Protein AF-A0A814LPQ1-F1 (afdb_monomer_lite)

Sequence (782 aa):
MAEYSDISESISDEKMNDSGGGGCVVVTLTEEIIKLLHLEDNENKDEIVNDLLENGREALQNHQRDITPEVYEREMNNQNSELLQLLKKYVKQQWKTQYCSLHEWFRLFLEEHEKEDTFVLYESIVLRTAEHGNKYMKQCPLLSIVIQLLFDSIDDDCLKQNPSIFDDLWITITNNGLKSIQKYSSYISEEVKNQQITKTNKALFMGLCEYFRQPLFNLLKGSKVIDRDKLYNFTLDNVAEHGWLDGVEQIRKKVAPVLFELLLHNINLFRENQQKENIMSKEATSNVNNCSLVFNAPLSTVTTVTILDQISDNQSISGSSINFSQQQKLSSSIDNLPSTMLQNSTILSASTLATVKVESQIPSSSINNEIEIIKTCIINRFQLEDLVKAGELMYINKTLKNISDKILEDYCKSKDYSAFINDCLTPIMYLLKRTQNLDDFIKTLLIQFERMKRTNRQITIRTETETTNLSLRMFLHVLFMNSDLFLRRVIMSLISKRNPVPFLEPNALNWSQNEPYEFISDIIHVWNYSRPTVLSFGIGPCQGKSSLLNQLFQSTFEEKIDNSLYFQQTIDIDFGYCFNPKRSLNIADTHGELHKLLVRKLVSIFDGFLIHIDQIYLSEHLLLLVEYLELLPEEKFQMVLVRDISNKSEEQCLLTIKSFIETKASEHNLSKRLHIYPLENVSNINDRKIILSIEDLREEILTKMNNEIKIMTDIHKSQITLETRKEKIVFDIQKLFKKDYVSYLTHMDDIIQPMKNKLLQRNKHKHDQIFRCIFDFKNNVN

Organism: NCBI:txid1234261

InterPro domains:
  IPR027417 P-loop containing nucleoside triphosphate hydrolase [SSF52540] (543-676)

Foldseek 3Di:
DDDDDDDDDDPDDDPDDDDDDLPPVVVVLLVVLCVLQVQDPPAPSVVQSVQCLAFAPVSVVVVCVRGDVVSNCQQPVDLPHPQLVSLLVSLVSCCVPPPCVVDVLLVVVLVVCCDDVNVVQSVQVSSVCNHGPCPQCPPQNQLSSVVSSQQSQCGPVVCVVPVCPSVVVVLQCQAFALVSCVVVPVRGDPVSNCVSLVDCSDSNLVSSLVVVLPVLVVLCVVLVPDCDPNVSVQLSSLCNHTNDPRSLVVCCVVTDVSSSVSSVVSSVVVSVVVVVVVVVVVVVVVVVVVPDDDDDDDDDDDDDDDDDDDDDDDDDDDDDDDDDDDDDDDDDDDDDDDDDDDDDDDDDDDDPPPPPPPPPDDPPVLQVLLLVLLVLLLDAEDEPVLLVCLQPDDDPPHDLLRLLVVLVVVCVVPVDSSSSLVSVLSPVSNCLVVLHDPCVSQVSNVVVNVVVCVVPVVVVVPCVSRDADDDPLSSLVSNLSNYDPVVNLVSQQSCLQAAWAWQKAAPSPPCVDPDRIDGPPSVVSVADPVAAEEEEFEDPPDACRQVLCCLLLVHDDDRDDPPYRGQAQIKTKRNSHPPPPPRRHIYIYHGDHHDLVNLLVCQVPGQEYEYEYELVRCVVCVVVVLVSLLSHDQLGAYEYEHEAADDDCGPVSVVVSVVVVVVSCVVSVHHPRYHYHYQHHCPPVPPVVNSVVSNVVSVVCVVSSVVSVVVVVVVVVVVVVVVVVVVVVVVVVVVVCVVVVVVVVVVVCVVVVVVVVVVVVVPPPPVVVVVVVVVVVVVVPD

Radius of gyration: 38.41 Å; chains: 1; bounding box: 119×116×102 Å

pLDDT: mean 76.87, std 21.76, range [21.34, 97.94]

Secondary structure (DSSP, 8-state):
---------------------HHHHHHHHHHHHHHHHT--TTS-HHHHHHHHHHH-GGGGGGGGGGS-HHHHHHHHH-TT-HHHHHHHHHHHHHIIIIITTT-HHHHHHHHHHTSHHHHHHHHHHHHHHHHHGGGG--S-HHHHHHHHHH-TT--HHHHHH-TTHHHHHHHHHHHH-GGGGGGGTTSS-HHHHHHHHS-TTSHHHHHHHHHHHHHHHHHHHHTT----TTHHHHHHHHHHHH-HHHHHHTTGGGS-HHHHHHHHHHHHHHHHHHHHHHHHHHHHHHHHTT-------------------------------------------------------------------------HHHHHHHHHHHHHH----B-HHHHHHHHHHS-TTS-HHHHHHHHHHHHHHH--HHHHHHHHHHHHHHHHHTT--SHHHHHHHHHHHHHHHHH-HHHHHHHTTT-----HHHHHHHHHHTB-HHHHHHHHHHHHTTS-EEEEEE-TTTTTSS--EEE-GGGGGT--TTS-EEEEEEESS-TTHHHHHHHHH--------TT-GGGSS-EEEE---TT-TT---EEEEEEEE--HHHHHHHTTT-SEEEEEEEHHHHHH-HHHHHHHHTTS-TTSEEEEEEEEE-TTSHHHHHHHHHHHHHHHHHHTT--TTEEEEEEE-TT-TT-HHHHHHHHHHHHHHHHHHHHHHHHHHHHHHHHHHHHHHHHHHHHHHHHHHHHHHHHHHHHHHHHHHHHHHHHHHH-TTSHHHHHHHHHHHHHS--

Structure (mmCIF, N/CA/C/O backbone):
data_AF-A0A814LPQ1-F1
#
_entry.id   AF-A0A814LPQ1-F1
#
loop_
_atom_site.group_PDB
_atom_site.id
_atom_site.type_symbol
_atom_site.label_atom_id
_atom_site.label_alt_id
_atom_site.label_comp_id
_atom_site.label_asym_id
_atom_site.label_entity_id
_atom_site.label_seq_id
_atom_site.pdbx_PDB_ins_code
_atom_site.Cartn_x
_atom_site.Cartn_y
_atom_site.Cartn_z
_atom_site.occupancy
_atom_site.B_iso_or_equiv
_atom_site.auth_seq_id
_atom_site.auth_comp_id
_atom_site.auth_asym_id
_atom_site.auth_atom_id
_atom_site.pdbx_PDB_model_num
ATOM 1 N N . MET A 1 1 ? 44.942 -40.939 10.359 1.00 39.69 1 MET A N 1
ATOM 2 C CA . MET A 1 1 ? 46.321 -40.851 10.886 1.00 39.69 1 MET A CA 1
ATOM 3 C C . MET A 1 1 ? 47.146 -40.158 9.815 1.00 39.69 1 MET A C 1
ATOM 5 O O . MET A 1 1 ? 47.246 -40.745 8.747 1.00 39.69 1 MET A O 1
ATOM 9 N N . ALA A 1 2 ? 47.643 -38.949 10.131 1.00 34.28 2 ALA A N 1
ATOM 10 C CA . ALA A 1 2 ? 48.329 -37.959 9.271 1.00 34.28 2 ALA A CA 1
ATOM 11 C C . ALA A 1 2 ? 47.466 -37.414 8.110 1.00 34.28 2 ALA A C 1
ATOM 13 O O . ALA A 1 2 ? 46.824 -38.193 7.424 1.00 34.28 2 ALA A O 1
ATOM 14 N N . GLU A 1 3 ? 47.331 -36.122 7.816 1.00 34.78 3 GLU A N 1
ATOM 15 C CA . GLU A 1 3 ? 47.835 -34.844 8.338 1.00 34.78 3 GLU A CA 1
ATOM 16 C C . GLU A 1 3 ? 46.817 -33.794 7.843 1.00 34.78 3 GLU A C 1
ATOM 18 O O . GLU A 1 3 ? 46.601 -33.683 6.642 1.00 34.78 3 GLU A O 1
ATOM 23 N N . TYR A 1 4 ? 46.155 -33.075 8.749 1.00 31.42 4 TYR A N 1
ATOM 24 C CA . TYR A 1 4 ? 45.456 -31.812 8.470 1.00 31.42 4 TYR A CA 1
ATOM 25 C C . TYR A 1 4 ? 45.504 -31.010 9.772 1.00 31.42 4 TYR A C 1
ATOM 27 O O . TYR A 1 4 ? 44.575 -31.008 10.576 1.00 31.42 4 TYR A O 1
ATOM 35 N N . SER A 1 5 ? 46.669 -30.427 10.022 1.00 34.47 5 SER A N 1
ATOM 36 C CA . SER A 1 5 ? 46.889 -29.383 11.015 1.00 34.47 5 SER A CA 1
ATOM 37 C C . SER A 1 5 ? 47.418 -28.159 10.277 1.00 34.47 5 SER A C 1
ATOM 39 O O . SER A 1 5 ? 48.187 -28.310 9.332 1.00 34.47 5 SER A O 1
ATOM 41 N N . ASP A 1 6 ? 47.008 -26.984 10.747 1.00 33.75 6 ASP A N 1
ATOM 42 C CA . ASP A 1 6 ? 47.511 -25.652 10.387 1.00 33.75 6 ASP A CA 1
ATOM 43 C C . ASP A 1 6 ? 46.804 -24.924 9.239 1.00 33.75 6 ASP A C 1
ATOM 45 O O . ASP A 1 6 ? 47.409 -24.608 8.222 1.00 33.75 6 ASP A O 1
ATOM 49 N N . ILE A 1 7 ? 45.545 -24.537 9.480 1.00 32.50 7 ILE A N 1
ATOM 50 C CA . ILE A 1 7 ? 45.076 -23.167 9.197 1.00 32.50 7 ILE A CA 1
ATOM 51 C C . ILE A 1 7 ? 44.175 -22.736 10.365 1.00 32.50 7 ILE A C 1
ATOM 53 O O . ILE A 1 7 ? 42.956 -22.872 10.324 1.00 32.50 7 ILE A O 1
ATOM 57 N N . SER A 1 8 ? 44.785 -22.257 11.448 1.00 30.36 8 SER A N 1
ATOM 58 C CA . SER A 1 8 ? 44.108 -21.443 12.459 1.00 30.36 8 SER A CA 1
ATOM 59 C C . SER A 1 8 ? 44.590 -20.006 12.289 1.00 30.36 8 SER A C 1
ATOM 61 O O . SER A 1 8 ? 45.549 -19.586 12.939 1.00 30.36 8 SER A O 1
ATOM 63 N N . GLU A 1 9 ? 43.967 -19.263 11.375 1.00 30.61 9 GLU A N 1
ATOM 64 C CA . GLU A 1 9 ? 44.091 -17.809 11.379 1.00 30.61 9 GLU A CA 1
ATOM 65 C C . GLU A 1 9 ? 43.157 -17.240 12.446 1.00 30.61 9 GLU A C 1
ATOM 67 O O . GLU A 1 9 ? 41.956 -17.498 12.497 1.00 30.61 9 GLU A O 1
ATOM 72 N N . SER A 1 10 ? 43.784 -16.504 13.352 1.00 28.83 10 SER A N 1
ATOM 73 C CA . SER A 1 10 ? 43.204 -15.792 14.474 1.00 28.83 10 SER A CA 1
ATOM 74 C C . SER A 1 10 ? 42.123 -14.809 14.023 1.00 28.83 10 SER A C 1
ATOM 76 O O . SER A 1 10 ? 42.435 -13.725 13.533 1.00 28.83 10 SER A O 1
ATOM 78 N N . ILE A 1 11 ? 40.860 -15.144 14.277 1.00 32.03 11 ILE A N 1
ATOM 79 C CA . ILE A 1 11 ? 39.802 -14.143 14.413 1.00 32.03 11 ILE A CA 1
ATOM 80 C C . ILE A 1 11 ? 39.989 -13.527 15.799 1.00 32.03 11 ILE A C 1
ATOM 82 O O . ILE A 1 11 ? 39.647 -14.119 16.819 1.00 32.03 11 ILE A O 1
ATOM 86 N N . SER A 1 12 ? 40.636 -12.367 15.842 1.00 28.62 12 SER A N 1
ATOM 87 C CA . SER A 1 12 ? 40.723 -11.554 17.048 1.00 28.62 12 SER A CA 1
ATOM 88 C C . SER A 1 12 ? 39.350 -10.968 17.371 1.00 28.62 12 SER A C 1
ATOM 90 O O . SER A 1 12 ? 38.771 -10.268 16.543 1.00 28.62 12 SER A O 1
ATOM 92 N N . ASP A 1 13 ? 38.875 -11.238 18.587 1.00 34.66 13 ASP A N 1
ATOM 93 C CA . ASP A 1 13 ? 37.692 -10.645 19.210 1.00 34.66 13 ASP A CA 1
ATOM 94 C C . ASP A 1 13 ? 37.775 -9.107 19.236 1.00 34.66 13 ASP A C 1
ATOM 96 O O . ASP A 1 13 ? 38.271 -8.498 20.191 1.00 34.66 13 ASP A O 1
ATOM 100 N N . GLU A 1 14 ? 37.244 -8.452 18.206 1.00 31.00 14 GLU A N 1
ATOM 101 C CA . GLU A 1 14 ? 36.826 -7.059 18.309 1.00 31.00 14 GLU A CA 1
ATOM 102 C C . GLU A 1 14 ? 35.465 -7.012 19.003 1.00 31.00 14 GLU A C 1
ATOM 104 O O . GLU A 1 14 ? 34.423 -7.370 18.453 1.00 31.00 14 GLU A O 1
ATOM 109 N N . LYS A 1 15 ? 35.486 -6.562 20.261 1.00 34.72 15 LYS A N 1
ATOM 110 C CA . LYS A 1 15 ? 34.292 -6.201 21.023 1.00 34.72 15 LYS A CA 1
ATOM 111 C C . LYS A 1 15 ? 33.485 -5.167 20.237 1.00 34.72 15 LYS A C 1
ATOM 113 O O . LYS A 1 15 ? 33.817 -3.982 20.246 1.00 34.72 15 LYS A O 1
ATOM 118 N N . MET A 1 16 ? 32.406 -5.617 19.601 1.00 35.22 16 MET A N 1
ATOM 119 C CA . MET A 1 16 ? 31.380 -4.739 19.054 1.00 35.22 16 MET A CA 1
ATOM 120 C C . MET A 1 16 ? 30.731 -3.963 20.199 1.00 35.22 16 MET A C 1
ATOM 122 O O . MET A 1 16 ? 29.992 -4.515 21.014 1.00 35.22 16 MET A O 1
ATOM 126 N N . ASN A 1 17 ? 31.040 -2.669 20.261 1.00 34.00 17 ASN A N 1
ATOM 127 C CA . ASN A 1 17 ? 30.272 -1.719 21.043 1.00 34.00 17 ASN A CA 1
ATOM 128 C C . ASN A 1 17 ? 28.919 -1.507 20.361 1.00 34.00 17 ASN A C 1
ATOM 130 O O . ASN A 1 17 ? 28.829 -1.083 19.210 1.00 34.00 17 ASN A O 1
ATOM 134 N N . ASP A 1 18 ? 27.884 -1.817 21.124 1.00 47.53 18 ASP A N 1
ATOM 135 C CA . ASP A 1 18 ? 26.475 -1.707 20.798 1.00 47.53 18 ASP A CA 1
ATOM 136 C C . ASP A 1 18 ? 26.072 -0.225 20.672 1.00 47.53 18 ASP A C 1
ATOM 138 O O . ASP A 1 18 ? 25.907 0.483 21.666 1.00 47.53 18 ASP A O 1
ATOM 142 N N . SER A 1 19 ? 25.977 0.282 19.438 1.00 38.16 19 SER A N 1
ATOM 143 C CA . SER A 1 19 ? 25.205 1.492 19.124 1.00 38.16 19 SER A CA 1
ATOM 144 C C . SER A 1 19 ? 24.786 1.502 17.647 1.00 38.16 19 SER A C 1
ATOM 146 O O . SER A 1 19 ? 25.614 1.389 16.749 1.00 38.16 19 SER A O 1
ATOM 148 N N . GLY A 1 20 ? 23.468 1.582 17.429 1.00 47.16 20 GLY A N 1
ATOM 149 C CA . GLY A 1 20 ? 22.715 1.594 16.166 1.00 47.16 20 GLY A CA 1
ATOM 150 C C . GLY A 1 20 ? 23.480 1.854 14.863 1.00 47.16 20 GLY A C 1
ATOM 151 O O . GLY A 1 20 ? 23.800 2.992 14.537 1.00 47.16 20 GLY A O 1
ATOM 152 N N . GLY A 1 21 ? 23.665 0.796 14.065 1.00 42.25 21 GLY A N 1
ATOM 153 C CA . GLY A 1 21 ? 24.370 0.848 12.780 1.00 42.25 21 GLY A CA 1
ATOM 154 C C . GLY A 1 21 ? 23.910 -0.197 11.758 1.00 42.25 21 GLY A C 1
ATOM 155 O O . GLY A 1 21 ? 24.726 -0.705 10.999 1.00 42.25 21 GLY A O 1
ATOM 156 N N . GLY A 1 22 ? 22.618 -0.547 11.708 1.00 47.91 22 GLY A N 1
ATOM 157 C CA . GLY A 1 22 ? 22.109 -1.522 10.724 1.00 47.91 22 GLY A CA 1
ATOM 158 C C . GLY A 1 22 ? 22.249 -1.066 9.261 1.00 47.91 22 GLY A C 1
ATOM 159 O O . GLY A 1 22 ? 22.344 -1.891 8.357 1.00 47.91 22 GLY A O 1
ATOM 160 N N . GLY A 1 23 ? 22.316 0.250 9.021 1.00 48.69 23 GLY A N 1
ATOM 161 C CA . GLY A 1 23 ? 22.320 0.835 7.679 1.00 48.69 23 GLY A CA 1
ATOM 162 C C . GLY A 1 23 ? 23.669 0.861 6.951 1.00 48.69 23 GLY A C 1
ATOM 163 O O . GLY A 1 23 ? 23.653 1.073 5.740 1.00 48.69 23 GLY A O 1
ATOM 164 N N . CYS A 1 24 ? 24.797 0.670 7.648 1.00 56.34 24 CYS A N 1
ATOM 165 C CA . CYS A 1 24 ? 26.145 0.769 7.067 1.00 56.34 24 CYS A CA 1
ATOM 166 C C . CYS A 1 24 ? 26.587 -0.547 6.402 1.00 56.34 24 CYS A C 1
ATOM 168 O O . CYS A 1 24 ? 27.109 -0.547 5.294 1.00 56.34 24 CYS A O 1
ATOM 170 N N . VAL A 1 25 ? 26.286 -1.686 7.030 1.00 64.44 25 VAL A N 1
ATOM 171 C CA . VAL A 1 25 ? 26.805 -3.001 6.610 1.00 64.44 25 VAL A CA 1
ATOM 172 C C . VAL A 1 25 ? 26.102 -3.559 5.357 1.00 64.44 25 VAL A C 1
ATOM 174 O O . VAL A 1 25 ? 26.703 -4.295 4.579 1.00 64.44 25 VAL A O 1
ATOM 177 N N . VAL A 1 26 ? 24.836 -3.200 5.110 1.00 68.06 26 VAL A N 1
ATOM 178 C CA . VAL A 1 26 ? 24.134 -3.627 3.880 1.00 68.06 26 VAL A CA 1
ATOM 179 C C . VAL A 1 26 ? 24.698 -2.912 2.645 1.00 68.06 26 VAL A C 1
ATOM 181 O O . VAL A 1 26 ? 24.856 -3.537 1.604 1.00 68.06 26 VAL A O 1
ATOM 184 N N . VAL A 1 27 ? 25.095 -1.639 2.778 1.00 72.12 27 VAL A N 1
ATOM 185 C CA . VAL A 1 27 ? 25.718 -0.864 1.682 1.00 72.12 27 VAL A CA 1
ATOM 186 C C . VAL A 1 27 ? 27.030 -1.487 1.260 1.00 72.12 27 VAL A C 1
ATOM 188 O O . VAL A 1 27 ? 27.274 -1.657 0.071 1.00 72.12 27 VAL A O 1
ATOM 191 N N . THR A 1 28 ? 27.848 -1.878 2.238 1.00 86.31 28 THR A N 1
ATOM 192 C CA . THR A 1 28 ? 29.144 -2.491 1.953 1.00 86.31 28 THR A CA 1
ATOM 193 C C . THR A 1 28 ? 28.983 -3.811 1.202 1.00 86.31 28 THR A C 1
ATOM 195 O O . THR A 1 28 ? 29.759 -4.086 0.299 1.00 86.31 28 THR A O 1
ATOM 198 N N . LEU A 1 29 ? 27.937 -4.592 1.500 1.00 92.31 29 LEU A N 1
ATOM 199 C CA . LEU A 1 29 ? 27.696 -5.881 0.846 1.00 92.31 29 LEU A CA 1
ATOM 200 C C . LEU A 1 29 ? 27.151 -5.720 -0.583 1.00 92.31 29 LEU A C 1
ATOM 202 O O . LEU A 1 29 ? 27.592 -6.426 -1.485 1.00 92.31 29 LEU A O 1
ATOM 206 N N . THR A 1 30 ? 26.251 -4.761 -0.814 1.00 92.44 30 THR A N 1
ATOM 207 C CA . THR A 1 30 ? 25.791 -4.401 -2.167 1.00 92.44 30 THR A CA 1
ATOM 208 C C . THR A 1 30 ? 26.958 -3.956 -3.048 1.00 92.44 30 THR A C 1
ATOM 210 O O . THR A 1 30 ? 27.091 -4.428 -4.173 1.00 92.44 30 THR A O 1
ATOM 213 N N . GLU A 1 31 ? 27.848 -3.106 -2.532 1.00 94.38 31 GLU A N 1
ATOM 214 C CA . GLU A 1 31 ? 29.049 -2.688 -3.260 1.00 94.38 31 GLU A CA 1
ATOM 215 C C . GLU A 1 31 ? 30.027 -3.846 -3.510 1.00 94.38 31 GLU A C 1
ATOM 217 O O . GLU A 1 31 ? 30.639 -3.899 -4.576 1.00 94.38 31 GLU A O 1
ATOM 222 N N . GLU A 1 32 ? 30.184 -4.768 -2.552 1.00 97.06 32 GLU A N 1
ATOM 223 C CA . GLU A 1 32 ? 30.982 -5.993 -2.713 1.00 97.06 32 GLU A CA 1
ATOM 224 C C . GLU A 1 32 ? 30.425 -6.864 -3.856 1.00 97.06 32 GLU A C 1
ATOM 226 O O . GLU A 1 32 ? 31.195 -7.280 -4.719 1.00 97.06 32 GLU A O 1
ATOM 231 N N . ILE A 1 33 ? 29.101 -7.065 -3.933 1.00 97.50 33 ILE A N 1
ATOM 232 C CA . ILE A 1 33 ? 28.459 -7.829 -5.021 1.00 97.50 33 ILE A CA 1
ATOM 233 C C . ILE A 1 33 ? 28.633 -7.127 -6.375 1.00 97.50 33 ILE A C 1
ATOM 235 O O . ILE A 1 33 ? 29.007 -7.777 -7.349 1.00 97.50 33 ILE A O 1
ATOM 239 N N . ILE A 1 34 ? 28.412 -5.809 -6.445 1.00 96.38 34 ILE A N 1
ATOM 240 C CA . ILE A 1 34 ? 28.585 -5.020 -7.681 1.00 96.38 34 ILE A CA 1
ATOM 241 C C . ILE A 1 34 ? 30.017 -5.152 -8.204 1.00 96.38 34 ILE A C 1
ATOM 243 O O . ILE A 1 34 ? 30.229 -5.430 -9.385 1.00 96.38 34 ILE A O 1
ATOM 247 N N . LYS A 1 35 ? 31.006 -5.000 -7.313 1.00 96.88 35 LYS A N 1
ATOM 248 C CA . LYS A 1 35 ? 32.424 -5.155 -7.659 1.00 96.88 35 LYS A CA 1
ATOM 249 C C . LYS A 1 35 ? 32.742 -6.578 -8.095 1.00 96.88 35 LYS A C 1
ATOM 251 O O . LYS A 1 35 ? 33.454 -6.743 -9.074 1.00 96.88 35 LYS A O 1
ATOM 256 N N . LEU A 1 36 ? 32.218 -7.590 -7.406 1.00 97.75 36 LEU A N 1
ATOM 257 C CA . LEU A 1 36 ? 32.468 -8.994 -7.731 1.00 97.75 36 LEU A CA 1
ATOM 258 C C . LEU A 1 36 ? 31.937 -9.379 -9.118 1.00 97.75 36 LEU A C 1
ATOM 260 O O . LEU A 1 36 ? 32.591 -10.127 -9.852 1.00 97.75 36 LEU A O 1
ATOM 264 N N . LEU A 1 37 ? 30.750 -8.872 -9.454 1.00 97.31 37 LEU A N 1
ATOM 265 C CA . LEU A 1 37 ? 30.066 -9.152 -10.713 1.00 97.31 37 LEU A CA 1
ATOM 266 C C . LEU A 1 37 ? 30.544 -8.275 -11.880 1.00 97.31 37 LEU A C 1
ATOM 268 O O . LEU A 1 37 ? 30.129 -8.508 -13.012 1.00 97.31 37 LEU A O 1
ATOM 272 N N . HIS A 1 38 ? 31.447 -7.323 -11.615 1.00 95.94 38 HIS A N 1
ATOM 273 C CA . HIS A 1 38 ? 31.928 -6.324 -12.572 1.00 95.94 38 HIS A CA 1
ATOM 274 C C . HIS A 1 38 ? 30.791 -5.518 -13.224 1.00 95.94 38 HIS A C 1
ATOM 276 O O . HIS A 1 38 ? 30.861 -5.231 -14.414 1.00 95.94 38 HIS A O 1
ATOM 282 N N . LEU A 1 39 ? 29.761 -5.160 -12.447 1.00 94.81 39 LEU A N 1
ATOM 283 C CA . LEU A 1 39 ? 28.611 -4.424 -12.975 1.00 94.81 39 LEU A CA 1
ATOM 284 C C . LEU A 1 39 ? 28.955 -2.942 -13.188 1.00 94.81 39 LEU A C 1
ATOM 286 O O . LEU A 1 39 ? 29.438 -2.272 -12.268 1.00 94.81 39 LEU A O 1
ATOM 290 N N . GLU A 1 40 ? 28.689 -2.425 -14.383 1.00 89.25 40 GLU A N 1
ATOM 291 C CA . GLU A 1 40 ? 28.910 -1.025 -14.761 1.00 89.25 40 GLU A CA 1
ATOM 292 C C . GLU A 1 40 ? 27.697 -0.126 -14.413 1.00 89.25 40 GLU A C 1
ATOM 294 O O . GLU A 1 40 ? 26.573 -0.584 -14.219 1.00 89.25 40 GLU A O 1
ATOM 299 N N . ASP A 1 41 ? 27.899 1.196 -14.319 1.00 80.56 41 ASP A N 1
ATOM 300 C CA . ASP A 1 41 ? 26.847 2.162 -13.928 1.00 80.56 41 ASP A CA 1
ATOM 301 C C . ASP A 1 41 ? 25.680 2.279 -14.931 1.00 80.56 41 ASP A C 1
ATOM 303 O O . ASP A 1 41 ? 24.637 2.849 -14.609 1.00 80.56 41 ASP A O 1
ATOM 307 N N . ASN A 1 42 ? 25.865 1.781 -16.151 1.00 72.69 42 ASN A N 1
ATOM 308 C CA . ASN A 1 42 ? 24.871 1.722 -17.226 1.00 72.69 42 ASN A CA 1
ATOM 309 C C . ASN A 1 42 ? 24.103 0.388 -17.271 1.00 72.69 42 ASN A C 1
ATOM 311 O O . ASN A 1 42 ? 23.153 0.275 -18.048 1.00 72.69 42 ASN A O 1
ATOM 315 N N . GLU A 1 43 ? 24.506 -0.604 -16.479 1.00 71.19 43 GLU A N 1
ATOM 316 C CA . GLU A 1 43 ? 23.838 -1.896 -16.358 1.00 71.19 43 GLU A CA 1
ATOM 317 C C . GLU A 1 43 ? 22.768 -1.812 -15.262 1.00 71.19 43 GLU A C 1
ATOM 319 O O . GLU A 1 43 ? 22.838 -0.963 -14.368 1.00 71.19 43 GLU A O 1
ATOM 324 N N . ASN A 1 44 ? 21.756 -2.684 -15.308 1.00 87.38 44 ASN A N 1
ATOM 325 C CA . ASN A 1 44 ? 20.671 -2.745 -14.318 1.00 87.38 44 ASN A CA 1
ATOM 326 C C . ASN A 1 44 ? 21.166 -3.272 -12.948 1.00 87.38 44 ASN A C 1
ATOM 328 O O . ASN A 1 44 ? 20.555 -4.148 -12.343 1.00 87.38 44 ASN A O 1
ATOM 332 N N . LYS A 1 45 ? 22.292 -2.761 -12.438 1.00 93.56 45 LYS A N 1
ATOM 333 C CA . LYS A 1 45 ? 23.017 -3.280 -11.274 1.00 93.56 45 LYS A CA 1
ATOM 334 C C . LYS A 1 45 ? 22.153 -3.370 -10.021 1.00 93.56 45 LYS A C 1
ATOM 336 O O . LYS A 1 45 ? 22.232 -4.358 -9.299 1.00 93.56 45 LYS A O 1
ATOM 341 N N . ASP A 1 46 ? 21.289 -2.382 -9.796 1.00 92.00 46 ASP A N 1
ATOM 342 C CA . ASP A 1 46 ? 20.394 -2.368 -8.639 1.00 92.00 46 ASP A CA 1
ATOM 343 C C . ASP A 1 46 ? 19.327 -3.463 -8.759 1.00 92.00 46 ASP A C 1
ATOM 345 O O . ASP A 1 46 ? 18.993 -4.110 -7.771 1.00 92.00 46 ASP A O 1
ATOM 349 N N . GLU A 1 47 ? 18.817 -3.712 -9.968 1.00 93.25 47 GLU A N 1
ATOM 350 C CA . GLU A 1 47 ? 17.867 -4.794 -10.239 1.00 93.25 47 GLU A CA 1
ATOM 351 C C . GLU A 1 47 ? 18.523 -6.158 -10.007 1.00 93.25 47 GLU A C 1
ATOM 353 O O . GLU A 1 47 ? 17.981 -6.969 -9.261 1.00 93.25 47 GLU A O 1
ATOM 358 N N . ILE A 1 48 ? 19.724 -6.371 -10.558 1.00 96.12 48 ILE A N 1
ATOM 359 C CA . ILE A 1 48 ? 20.484 -7.621 -10.415 1.00 96.12 48 ILE A CA 1
ATOM 360 C C . ILE A 1 48 ? 20.786 -7.900 -8.941 1.00 96.12 48 ILE A C 1
ATOM 362 O O . ILE A 1 48 ? 20.547 -9.003 -8.453 1.00 96.12 48 ILE A O 1
ATOM 366 N N . VAL A 1 49 ? 21.295 -6.906 -8.204 1.00 96.56 49 VAL A N 1
ATOM 367 C CA . VAL A 1 49 ? 21.620 -7.082 -6.783 1.00 96.56 49 VAL A CA 1
ATOM 368 C C . VAL A 1 49 ? 20.362 -7.358 -5.968 1.00 96.56 49 VAL A C 1
ATOM 370 O O . VAL A 1 49 ? 20.371 -8.272 -5.149 1.00 96.56 49 VAL A O 1
ATOM 373 N N . ASN A 1 50 ? 19.280 -6.606 -6.178 1.00 94.44 50 ASN A N 1
ATOM 374 C CA . ASN A 1 50 ? 18.040 -6.836 -5.440 1.00 94.44 50 ASN A CA 1
ATOM 375 C C . ASN A 1 50 ? 17.468 -8.231 -5.723 1.00 94.44 50 ASN A C 1
ATOM 377 O O . ASN A 1 50 ? 17.063 -8.913 -4.781 1.00 94.44 50 ASN A O 1
ATOM 381 N N . ASP A 1 51 ? 17.515 -8.685 -6.978 1.00 96.12 51 ASP A N 1
ATOM 382 C CA . ASP A 1 51 ? 17.080 -10.030 -7.356 1.00 96.12 51 ASP A CA 1
ATOM 383 C C . ASP A 1 51 ? 17.943 -11.109 -6.678 1.00 96.12 51 ASP A C 1
ATOM 385 O O . ASP A 1 51 ? 17.413 -12.058 -6.112 1.00 96.12 51 ASP A O 1
ATOM 389 N N . LEU A 1 52 ? 19.268 -10.931 -6.609 1.00 97.00 52 LEU A N 1
ATOM 390 C CA . LEU A 1 52 ? 20.167 -11.852 -5.895 1.00 97.00 52 LEU A CA 1
ATOM 391 C C . LEU A 1 52 ? 19.917 -11.892 -4.383 1.00 97.00 52 LEU A C 1
ATOM 393 O O . LEU A 1 52 ? 20.004 -12.954 -3.766 1.00 97.00 52 LEU A O 1
ATOM 397 N N . LEU A 1 53 ? 19.616 -10.750 -3.765 1.00 95.06 53 LEU A N 1
ATOM 398 C CA . LEU A 1 53 ? 19.329 -10.684 -2.331 1.00 95.06 53 LEU A CA 1
ATOM 399 C C . LEU A 1 53 ? 17.968 -11.313 -1.983 1.00 95.06 53 LEU A C 1
ATOM 401 O O . LEU A 1 53 ? 17.810 -11.833 -0.878 1.00 95.06 53 LEU A O 1
ATOM 405 N N . GLU A 1 54 ? 17.000 -11.287 -2.904 1.00 93.69 54 GLU A N 1
ATOM 406 C CA . GLU A 1 54 ? 15.663 -11.866 -2.714 1.00 93.69 54 GLU A CA 1
ATOM 407 C C . GLU A 1 54 ? 15.593 -13.351 -3.109 1.00 93.69 54 GLU A C 1
ATOM 409 O O . GLU A 1 54 ? 15.034 -14.176 -2.377 1.00 93.69 54 GLU A O 1
ATOM 414 N N . ASN A 1 55 ? 16.181 -13.698 -4.251 1.00 94.38 55 ASN A N 1
ATOM 415 C CA . ASN A 1 55 ? 16.035 -14.990 -4.921 1.00 94.38 55 ASN A CA 1
ATOM 416 C C . ASN A 1 55 ? 17.324 -15.830 -4.908 1.00 94.38 55 ASN A C 1
ATOM 418 O O . ASN A 1 55 ? 17.348 -16.939 -5.442 1.00 94.38 55 ASN A O 1
ATOM 422 N N . GLY A 1 56 ? 18.361 -15.354 -4.216 1.00 97.12 56 GLY A N 1
ATOM 423 C CA . GLY A 1 56 ? 19.623 -16.065 -4.041 1.00 97.12 56 GLY A CA 1
ATOM 424 C C . GLY A 1 56 ? 20.446 -16.121 -5.322 1.00 97.12 56 GLY A C 1
ATOM 425 O O . GLY A 1 56 ? 20.137 -15.481 -6.326 1.00 97.12 56 GLY A O 1
ATOM 426 N N . ARG A 1 57 ? 21.518 -16.912 -5.293 1.00 97.81 57 ARG A N 1
ATOM 427 C CA . ARG A 1 57 ? 22.453 -17.051 -6.414 1.00 97.81 57 ARG A CA 1
ATOM 428 C C . ARG A 1 57 ? 21.787 -17.545 -7.701 1.00 97.81 57 ARG A C 1
ATOM 430 O O . ARG A 1 57 ? 22.184 -17.105 -8.775 1.00 97.81 57 ARG A O 1
ATOM 437 N N . GLU A 1 58 ? 20.773 -18.411 -7.628 1.00 96.50 58 GLU A N 1
ATOM 438 C CA . GLU A 1 58 ? 20.067 -18.912 -8.822 1.00 96.50 58 GLU A CA 1
ATOM 439 C C . GLU A 1 58 ? 19.443 -17.792 -9.668 1.00 96.50 58 GLU A C 1
ATOM 441 O O . GLU A 1 58 ? 19.336 -17.942 -10.888 1.00 96.50 58 GLU A O 1
ATOM 446 N N . ALA A 1 59 ? 19.110 -16.648 -9.061 1.00 96.75 59 ALA A N 1
ATOM 447 C CA . ALA A 1 59 ? 18.589 -15.477 -9.763 1.00 96.75 59 ALA A CA 1
ATOM 448 C C . ALA A 1 59 ? 19.549 -14.948 -10.841 1.00 96.75 59 ALA A C 1
ATOM 450 O O . ALA A 1 59 ? 19.111 -14.385 -11.843 1.00 96.75 59 ALA A O 1
ATOM 451 N N . LEU A 1 60 ? 20.857 -15.213 -10.708 1.00 96.56 60 LEU A N 1
ATOM 452 C CA . LEU A 1 60 ? 21.865 -14.839 -11.701 1.00 96.56 60 LEU A CA 1
ATOM 453 C C . LEU A 1 60 ? 21.563 -15.422 -13.092 1.00 96.56 60 LEU A C 1
ATOM 455 O O . LEU A 1 60 ? 21.956 -14.839 -14.098 1.00 96.56 60 LEU A O 1
ATOM 459 N N . GLN A 1 61 ? 20.841 -16.548 -13.177 1.00 97.06 61 GLN A N 1
ATOM 460 C CA . GLN A 1 61 ? 20.405 -17.137 -14.450 1.00 97.06 61 GLN A CA 1
ATOM 461 C C . GLN A 1 61 ? 19.532 -16.180 -15.275 1.00 97.06 61 GLN A C 1
ATOM 463 O O . GLN A 1 61 ? 19.608 -16.197 -16.504 1.00 97.06 61 GLN A O 1
ATOM 468 N N . ASN A 1 62 ? 18.753 -15.318 -14.616 1.00 96.06 62 ASN A N 1
ATOM 469 C CA . ASN A 1 62 ? 17.915 -14.320 -15.280 1.00 96.06 62 ASN A CA 1
ATOM 470 C C . ASN A 1 62 ? 18.741 -13.167 -15.873 1.00 96.06 62 ASN A C 1
ATOM 472 O O . ASN A 1 62 ? 18.311 -12.555 -16.848 1.00 96.06 62 ASN A O 1
ATOM 476 N N . HIS A 1 63 ? 19.941 -12.939 -15.333 1.00 96.19 63 HIS A N 1
ATOM 477 C CA . HIS A 1 63 ? 20.835 -11.818 -15.654 1.00 96.19 63 HIS A CA 1
ATOM 478 C C . HIS A 1 63 ? 22.101 -12.264 -16.393 1.00 96.19 63 HIS A C 1
ATOM 480 O O . HIS A 1 63 ? 23.093 -11.544 -16.456 1.00 96.19 63 HIS A O 1
ATOM 486 N N . GLN A 1 64 ? 22.098 -13.467 -16.980 1.00 95.81 64 GLN A N 1
ATOM 487 C CA . GLN A 1 64 ? 23.270 -14.022 -17.668 1.00 95.81 64 GLN A CA 1
ATOM 488 C C . GLN A 1 64 ? 23.769 -13.123 -18.815 1.00 95.81 64 GLN A C 1
ATOM 490 O O . GLN A 1 64 ? 24.945 -13.158 -19.164 1.00 95.81 64 GLN A O 1
ATOM 495 N N . ARG A 1 65 ? 22.878 -12.343 -19.439 1.00 94.25 65 ARG A N 1
ATOM 496 C CA . ARG A 1 65 ? 23.229 -11.443 -20.552 1.00 94.25 65 ARG A CA 1
ATOM 497 C C . ARG A 1 65 ? 23.868 -10.140 -20.094 1.00 94.25 65 ARG A C 1
ATOM 499 O O . ARG A 1 65 ? 24.523 -9.494 -20.906 1.00 94.25 65 ARG A O 1
ATOM 506 N N . ASP A 1 66 ? 23.663 -9.794 -18.833 1.00 94.25 66 ASP A N 1
ATOM 507 C CA . ASP A 1 66 ? 24.094 -8.545 -18.213 1.00 94.25 66 ASP A CA 1
ATOM 508 C C . ASP A 1 66 ? 25.411 -8.730 -17.445 1.00 94.25 66 ASP A C 1
ATOM 510 O O . ASP A 1 66 ? 25.897 -7.810 -16.805 1.00 94.25 66 ASP A O 1
ATOM 514 N N . ILE A 1 67 ? 25.993 -9.934 -17.489 1.00 95.25 67 ILE A N 1
ATOM 515 C CA . ILE A 1 67 ? 27.223 -10.296 -16.785 1.00 95.25 67 ILE A CA 1
ATOM 516 C C . ILE A 1 67 ? 28.179 -10.928 -17.787 1.00 95.25 67 ILE A C 1
ATOM 518 O O . ILE A 1 67 ? 27.789 -11.740 -18.630 1.00 95.25 67 ILE A O 1
ATOM 522 N N . THR A 1 68 ? 29.463 -10.584 -17.690 1.00 95.44 68 THR A N 1
ATOM 523 C CA . THR A 1 68 ? 30.472 -11.202 -18.557 1.00 95.44 68 THR A CA 1
ATOM 524 C C . THR A 1 68 ? 30.462 -12.734 -18.391 1.00 95.44 68 THR A C 1
ATOM 526 O O . THR A 1 68 ? 30.423 -13.223 -17.257 1.00 95.44 68 THR A O 1
ATOM 529 N N . PRO A 1 69 ? 30.527 -13.523 -19.485 1.00 97.38 69 PRO A N 1
ATOM 530 C CA . PRO A 1 69 ? 30.432 -14.983 -19.402 1.00 97.38 69 PRO A CA 1
ATOM 531 C C . PRO A 1 69 ? 31.446 -15.620 -18.443 1.00 97.38 69 PRO A C 1
ATOM 533 O O . PRO A 1 69 ? 31.106 -16.561 -17.734 1.00 97.38 69 PRO A O 1
ATOM 536 N N . GLU A 1 70 ? 32.663 -15.072 -18.372 1.00 97.75 70 GLU A N 1
ATOM 537 C CA . GLU A 1 70 ? 33.715 -15.534 -17.459 1.00 97.75 70 GLU A CA 1
ATOM 538 C C . GLU A 1 70 ? 33.312 -15.385 -15.984 1.00 97.75 70 GLU A C 1
ATOM 540 O O . GLU A 1 70 ? 33.446 -16.331 -15.207 1.00 97.75 70 GLU A O 1
ATOM 545 N N . VAL A 1 71 ? 32.782 -14.220 -15.595 1.00 97.25 71 VAL A N 1
ATOM 546 C CA . VAL A 1 71 ? 32.316 -13.965 -14.224 1.00 97.25 71 VAL A CA 1
ATOM 547 C C . VAL A 1 71 ? 31.102 -14.830 -13.901 1.00 97.25 71 VAL A C 1
ATOM 549 O O . VAL A 1 71 ? 31.060 -15.450 -12.840 1.00 97.25 71 VAL A O 1
ATOM 552 N N . TYR A 1 72 ? 30.149 -14.929 -14.828 1.00 97.75 72 TYR A N 1
ATOM 553 C CA . TYR A 1 72 ? 28.966 -15.769 -14.658 1.00 97.75 72 TYR A CA 1
ATOM 554 C C . TYR A 1 72 ? 29.340 -17.242 -14.422 1.00 97.75 72 TYR A C 1
ATOM 556 O O . TYR A 1 72 ? 28.890 -17.850 -13.451 1.00 97.75 72 TYR A O 1
ATOM 564 N N . GLU A 1 73 ? 30.201 -17.818 -15.269 1.00 97.38 73 GLU A N 1
ATOM 565 C CA . GLU A 1 73 ? 30.651 -19.208 -15.127 1.00 97.38 73 GLU A CA 1
ATOM 566 C C . GLU A 1 73 ? 31.434 -19.430 -13.828 1.00 97.38 73 GLU A C 1
ATOM 568 O O . GLU A 1 73 ? 31.235 -20.452 -13.164 1.00 97.38 73 GLU A O 1
ATOM 573 N N . ARG A 1 74 ? 32.292 -18.475 -13.438 1.00 97.50 74 ARG A N 1
ATOM 574 C CA . ARG A 1 74 ? 33.052 -18.525 -12.182 1.00 97.50 74 ARG A CA 1
ATOM 575 C C . ARG A 1 74 ? 32.129 -18.567 -10.965 1.00 97.50 74 ARG A C 1
ATOM 577 O O . ARG A 1 74 ? 32.345 -19.389 -10.072 1.00 97.50 74 ARG A O 1
ATOM 584 N N . GLU A 1 75 ? 31.110 -17.709 -10.929 1.00 97.62 75 GLU A N 1
ATOM 585 C CA . GLU A 1 75 ? 30.209 -17.611 -9.779 1.00 97.62 75 GLU A CA 1
ATOM 586 C C . GLU A 1 75 ? 29.158 -18.728 -9.728 1.00 97.62 75 GLU A C 1
ATOM 588 O O . GLU A 1 75 ? 28.807 -19.170 -8.635 1.00 97.62 75 GLU A O 1
ATOM 593 N N . MET A 1 76 ? 28.691 -19.243 -10.870 1.00 97.19 76 MET A N 1
ATOM 594 C CA . MET A 1 76 ? 27.671 -20.303 -10.904 1.00 97.19 76 MET A CA 1
ATOM 595 C C . MET A 1 76 ? 28.241 -21.715 -10.720 1.00 97.19 76 MET A C 1
ATOM 597 O O . MET A 1 76 ? 27.617 -22.545 -10.060 1.00 97.19 76 MET A O 1
ATOM 601 N N . ASN A 1 77 ? 29.424 -22.014 -11.271 1.00 94.44 77 ASN A N 1
ATOM 602 C CA . ASN A 1 77 ? 29.952 -23.387 -11.279 1.00 94.44 77 ASN A CA 1
ATOM 603 C C . ASN A 1 77 ? 30.736 -23.760 -10.009 1.00 94.44 77 ASN A C 1
ATOM 605 O O . ASN A 1 77 ? 30.996 -24.941 -9.768 1.00 94.44 77 ASN A O 1
ATOM 609 N N . ASN A 1 78 ? 31.126 -22.783 -9.188 1.00 91.94 78 ASN A N 1
ATOM 610 C CA . ASN A 1 78 ? 31.887 -23.017 -7.964 1.00 91.94 78 ASN A CA 1
ATOM 611 C C . ASN A 1 78 ? 30.957 -23.063 -6.739 1.00 91.94 78 ASN A C 1
ATOM 613 O O . ASN A 1 78 ? 30.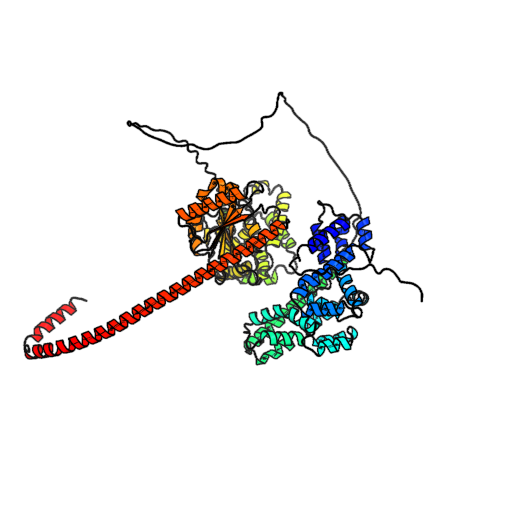316 -22.072 -6.407 1.00 91.94 78 ASN A O 1
ATOM 617 N N . GLN A 1 79 ? 30.901 -24.184 -6.013 1.00 88.62 79 GLN A N 1
ATOM 618 C CA . GLN A 1 79 ? 30.121 -24.283 -4.762 1.00 88.62 79 GLN A CA 1
ATOM 619 C C . GLN A 1 79 ? 30.674 -23.413 -3.623 1.00 88.62 79 GLN A C 1
ATOM 621 O O . GLN A 1 79 ? 29.986 -23.175 -2.639 1.00 88.62 79 GLN A O 1
ATOM 626 N N . ASN A 1 80 ? 31.902 -22.918 -3.765 1.00 93.56 80 ASN A N 1
ATOM 627 C CA . ASN A 1 80 ? 32.534 -21.981 -2.844 1.00 93.56 80 ASN A CA 1
ATOM 628 C C . ASN A 1 80 ? 32.820 -20.645 -3.539 1.00 93.56 80 ASN A C 1
ATOM 630 O O . ASN A 1 80 ? 33.865 -20.043 -3.301 1.00 93.56 80 ASN A O 1
ATOM 634 N N . SER A 1 81 ? 31.934 -20.211 -4.441 1.00 96.94 81 SER A N 1
ATOM 635 C CA . SER A 1 81 ? 32.092 -18.919 -5.108 1.00 96.94 81 SER A CA 1
ATOM 636 C C . SER A 1 81 ? 32.036 -17.765 -4.105 1.00 96.94 81 SER A C 1
ATOM 638 O O . SER A 1 81 ? 31.405 -17.868 -3.047 1.00 96.94 81 SER A O 1
ATOM 640 N N . GLU A 1 82 ? 32.701 -16.661 -4.434 1.00 97.62 82 GLU A N 1
ATOM 641 C CA . GLU A 1 82 ? 32.730 -15.479 -3.574 1.00 97.62 82 GLU A CA 1
ATOM 642 C C . GLU A 1 82 ? 31.323 -14.885 -3.426 1.00 97.62 82 GLU A C 1
ATOM 644 O O . GLU A 1 82 ? 30.922 -14.531 -2.317 1.00 97.62 82 GLU A O 1
ATOM 649 N N . LEU A 1 83 ? 30.519 -14.909 -4.498 1.00 97.94 83 LEU A N 1
ATOM 650 C CA . LEU A 1 83 ? 29.130 -14.447 -4.480 1.00 97.94 83 LEU A CA 1
ATOM 651 C C . LEU A 1 83 ? 28.313 -15.229 -3.457 1.00 97.94 83 LEU A C 1
ATOM 653 O O . LEU A 1 83 ? 27.578 -14.644 -2.663 1.00 97.94 83 LEU A O 1
ATOM 657 N N . LEU A 1 84 ? 28.469 -16.552 -3.435 1.00 97.75 84 LEU A N 1
ATOM 658 C CA . LEU A 1 84 ? 27.741 -17.389 -2.495 1.00 97.75 84 LEU A CA 1
ATOM 659 C C . LEU A 1 84 ? 28.150 -17.097 -1.046 1.00 97.75 84 LEU A C 1
ATOM 661 O O . LEU A 1 84 ? 27.288 -17.045 -0.171 1.00 97.75 84 LEU A O 1
ATOM 665 N N . GLN A 1 85 ? 29.433 -16.834 -0.774 1.00 97.88 85 GLN A N 1
ATOM 666 C CA . GLN A 1 85 ? 29.878 -16.432 0.568 1.00 97.88 85 GLN A CA 1
ATOM 667 C C . GLN A 1 85 ? 29.302 -15.072 0.988 1.00 97.88 85 GLN A C 1
ATOM 669 O O . GLN A 1 85 ? 28.865 -14.923 2.134 1.00 97.88 85 GLN A O 1
ATOM 674 N N . LEU A 1 86 ? 29.239 -14.102 0.068 1.00 97.62 86 LEU A N 1
ATOM 675 C CA . LEU A 1 86 ? 28.602 -12.804 0.309 1.00 97.62 86 LEU A CA 1
ATOM 676 C C . LEU A 1 86 ? 27.108 -12.962 0.612 1.00 97.62 86 LEU A C 1
ATOM 678 O O . LEU A 1 86 ? 26.614 -12.400 1.590 1.00 97.62 86 LEU A O 1
ATOM 682 N N . LEU A 1 87 ? 26.393 -13.790 -0.150 1.00 97.62 87 LEU A N 1
ATOM 683 C CA . LEU A 1 87 ? 24.976 -14.065 0.091 1.00 97.62 87 LEU A CA 1
ATOM 684 C C . LEU A 1 87 ? 24.753 -14.813 1.416 1.00 97.62 87 LEU A C 1
ATOM 686 O O . LEU A 1 87 ? 23.844 -14.465 2.167 1.00 97.62 87 LEU A O 1
ATOM 690 N N . LYS A 1 88 ? 25.620 -15.761 1.797 1.00 97.62 88 LYS A N 1
ATOM 691 C CA . LYS A 1 88 ? 25.572 -16.396 3.131 1.00 97.62 88 LYS A CA 1
ATOM 692 C C . LYS A 1 88 ? 25.760 -15.373 4.255 1.00 97.62 88 LYS A C 1
ATOM 694 O O . LYS A 1 88 ? 25.029 -15.405 5.248 1.00 97.62 88 LYS A O 1
ATOM 699 N N . LYS A 1 89 ? 26.728 -14.459 4.110 1.00 96.50 89 LYS A N 1
ATOM 700 C CA . LYS A 1 89 ? 26.971 -13.354 5.056 1.00 96.50 89 LYS A CA 1
ATOM 701 C C . LYS A 1 89 ? 25.726 -12.472 5.178 1.00 96.50 89 LYS A C 1
ATOM 703 O O . LYS A 1 89 ? 25.299 -12.187 6.298 1.00 96.50 89 LYS A O 1
ATOM 708 N N . TYR A 1 90 ? 25.103 -12.130 4.050 1.00 95.88 90 TYR A N 1
ATOM 709 C CA . TYR A 1 90 ? 23.850 -11.382 4.008 1.00 95.88 90 TYR A CA 1
ATOM 710 C C . TYR A 1 90 ? 22.715 -12.106 4.738 1.00 95.88 90 TYR A C 1
ATOM 712 O O . TYR A 1 90 ? 22.096 -11.514 5.618 1.00 95.88 90 TYR A O 1
ATOM 720 N N . VAL A 1 91 ? 22.481 -13.391 4.453 1.00 95.88 91 VAL A N 1
ATOM 721 C CA . VAL A 1 91 ? 21.429 -14.201 5.095 1.00 95.88 91 VAL A CA 1
ATOM 722 C C . VAL A 1 91 ? 21.600 -14.235 6.617 1.00 95.88 91 VAL A C 1
ATOM 724 O O . VAL A 1 91 ? 20.657 -13.942 7.355 1.00 95.88 91 VAL A O 1
ATOM 727 N N . LYS A 1 92 ? 22.815 -14.510 7.111 1.00 95.19 92 LYS A N 1
ATOM 728 C CA . LYS A 1 92 ? 23.105 -14.508 8.558 1.00 95.19 92 LYS A CA 1
ATOM 729 C C . LYS A 1 92 ? 22.826 -13.145 9.190 1.00 95.19 92 LYS A C 1
ATOM 731 O O . LYS A 1 92 ? 22.256 -13.061 10.280 1.00 95.19 92 LYS A O 1
ATOM 736 N N . GLN A 1 93 ? 23.219 -12.068 8.515 1.00 92.19 93 GLN A N 1
ATOM 737 C CA . GLN A 1 93 ? 22.993 -10.709 8.994 1.00 92.19 93 GLN A CA 1
ATOM 738 C C . GLN A 1 93 ? 21.507 -10.335 8.985 1.00 92.19 93 GLN A C 1
ATOM 740 O O . GLN A 1 93 ? 21.024 -9.726 9.939 1.00 92.19 93 GLN A O 1
ATOM 745 N N . GLN A 1 94 ? 20.776 -10.713 7.941 1.00 91.06 94 GLN A N 1
ATOM 746 C CA . GLN A 1 94 ? 19.328 -10.571 7.837 1.00 91.06 94 GLN A CA 1
ATOM 747 C C . GLN A 1 94 ? 18.639 -11.228 9.031 1.00 91.06 94 GLN A C 1
ATOM 749 O O . GLN A 1 94 ? 17.861 -10.578 9.728 1.00 91.06 94 GLN A O 1
ATOM 754 N N . TRP A 1 95 ? 19.007 -12.469 9.356 1.00 93.38 95 TRP A N 1
ATOM 755 C CA . TRP A 1 95 ? 18.420 -13.170 10.495 1.00 93.38 95 TRP A CA 1
ATOM 756 C C . TRP A 1 95 ? 18.730 -12.477 11.826 1.00 93.38 95 TRP A C 1
ATOM 758 O O . TRP A 1 95 ? 17.829 -12.275 12.643 1.00 93.38 95 TRP A O 1
ATOM 768 N N . LYS A 1 96 ? 19.975 -12.025 12.019 1.00 89.38 96 LYS A N 1
ATOM 769 C CA . LYS A 1 96 ? 20.393 -11.300 13.231 1.00 89.38 96 LYS A CA 1
ATOM 770 C C . LYS A 1 96 ? 19.721 -9.930 13.371 1.00 89.38 96 LYS A C 1
ATOM 772 O O . LYS A 1 96 ? 19.304 -9.563 14.465 1.00 89.38 96 LYS A O 1
ATOM 777 N N . THR A 1 97 ? 19.596 -9.166 12.291 1.00 86.50 97 THR A N 1
ATOM 778 C CA . THR A 1 97 ? 19.094 -7.782 12.354 1.00 86.50 97 THR A CA 1
ATOM 779 C C . THR A 1 97 ? 17.569 -7.704 12.322 1.00 86.50 97 THR A C 1
ATOM 781 O O . THR A 1 97 ? 16.989 -6.957 13.111 1.00 86.50 97 THR A O 1
ATOM 784 N N . GLN A 1 98 ? 16.906 -8.484 11.464 1.00 85.56 98 GLN A N 1
ATOM 785 C CA . GLN A 1 98 ? 15.456 -8.396 11.272 1.00 85.56 98 GLN A CA 1
ATOM 786 C C . GLN A 1 98 ? 14.666 -9.235 12.273 1.00 85.56 98 GLN A C 1
ATOM 788 O O . GLN A 1 98 ? 13.629 -8.795 12.764 1.00 85.56 98 GLN A O 1
ATOM 793 N N . TYR A 1 99 ? 15.143 -10.443 12.574 1.00 86.81 99 TYR A N 1
ATOM 794 C CA . TYR A 1 99 ? 14.358 -11.422 13.322 1.00 86.81 99 TYR A CA 1
ATOM 795 C C . TYR A 1 99 ? 14.781 -11.512 14.790 1.00 86.81 99 TYR A C 1
ATOM 797 O O . TYR A 1 99 ? 13.929 -11.488 15.679 1.00 86.81 99 TYR A O 1
ATOM 805 N N . CYS A 1 100 ? 16.085 -11.552 15.077 1.00 87.81 100 CYS A N 1
ATOM 806 C CA . CYS A 1 100 ? 16.572 -11.668 16.456 1.00 87.81 100 CYS A CA 1
ATOM 807 C C . CYS A 1 100 ? 16.307 -10.420 17.310 1.00 87.81 100 CYS A C 1
ATOM 809 O O . CYS A 1 100 ? 16.128 -10.548 18.520 1.00 87.81 100 CYS A O 1
ATOM 811 N N . SER A 1 101 ? 16.257 -9.230 16.704 1.00 83.62 101 SER A N 1
ATOM 812 C CA . SER A 1 101 ? 16.026 -7.964 17.418 1.00 83.62 101 SER A CA 1
ATOM 813 C C . SER A 1 101 ? 14.622 -7.864 18.026 1.00 83.62 101 SER A C 1
ATOM 815 O O . SER A 1 101 ? 14.438 -7.222 19.058 1.00 83.62 101 SER A O 1
ATOM 817 N N . LEU A 1 102 ? 13.639 -8.531 17.415 1.00 87.50 102 LEU A N 1
ATOM 818 C CA . LEU A 1 102 ? 12.240 -8.523 17.850 1.00 87.50 102 LEU A CA 1
ATOM 819 C C . LEU A 1 102 ? 11.866 -9.757 18.685 1.00 87.50 102 LEU A C 1
ATOM 821 O O . LEU A 1 102 ? 10.879 -9.728 19.422 1.00 87.50 102 LEU A O 1
ATOM 825 N N . HIS A 1 103 ? 12.642 -10.840 18.580 1.00 93.12 103 HIS A N 1
ATOM 826 C CA . HIS A 1 103 ? 12.295 -12.143 19.143 1.00 93.12 103 HIS A CA 1
ATOM 827 C C . HIS A 1 103 ? 13.487 -12.784 19.863 1.00 93.12 103 HIS A C 1
ATOM 829 O O . HIS A 1 103 ? 14.238 -13.572 19.289 1.00 93.12 103 HIS A O 1
ATOM 835 N N . GLU A 1 104 ? 13.621 -12.510 21.164 1.00 93.69 104 GLU A N 1
ATOM 836 C CA . GLU A 1 104 ? 14.700 -13.073 21.992 1.00 93.69 104 GLU A CA 1
ATOM 837 C C . GLU A 1 104 ? 14.747 -14.610 21.946 1.00 93.69 104 GLU A C 1
ATOM 839 O O . GLU A 1 104 ? 15.823 -15.197 21.861 1.00 93.69 104 GLU A O 1
ATOM 844 N N . TRP A 1 105 ? 13.585 -15.271 21.930 1.00 94.75 105 TRP A N 1
ATOM 845 C CA . TRP A 1 105 ? 13.504 -16.730 21.822 1.00 94.75 105 TRP A CA 1
ATOM 846 C C . TRP A 1 105 ? 14.120 -17.253 20.517 1.00 94.75 105 TRP A C 1
ATOM 848 O O . TRP A 1 105 ? 14.723 -18.322 20.513 1.00 94.75 105 TRP A O 1
ATOM 858 N N . PHE A 1 106 ? 13.981 -16.502 19.422 1.00 95.94 106 PHE A N 1
ATOM 859 C CA . PHE A 1 106 ? 14.508 -16.883 18.117 1.00 95.94 106 PHE A CA 1
ATOM 860 C C . PHE A 1 106 ? 16.020 -16.677 18.064 1.00 95.94 106 PHE A C 1
ATOM 862 O O . PHE A 1 106 ? 16.732 -17.533 17.551 1.00 95.94 106 PHE A O 1
ATOM 869 N N . ARG A 1 107 ? 16.522 -15.599 18.684 1.00 94.94 107 ARG A N 1
ATOM 870 C CA . ARG A 1 107 ? 17.963 -15.381 18.867 1.00 94.94 107 ARG A CA 1
ATOM 871 C C . ARG A 1 107 ? 18.615 -16.554 19.596 1.00 94.94 107 ARG A C 1
ATOM 873 O O . ARG A 1 107 ? 19.567 -17.128 19.085 1.00 94.94 107 ARG A O 1
ATOM 880 N N . LEU A 1 108 ? 18.068 -16.931 20.754 1.00 93.56 108 LEU A N 1
ATOM 881 C CA . LEU A 1 108 ? 18.580 -18.055 21.544 1.00 93.56 108 LEU A CA 1
ATOM 882 C C . LEU A 1 108 ? 18.500 -19.379 20.773 1.00 93.56 108 LEU A C 1
ATOM 884 O O . LEU A 1 108 ? 19.411 -20.195 20.860 1.00 93.56 108 LEU A O 1
ATOM 888 N N . PHE A 1 109 ? 17.430 -19.575 19.998 1.00 94.19 109 PHE A N 1
ATOM 889 C CA . PHE A 1 109 ? 17.265 -20.747 19.143 1.00 94.19 109 PHE A CA 1
ATOM 890 C C . PHE A 1 109 ? 18.330 -20.821 18.038 1.00 94.19 109 PHE A C 1
ATOM 892 O O . PHE A 1 109 ? 18.898 -21.888 17.820 1.00 94.19 109 PHE A O 1
ATOM 899 N N . LEU A 1 110 ? 18.642 -19.706 17.369 1.00 94.50 110 LEU A N 1
ATOM 900 C CA . LEU A 1 110 ? 19.708 -19.669 16.364 1.00 94.50 110 LEU A CA 1
ATOM 901 C C . LEU A 1 110 ? 21.095 -19.867 16.987 1.00 94.50 110 LEU A C 1
ATOM 903 O O . LEU A 1 110 ? 21.885 -20.635 16.453 1.00 94.50 110 LEU A O 1
ATOM 907 N N . GLU A 1 111 ? 21.374 -19.243 18.134 1.00 93.31 111 GLU A N 1
ATOM 908 C CA . GLU A 1 111 ? 22.641 -19.414 18.864 1.00 93.31 111 GLU A CA 1
ATOM 909 C C . GLU A 1 111 ? 22.869 -20.859 19.328 1.00 93.31 111 GLU A C 1
ATOM 911 O O . GLU A 1 111 ? 24.009 -21.298 19.454 1.00 93.31 111 GLU A O 1
ATOM 916 N N . GLU A 1 112 ? 21.801 -21.608 19.612 1.00 91.81 112 GLU A N 1
ATOM 917 C CA . GLU A 1 112 ? 21.887 -23.041 19.900 1.00 91.81 112 GLU A CA 1
ATOM 918 C C . GLU A 1 112 ? 22.313 -23.836 18.660 1.00 91.81 112 GLU A C 1
ATOM 920 O O . GLU A 1 112 ? 23.171 -24.707 18.782 1.00 91.81 112 GLU A O 1
ATOM 925 N N . HIS A 1 113 ? 21.780 -23.483 17.484 1.00 92.12 113 HIS A N 1
ATOM 926 C CA . HIS A 1 113 ? 22.070 -24.168 16.221 1.00 92.12 113 HIS A CA 1
ATOM 927 C C . HIS A 1 113 ? 23.401 -23.751 15.573 1.00 92.12 113 HIS A C 1
ATOM 929 O O . HIS A 1 113 ? 23.943 -24.467 14.736 1.00 92.12 113 HIS A O 1
ATOM 935 N N . GLU A 1 114 ? 23.961 -22.610 15.979 1.00 92.56 114 GLU A N 1
ATOM 936 C CA . GLU A 1 114 ? 25.285 -22.132 15.557 1.00 92.56 114 GLU A CA 1
ATOM 937 C C . GLU A 1 114 ? 26.436 -22.854 16.308 1.00 92.56 114 GLU A C 1
ATOM 939 O O . GLU A 1 114 ? 27.605 -22.548 16.088 1.00 92.56 114 GLU A O 1
ATOM 944 N N . LYS A 1 115 ? 26.136 -23.833 17.182 1.00 88.81 115 LYS A N 1
ATOM 945 C CA . LYS A 1 115 ? 27.121 -24.636 17.940 1.00 88.81 115 LYS A CA 1
ATOM 946 C C . LYS A 1 115 ? 27.449 -25.966 17.257 1.00 88.81 115 LYS A C 1
ATOM 948 O O . LYS A 1 115 ? 26.631 -26.509 16.523 1.00 88.81 115 LYS A O 1
ATOM 953 N N . GLU A 1 116 ? 28.630 -26.515 17.557 1.00 74.50 116 GLU A N 1
ATOM 954 C CA . GLU A 1 116 ? 29.270 -27.634 16.833 1.00 74.50 116 GLU A CA 1
ATOM 955 C C . GLU A 1 116 ? 28.346 -28.822 16.489 1.00 74.50 116 GLU A C 1
ATOM 957 O O . GLU A 1 116 ? 28.384 -29.287 15.351 1.00 74.50 116 GLU A O 1
ATOM 962 N N . ASP A 1 117 ? 27.464 -29.264 17.394 1.00 81.25 117 ASP A N 1
ATOM 963 C CA . ASP A 1 117 ? 26.601 -30.442 17.169 1.00 81.25 117 ASP A CA 1
ATOM 964 C C . ASP A 1 117 ? 25.503 -30.235 16.104 1.00 81.25 117 ASP A C 1
ATOM 966 O O . ASP A 1 117 ? 24.995 -31.197 15.531 1.00 81.25 117 ASP A O 1
ATOM 970 N N . THR A 1 118 ? 25.123 -28.987 15.820 1.00 86.06 118 THR A N 1
ATOM 971 C CA . THR A 1 118 ? 24.051 -28.622 14.864 1.00 86.06 118 THR A CA 1
ATOM 972 C C . THR A 1 118 ? 24.515 -27.628 13.797 1.00 86.06 118 THR A C 1
ATOM 974 O O . THR A 1 118 ? 23.777 -27.339 12.851 1.00 86.06 118 THR A O 1
ATOM 977 N N . PHE A 1 119 ? 25.773 -27.187 13.882 1.00 91.69 119 PHE A N 1
ATOM 978 C CA . PHE A 1 119 ? 26.390 -26.221 12.980 1.00 91.69 119 PHE A CA 1
ATOM 979 C C . PHE A 1 119 ? 26.324 -26.654 11.514 1.00 91.69 119 PHE A C 1
ATOM 981 O O . PHE A 1 119 ? 26.075 -25.829 10.640 1.00 91.69 119 PHE A O 1
ATOM 988 N N . VAL A 1 120 ? 26.486 -27.952 11.231 1.00 92.12 120 VAL A N 1
ATOM 989 C CA . VAL A 1 120 ? 26.413 -28.488 9.860 1.00 92.12 120 VAL A CA 1
ATOM 990 C C . VAL A 1 120 ? 25.028 -28.261 9.246 1.00 92.12 120 VAL A C 1
ATOM 992 O O . VAL A 1 120 ? 24.928 -27.813 8.104 1.00 92.12 120 VAL A O 1
ATOM 995 N N . LEU A 1 121 ? 23.961 -28.519 10.008 1.00 91.94 121 LEU A N 1
ATOM 996 C CA . LEU A 1 121 ? 22.587 -28.293 9.559 1.00 91.94 121 LEU A CA 1
ATOM 997 C C . LEU A 1 121 ? 22.303 -26.797 9.396 1.00 91.94 121 LEU A C 1
ATOM 999 O O . LEU A 1 121 ? 21.745 -26.377 8.383 1.00 91.94 121 LEU A O 1
ATOM 1003 N N . TYR A 1 122 ? 22.732 -25.985 10.363 1.00 95.06 122 TYR A N 1
ATOM 1004 C CA . TYR A 1 122 ? 22.607 -24.533 10.290 1.00 95.06 122 TYR A CA 1
ATOM 1005 C C . TYR A 1 122 ? 23.291 -23.959 9.041 1.00 95.06 122 TYR A C 1
ATOM 1007 O O . TYR A 1 122 ? 22.659 -23.239 8.267 1.00 95.06 122 TYR A O 1
ATOM 1015 N N . GLU A 1 123 ? 24.549 -24.327 8.791 1.00 94.81 123 GLU A N 1
ATOM 1016 C CA . GLU A 1 123 ? 25.288 -23.899 7.602 1.00 94.81 123 GLU A CA 1
ATOM 1017 C C . GLU A 1 123 ? 24.650 -24.395 6.307 1.00 94.81 123 GLU A C 1
ATOM 1019 O O . GLU A 1 123 ? 24.624 -23.644 5.332 1.00 94.81 123 GLU A O 1
ATOM 1024 N N . SER A 1 124 ? 24.101 -25.613 6.287 1.00 93.25 124 SER A N 1
ATOM 1025 C CA . SER A 1 124 ? 23.375 -26.144 5.128 1.00 93.25 124 SER A CA 1
ATOM 1026 C C . SER A 1 124 ? 22.136 -25.305 4.800 1.00 93.25 124 SER A C 1
ATOM 1028 O O . SER A 1 124 ? 21.914 -24.969 3.638 1.00 93.25 124 SER A O 1
ATOM 1030 N N . ILE A 1 125 ? 21.366 -24.877 5.801 1.00 94.25 125 ILE A N 1
ATOM 1031 C CA . ILE A 1 125 ? 20.172 -24.045 5.579 1.00 94.25 125 ILE A CA 1
ATOM 1032 C C . ILE A 1 125 ? 20.562 -22.627 5.154 1.00 94.25 125 ILE A C 1
ATOM 1034 O O . I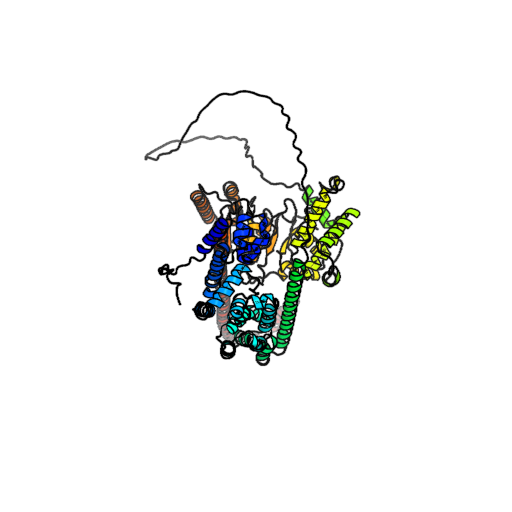LE A 1 125 ? 19.928 -22.053 4.264 1.00 94.25 125 ILE A O 1
ATOM 1038 N N . VAL A 1 126 ? 21.617 -22.057 5.746 1.00 96.06 126 VAL A N 1
ATOM 1039 C CA . VAL A 1 126 ? 22.160 -20.759 5.317 1.00 96.06 126 VAL A CA 1
ATOM 1040 C C . VAL A 1 126 ? 22.639 -20.834 3.866 1.00 96.06 126 VAL A C 1
ATOM 1042 O O . VAL A 1 126 ? 22.318 -19.949 3.078 1.00 96.06 126 VAL A O 1
ATOM 1045 N N . LEU A 1 127 ? 23.353 -21.901 3.498 1.00 95.56 127 LEU A N 1
ATOM 1046 C CA . LEU A 1 127 ? 23.798 -22.158 2.129 1.00 95.56 127 LEU A CA 1
ATOM 1047 C C . LEU A 1 127 ? 22.608 -22.277 1.171 1.00 95.56 127 LEU A C 1
ATOM 1049 O O . LEU A 1 127 ? 22.571 -21.576 0.167 1.00 95.56 127 LEU A O 1
ATOM 1053 N N . ARG A 1 128 ? 21.604 -23.091 1.508 1.00 94.31 128 ARG A N 1
ATOM 1054 C CA . ARG A 1 128 ? 20.381 -23.267 0.710 1.00 94.31 128 ARG A CA 1
ATOM 1055 C C . ARG A 1 128 ? 19.626 -21.954 0.513 1.00 94.31 128 ARG A C 1
ATOM 1057 O O . ARG A 1 128 ? 19.119 -21.693 -0.573 1.00 94.31 128 ARG A O 1
ATOM 1064 N N . THR A 1 129 ? 19.550 -21.125 1.552 1.00 95.19 129 THR A N 1
ATOM 1065 C CA . THR A 1 129 ? 18.905 -19.805 1.482 1.00 95.19 129 THR A CA 1
ATOM 1066 C C . THR A 1 129 ? 19.724 -18.839 0.626 1.00 95.19 129 THR A C 1
ATOM 1068 O O . THR A 1 129 ? 19.156 -18.074 -0.137 1.00 95.19 129 THR A O 1
ATOM 1071 N N . ALA A 1 130 ? 21.054 -18.880 0.706 1.00 96.81 130 ALA A N 1
ATOM 1072 C CA . ALA A 1 130 ? 21.918 -18.079 -0.160 1.00 96.81 130 ALA A CA 1
ATOM 1073 C C . ALA A 1 130 ? 21.833 -18.524 -1.632 1.00 96.81 130 ALA A C 1
ATOM 1075 O O . ALA A 1 130 ? 21.913 -17.694 -2.533 1.00 96.81 130 ALA A O 1
ATOM 1076 N N . GLU A 1 131 ? 21.630 -19.818 -1.879 1.00 95.94 131 GLU A N 1
ATOM 1077 C CA . GLU A 1 131 ? 21.507 -20.385 -3.222 1.00 95.94 131 GLU A CA 1
ATOM 1078 C C . GLU A 1 131 ? 20.155 -20.071 -3.871 1.00 95.94 131 GLU A C 1
ATOM 1080 O O . GLU A 1 131 ? 20.107 -19.607 -5.007 1.00 95.94 131 GLU A O 1
ATOM 1085 N N . HIS A 1 132 ? 19.063 -20.303 -3.139 1.00 94.31 132 HIS A N 1
ATOM 1086 C CA . HIS A 1 132 ? 17.695 -20.292 -3.671 1.00 94.31 132 HIS A CA 1
ATOM 1087 C C . HIS A 1 132 ? 16.833 -19.125 -3.158 1.00 94.31 132 HIS A C 1
ATOM 1089 O O . HIS A 1 132 ? 15.622 -19.093 -3.400 1.00 94.31 132 HIS A O 1
ATOM 1095 N N . GLY A 1 133 ? 17.413 -18.227 -2.360 1.00 92.50 133 GLY A N 1
ATOM 1096 C CA . GLY A 1 133 ? 16.728 -17.091 -1.752 1.00 92.50 133 GLY A CA 1
ATOM 1097 C C . GLY A 1 133 ? 15.504 -17.496 -0.938 1.00 92.50 133 GLY A C 1
ATOM 1098 O O . GLY A 1 133 ? 15.518 -18.436 -0.135 1.00 92.50 133 GLY A O 1
ATOM 1099 N N . ASN A 1 134 ? 14.403 -16.789 -1.181 1.00 87.94 134 ASN A N 1
ATOM 1100 C CA . ASN A 1 134 ? 13.145 -16.960 -0.463 1.00 87.94 134 ASN A CA 1
ATOM 1101 C C . ASN A 1 134 ? 12.309 -18.177 -0.895 1.00 87.94 134 ASN A C 1
ATOM 1103 O O . ASN A 1 134 ? 11.208 -18.365 -0.379 1.00 87.94 134 ASN A O 1
ATOM 1107 N N . LYS A 1 135 ? 12.809 -19.062 -1.769 1.00 87.88 135 LYS A N 1
ATOM 1108 C CA . LYS A 1 135 ? 12.074 -20.258 -2.236 1.00 87.88 135 LYS A CA 1
ATOM 1109 C C . LYS A 1 135 ? 11.496 -21.111 -1.095 1.00 87.88 135 LYS A C 1
ATOM 1111 O O . LYS A 1 135 ? 10.362 -21.594 -1.183 1.00 87.88 135 LYS A O 1
ATOM 1116 N N . TYR A 1 136 ? 12.255 -21.262 -0.009 1.00 86.19 136 TYR A N 1
ATOM 1117 C CA . TYR A 1 136 ? 11.850 -22.001 1.196 1.00 86.19 136 TYR A CA 1
ATOM 1118 C C . TYR A 1 136 ? 11.414 -21.090 2.356 1.00 86.19 136 TYR A C 1
ATOM 1120 O O . TYR A 1 136 ? 11.078 -21.580 3.433 1.00 86.19 136 TYR A O 1
ATOM 1128 N N . MET A 1 137 ? 11.369 -19.772 2.141 1.00 88.88 137 MET A N 1
ATOM 1129 C CA . MET A 1 137 ? 10.857 -18.795 3.100 1.00 88.88 137 MET A CA 1
ATOM 1130 C C . MET A 1 137 ? 9.391 -18.509 2.782 1.00 88.88 137 MET A C 1
ATOM 1132 O O . MET A 1 137 ? 9.050 -17.795 1.844 1.00 88.88 137 MET A O 1
ATOM 1136 N N . LYS A 1 138 ? 8.488 -19.112 3.556 1.00 89.88 138 LYS A N 1
ATOM 1137 C CA . LYS A 1 138 ? 7.042 -18.908 3.404 1.00 89.88 138 LYS A CA 1
ATOM 1138 C C . LYS A 1 138 ? 6.608 -17.589 4.049 1.00 89.88 138 LYS A C 1
ATOM 1140 O O . LYS A 1 138 ? 7.429 -16.799 4.506 1.00 89.88 138 LYS A O 1
ATOM 1145 N N . GLN A 1 139 ? 5.295 -17.360 4.150 1.00 88.25 139 GLN A N 1
ATOM 1146 C CA . GLN A 1 139 ? 4.720 -16.096 4.639 1.00 88.25 139 GLN A CA 1
ATOM 1147 C C . GLN A 1 139 ? 5.183 -15.692 6.055 1.00 88.25 139 GLN A C 1
ATOM 1149 O O . GLN A 1 139 ? 5.015 -14.543 6.451 1.00 88.25 139 GLN A O 1
ATOM 1154 N N . CYS A 1 140 ? 5.756 -16.624 6.824 1.00 93.81 140 CYS A N 1
ATOM 1155 C CA . CYS A 1 140 ? 6.455 -16.339 8.072 1.00 93.81 140 CYS A CA 1
ATOM 1156 C C . CYS A 1 140 ? 7.884 -16.921 8.006 1.00 93.81 140 CYS A C 1
ATOM 1158 O O . CYS A 1 140 ? 8.056 -18.132 8.207 1.00 93.81 140 CYS A O 1
ATOM 1160 N N . PRO A 1 141 ? 8.909 -16.087 7.734 1.00 93.50 141 PRO A N 1
ATOM 1161 C CA . PRO A 1 141 ? 10.305 -16.527 7.662 1.00 93.50 141 PRO A CA 1
ATOM 1162 C C . PRO A 1 141 ? 10.800 -17.177 8.958 1.00 93.50 141 PRO A C 1
ATOM 1164 O O . PRO A 1 141 ? 11.430 -18.227 8.905 1.00 93.50 141 PRO A O 1
ATOM 1167 N N . LEU A 1 142 ? 10.421 -16.634 10.123 1.00 95.06 142 LEU A N 1
ATOM 1168 C CA . LEU A 1 142 ? 10.726 -17.211 11.442 1.00 95.06 142 LEU A CA 1
ATOM 1169 C C . LEU A 1 142 ? 10.314 -18.683 11.532 1.00 95.06 142 LEU A C 1
ATOM 1171 O O . LEU A 1 142 ? 11.133 -19.549 11.832 1.00 95.06 142 LEU A O 1
ATOM 1175 N N . LEU A 1 143 ? 9.043 -18.973 11.238 1.00 96.69 143 LEU A N 1
ATOM 1176 C CA . LEU A 1 143 ? 8.522 -20.336 11.266 1.00 96.69 143 LEU A CA 1
ATOM 1177 C C . LEU A 1 143 ? 9.202 -21.214 10.205 1.00 96.69 143 LEU A C 1
ATOM 1179 O O . LEU A 1 143 ? 9.487 -22.375 10.475 1.00 96.69 143 LEU A O 1
ATOM 1183 N N . SER A 1 144 ? 9.499 -20.662 9.027 1.00 95.62 144 SER A N 1
ATOM 1184 C CA . SER A 1 144 ? 10.172 -21.396 7.946 1.00 95.62 144 SER A CA 1
ATOM 1185 C C . SER A 1 144 ? 11.583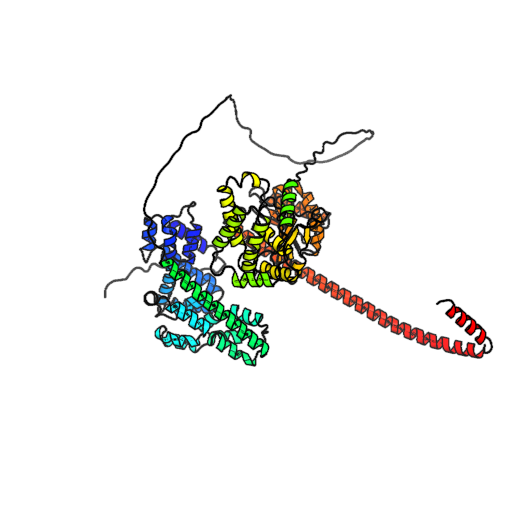 -21.833 8.346 1.00 95.62 144 SER A C 1
ATOM 1187 O O . SER A 1 144 ? 11.958 -22.978 8.113 1.00 95.62 144 SER A O 1
ATOM 1189 N N . ILE A 1 145 ? 12.349 -20.949 8.992 1.00 95.44 145 ILE A N 1
ATOM 1190 C CA . ILE A 1 145 ? 13.697 -21.238 9.501 1.00 95.44 145 ILE A CA 1
ATOM 1191 C C . ILE A 1 145 ? 13.630 -22.270 10.630 1.00 95.44 145 ILE A C 1
ATOM 1193 O O . ILE A 1 145 ? 14.379 -23.243 10.620 1.00 95.44 145 ILE A O 1
ATOM 1197 N N . VAL A 1 146 ? 12.693 -22.103 11.570 1.00 96.31 146 VAL A N 1
ATOM 1198 C CA . VAL A 1 146 ? 12.483 -23.062 12.665 1.00 96.31 146 VAL A CA 1
ATOM 1199 C C . VAL A 1 146 ? 12.147 -24.452 12.130 1.00 96.31 146 VAL A C 1
ATOM 1201 O O . VAL A 1 146 ? 12.716 -25.433 12.596 1.00 96.31 146 VAL A O 1
ATOM 1204 N N . ILE A 1 147 ? 11.250 -24.560 11.147 1.00 95.44 147 ILE A N 1
ATOM 1205 C CA . ILE A 1 147 ? 10.912 -25.853 10.543 1.00 95.44 147 ILE A CA 1
ATOM 1206 C C . ILE A 1 147 ? 12.147 -26.458 9.868 1.00 95.44 147 ILE A C 1
ATOM 1208 O O . ILE A 1 147 ? 12.445 -27.620 10.106 1.00 95.44 147 ILE A O 1
ATOM 1212 N N . GLN A 1 148 ? 12.904 -25.690 9.084 1.00 94.25 148 GLN A N 1
ATOM 1213 C CA . GLN A 1 148 ? 14.101 -26.222 8.423 1.00 94.25 148 GLN A CA 1
ATOM 1214 C C . GLN A 1 148 ? 15.153 -26.727 9.425 1.00 94.25 148 GLN A C 1
ATOM 1216 O O . GLN A 1 148 ? 15.715 -27.794 9.214 1.00 94.25 148 GLN A O 1
ATOM 1221 N N . LEU A 1 149 ? 15.377 -26.011 10.532 1.00 94.25 149 LEU A N 1
ATOM 1222 C CA . LEU A 1 149 ? 16.356 -26.398 11.559 1.00 94.25 149 LEU A CA 1
ATOM 1223 C C . LEU A 1 149 ? 15.914 -27.591 12.415 1.00 94.25 149 LEU A C 1
ATOM 1225 O O . LEU A 1 149 ? 16.756 -28.316 12.932 1.00 94.25 149 LEU A O 1
ATOM 1229 N N . LEU A 1 150 ? 14.608 -27.804 12.588 1.00 93.75 150 LEU A N 1
ATOM 1230 C CA . LEU A 1 150 ? 14.099 -28.926 13.384 1.00 93.75 150 LEU A CA 1
ATOM 1231 C C . LEU A 1 150 ? 13.968 -30.224 12.581 1.00 93.75 150 LEU A C 1
ATOM 1233 O O . LEU A 1 150 ? 13.990 -31.300 13.173 1.00 93.75 150 LEU A O 1
ATOM 1237 N N . PHE A 1 151 ? 13.795 -30.133 11.264 1.00 91.44 151 PHE A N 1
ATOM 1238 C CA . PHE A 1 151 ? 13.584 -31.274 10.374 1.00 91.44 151 PHE A CA 1
ATOM 1239 C C . PHE A 1 151 ? 14.865 -31.606 9.602 1.00 91.44 151 PHE A C 1
ATOM 1241 O O . PHE A 1 151 ? 14.928 -31.464 8.381 1.00 91.44 151 PHE A O 1
ATOM 1248 N N . ASP A 1 152 ? 15.879 -32.054 10.343 1.00 85.50 152 ASP A N 1
ATOM 1249 C CA . ASP A 1 152 ? 17.229 -32.381 9.858 1.00 85.50 152 ASP A CA 1
ATOM 1250 C C . ASP A 1 152 ? 17.265 -33.329 8.648 1.00 85.50 152 ASP A C 1
ATOM 1252 O O . ASP A 1 152 ? 18.156 -33.246 7.809 1.00 85.50 152 ASP A O 1
ATOM 1256 N N . SER A 1 153 ? 16.263 -34.195 8.530 1.00 88.38 153 SER A N 1
ATOM 1257 C CA . SER A 1 153 ? 16.143 -35.200 7.475 1.00 88.38 153 SER A CA 1
ATOM 1258 C C . SER A 1 153 ? 15.502 -34.657 6.186 1.00 88.38 153 SER A C 1
ATOM 1260 O O . SER A 1 153 ? 15.339 -35.404 5.222 1.00 88.38 153 SER A O 1
ATOM 1262 N N . ILE A 1 154 ? 15.100 -33.378 6.153 1.00 88.38 154 ILE A N 1
ATOM 1263 C CA . ILE A 1 154 ? 14.664 -32.659 4.941 1.00 88.38 154 ILE A CA 1
ATOM 1264 C C . ILE A 1 154 ? 15.869 -31.887 4.376 1.00 88.38 154 ILE A C 1
ATOM 1266 O O . ILE A 1 154 ? 15.926 -30.650 4.323 1.00 88.38 154 ILE A O 1
ATOM 1270 N N . ASP A 1 155 ? 16.878 -32.659 3.986 1.00 88.00 155 ASP A N 1
ATOM 1271 C CA . ASP A 1 155 ? 18.092 -32.173 3.341 1.00 88.00 155 ASP A CA 1
ATOM 1272 C C . ASP A 1 155 ? 17.869 -31.872 1.843 1.00 88.00 155 ASP A C 1
ATOM 1274 O O . ASP A 1 155 ? 16.759 -31.978 1.307 1.00 88.00 155 ASP A O 1
ATOM 1278 N N . ASP A 1 156 ? 18.927 -31.437 1.158 1.00 85.94 156 ASP A N 1
ATOM 1279 C CA . ASP A 1 156 ? 18.846 -31.054 -0.255 1.00 85.94 156 ASP A CA 1
ATOM 1280 C C . ASP A 1 156 ? 18.483 -32.241 -1.158 1.00 85.94 156 ASP A C 1
ATOM 1282 O O . ASP A 1 156 ? 17.810 -32.064 -2.175 1.00 85.94 156 ASP A O 1
ATOM 1286 N N . ASP A 1 157 ? 18.887 -33.457 -0.792 1.00 89.94 157 ASP A N 1
ATOM 1287 C CA . ASP A 1 157 ? 18.585 -34.659 -1.563 1.00 89.94 157 ASP A CA 1
ATOM 1288 C C . ASP A 1 157 ? 17.128 -35.089 -1.373 1.00 89.94 157 ASP A C 1
ATOM 1290 O O . ASP A 1 157 ? 16.458 -35.441 -2.350 1.00 89.94 157 ASP A O 1
ATOM 1294 N N . CYS A 1 158 ? 16.593 -34.969 -0.156 1.00 90.62 158 CYS A N 1
ATOM 1295 C CA . CYS A 1 158 ? 15.174 -35.146 0.124 1.00 90.62 158 CYS A CA 1
ATOM 1296 C C . CYS A 1 158 ? 14.324 -34.158 -0.684 1.00 90.62 158 CYS A C 1
ATOM 1298 O O . CYS A 1 158 ? 13.364 -34.567 -1.340 1.00 90.62 158 CYS A O 1
ATOM 1300 N N . LEU A 1 159 ? 14.701 -32.875 -0.703 1.00 89.31 159 LEU A N 1
ATOM 1301 C CA . LEU A 1 159 ? 13.994 -31.841 -1.466 1.00 89.31 159 LEU A CA 1
ATOM 1302 C C . LEU A 1 159 ? 14.080 -32.061 -2.981 1.00 89.31 159 LEU A C 1
ATOM 1304 O O . LEU A 1 159 ? 13.112 -31.793 -3.690 1.00 89.31 159 LEU A O 1
ATOM 1308 N N . LYS A 1 160 ? 15.194 -32.592 -3.499 1.00 89.06 160 LYS A N 1
ATOM 1309 C CA . LYS A 1 160 ? 15.301 -32.978 -4.917 1.00 89.06 160 LYS A CA 1
ATOM 1310 C C . LYS A 1 160 ? 14.389 -34.154 -5.263 1.00 89.06 160 LYS A C 1
ATOM 1312 O O . LYS A 1 160 ? 13.763 -34.148 -6.320 1.00 89.06 160 LYS A O 1
ATOM 1317 N N . GLN A 1 161 ? 14.321 -35.166 -4.398 1.00 92.81 161 GLN A N 1
ATOM 1318 C CA . GLN A 1 161 ? 13.496 -36.359 -4.622 1.00 92.81 161 GLN A CA 1
ATOM 1319 C C . GLN A 1 161 ? 12.005 -36.083 -4.419 1.00 92.81 161 GLN A C 1
ATOM 1321 O O . GLN A 1 161 ? 11.166 -36.666 -5.106 1.00 92.81 161 GLN A O 1
ATOM 1326 N N . ASN A 1 162 ? 11.672 -35.196 -3.484 1.00 92.50 162 ASN A N 1
ATOM 1327 C CA . ASN A 1 162 ? 10.307 -34.830 -3.152 1.00 92.50 162 ASN A CA 1
ATOM 1328 C C . ASN A 1 162 ? 10.171 -33.307 -2.964 1.00 92.50 162 ASN A C 1
ATOM 1330 O O . ASN A 1 162 ? 10.091 -32.826 -1.832 1.00 92.50 162 ASN A O 1
ATOM 1334 N N . PRO A 1 163 ? 10.087 -32.534 -4.062 1.00 87.56 163 PRO A N 1
ATOM 1335 C CA . PRO A 1 163 ? 10.038 -31.072 -4.002 1.00 87.56 163 PRO A CA 1
ATOM 1336 C C . PRO A 1 163 ? 8.854 -30.508 -3.210 1.00 87.56 163 PRO A C 1
ATOM 1338 O O . PRO A 1 163 ? 8.927 -29.379 -2.732 1.00 87.56 163 PRO A O 1
ATOM 1341 N N . SER A 1 164 ? 7.763 -31.271 -3.054 1.00 90.31 164 SER A N 1
ATOM 1342 C CA . SER A 1 164 ? 6.575 -30.813 -2.328 1.00 90.31 164 SER A CA 1
ATOM 1343 C C . SER A 1 164 ? 6.623 -31.087 -0.829 1.00 90.31 164 SER A C 1
ATOM 1345 O O . SER A 1 164 ? 5.763 -30.574 -0.117 1.00 90.31 164 SER A O 1
ATOM 1347 N N . ILE A 1 165 ? 7.602 -31.851 -0.321 1.00 93.31 165 ILE A N 1
ATOM 1348 C CA . ILE A 1 165 ? 7.596 -32.292 1.083 1.00 93.31 165 ILE A CA 1
ATOM 1349 C C . ILE A 1 165 ? 7.558 -31.115 2.061 1.00 93.31 165 ILE A C 1
ATOM 1351 O O . ILE A 1 165 ? 6.819 -31.148 3.043 1.00 93.31 165 ILE A O 1
ATOM 1355 N N . PHE A 1 166 ? 8.302 -30.047 1.766 1.00 91.75 166 PHE A N 1
ATOM 1356 C CA . PHE A 1 166 ? 8.332 -28.856 2.606 1.00 91.75 166 PHE A CA 1
ATOM 1357 C C . PHE A 1 166 ? 7.014 -28.074 2.544 1.00 91.75 166 PHE A C 1
ATOM 1359 O O . PHE A 1 166 ? 6.534 -27.598 3.572 1.00 91.75 166 PHE A O 1
ATOM 1366 N N . ASP A 1 167 ? 6.389 -27.985 1.367 1.00 91.81 167 ASP A N 1
ATOM 1367 C CA . ASP A 1 167 ? 5.075 -27.352 1.202 1.00 91.81 167 ASP A CA 1
ATOM 1368 C C . ASP A 1 167 ? 3.988 -28.121 1.950 1.00 91.81 167 ASP A C 1
ATOM 1370 O O . ASP A 1 167 ? 3.153 -27.528 2.635 1.00 91.81 167 ASP A O 1
ATOM 1374 N N . ASP A 1 168 ? 4.007 -29.446 1.843 1.00 93.31 168 ASP A N 1
ATOM 1375 C CA . ASP A 1 168 ? 3.037 -30.315 2.493 1.00 93.31 168 ASP A CA 1
ATOM 1376 C C . ASP A 1 168 ? 3.212 -30.263 4.020 1.00 93.31 168 ASP A C 1
ATOM 1378 O O . ASP A 1 168 ? 2.219 -30.163 4.755 1.00 93.31 168 ASP A O 1
ATOM 1382 N N . LEU A 1 169 ? 4.459 -30.231 4.506 1.00 94.25 169 LEU A N 1
ATOM 1383 C CA . LEU A 1 169 ? 4.799 -30.007 5.913 1.00 94.25 169 LEU A CA 1
ATOM 1384 C C . LEU A 1 169 ? 4.287 -28.649 6.401 1.00 94.25 169 LEU A C 1
ATOM 1386 O O . LEU A 1 169 ? 3.559 -28.588 7.396 1.00 94.25 169 LEU A O 1
ATOM 1390 N N . TRP A 1 170 ? 4.606 -27.576 5.673 1.00 94.69 170 TRP A N 1
ATOM 1391 C CA . TRP A 1 170 ? 4.170 -26.214 5.971 1.00 94.69 170 TRP A CA 1
ATOM 1392 C C . TRP A 1 170 ? 2.648 -26.120 6.077 1.00 94.69 170 TRP A C 1
ATOM 1394 O O . TRP A 1 170 ? 2.119 -25.668 7.094 1.00 94.69 170 TRP A O 1
ATOM 1404 N N . ILE A 1 171 ? 1.927 -26.595 5.057 1.00 93.44 171 ILE A N 1
ATOM 1405 C CA . ILE A 1 171 ? 0.458 -26.588 5.012 1.00 93.44 171 ILE A CA 1
ATOM 1406 C C . ILE A 1 171 ? -0.114 -27.409 6.165 1.00 93.44 171 ILE A C 1
ATOM 1408 O O . ILE A 1 171 ? -1.110 -27.013 6.776 1.00 93.44 171 ILE A O 1
ATOM 1412 N N . THR A 1 172 ? 0.494 -28.553 6.475 1.00 95.19 172 THR A N 1
ATOM 1413 C CA . THR A 1 172 ? 0.011 -29.431 7.540 1.00 95.19 172 THR A CA 1
ATOM 1414 C C . THR A 1 172 ? 0.147 -28.770 8.906 1.00 95.19 172 THR A C 1
ATOM 1416 O O . THR A 1 172 ? -0.838 -28.743 9.648 1.00 95.19 172 THR A O 1
ATOM 1419 N N . ILE A 1 173 ? 1.319 -28.204 9.207 1.00 95.62 173 ILE A N 1
ATOM 1420 C CA . ILE A 1 173 ? 1.613 -27.536 10.479 1.00 95.62 173 ILE A CA 1
ATOM 1421 C C . ILE A 1 173 ? 0.775 -26.264 10.642 1.00 95.62 173 ILE A C 1
ATOM 1423 O O . ILE A 1 173 ? 0.156 -26.062 11.684 1.00 95.62 173 ILE A O 1
ATOM 1427 N N . THR A 1 174 ? 0.673 -25.433 9.607 1.00 95.88 174 THR A N 1
ATOM 1428 C CA . THR A 1 174 ? -0.091 -24.173 9.671 1.00 95.88 174 THR A CA 1
ATOM 1429 C C . THR A 1 174 ? -1.610 -24.372 9.687 1.00 95.88 174 THR A C 1
ATOM 1431 O O . THR A 1 174 ? -2.336 -23.486 10.129 1.00 95.88 174 THR A O 1
ATOM 1434 N N . ASN A 1 175 ? -2.132 -25.527 9.261 1.00 94.56 175 ASN A N 1
ATOM 1435 C CA . ASN A 1 175 ? -3.565 -25.824 9.381 1.00 94.56 175 ASN A CA 1
ATOM 1436 C C . ASN A 1 175 ? -3.936 -26.552 10.672 1.00 94.56 175 ASN A C 1
ATOM 1438 O O . ASN A 1 175 ? -5.001 -26.285 11.229 1.00 94.56 175 ASN A O 1
ATOM 1442 N N . ASN A 1 176 ? -3.088 -27.483 11.111 1.00 95.81 176 ASN A N 1
ATOM 1443 C CA . ASN A 1 176 ? -3.409 -28.447 12.167 1.00 95.81 176 ASN A CA 1
ATOM 1444 C C . ASN A 1 176 ? -2.559 -28.246 13.438 1.00 95.81 176 ASN A C 1
ATOM 1446 O O . ASN A 1 176 ? -2.582 -29.082 14.340 1.00 95.81 176 ASN A O 1
ATOM 1450 N N . GLY A 1 177 ? -1.780 -27.163 13.490 1.00 96.38 177 GLY A N 1
ATOM 1451 C CA . GLY A 1 177 ? -0.966 -26.776 14.636 1.00 96.38 177 GLY A CA 1
ATOM 1452 C C . GLY A 1 177 ? 0.188 -27.730 14.934 1.00 96.38 177 GLY A C 1
ATOM 1453 O O . GLY A 1 177 ? 0.506 -28.653 14.175 1.00 96.38 177 GLY A O 1
ATOM 1454 N N . LEU A 1 178 ? 0.808 -27.506 16.090 1.00 95.69 178 LEU A N 1
ATOM 1455 C CA . LEU A 1 178 ? 1.980 -28.229 16.577 1.00 95.69 178 LEU A CA 1
ATOM 1456 C C . LEU A 1 178 ? 1.774 -29.747 16.626 1.00 95.69 178 LEU A C 1
ATOM 1458 O O . LEU A 1 178 ? 2.672 -30.502 16.257 1.00 95.69 178 LEU A O 1
ATOM 1462 N N . LYS A 1 179 ? 0.594 -30.225 17.043 1.00 92.19 179 LYS A N 1
ATOM 1463 C CA . LYS A 1 179 ? 0.327 -31.672 17.175 1.00 92.19 179 LYS A CA 1
ATOM 1464 C C . LYS A 1 179 ? 0.481 -32.438 15.863 1.00 92.19 179 LYS A C 1
ATOM 1466 O O . LYS A 1 179 ? 0.792 -33.628 15.871 1.00 92.19 179 LYS A O 1
ATOM 1471 N N . SER A 1 180 ? 0.310 -31.759 14.734 1.00 94.69 180 SER A N 1
ATOM 1472 C CA . SER A 1 180 ? 0.428 -32.371 13.414 1.00 94.69 180 SER A CA 1
ATOM 1473 C C . SER A 1 180 ? 1.852 -32.781 13.033 1.00 94.69 180 SER A C 1
ATOM 1475 O O . SER A 1 180 ? 2.013 -33.579 12.109 1.00 94.69 180 SER A O 1
ATOM 1477 N N . ILE A 1 181 ? 2.861 -32.342 13.798 1.00 93.31 181 ILE A N 1
ATOM 1478 C CA . ILE A 1 181 ? 4.261 -32.759 13.652 1.00 93.31 181 ILE A CA 1
ATOM 1479 C C . ILE A 1 181 ? 4.425 -34.287 13.686 1.00 93.31 181 ILE A C 1
ATOM 1481 O O . ILE A 1 181 ? 5.309 -34.839 13.039 1.00 93.31 181 ILE A O 1
ATOM 1485 N N . GLN A 1 182 ? 3.522 -34.995 14.376 1.00 92.00 182 GLN A N 1
ATOM 1486 C CA . GLN A 1 182 ? 3.513 -36.457 14.452 1.00 92.00 182 GLN A CA 1
ATOM 1487 C C . GLN A 1 182 ? 3.389 -37.130 13.078 1.00 92.00 182 GLN A C 1
ATOM 1489 O O . GLN A 1 182 ? 3.896 -38.233 12.905 1.00 92.00 182 GLN A O 1
ATOM 1494 N N . LYS A 1 183 ? 2.761 -36.472 12.092 1.00 93.62 183 LYS A N 1
ATOM 1495 C CA . LYS A 1 183 ? 2.645 -36.995 10.719 1.00 93.62 183 LYS A CA 1
ATOM 1496 C C . LYS A 1 183 ? 3.987 -37.063 9.990 1.00 93.62 183 LYS A C 1
ATOM 1498 O O . LYS A 1 183 ? 4.112 -37.831 9.045 1.00 93.62 183 LYS A O 1
ATOM 1503 N N . TYR A 1 184 ? 4.967 -36.285 10.440 1.00 92.75 184 TYR A N 1
ATOM 1504 C CA . TYR A 1 184 ? 6.297 -36.186 9.846 1.00 92.75 184 TYR A CA 1
ATOM 1505 C C . TYR A 1 184 ? 7.374 -36.715 10.792 1.00 92.75 184 TYR A C 1
ATOM 1507 O O . TYR A 1 184 ? 8.527 -36.314 10.702 1.00 92.75 184 TYR A O 1
ATOM 1515 N N . SER A 1 185 ? 7.018 -37.640 11.691 1.00 90.06 185 SER A N 1
ATOM 1516 C CA . SER A 1 185 ? 7.957 -38.229 12.653 1.00 90.06 185 SER A CA 1
ATOM 1517 C C . SER A 1 185 ? 9.139 -38.952 12.004 1.00 90.06 185 SER A C 1
ATOM 1519 O O . SER A 1 185 ? 10.126 -39.201 12.676 1.00 90.06 185 SER A O 1
ATOM 1521 N N . SER A 1 186 ? 9.045 -39.317 10.723 1.00 92.00 186 SER A N 1
ATOM 1522 C CA . SER A 1 186 ? 10.161 -39.883 9.958 1.00 92.00 186 SER A CA 1
ATOM 1523 C C . SER A 1 186 ? 11.225 -38.855 9.568 1.00 92.00 186 SER A C 1
ATOM 1525 O O . SER A 1 186 ? 12.300 -39.259 9.149 1.00 92.00 186 SER A O 1
ATOM 1527 N N . TYR A 1 187 ? 10.916 -37.559 9.666 1.00 91.50 187 TYR A N 1
ATOM 1528 C CA . TYR A 1 187 ? 11.779 -36.459 9.225 1.00 91.50 187 TYR A CA 1
ATOM 1529 C C . TYR A 1 187 ? 12.343 -35.620 10.379 1.00 91.50 187 TYR A C 1
ATOM 1531 O O . TYR A 1 187 ? 12.977 -34.595 10.145 1.00 91.50 187 TYR A O 1
ATOM 1539 N N . ILE A 1 188 ? 12.045 -36.007 11.618 1.00 92.56 188 ILE A N 1
ATOM 1540 C CA . ILE A 1 188 ? 12.464 -35.311 12.831 1.00 92.56 188 ILE A CA 1
ATOM 1541 C C . ILE A 1 188 ? 12.874 -36.347 13.866 1.00 92.56 188 ILE A C 1
ATOM 1543 O O . ILE A 1 188 ? 12.168 -37.338 14.073 1.00 92.56 188 ILE A O 1
ATOM 1547 N N . SER A 1 189 ? 13.999 -36.122 14.540 1.00 91.31 189 SER A N 1
ATOM 1548 C CA . SER A 1 189 ? 14.446 -37.044 15.579 1.00 91.31 189 SER A CA 1
ATOM 1549 C C . SER A 1 189 ? 13.422 -37.141 16.718 1.00 91.31 189 SER A C 1
ATOM 1551 O O . SER A 1 189 ? 12.744 -36.174 17.084 1.00 91.31 189 SER A O 1
ATOM 1553 N N . GLU A 1 190 ? 13.301 -38.334 17.305 1.00 91.06 190 GLU A N 1
ATOM 1554 C CA . GLU A 1 190 ? 12.345 -38.596 18.386 1.00 91.06 190 GLU A CA 1
ATOM 1555 C C . GLU A 1 190 ? 12.581 -37.668 19.588 1.00 91.06 190 GLU A C 1
ATOM 1557 O O . GLU A 1 190 ? 11.635 -37.210 20.231 1.00 91.06 190 GLU A O 1
ATOM 1562 N N . GLU A 1 191 ? 13.848 -37.349 19.860 1.00 90.00 191 GLU A N 1
ATOM 1563 C CA . GLU A 1 191 ? 14.242 -36.401 20.892 1.00 90.00 191 GLU A CA 1
ATOM 1564 C C . GLU A 1 191 ? 13.710 -34.996 20.594 1.00 90.00 191 GLU A C 1
ATOM 1566 O O . GLU A 1 191 ? 12.971 -34.446 21.413 1.00 90.00 191 GLU A O 1
ATOM 1571 N N . VAL A 1 192 ? 14.014 -34.434 19.418 1.00 89.06 192 VAL A N 1
ATOM 1572 C CA . VAL A 1 192 ? 13.570 -33.085 19.038 1.00 89.06 192 VAL A CA 1
ATOM 1573 C C . VAL A 1 192 ? 12.043 -33.019 19.025 1.00 89.06 192 VAL A C 1
ATOM 1575 O O . VAL A 1 192 ? 11.458 -32.099 19.598 1.00 89.06 192 VAL A O 1
ATOM 1578 N N . LYS A 1 193 ? 11.369 -34.034 18.476 1.00 91.38 193 LYS A N 1
ATOM 1579 C CA . LYS A 1 193 ? 9.904 -34.140 18.488 1.00 91.38 193 LYS A CA 1
ATOM 1580 C C . LYS A 1 193 ? 9.336 -34.067 19.907 1.00 91.38 193 LYS A C 1
ATOM 1582 O O . LYS A 1 193 ? 8.442 -33.262 20.180 1.00 91.38 193 LYS A O 1
ATOM 1587 N N . ASN A 1 194 ? 9.863 -34.875 20.827 1.00 88.62 194 ASN A N 1
ATOM 1588 C CA . ASN A 1 194 ? 9.410 -34.893 22.217 1.00 88.62 194 ASN A CA 1
ATOM 1589 C C . ASN A 1 194 ? 9.712 -33.572 22.931 1.00 88.62 194 ASN A C 1
ATOM 1591 O O . ASN A 1 194 ? 8.887 -33.085 23.711 1.00 88.62 194 ASN A O 1
ATOM 1595 N N . GLN A 1 195 ? 10.850 -32.944 22.630 1.00 88.06 195 GLN A N 1
ATOM 1596 C CA . GLN A 1 195 ? 11.171 -31.623 23.147 1.00 88.06 195 GLN A CA 1
ATOM 1597 C C . GLN A 1 195 ? 10.170 -30.560 22.676 1.00 88.06 195 GLN A C 1
ATOM 1599 O O . GLN A 1 195 ? 9.783 -29.730 23.496 1.00 88.0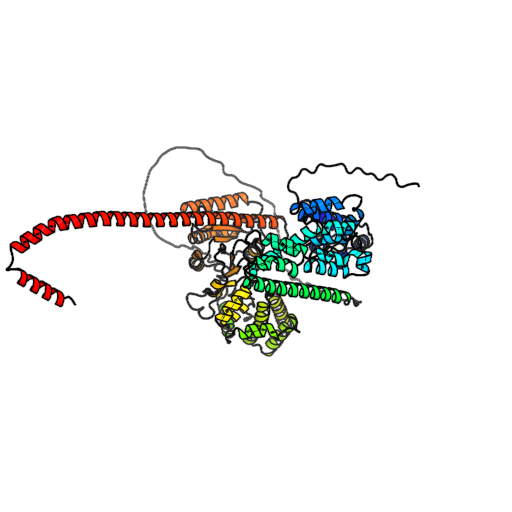6 195 GLN A O 1
ATOM 1604 N N . GLN A 1 196 ? 9.744 -30.575 21.406 1.00 90.31 196 GLN A N 1
ATOM 1605 C CA . GLN A 1 196 ? 8.791 -29.593 20.872 1.00 90.31 196 GLN A CA 1
ATOM 1606 C C . GLN A 1 196 ? 7.363 -29.809 21.400 1.00 90.31 196 GLN A C 1
ATOM 1608 O O . GLN A 1 196 ? 6.685 -28.836 21.703 1.00 90.31 196 GLN A O 1
ATOM 1613 N N . ILE A 1 197 ? 6.902 -31.057 21.559 1.00 86.31 197 ILE A N 1
ATOM 1614 C CA . ILE A 1 197 ? 5.517 -31.356 21.981 1.00 86.31 197 ILE A CA 1
ATOM 1615 C C . ILE A 1 197 ? 5.279 -31.080 23.476 1.00 86.31 197 ILE A C 1
ATOM 1617 O O . ILE A 1 197 ? 4.182 -30.696 23.870 1.00 86.31 197 ILE A O 1
ATOM 1621 N N . THR A 1 198 ? 6.278 -31.298 24.333 1.00 81.69 198 THR A N 1
ATOM 1622 C CA . THR A 1 198 ? 6.069 -31.316 25.796 1.00 81.69 198 THR A CA 1
ATOM 1623 C C . THR A 1 198 ? 6.058 -29.941 26.465 1.00 81.69 198 THR A C 1
ATOM 1625 O O . THR A 1 198 ? 5.675 -29.843 27.632 1.00 81.69 198 THR A O 1
ATOM 1628 N N . LYS A 1 199 ? 6.487 -28.876 25.779 1.00 75.50 199 LYS A N 1
ATOM 1629 C CA . LYS A 1 199 ? 6.631 -27.534 26.365 1.00 75.50 199 LYS A CA 1
ATOM 1630 C C . LYS A 1 199 ? 6.088 -26.462 25.420 1.00 75.50 199 LYS A C 1
ATOM 1632 O O . LYS A 1 199 ? 6.487 -26.401 24.266 1.00 75.50 199 LYS A O 1
ATOM 1637 N N . THR A 1 200 ? 5.268 -25.553 25.944 1.00 65.69 200 THR A N 1
ATOM 1638 C CA . THR A 1 200 ? 4.701 -24.419 25.189 1.00 65.69 200 THR A CA 1
ATOM 1639 C C . THR A 1 200 ? 5.730 -23.337 24.839 1.00 65.69 200 THR A C 1
ATOM 1641 O O . THR A 1 200 ? 5.539 -22.600 23.890 1.00 65.69 200 THR A O 1
ATOM 1644 N N . ASN A 1 201 ? 6.882 -23.260 25.511 1.00 74.81 201 ASN A N 1
ATOM 1645 C CA . ASN A 1 201 ? 7.926 -22.262 25.203 1.00 74.81 201 ASN A CA 1
ATOM 1646 C C . ASN A 1 201 ? 8.971 -22.770 24.196 1.00 74.81 201 ASN A C 1
ATOM 1648 O O . ASN A 1 201 ? 10.165 -22.512 24.344 1.00 74.81 201 ASN A O 1
ATOM 1652 N N . LYS A 1 202 ? 8.552 -23.573 23.220 1.00 90.94 202 LYS A N 1
ATOM 1653 C CA . LYS A 1 202 ? 9.457 -24.192 22.246 1.00 90.94 202 LYS A CA 1
ATOM 1654 C C . LYS A 1 202 ? 9.419 -23.457 20.917 1.00 90.94 202 LYS A C 1
ATOM 1656 O O . LYS A 1 202 ? 8.394 -22.887 20.556 1.00 90.94 202 LYS A O 1
ATOM 1661 N N . ALA A 1 203 ? 10.542 -23.467 20.202 1.00 94.69 203 ALA A N 1
ATOM 1662 C CA . ALA A 1 203 ? 10.733 -22.658 19.001 1.00 94.69 203 ALA A CA 1
ATOM 1663 C C . ALA A 1 203 ? 9.627 -22.873 17.957 1.00 94.69 203 ALA A C 1
ATOM 1665 O O . ALA A 1 203 ? 9.133 -21.897 17.400 1.00 94.69 203 ALA A O 1
ATOM 1666 N N . LEU A 1 204 ? 9.169 -24.116 17.748 1.00 96.00 204 LEU A N 1
ATOM 1667 C CA . LEU A 1 204 ? 8.090 -24.396 16.797 1.00 96.00 204 LEU A CA 1
ATOM 1668 C C . LEU A 1 204 ? 6.746 -23.815 17.243 1.00 96.00 204 LEU A C 1
ATOM 1670 O O . LEU A 1 204 ? 6.040 -23.219 16.435 1.00 96.00 204 LEU A O 1
ATOM 1674 N N . PHE A 1 205 ? 6.407 -23.937 18.528 1.00 96.69 205 PHE A N 1
ATOM 1675 C CA . PHE A 1 205 ? 5.198 -23.322 19.079 1.00 96.69 205 PHE A CA 1
ATOM 1676 C C . PHE A 1 205 ? 5.259 -21.795 18.976 1.00 96.69 205 PHE A C 1
ATOM 1678 O O . PHE A 1 205 ? 4.312 -21.170 18.508 1.00 96.69 205 PHE A O 1
ATOM 1685 N N . MET A 1 206 ? 6.392 -21.193 19.348 1.00 97.06 206 MET A N 1
ATOM 1686 C CA . MET A 1 206 ? 6.586 -19.745 19.273 1.00 97.06 206 MET A CA 1
ATOM 1687 C C . MET A 1 206 ? 6.507 -19.240 17.826 1.00 97.06 206 MET A C 1
ATOM 1689 O O . MET A 1 206 ? 5.819 -18.256 17.565 1.00 97.06 206 MET A O 1
ATOM 1693 N N . GLY A 1 207 ? 7.120 -19.949 16.872 1.00 96.94 207 GLY A N 1
ATOM 1694 C CA . GLY A 1 207 ? 7.008 -19.649 15.443 1.00 96.94 207 GLY A CA 1
ATOM 1695 C C . GLY A 1 207 ? 5.572 -19.760 14.920 1.00 96.94 207 GLY A C 1
ATOM 1696 O O . GLY A 1 207 ? 5.133 -18.913 14.142 1.00 96.94 207 GLY A O 1
ATOM 1697 N N . LEU A 1 208 ? 4.804 -20.750 15.386 1.00 97.44 208 LEU A N 1
ATOM 1698 C CA . LEU A 1 208 ? 3.379 -20.876 15.065 1.00 97.44 208 LEU A CA 1
ATOM 1699 C C . LEU A 1 208 ? 2.560 -19.724 15.651 1.00 97.44 208 LEU A C 1
ATOM 1701 O O . LEU A 1 208 ? 1.728 -19.152 14.950 1.00 97.44 208 LEU A O 1
ATOM 1705 N N . CYS A 1 209 ? 2.820 -19.332 16.898 1.00 97.00 209 CYS A N 1
ATOM 1706 C CA . CYS A 1 209 ? 2.193 -18.160 17.501 1.00 97.00 209 CYS A CA 1
ATOM 1707 C C . CYS A 1 209 ? 2.468 -16.891 16.686 1.00 97.00 209 CYS A C 1
ATOM 1709 O O . CYS A 1 209 ? 1.546 -16.107 16.481 1.00 97.00 209 CYS A O 1
ATOM 1711 N N . GLU A 1 210 ? 3.690 -16.684 16.187 1.00 96.31 210 GLU A N 1
ATOM 1712 C CA . GLU A 1 210 ? 3.998 -15.552 15.299 1.00 96.31 210 GLU A CA 1
ATOM 1713 C C . GLU A 1 210 ? 3.221 -15.626 13.975 1.00 96.31 210 GLU A C 1
ATOM 1715 O O . GLU A 1 210 ? 2.608 -14.637 13.570 1.00 96.31 210 GLU A O 1
ATOM 1720 N N . TYR A 1 211 ? 3.163 -16.804 13.342 1.00 96.94 211 TYR A N 1
ATOM 1721 C CA . TYR A 1 211 ? 2.395 -17.022 12.110 1.00 96.94 211 TYR A CA 1
ATOM 1722 C C . TYR A 1 211 ? 0.898 -16.713 12.289 1.00 96.94 211 TYR A C 1
ATOM 1724 O O . TYR A 1 211 ? 0.288 -16.031 11.463 1.00 96.94 211 TYR A O 1
ATOM 1732 N N . PHE A 1 212 ? 0.294 -17.181 13.385 1.00 97.31 212 PHE A N 1
ATOM 1733 C CA . PHE A 1 212 ? -1.140 -17.027 13.631 1.00 97.31 212 PHE A CA 1
ATOM 1734 C C . PHE A 1 212 ? -1.538 -15.661 14.187 1.00 97.31 212 PHE A C 1
ATOM 1736 O O . PHE A 1 212 ? -2.709 -15.295 14.072 1.00 97.31 212 PHE A O 1
ATOM 1743 N N . ARG A 1 213 ? -0.600 -14.892 14.757 1.00 97.00 213 ARG A N 1
ATOM 1744 C CA . ARG A 1 213 ? -0.875 -13.654 15.501 1.00 97.00 213 ARG A CA 1
ATOM 1745 C C . ARG A 1 213 ? -1.775 -12.689 14.728 1.00 97.00 213 ARG A C 1
ATOM 1747 O O . ARG A 1 213 ? -2.904 -12.409 15.134 1.00 97.00 213 ARG A O 1
ATOM 1754 N N . GLN A 1 214 ? -1.295 -12.205 13.586 1.00 96.06 214 GLN A N 1
ATOM 1755 C CA . GLN A 1 214 ? -2.008 -11.184 12.820 1.00 96.06 214 GLN A CA 1
ATOM 1756 C C . GLN A 1 214 ? -3.301 -11.714 12.169 1.00 96.06 214 GLN A C 1
ATOM 1758 O O . GLN A 1 214 ? -4.336 -11.049 12.297 1.00 96.06 214 GLN A O 1
ATOM 1763 N N . PRO A 1 215 ? -3.313 -12.897 11.513 1.00 96.62 215 PRO A N 1
ATOM 1764 C CA . PRO A 1 215 ? -4.544 -13.442 10.944 1.00 96.62 215 PRO A CA 1
ATOM 1765 C C . PRO A 1 215 ? -5.625 -13.707 12.000 1.00 96.62 215 PRO A C 1
ATOM 1767 O O . PRO A 1 215 ? -6.782 -13.339 11.793 1.00 96.62 215 PRO A O 1
ATOM 1770 N N . LEU A 1 216 ? -5.259 -14.266 13.159 1.00 97.56 216 LEU A N 1
ATOM 1771 C CA . LEU A 1 216 ? -6.207 -14.538 14.239 1.00 97.56 216 LEU A CA 1
ATOM 1772 C C . LEU A 1 216 ? -6.791 -13.245 14.814 1.00 97.56 216 LEU A C 1
ATOM 1774 O O . LEU A 1 216 ? -8.002 -13.161 15.021 1.00 97.56 216 LEU A O 1
ATOM 1778 N N . PHE A 1 217 ? -5.959 -12.220 15.027 1.00 96.44 217 PHE A N 1
ATOM 1779 C CA . PHE A 1 217 ? -6.431 -10.912 15.480 1.00 96.44 217 PHE A CA 1
ATOM 1780 C C . PHE A 1 217 ? -7.484 -10.334 14.523 1.00 96.44 217 PHE A C 1
ATOM 1782 O O . PHE A 1 217 ? -8.556 -9.899 14.953 1.00 96.44 217 PHE A O 1
ATOM 1789 N N . ASN A 1 218 ? -7.213 -10.390 13.216 1.00 94.75 218 ASN A N 1
ATOM 1790 C CA . ASN A 1 218 ? -8.137 -9.922 12.185 1.00 94.75 218 ASN A CA 1
ATOM 1791 C C . ASN A 1 218 ? -9.450 -10.719 12.178 1.00 94.75 218 ASN A C 1
ATOM 1793 O O . ASN A 1 218 ? -10.520 -10.121 12.070 1.00 94.75 218 ASN A O 1
ATOM 1797 N N . LEU A 1 219 ? -9.385 -12.044 12.333 1.00 96.94 219 LEU A N 1
ATOM 1798 C CA . LEU A 1 219 ? -10.559 -12.921 12.362 1.00 96.94 219 LEU A CA 1
ATOM 1799 C C . LEU A 1 219 ? -11.436 -12.674 13.593 1.00 96.94 219 LEU A C 1
ATOM 1801 O O . LEU A 1 219 ? -12.655 -12.539 13.461 1.00 96.94 219 LEU A O 1
ATOM 1805 N N . LEU A 1 220 ? -10.837 -12.546 14.778 1.00 95.88 220 LEU A N 1
ATOM 1806 C CA . LEU A 1 220 ? -11.564 -12.228 16.010 1.00 95.88 220 LEU A CA 1
ATOM 1807 C C . LEU A 1 220 ? -12.229 -10.851 15.914 1.00 95.88 220 LEU A C 1
ATOM 1809 O O . LEU A 1 220 ? -13.426 -10.721 16.182 1.00 95.88 220 LEU A O 1
ATOM 1813 N N . LYS A 1 221 ? -11.488 -9.840 15.439 1.00 93.31 221 LYS A N 1
ATOM 1814 C CA . LYS A 1 221 ? -12.003 -8.480 15.232 1.00 93.31 221 LYS A CA 1
ATOM 1815 C C . LYS A 1 221 ? -13.132 -8.442 14.198 1.00 93.31 221 LYS A C 1
ATOM 1817 O O . LYS A 1 221 ? -14.177 -7.851 14.465 1.00 93.31 221 LYS A O 1
ATOM 1822 N N . GLY A 1 222 ? -12.952 -9.090 13.046 1.00 91.00 222 GLY A N 1
ATOM 1823 C CA . GLY A 1 222 ? -13.956 -9.174 11.978 1.00 91.00 222 GLY A CA 1
ATOM 1824 C C . GLY A 1 222 ? -15.232 -9.896 12.415 1.00 91.00 222 GLY A C 1
ATOM 1825 O O . GLY A 1 222 ? -16.332 -9.523 12.011 1.00 91.00 222 GLY A O 1
ATOM 1826 N N . SER A 1 223 ? -15.097 -10.854 13.330 1.00 95.19 223 SER A N 1
ATOM 1827 C CA . SER A 1 223 ? -16.215 -11.595 13.928 1.00 95.19 223 SER A CA 1
ATOM 1828 C C . SER A 1 223 ? -16.816 -10.897 15.153 1.00 95.19 223 SER A C 1
ATOM 1830 O O . SER A 1 223 ? -17.709 -11.443 15.796 1.00 95.19 223 SER A O 1
ATOM 1832 N N . LYS A 1 224 ? -16.343 -9.685 15.483 1.00 93.88 224 LYS A N 1
ATOM 1833 C CA . LYS A 1 224 ? -16.773 -8.881 16.639 1.00 93.88 224 LYS A CA 1
ATOM 1834 C C . LYS A 1 224 ? -16.592 -9.597 17.985 1.00 93.88 224 LYS A C 1
ATOM 1836 O O . LYS A 1 224 ? -17.312 -9.313 18.944 1.00 93.88 224 LYS A O 1
ATOM 1841 N N . VAL A 1 225 ? -15.626 -10.511 18.073 1.00 92.50 225 VAL A N 1
ATOM 1842 C CA . VAL A 1 225 ? -15.250 -11.165 19.327 1.00 92.50 225 VAL A CA 1
ATOM 1843 C C . VAL A 1 225 ? -14.373 -10.200 20.119 1.00 92.50 225 VAL A C 1
ATOM 1845 O O . VAL A 1 225 ? -13.293 -9.812 19.678 1.00 92.50 225 VAL A O 1
ATOM 1848 N N . ILE A 1 226 ? -14.867 -9.771 21.279 1.00 88.81 226 ILE A N 1
ATOM 1849 C CA . ILE A 1 226 ? -14.160 -8.836 22.160 1.00 88.81 226 ILE A CA 1
ATOM 1850 C C . ILE A 1 226 ? -13.114 -9.611 22.961 1.00 88.81 226 ILE A C 1
ATOM 1852 O O . ILE A 1 226 ? -13.435 -10.641 23.554 1.00 88.81 226 ILE A O 1
ATOM 1856 N N . ASP A 1 227 ? -11.894 -9.084 23.034 1.00 91.62 227 ASP A N 1
ATOM 1857 C CA . ASP A 1 227 ? -10.840 -9.646 23.876 1.00 91.62 227 ASP A CA 1
ATOM 1858 C C . ASP A 1 22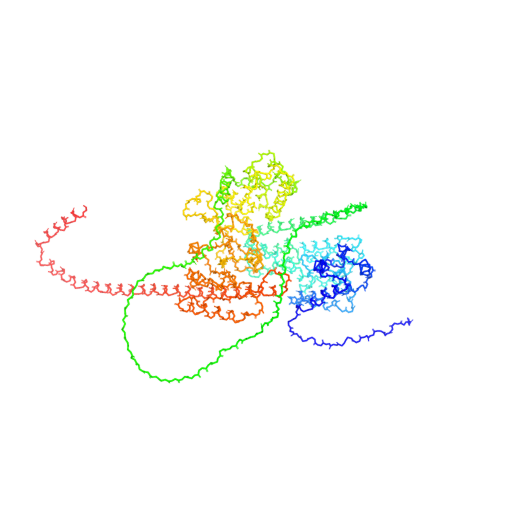7 ? -11.141 -9.390 25.364 1.00 91.62 227 ASP A C 1
ATOM 1860 O O . ASP A 1 227 ? -10.890 -8.310 25.899 1.00 91.62 227 ASP A O 1
ATOM 1864 N N . ARG A 1 228 ? -11.750 -10.378 26.027 1.00 89.06 228 ARG A N 1
ATOM 1865 C CA . ARG A 1 228 ? -11.998 -10.392 27.476 1.00 89.06 228 ARG A CA 1
ATOM 1866 C C . ARG A 1 228 ? -11.147 -11.477 28.113 1.00 89.06 228 ARG A C 1
ATOM 1868 O O . ARG A 1 228 ? -11.005 -12.546 27.538 1.00 89.06 228 ARG A O 1
ATOM 1875 N N . ASP A 1 229 ? -10.591 -11.217 29.292 1.00 89.25 229 ASP A N 1
ATOM 1876 C CA . ASP A 1 229 ? -9.820 -12.212 30.053 1.00 89.25 229 ASP A CA 1
ATOM 1877 C C . ASP A 1 229 ? -8.652 -12.836 29.266 1.00 89.25 229 ASP A C 1
ATOM 1879 O O . ASP A 1 229 ? -8.372 -14.031 29.384 1.00 89.25 229 ASP A O 1
ATOM 1883 N N . LYS A 1 230 ? -7.966 -12.020 28.449 1.00 93.88 230 LYS A N 1
ATOM 1884 C CA . LYS A 1 230 ? -6.874 -12.456 27.559 1.00 93.88 230 LYS A CA 1
ATOM 1885 C C . LYS A 1 230 ? -7.312 -13.563 26.591 1.00 93.88 230 LYS A C 1
ATOM 1887 O O . LYS A 1 230 ? -6.519 -14.450 26.261 1.00 93.88 230 LYS A O 1
ATOM 1892 N N . LEU A 1 231 ? -8.571 -13.527 26.148 1.00 94.38 231 LEU A N 1
ATOM 1893 C CA . LEU A 1 231 ? -9.124 -14.466 25.179 1.00 94.38 231 LEU A CA 1
ATOM 1894 C C . LEU A 1 231 ? -8.259 -14.534 23.924 1.00 94.38 231 LEU A C 1
ATOM 1896 O O . LEU A 1 231 ? -8.069 -15.626 23.405 1.00 94.38 231 LEU A O 1
ATOM 1900 N N . TYR A 1 232 ? -7.704 -13.411 23.468 1.00 97.31 232 TYR A N 1
ATOM 1901 C CA . TYR A 1 232 ? -6.809 -13.382 22.318 1.00 97.31 232 TYR A CA 1
ATOM 1902 C C . TYR A 1 232 ? -5.595 -14.301 22.499 1.00 97.31 232 TYR A C 1
ATOM 1904 O O . TYR A 1 232 ? -5.426 -15.230 21.715 1.00 97.31 232 TYR A O 1
ATOM 1912 N N . ASN A 1 233 ? -4.805 -14.102 23.560 1.00 96.62 233 ASN A N 1
ATOM 1913 C CA . ASN A 1 233 ? -3.623 -14.929 23.831 1.00 96.62 233 ASN A CA 1
ATOM 1914 C C . ASN A 1 233 ? -4.010 -16.391 24.069 1.00 96.62 233 ASN A C 1
ATOM 1916 O O . ASN A 1 233 ? -3.382 -17.287 23.524 1.00 96.62 233 ASN A O 1
ATOM 1920 N N . PHE A 1 234 ? -5.100 -16.632 24.805 1.00 96.94 234 PHE A N 1
ATOM 1921 C CA . PHE A 1 234 ? -5.615 -17.985 24.997 1.00 96.94 234 PHE A CA 1
ATOM 1922 C C . PHE A 1 234 ? -5.979 -18.646 23.658 1.00 96.94 234 PHE A C 1
ATOM 1924 O O . PHE A 1 234 ? -5.638 -19.798 23.429 1.00 96.94 234 PHE A O 1
ATOM 1931 N N . THR A 1 235 ? -6.656 -17.933 22.757 1.00 97.56 235 THR A N 1
ATOM 1932 C CA . THR A 1 235 ? -7.014 -18.459 21.430 1.00 97.56 235 THR A CA 1
ATOM 1933 C C . THR A 1 235 ? -5.765 -18.695 20.590 1.00 97.56 235 THR A C 1
ATOM 1935 O O . THR A 1 235 ? -5.686 -19.711 19.909 1.00 97.56 235 THR A O 1
ATOM 1938 N N . LEU A 1 236 ? -4.789 -17.788 20.661 1.00 97.88 236 LEU A N 1
ATOM 1939 C CA . LEU A 1 236 ? -3.527 -17.896 19.940 1.00 97.88 236 LEU A CA 1
ATOM 1940 C C . LEU A 1 236 ? -2.768 -19.162 20.340 1.00 97.88 236 LEU A C 1
ATOM 1942 O O . LEU A 1 236 ? -2.389 -19.927 19.459 1.00 97.88 236 LEU A O 1
ATOM 1946 N N . ASP A 1 237 ? -2.643 -19.421 21.642 1.00 97.12 237 ASP A N 1
ATOM 1947 C CA . ASP A 1 237 ? -1.985 -20.621 22.160 1.00 97.12 237 ASP A CA 1
ATOM 1948 C C . ASP A 1 237 ? -2.692 -21.899 21.677 1.00 97.12 237 ASP A C 1
ATOM 1950 O O . ASP A 1 237 ? -2.051 -22.834 21.198 1.00 97.12 237 ASP A O 1
ATOM 1954 N N . ASN A 1 238 ? -4.030 -21.925 21.729 1.00 97.25 238 ASN A N 1
ATOM 1955 C CA . ASN A 1 238 ? -4.811 -23.086 21.287 1.00 97.25 238 ASN A CA 1
ATOM 1956 C C . ASN A 1 238 ? -4.727 -23.309 19.768 1.00 97.25 238 ASN A C 1
ATOM 1958 O O . ASN A 1 238 ? -4.659 -24.453 19.321 1.00 97.25 238 ASN A O 1
ATOM 1962 N N . VAL A 1 239 ? -4.721 -22.242 18.963 1.00 97.75 239 VAL A N 1
ATOM 1963 C CA . VAL A 1 239 ? -4.557 -22.343 17.503 1.00 97.75 239 VAL A CA 1
ATOM 1964 C C . VAL A 1 239 ? -3.137 -22.769 17.140 1.00 97.75 239 VAL A C 1
ATOM 1966 O O . VAL A 1 239 ? -2.966 -23.608 16.258 1.00 97.75 239 VAL A O 1
ATOM 1969 N N . ALA A 1 240 ? -2.117 -22.277 17.843 1.00 97.38 240 ALA A N 1
ATOM 1970 C CA . ALA A 1 240 ? -0.748 -22.747 17.663 1.00 97.38 240 ALA A CA 1
ATOM 1971 C C . ALA A 1 240 ? -0.610 -24.240 18.003 1.00 97.38 240 ALA A C 1
ATOM 1973 O O . ALA A 1 240 ? 0.039 -24.987 17.269 1.00 97.38 240 ALA A O 1
ATOM 1974 N N . GLU A 1 241 ? -1.263 -24.712 19.067 1.00 96.12 241 GLU A N 1
ATOM 1975 C CA . GLU A 1 241 ? -1.168 -26.112 19.484 1.00 96.12 241 GLU A CA 1
ATOM 1976 C C . GLU A 1 241 ? -1.982 -27.073 18.600 1.00 96.12 241 GLU A C 1
ATOM 1978 O O . GLU A 1 241 ? -1.511 -28.168 18.273 1.00 96.12 241 GLU A O 1
ATOM 1983 N N . HIS A 1 242 ? -3.211 -26.697 18.239 1.00 96.31 242 HIS A N 1
ATOM 1984 C CA . HIS A 1 242 ? -4.203 -27.598 17.633 1.00 96.31 242 HIS A CA 1
ATOM 1985 C C . HIS A 1 242 ? -4.612 -27.218 16.205 1.00 96.31 242 HIS A C 1
ATOM 1987 O O . HIS A 1 242 ? -5.342 -27.958 15.552 1.00 96.31 242 HIS A O 1
ATOM 1993 N N . GLY A 1 243 ? -4.158 -26.074 15.702 1.00 96.94 243 GLY A N 1
ATOM 1994 C CA . GLY A 1 243 ? -4.577 -25.539 14.413 1.00 96.94 243 GLY A CA 1
ATOM 1995 C C . GLY A 1 243 ? -5.880 -24.751 14.490 1.00 96.94 243 GLY A C 1
ATOM 1996 O O . GLY A 1 243 ? -6.472 -24.561 15.553 1.00 96.94 243 GLY A O 1
ATOM 1997 N N . TRP A 1 244 ? -6.333 -24.267 13.333 1.00 96.38 244 TRP A N 1
ATOM 1998 C CA . TRP A 1 244 ? -7.420 -23.289 13.250 1.00 96.38 244 TRP A CA 1
ATOM 1999 C C . TRP A 1 244 ? -8.735 -23.768 13.866 1.00 96.38 244 TRP A C 1
ATOM 2001 O O . TRP A 1 244 ? -9.287 -23.088 14.727 1.00 96.38 244 TRP A O 1
ATOM 2011 N N . LEU A 1 245 ? -9.252 -24.914 13.413 1.00 96.50 245 LEU A N 1
ATOM 2012 C CA . LEU A 1 245 ? -10.581 -25.381 13.818 1.00 96.50 245 LEU A CA 1
ATOM 2013 C C . LEU A 1 245 ? -10.580 -25.886 15.260 1.00 96.50 245 LEU A C 1
ATOM 2015 O O . LEU A 1 245 ? -11.347 -25.390 16.081 1.00 96.50 245 LEU A O 1
ATOM 2019 N N . ASP A 1 246 ? -9.679 -26.812 15.578 1.00 97.31 246 ASP A N 1
ATOM 2020 C CA . ASP A 1 246 ? -9.622 -27.435 16.901 1.00 97.31 246 ASP A CA 1
ATOM 2021 C C . ASP A 1 246 ? -9.176 -26.446 17.985 1.00 97.31 246 ASP A C 1
ATOM 2023 O O . ASP A 1 246 ? -9.620 -26.545 19.131 1.00 97.31 246 ASP A O 1
ATOM 2027 N N . GLY A 1 247 ? -8.328 -25.472 17.635 1.00 97.06 247 GLY A N 1
ATOM 2028 C CA . GLY A 1 247 ? -7.874 -24.428 18.548 1.00 97.06 247 GLY A CA 1
ATOM 2029 C C . GLY A 1 247 ? -8.965 -23.409 18.869 1.00 97.06 247 GLY A C 1
ATOM 2030 O O . GLY A 1 247 ? -9.182 -23.071 20.033 1.00 97.06 247 GLY A O 1
ATOM 2031 N N . VAL A 1 248 ? -9.711 -22.955 17.859 1.00 97.19 248 VAL A N 1
ATOM 2032 C CA . VAL A 1 248 ? -10.845 -22.038 18.066 1.00 97.19 248 VAL A CA 1
ATOM 2033 C C . VAL A 1 248 ? -11.996 -22.743 18.777 1.00 97.19 248 VAL A C 1
ATOM 2035 O O . VAL A 1 248 ? -12.665 -22.143 19.613 1.00 97.19 248 VAL A O 1
ATOM 2038 N N . GLU A 1 249 ? -12.188 -24.039 18.561 1.00 97.75 249 GLU A N 1
ATOM 2039 C CA . GLU A 1 249 ? -13.190 -24.820 19.285 1.00 97.75 249 GLU A CA 1
ATOM 2040 C C . GLU A 1 249 ? -13.037 -24.729 20.818 1.00 97.75 249 GLU A C 1
ATOM 2042 O O . GLU A 1 249 ? -14.033 -24.654 21.545 1.00 97.75 249 GLU A O 1
ATOM 2047 N N . GLN A 1 250 ? -11.803 -24.590 21.321 1.00 96.94 250 GLN A N 1
ATOM 2048 C CA . GLN A 1 250 ? -11.525 -24.442 22.757 1.00 96.94 250 GLN A CA 1
ATOM 2049 C C . GLN A 1 250 ? -12.115 -23.163 23.371 1.00 96.94 250 GLN A C 1
ATOM 2051 O O . GLN A 1 250 ? -12.309 -23.088 24.590 1.00 96.94 250 GLN A O 1
ATOM 2056 N N . ILE A 1 251 ? -12.443 -22.154 22.556 1.00 95.75 251 ILE A N 1
ATOM 2057 C CA . ILE A 1 251 ? -13.038 -20.901 23.033 1.00 95.75 251 ILE A CA 1
ATOM 2058 C C . ILE A 1 251 ? -14.562 -20.862 22.948 1.00 95.75 251 ILE A C 1
ATOM 2060 O O . ILE A 1 251 ? -15.153 -19.880 23.399 1.00 95.75 251 ILE A O 1
ATOM 2064 N N . ARG A 1 252 ? -15.222 -21.927 22.466 1.00 97.75 252 ARG A N 1
ATOM 2065 C CA . ARG A 1 252 ? -16.687 -21.976 22.299 1.00 97.75 252 ARG A CA 1
ATOM 2066 C C . ARG A 1 252 ? -17.448 -21.536 23.552 1.00 97.75 252 ARG A C 1
ATOM 2068 O O . ARG A 1 252 ? -18.407 -20.781 23.465 1.00 97.75 252 ARG A O 1
ATOM 2075 N N . LYS A 1 253 ? -17.007 -21.972 24.738 1.00 95.69 253 LYS A N 1
ATOM 2076 C CA . LYS A 1 253 ? -17.656 -21.634 26.024 1.00 95.69 253 LYS A CA 1
ATOM 2077 C C . LYS A 1 253 ? -17.371 -20.207 26.514 1.00 95.69 253 LYS A C 1
ATOM 2079 O O . LYS A 1 253 ? -18.035 -19.750 27.438 1.00 95.69 253 LYS A O 1
ATOM 2084 N N . LYS A 1 254 ? -16.377 -19.525 25.936 1.00 95.62 254 LYS A N 1
ATOM 2085 C CA . LYS A 1 254 ? -15.944 -18.164 26.300 1.00 95.62 254 LYS A CA 1
ATOM 2086 C C . LYS A 1 254 ? -16.514 -17.087 25.369 1.00 95.62 254 LYS A C 1
ATOM 2088 O O . LYS A 1 254 ? -16.387 -15.901 25.663 1.00 95.62 254 LYS A O 1
ATOM 2093 N N . VAL A 1 255 ? -17.138 -17.484 24.261 1.00 95.25 255 VAL A N 1
ATOM 2094 C CA . VAL A 1 255 ? -17.693 -16.590 23.238 1.00 95.25 255 VAL A CA 1
ATOM 2095 C C . VAL A 1 255 ? -19.203 -16.800 23.140 1.00 95.25 255 VAL A C 1
ATOM 2097 O O . VAL A 1 255 ? -19.706 -17.903 23.331 1.00 95.25 255 VAL A O 1
ATOM 2100 N N . ALA A 1 256 ? -19.955 -15.734 22.854 1.00 94.94 256 ALA A N 1
ATOM 2101 C CA . ALA A 1 256 ? -21.388 -15.860 22.607 1.00 94.94 256 ALA A CA 1
ATOM 2102 C C . ALA A 1 256 ? -21.637 -16.763 21.378 1.00 94.94 256 ALA A C 1
ATOM 2104 O O . ALA A 1 256 ? -20.985 -16.539 20.356 1.00 94.94 256 ALA A O 1
ATOM 2105 N N . PRO A 1 257 ? -22.596 -17.711 21.414 1.00 97.25 257 PRO A N 1
ATOM 2106 C CA . PRO A 1 257 ? -22.779 -18.696 20.343 1.00 97.25 257 PRO A CA 1
ATOM 2107 C C . PRO A 1 257 ? -22.879 -18.088 18.938 1.00 97.25 257 PRO A C 1
ATOM 2109 O O . PRO A 1 257 ? -22.203 -18.535 18.024 1.00 97.25 257 PRO A O 1
ATOM 2112 N N . VAL A 1 258 ? -23.637 -16.999 18.779 1.00 95.06 258 VAL A N 1
ATOM 2113 C CA . VAL A 1 258 ? -23.797 -16.311 17.484 1.00 95.06 258 VAL A CA 1
ATOM 2114 C C . VAL A 1 258 ? -22.472 -15.750 16.950 1.00 95.06 258 VAL A C 1
ATOM 2116 O O . VAL A 1 258 ? -22.205 -15.828 15.755 1.00 95.06 258 VAL A O 1
ATOM 2119 N N . LEU A 1 259 ? -21.629 -15.191 17.824 1.00 94.25 259 LEU A N 1
ATOM 2120 C CA . LEU A 1 259 ? -20.316 -14.667 17.429 1.00 94.25 259 LEU A CA 1
ATOM 2121 C C . LEU A 1 259 ? -19.327 -15.798 17.137 1.00 94.25 259 LEU A C 1
ATOM 2123 O O . LEU A 1 259 ? -18.463 -15.647 16.280 1.00 94.25 259 LEU A O 1
ATOM 2127 N N . PHE A 1 260 ? -19.464 -16.926 17.835 1.00 97.94 260 PHE A N 1
ATOM 2128 C CA . PHE A 1 260 ? -18.655 -18.114 17.601 1.00 97.94 260 PHE A CA 1
ATOM 2129 C C . PHE A 1 260 ? -18.951 -18.746 16.232 1.00 97.94 260 PHE A C 1
ATOM 2131 O O . PHE A 1 260 ? -18.020 -19.029 15.486 1.00 97.94 260 PHE A O 1
ATOM 2138 N N . GLU A 1 261 ? -20.226 -18.870 15.851 1.00 97.00 261 GLU A N 1
ATOM 2139 C CA . GLU A 1 261 ? -20.619 -19.329 14.508 1.00 97.00 261 GLU A CA 1
ATOM 2140 C C . GLU A 1 261 ? -20.087 -18.399 13.407 1.00 97.00 261 GLU A C 1
ATOM 2142 O O . GLU A 1 261 ? -19.555 -18.856 12.395 1.00 97.00 261 GLU A O 1
ATOM 2147 N N . LEU A 1 262 ? -20.159 -17.080 13.623 1.00 94.44 262 LEU A N 1
ATOM 2148 C CA . LEU A 1 262 ? -19.582 -16.102 12.696 1.00 94.44 262 LEU A CA 1
ATOM 2149 C C . LEU A 1 262 ? -18.055 -16.246 12.586 1.00 94.44 262 LEU A C 1
ATOM 2151 O O . LEU A 1 262 ? -17.506 -16.165 11.487 1.00 94.44 262 LEU A O 1
ATOM 2155 N N . LEU A 1 263 ? -17.373 -16.481 13.709 1.00 96.88 263 LEU A N 1
ATOM 2156 C CA . LEU A 1 263 ? -15.934 -16.726 13.737 1.00 96.88 263 LEU A CA 1
ATOM 2157 C C . LEU A 1 263 ? -15.562 -17.991 12.959 1.00 96.88 263 LEU A C 1
ATOM 2159 O O . LEU A 1 263 ? -14.667 -17.932 12.117 1.00 96.88 263 LEU A O 1
ATOM 2163 N N . LEU A 1 264 ? -16.269 -19.102 13.183 1.00 97.75 264 LEU A N 1
ATOM 2164 C CA . LEU A 1 264 ? -16.067 -20.346 12.436 1.00 97.75 264 LEU A CA 1
ATOM 2165 C C . LEU A 1 264 ? -16.279 -20.149 10.932 1.00 97.75 264 LEU A C 1
ATOM 2167 O O . LEU A 1 264 ? -15.470 -20.616 10.129 1.00 97.75 264 LEU A O 1
ATOM 2171 N N . HIS A 1 265 ? -17.325 -19.419 10.544 1.00 96.19 265 HIS A N 1
ATOM 2172 C CA . HIS A 1 265 ? -17.574 -19.091 9.143 1.00 96.19 265 HIS A CA 1
ATOM 2173 C C . HIS A 1 265 ? -16.403 -18.315 8.520 1.00 96.19 265 HIS A C 1
ATOM 2175 O O . HIS A 1 265 ? -15.892 -18.702 7.469 1.00 96.19 265 HIS A O 1
ATOM 2181 N N . ASN A 1 266 ? -15.923 -17.269 9.199 1.00 94.19 266 ASN A N 1
ATOM 2182 C CA . ASN A 1 266 ? -14.804 -16.456 8.722 1.00 94.19 266 ASN A CA 1
ATOM 2183 C C . ASN A 1 266 ? -13.488 -17.248 8.639 1.00 94.19 266 ASN A C 1
ATOM 2185 O O . ASN A 1 266 ? -12.716 -17.053 7.702 1.00 94.19 266 ASN A O 1
ATOM 2189 N N . ILE A 1 267 ? -13.239 -18.165 9.580 1.00 96.00 267 ILE A N 1
ATOM 2190 C CA . ILE A 1 267 ? -12.077 -19.064 9.543 1.00 96.00 267 ILE A CA 1
ATOM 2191 C C . ILE A 1 267 ? -12.143 -19.994 8.331 1.00 96.00 267 ILE A C 1
ATOM 2193 O O . ILE A 1 267 ? -11.134 -20.179 7.654 1.00 96.00 267 ILE A O 1
ATOM 2197 N N . ASN A 1 268 ? -13.310 -20.565 8.029 1.00 94.88 268 ASN A N 1
ATOM 2198 C CA . ASN A 1 268 ? -13.462 -21.438 6.864 1.00 94.88 268 ASN A CA 1
ATOM 2199 C C . ASN A 1 268 ? -13.191 -20.682 5.559 1.00 94.88 268 ASN A C 1
ATOM 2201 O O . ASN A 1 268 ? -12.395 -21.153 4.749 1.00 94.88 268 ASN A O 1
ATOM 2205 N N . LEU A 1 269 ? -13.743 -19.473 5.405 1.00 92.69 269 LEU A N 1
ATOM 2206 C CA . LEU A 1 269 ? -13.451 -18.613 4.252 1.00 92.69 269 LEU A CA 1
ATOM 2207 C C . LEU A 1 269 ? -11.954 -18.293 4.133 1.00 92.69 269 LEU A C 1
ATOM 2209 O O . LEU A 1 269 ? -11.384 -18.359 3.046 1.00 92.69 269 LEU A O 1
ATOM 2213 N N . PHE A 1 270 ? -11.303 -17.970 5.252 1.00 93.81 270 PHE A N 1
ATOM 2214 C CA . PHE A 1 270 ? -9.865 -17.714 5.285 1.00 93.81 270 PHE A CA 1
ATOM 2215 C C . PHE A 1 270 ? -9.053 -18.933 4.820 1.00 93.81 270 PHE A C 1
ATOM 2217 O O . PHE A 1 270 ? -8.161 -18.794 3.983 1.00 93.81 270 PHE A O 1
ATOM 2224 N N . ARG A 1 271 ? -9.392 -20.134 5.301 1.00 92.50 271 ARG A N 1
ATOM 2225 C CA . ARG A 1 271 ? -8.707 -21.380 4.923 1.00 92.50 271 ARG A CA 1
ATOM 2226 C C . ARG A 1 271 ? -8.919 -21.747 3.459 1.00 92.50 271 ARG A C 1
ATOM 2228 O O . ARG A 1 271 ? -7.966 -22.148 2.797 1.00 92.50 271 ARG A O 1
ATOM 2235 N N . GLU A 1 272 ? -10.135 -21.590 2.941 1.00 90.06 272 GLU A N 1
ATOM 2236 C CA . GLU A 1 272 ? -10.424 -21.813 1.521 1.00 90.06 272 GLU A CA 1
ATOM 2237 C C . GLU A 1 272 ? -9.599 -20.882 0.627 1.00 90.06 272 GLU A C 1
ATOM 2239 O O . GLU A 1 272 ? -9.087 -21.309 -0.408 1.00 90.06 272 GLU A O 1
ATOM 2244 N N . ASN A 1 273 ? -9.426 -19.622 1.036 1.00 87.69 273 ASN A N 1
ATOM 2245 C CA . ASN A 1 273 ? -8.598 -18.670 0.302 1.00 87.69 273 ASN A CA 1
ATOM 2246 C C . ASN A 1 273 ? -7.114 -19.058 0.342 1.00 87.69 273 ASN A C 1
ATOM 2248 O O . ASN A 1 273 ? -6.484 -19.096 -0.712 1.00 87.69 273 ASN A O 1
ATOM 2252 N N . GLN A 1 274 ? -6.581 -19.455 1.504 1.00 87.12 274 GLN A N 1
ATOM 2253 C CA . GLN A 1 274 ? -5.202 -19.956 1.598 1.00 87.12 274 GLN A CA 1
ATOM 2254 C C . GLN A 1 274 ? -4.969 -21.202 0.732 1.00 87.12 274 GLN A C 1
ATOM 2256 O O . GLN A 1 274 ? -3.924 -21.343 0.100 1.00 87.12 274 GLN A O 1
ATOM 2261 N N . GLN A 1 275 ? -5.939 -22.118 0.674 1.00 85.50 275 GLN A N 1
ATOM 2262 C CA . GLN A 1 275 ? -5.843 -23.299 -0.186 1.00 85.50 275 GLN A CA 1
ATOM 2263 C C . GLN A 1 275 ? -5.826 -22.923 -1.669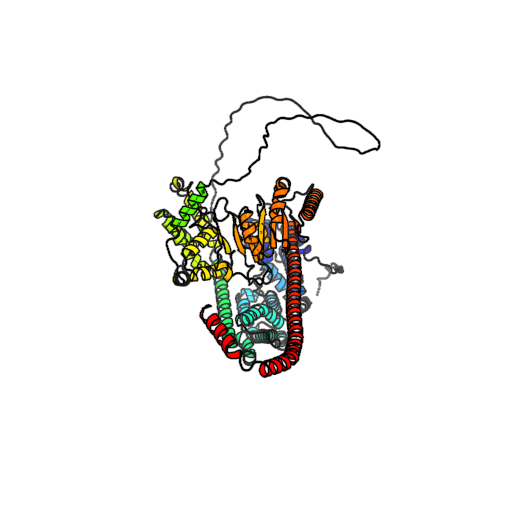 1.00 85.50 275 GLN A C 1
ATOM 2265 O O . GLN A 1 275 ? -5.019 -23.469 -2.417 1.00 85.50 275 GLN A O 1
ATOM 2270 N N . LYS A 1 276 ? -6.667 -21.973 -2.091 1.00 85.38 276 LYS A N 1
ATOM 2271 C CA . LYS A 1 276 ? -6.684 -21.481 -3.476 1.00 85.38 276 LYS A CA 1
ATOM 2272 C C . LYS A 1 276 ? -5.365 -20.816 -3.860 1.00 85.38 276 LYS A C 1
ATOM 2274 O O . LYS A 1 276 ? -4.838 -21.120 -4.924 1.00 85.38 276 LYS A O 1
ATOM 2279 N N . GLU A 1 277 ? -4.807 -19.976 -2.991 1.00 82.50 277 GLU A N 1
ATOM 2280 C CA . GLU A 1 277 ? -3.502 -19.339 -3.218 1.00 82.50 277 GLU A CA 1
ATOM 2281 C C . GLU A 1 277 ? -2.381 -20.377 -3.375 1.00 82.50 277 GLU A C 1
ATOM 2283 O O . GLU A 1 277 ? -1.565 -20.271 -4.290 1.00 82.50 277 GLU A O 1
ATOM 2288 N N . ASN A 1 278 ? -2.391 -21.431 -2.553 1.00 78.00 278 ASN A N 1
ATOM 2289 C CA . ASN A 1 278 ? -1.418 -22.523 -2.646 1.00 78.00 278 ASN A CA 1
ATOM 2290 C C . ASN A 1 278 ? -1.579 -23.380 -3.914 1.00 78.00 278 ASN A C 1
ATOM 2292 O O . ASN A 1 278 ? -0.601 -23.927 -4.415 1.00 78.00 278 ASN A O 1
ATOM 2296 N N . ILE A 1 279 ? -2.799 -23.530 -4.437 1.00 79.19 279 ILE A N 1
ATOM 2297 C CA . ILE A 1 279 ? -3.031 -24.234 -5.708 1.00 79.19 279 ILE A CA 1
ATOM 2298 C C . ILE A 1 279 ? -2.523 -23.378 -6.873 1.00 79.19 279 ILE A C 1
ATOM 2300 O O . ILE A 1 279 ? -1.790 -23.873 -7.727 1.00 79.19 279 ILE A O 1
ATOM 2304 N N . MET A 1 280 ? -2.837 -22.080 -6.868 1.00 76.81 280 MET A N 1
ATOM 2305 C CA . MET A 1 280 ? -2.408 -21.156 -7.920 1.00 76.81 280 MET A CA 1
ATOM 2306 C C . MET A 1 280 ? -0.879 -21.018 -7.999 1.00 76.81 280 MET A C 1
ATOM 2308 O O . MET A 1 280 ? -0.332 -20.933 -9.098 1.00 76.81 280 MET A O 1
ATOM 2312 N N . SER A 1 281 ? -0.170 -21.037 -6.865 1.00 72.50 281 SER A N 1
ATOM 2313 C CA . SER A 1 281 ? 1.300 -20.981 -6.852 1.00 72.50 281 SER A CA 1
ATOM 2314 C C . SER A 1 281 ? 1.957 -22.260 -7.393 1.00 72.50 281 SER A C 1
ATOM 2316 O O . SER A 1 281 ? 2.967 -22.182 -8.102 1.00 72.50 281 SER A O 1
ATOM 2318 N N . LYS A 1 282 ? 1.358 -23.435 -7.145 1.00 71.62 282 LYS A N 1
ATOM 2319 C CA . LYS A 1 282 ? 1.796 -24.713 -7.738 1.00 71.62 282 LYS A CA 1
ATOM 2320 C C . LYS A 1 282 ? 1.575 -24.747 -9.257 1.00 71.62 282 LYS A C 1
ATOM 2322 O O . LYS A 1 282 ? 2.421 -25.246 -9.995 1.00 71.62 282 LYS A O 1
ATOM 2327 N N . GLU A 1 283 ? 0.479 -24.174 -9.749 1.00 70.88 283 GLU A N 1
ATOM 2328 C CA . GLU A 1 283 ? 0.208 -24.108 -11.193 1.00 70.88 283 GLU A CA 1
ATOM 2329 C C . GLU A 1 283 ? 1.154 -23.138 -11.919 1.00 70.88 283 GLU A C 1
ATOM 2331 O O . GLU A 1 283 ? 1.667 -23.466 -12.993 1.00 70.88 283 GLU A O 1
ATOM 2336 N N . ALA A 1 284 ? 1.459 -21.983 -11.318 1.00 61.53 284 ALA A N 1
ATOM 2337 C CA . ALA A 1 284 ? 2.382 -21.001 -11.890 1.00 61.53 284 ALA A CA 1
ATOM 2338 C C . ALA A 1 284 ? 3.806 -21.560 -12.065 1.00 61.53 284 ALA A C 1
ATOM 2340 O O . ALA A 1 284 ? 4.409 -21.392 -13.123 1.00 61.53 284 ALA A O 1
ATOM 2341 N N . THR A 1 285 ? 4.317 -22.291 -11.070 1.00 56.72 285 THR A N 1
ATOM 2342 C CA . THR A 1 285 ? 5.657 -22.906 -11.121 1.00 56.72 285 THR A CA 1
ATOM 2343 C C . THR A 1 285 ? 5.747 -24.055 -12.130 1.00 56.72 285 THR A C 1
ATOM 2345 O O . THR A 1 285 ? 6.773 -24.214 -12.789 1.00 56.72 285 THR A O 1
ATOM 2348 N N . SER A 1 286 ? 4.663 -24.810 -12.339 1.00 51.06 286 SER A N 1
ATOM 2349 C CA . SER A 1 286 ? 4.631 -25.889 -13.338 1.00 51.06 286 SER A CA 1
ATOM 2350 C C . SER A 1 286 ? 4.660 -25.398 -14.796 1.00 51.06 286 SER A C 1
ATOM 2352 O O . SER A 1 286 ? 5.186 -26.090 -15.668 1.00 51.06 286 SER A O 1
ATOM 2354 N N . ASN A 1 287 ? 4.150 -24.191 -15.070 1.00 40.94 287 ASN A N 1
ATOM 2355 C CA . ASN A 1 287 ? 4.066 -23.646 -16.429 1.00 40.94 287 ASN A CA 1
ATOM 2356 C C . ASN A 1 287 ? 5.358 -22.961 -16.907 1.00 40.94 287 ASN A C 1
ATOM 2358 O O . ASN A 1 287 ? 5.602 -22.911 -18.112 1.00 40.94 287 ASN A O 1
ATOM 2362 N N . VAL A 1 288 ? 6.208 -22.478 -15.994 1.00 41.38 288 VAL A N 1
ATOM 2363 C CA . VAL A 1 288 ? 7.486 -21.827 -16.348 1.00 41.38 288 VAL A CA 1
ATOM 2364 C C . VAL A 1 288 ? 8.504 -22.841 -16.890 1.00 41.38 288 VAL A C 1
ATOM 2366 O O . VAL A 1 288 ? 9.215 -22.546 -17.847 1.00 41.38 288 VAL A O 1
ATOM 2369 N N . ASN A 1 289 ? 8.497 -24.081 -16.391 1.00 35.88 289 ASN A N 1
ATOM 2370 C CA . ASN A 1 289 ? 9.456 -25.113 -16.809 1.00 35.88 289 ASN A CA 1
ATOM 2371 C C . ASN A 1 289 ? 9.199 -25.714 -18.206 1.00 35.88 289 ASN A C 1
ATOM 2373 O O . ASN A 1 289 ? 10.046 -26.446 -18.710 1.00 35.88 289 ASN A O 1
ATOM 2377 N N . ASN A 1 290 ? 8.074 -25.397 -18.858 1.00 30.98 290 ASN A N 1
ATOM 2378 C CA . ASN A 1 290 ? 7.739 -25.913 -20.193 1.00 30.98 290 ASN A CA 1
ATOM 2379 C C . ASN A 1 290 ? 7.990 -24.912 -21.339 1.00 30.98 290 ASN A C 1
ATOM 2381 O O . ASN A 1 290 ? 7.713 -25.232 -22.495 1.00 30.98 290 ASN A O 1
ATOM 2385 N N . CYS A 1 291 ? 8.519 -23.717 -21.054 1.00 24.62 291 CYS A N 1
ATOM 2386 C CA . CYS A 1 291 ? 8.696 -22.649 -22.042 1.00 24.62 291 CYS A CA 1
ATOM 2387 C C . CYS A 1 291 ? 10.182 -22.361 -22.339 1.00 24.62 291 CYS A C 1
ATOM 2389 O O . CYS A 1 291 ? 10.661 -21.244 -22.177 1.00 24.62 291 CYS A O 1
ATOM 2391 N N . SER A 1 292 ? 10.929 -23.371 -22.793 1.00 26.80 292 SER A N 1
ATOM 2392 C CA . SER A 1 292 ? 12.299 -23.215 -23.309 1.00 26.80 292 SER A CA 1
ATOM 2393 C C . SER A 1 292 ? 12.452 -23.900 -24.675 1.00 26.80 292 SER A C 1
ATOM 2395 O O . SER A 1 292 ? 13.060 -24.956 -24.821 1.00 26.80 292 SER A O 1
ATOM 2397 N N . LEU A 1 293 ? 11.887 -23.282 -25.719 1.00 27.81 293 LEU A N 1
ATOM 2398 C CA . LEU A 1 293 ? 12.122 -23.662 -27.118 1.00 27.81 293 LEU A CA 1
ATOM 2399 C C . LEU A 1 293 ? 12.796 -22.518 -27.891 1.00 27.81 293 LEU A C 1
ATOM 2401 O O . LEU A 1 293 ? 12.161 -21.560 -28.317 1.00 27.81 293 LEU A O 1
ATOM 2405 N N . VAL A 1 294 ? 14.118 -22.670 -28.013 1.00 27.52 294 VAL A N 1
ATOM 2406 C CA . VAL A 1 294 ? 15.020 -22.358 -29.138 1.00 27.52 294 VAL A CA 1
ATOM 2407 C C . VAL A 1 294 ? 14.538 -21.315 -30.163 1.00 27.52 294 VAL A C 1
ATOM 2409 O O . VAL A 1 294 ? 13.703 -21.610 -31.014 1.00 27.52 294 VAL A O 1
ATOM 2412 N N . PHE A 1 295 ? 15.212 -20.160 -30.207 1.00 24.84 295 PHE A N 1
ATOM 2413 C CA . PHE A 1 295 ? 15.291 -19.317 -31.406 1.00 24.84 295 PHE A CA 1
ATOM 2414 C C . PHE A 1 295 ? 16.755 -19.055 -31.774 1.00 24.84 295 PHE A C 1
ATOM 2416 O O . PHE A 1 295 ? 17.502 -18.456 -31.006 1.00 24.84 295 PHE A O 1
ATOM 2423 N N . ASN A 1 296 ? 17.142 -19.513 -32.966 1.00 24.34 296 ASN A N 1
ATOM 2424 C CA . ASN A 1 296 ? 18.434 -19.267 -33.601 1.00 24.34 296 ASN A CA 1
ATOM 2425 C C . ASN A 1 296 ? 18.246 -18.413 -34.872 1.00 24.34 296 ASN A C 1
ATOM 2427 O O . ASN A 1 296 ? 17.390 -18.734 -35.697 1.00 24.34 296 ASN A O 1
ATOM 2431 N N . ALA A 1 297 ? 19.168 -17.451 -35.050 1.00 25.66 297 ALA A N 1
ATOM 2432 C CA . ALA A 1 297 ? 19.624 -16.800 -36.298 1.00 25.66 297 ALA A CA 1
ATOM 2433 C C . ALA A 1 297 ? 18.857 -15.545 -36.833 1.00 25.66 297 ALA A C 1
ATOM 2435 O O . ALA A 1 297 ? 17.727 -15.296 -36.426 1.00 25.66 297 ALA A O 1
ATOM 2436 N N . PRO A 1 298 ? 19.448 -14.735 -37.756 1.00 30.31 298 PRO A N 1
ATOM 2437 C CA . PRO A 1 298 ? 20.511 -13.755 -37.470 1.00 30.31 298 PRO A CA 1
ATOM 2438 C C . PRO A 1 298 ? 20.321 -12.355 -38.136 1.00 30.31 298 PRO A C 1
ATOM 2440 O O . PRO A 1 298 ? 19.412 -12.114 -38.923 1.00 30.31 298 PRO A O 1
ATOM 2443 N N . LEU A 1 299 ? 21.261 -11.459 -37.803 1.00 25.23 299 LEU A N 1
ATOM 2444 C CA . LEU A 1 299 ? 21.557 -10.080 -38.248 1.00 25.23 299 LEU A CA 1
ATOM 2445 C C . LEU A 1 299 ? 21.335 -9.691 -39.738 1.00 25.23 299 LEU A C 1
ATOM 2447 O O . LEU A 1 299 ? 21.705 -10.438 -40.640 1.00 25.23 299 LEU A O 1
ATOM 2451 N N . SER A 1 300 ? 20.898 -8.439 -39.974 1.00 24.05 300 SER A N 1
ATOM 2452 C CA . SER A 1 300 ? 21.332 -7.442 -41.006 1.00 24.05 300 SER A CA 1
ATOM 2453 C C . SER A 1 300 ? 20.255 -6.325 -41.089 1.00 24.05 300 SER A C 1
ATOM 2455 O O . SER A 1 300 ? 19.086 -6.607 -40.876 1.00 24.05 300 SER A O 1
ATOM 2457 N N . THR A 1 301 ? 20.475 -5.022 -41.317 1.00 23.81 301 THR A N 1
ATOM 2458 C CA . THR A 1 301 ? 21.514 -4.283 -42.050 1.00 23.81 301 THR A CA 1
ATOM 2459 C C . THR A 1 301 ? 21.469 -2.794 -41.647 1.00 23.81 301 THR A C 1
ATOM 2461 O O . THR A 1 301 ? 20.401 -2.247 -41.381 1.00 23.81 301 THR A O 1
ATOM 2464 N N . VAL A 1 302 ? 22.634 -2.146 -41.656 1.00 23.27 302 VAL A N 1
ATOM 2465 C CA . VAL A 1 302 ? 22.884 -0.701 -41.502 1.00 23.27 302 VAL A CA 1
ATOM 2466 C C . VAL A 1 302 ? 22.435 0.079 -42.745 1.00 23.27 302 VAL A C 1
ATOM 2468 O O . VAL A 1 302 ? 22.654 -0.386 -43.862 1.00 23.27 302 VAL A O 1
ATOM 2471 N N . THR A 1 303 ? 21.926 1.308 -42.587 1.00 21.86 303 THR A N 1
ATOM 2472 C CA . THR A 1 303 ? 22.082 2.368 -43.607 1.00 21.86 303 THR A CA 1
ATOM 2473 C C . THR A 1 303 ? 22.111 3.761 -42.964 1.00 21.86 303 THR A C 1
ATOM 2475 O O . THR A 1 303 ? 21.099 4.278 -42.503 1.00 21.86 303 THR A O 1
ATOM 2478 N N . THR A 1 304 ? 23.303 4.354 -42.944 1.00 23.92 304 THR A N 1
ATOM 2479 C CA . THR A 1 304 ? 23.604 5.787 -42.782 1.00 23.92 304 THR A CA 1
ATOM 2480 C C . THR A 1 304 ? 23.449 6.502 -44.130 1.00 23.92 304 THR A C 1
ATOM 2482 O O . THR A 1 304 ? 23.683 5.844 -45.139 1.00 23.92 304 THR A O 1
ATOM 2485 N N . VAL A 1 305 ? 23.125 7.811 -44.134 1.00 21.34 305 VAL A N 1
ATOM 2486 C CA . VAL A 1 305 ? 23.401 8.873 -45.158 1.00 21.34 305 VAL A CA 1
ATOM 2487 C C . VAL A 1 305 ? 22.350 9.995 -44.985 1.00 21.34 305 VAL A C 1
ATOM 2489 O O . VAL A 1 305 ? 21.179 9.669 -44.843 1.00 21.34 305 VAL A O 1
ATOM 2492 N N . THR A 1 306 ? 22.579 11.314 -45.017 1.00 23.41 306 THR A N 1
ATOM 2493 C CA . THR A 1 306 ? 23.743 12.222 -44.947 1.00 23.41 306 THR A CA 1
ATOM 2494 C C . THR A 1 306 ? 23.178 13.639 -44.714 1.00 23.41 306 THR A C 1
ATOM 2496 O O . THR A 1 306 ? 22.048 13.936 -45.101 1.00 23.41 306 THR A O 1
ATOM 2499 N N . ILE A 1 307 ? 23.982 14.496 -44.086 1.00 26.72 307 ILE A N 1
ATOM 2500 C CA . ILE A 1 307 ? 23.832 15.952 -43.908 1.00 26.72 307 ILE A CA 1
ATOM 2501 C C . ILE A 1 307 ? 23.970 16.694 -45.255 1.00 26.72 307 ILE A C 1
ATOM 2503 O O . ILE A 1 307 ? 24.726 16.249 -46.115 1.00 26.72 307 ILE A O 1
ATOM 2507 N N . LEU A 1 308 ? 23.335 17.863 -45.414 1.00 21.81 308 LEU A N 1
ATOM 2508 C CA . LEU A 1 308 ? 23.851 18.913 -46.304 1.00 21.81 308 LEU A CA 1
ATOM 2509 C C . LEU A 1 308 ? 23.516 20.323 -45.789 1.00 21.81 308 LEU A C 1
ATOM 2511 O O . LEU A 1 308 ? 22.387 20.612 -45.399 1.00 21.81 308 LEU A O 1
ATOM 2515 N N . ASP A 1 309 ? 24.570 21.136 -45.792 1.00 26.19 309 ASP A N 1
ATOM 2516 C CA . ASP A 1 309 ? 24.748 22.509 -45.323 1.00 26.19 309 ASP A CA 1
ATOM 2517 C C . ASP A 1 309 ? 24.022 23.589 -46.142 1.00 26.19 309 ASP A C 1
ATOM 2519 O O . ASP A 1 309 ? 23.674 23.369 -47.301 1.00 26.19 309 ASP A O 1
ATOM 2523 N N . GLN A 1 310 ? 23.944 24.798 -45.561 1.00 24.94 310 GLN A N 1
ATOM 2524 C CA . GLN A 1 310 ? 24.379 26.088 -46.150 1.00 24.94 310 GLN A CA 1
ATOM 2525 C C . GLN A 1 310 ? 24.312 27.180 -45.051 1.00 24.94 310 GLN A C 1
ATOM 2527 O O . GLN A 1 310 ? 23.243 27.437 -44.509 1.00 24.94 310 GLN A O 1
ATOM 2532 N N . ILE A 1 311 ? 25.436 27.623 -44.466 1.00 28.08 311 ILE A N 1
ATOM 2533 C CA . ILE A 1 311 ? 26.370 28.706 -44.874 1.00 28.08 311 ILE A CA 1
ATOM 2534 C C . ILE A 1 311 ? 25.733 30.111 -44.914 1.00 28.08 311 ILE A C 1
ATOM 2536 O O . ILE A 1 311 ? 24.984 30.411 -45.837 1.00 28.08 311 ILE A O 1
ATOM 2540 N N . SER A 1 312 ? 26.157 30.995 -43.994 1.00 25.67 312 SER A N 1
ATOM 2541 C CA . SER A 1 312 ? 26.940 32.206 -44.337 1.00 25.67 312 SER A CA 1
ATOM 2542 C C . SER A 1 312 ? 27.431 32.982 -43.096 1.00 25.67 312 SER A C 1
ATOM 2544 O O . SER A 1 312 ? 26.651 33.638 -42.409 1.00 25.67 312 SER A O 1
ATOM 2546 N N . ASP A 1 313 ? 28.735 32.867 -42.840 1.00 27.45 313 ASP A N 1
ATOM 2547 C CA . ASP A 1 313 ? 29.743 33.869 -42.441 1.00 27.45 313 ASP A CA 1
ATOM 2548 C C . ASP A 1 313 ? 29.319 35.286 -41.980 1.00 27.45 313 ASP A C 1
ATOM 2550 O O . ASP A 1 313 ? 28.649 36.012 -42.711 1.00 27.45 313 ASP A O 1
ATOM 2554 N N . ASN A 1 314 ? 29.893 35.787 -40.870 1.00 26.86 314 ASN A N 1
ATOM 2555 C CA . ASN A 1 314 ? 31.198 36.488 -40.896 1.00 26.86 314 ASN A CA 1
ATOM 2556 C C . ASN A 1 314 ? 31.647 37.058 -39.523 1.00 26.86 314 ASN A C 1
ATOM 2558 O O . ASN A 1 314 ? 30.914 37.796 -38.876 1.00 26.86 314 ASN A O 1
ATOM 2562 N N . GLN A 1 315 ? 32.912 36.756 -39.185 1.00 28.19 315 GLN A N 1
ATOM 2563 C CA . GLN A 1 315 ? 33.972 37.618 -38.604 1.00 28.19 315 GLN A CA 1
ATOM 2564 C C . GLN A 1 315 ? 33.692 38.405 -37.299 1.00 28.19 315 GLN A C 1
ATOM 2566 O O . GLN A 1 315 ? 32.925 39.354 -37.277 1.00 28.19 315 GLN A O 1
ATOM 2571 N N . SER A 1 316 ? 34.233 38.019 -36.134 1.00 28.22 316 SER A N 1
ATOM 2572 C CA . SER A 1 316 ? 35.634 38.051 -35.642 1.00 28.22 316 SER A CA 1
ATOM 2573 C C . SER A 1 316 ? 36.006 39.317 -34.847 1.00 28.22 316 SER A C 1
ATOM 2575 O O . SER A 1 316 ? 35.901 40.418 -35.373 1.00 28.22 316 SER A O 1
ATOM 2577 N N . ILE A 1 317 ? 36.594 39.091 -33.659 1.00 27.25 317 ILE A N 1
ATOM 2578 C CA . ILE A 1 317 ? 37.780 39.745 -33.043 1.00 27.25 317 ILE A CA 1
ATOM 2579 C C . ILE A 1 317 ? 37.569 40.159 -31.571 1.00 27.25 317 ILE A C 1
ATOM 2581 O O . ILE A 1 317 ? 36.833 41.092 -31.278 1.00 27.25 317 ILE A O 1
ATOM 2585 N N . SER A 1 318 ? 38.381 39.524 -30.703 1.00 26.91 318 SER A N 1
ATOM 2586 C CA . SER A 1 318 ? 38.895 39.957 -29.379 1.00 26.91 318 SER A CA 1
ATOM 2587 C C . SER A 1 318 ? 37.877 40.251 -28.265 1.00 26.91 318 SER A C 1
ATOM 2589 O O . SER A 1 318 ? 36.830 40.822 -28.498 1.00 26.91 318 SER A O 1
ATOM 2591 N N . GLY A 1 319 ? 38.098 39.958 -26.990 1.00 25.16 319 GLY A N 1
ATOM 2592 C CA . GLY A 1 319 ? 39.271 39.511 -26.259 1.00 25.16 319 GLY A CA 1
ATOM 2593 C C . GLY A 1 319 ? 39.012 39.797 -24.772 1.00 25.16 319 GLY A C 1
ATOM 2594 O O . GLY A 1 319 ? 38.529 40.867 -24.428 1.00 25.16 319 GLY A O 1
ATOM 2595 N N . SER A 1 320 ? 39.332 38.815 -23.926 1.00 27.00 320 SER A N 1
ATOM 2596 C CA . SER A 1 320 ? 39.788 38.949 -22.530 1.00 27.00 320 SER A CA 1
ATOM 2597 C C . SER A 1 320 ? 38.977 39.781 -21.509 1.00 27.00 320 SER A C 1
ATOM 2599 O O . SER A 1 320 ? 39.083 41.000 -21.442 1.00 27.00 320 SER A O 1
ATOM 2601 N N . SER A 1 321 ? 38.326 39.039 -20.601 1.00 26.52 321 SER A N 1
ATOM 2602 C CA . SER A 1 321 ? 38.459 39.096 -19.126 1.00 26.52 321 SER A CA 1
ATOM 2603 C C . SER A 1 321 ? 38.368 40.436 -18.380 1.00 26.52 321 SER A C 1
ATOM 2605 O O . SER A 1 321 ? 39.301 41.231 -18.449 1.00 26.52 321 SER A O 1
ATOM 2607 N N . ILE A 1 322 ? 37.389 40.561 -17.468 1.00 25.66 322 ILE A N 1
ATOM 2608 C CA . ILE A 1 322 ? 37.543 41.322 -16.212 1.00 25.66 322 ILE A CA 1
ATOM 2609 C C . ILE A 1 322 ? 36.917 40.555 -15.032 1.00 25.66 322 ILE A C 1
ATOM 2611 O O . ILE A 1 322 ? 35.807 40.036 -15.107 1.00 25.66 322 ILE A O 1
ATOM 2615 N N . ASN A 1 323 ? 37.708 40.501 -13.962 1.00 24.02 323 ASN A N 1
ATOM 2616 C CA . ASN A 1 323 ? 37.518 39.904 -12.643 1.00 24.02 323 ASN A CA 1
ATOM 2617 C C . ASN A 1 323 ? 36.943 40.930 -11.640 1.00 24.02 323 ASN A C 1
ATOM 2619 O O . ASN A 1 323 ? 37.311 42.094 -11.747 1.00 24.02 323 ASN A O 1
ATOM 2623 N N . PHE A 1 324 ? 36.225 40.427 -10.612 1.00 24.42 324 PHE A N 1
ATOM 2624 C CA . PHE A 1 324 ? 36.131 40.905 -9.202 1.00 24.42 324 PHE A CA 1
ATOM 2625 C C . PHE A 1 324 ? 35.663 42.361 -8.935 1.00 24.42 324 PHE A C 1
ATOM 2627 O O . PHE A 1 324 ? 35.883 43.264 -9.719 1.00 24.42 324 PHE A O 1
ATOM 2634 N N . SER A 1 325 ? 35.109 42.776 -7.794 1.00 25.08 325 SER A N 1
ATOM 2635 C CA . SER A 1 325 ? 34.420 42.198 -6.635 1.00 25.08 325 SER A CA 1
ATOM 2636 C C . SER A 1 325 ? 34.059 43.390 -5.724 1.00 25.08 325 SER A C 1
ATOM 2638 O O . SER A 1 325 ? 34.864 44.305 -5.598 1.00 25.08 325 SER A O 1
ATOM 2640 N N . GLN A 1 326 ? 32.889 43.344 -5.079 1.00 27.47 326 GLN A N 1
ATOM 2641 C CA . GLN A 1 326 ? 32.654 43.660 -3.655 1.00 27.47 326 GLN A CA 1
ATOM 2642 C C . GLN A 1 326 ? 33.416 44.829 -2.968 1.00 27.47 326 GLN A C 1
ATOM 2644 O O . GLN A 1 326 ? 34.623 44.757 -2.780 1.00 27.47 326 GLN A O 1
ATOM 2649 N N . GLN A 1 327 ? 32.683 45.805 -2.405 1.00 26.88 327 GLN A N 1
ATOM 2650 C CA . GLN A 1 327 ? 32.442 45.970 -0.948 1.00 26.88 327 GLN A CA 1
ATOM 2651 C C . GLN A 1 327 ? 31.990 47.396 -0.573 1.00 26.88 327 GLN A C 1
ATOM 2653 O O . GLN A 1 327 ? 32.582 48.394 -0.972 1.00 26.88 327 GLN A O 1
ATOM 2658 N N . GLN A 1 328 ? 30.973 47.465 0.291 1.00 30.59 328 GLN A N 1
ATOM 2659 C CA . GLN A 1 328 ? 30.715 48.594 1.190 1.00 30.59 328 GLN A CA 1
ATOM 2660 C C . GLN A 1 328 ? 31.703 48.581 2.370 1.00 30.59 328 GLN A C 1
ATOM 2662 O O . GLN A 1 328 ? 32.107 47.508 2.820 1.00 30.59 328 GLN A O 1
ATOM 2667 N N . LYS A 1 329 ? 31.970 49.749 2.975 1.00 26.67 329 LYS A N 1
ATOM 2668 C CA . LYS A 1 329 ? 32.373 49.838 4.391 1.00 26.67 329 LYS A CA 1
ATOM 2669 C C . LYS A 1 329 ? 31.921 51.148 5.065 1.00 26.67 329 LYS A C 1
ATOM 2671 O O . LYS A 1 329 ? 32.383 52.228 4.726 1.00 26.67 329 LYS A O 1
ATOM 2676 N N . LEU A 1 330 ? 30.976 50.972 5.992 1.00 26.94 330 LEU A N 1
ATOM 2677 C CA . LEU A 1 330 ? 30.748 51.590 7.314 1.00 26.94 330 LEU A CA 1
ATOM 2678 C C . LEU A 1 330 ? 31.354 52.965 7.714 1.00 26.94 330 LEU A C 1
ATOM 2680 O O . LEU A 1 330 ? 32.553 53.101 7.920 1.00 26.94 330 LEU A O 1
ATOM 2684 N N . SER A 1 331 ? 30.417 53.886 8.001 1.00 28.66 331 SER A N 1
ATOM 2685 C CA . SER A 1 331 ? 30.163 54.675 9.238 1.00 28.66 331 SER A CA 1
ATOM 2686 C C . SER A 1 331 ? 31.205 55.612 9.888 1.00 28.66 331 SER A C 1
ATOM 2688 O O . SER A 1 331 ? 32.173 55.149 10.487 1.00 28.66 331 SER A O 1
ATOM 2690 N N . SER A 1 332 ? 30.824 56.894 10.007 1.00 27.52 332 SER A N 1
ATOM 2691 C CA . SER A 1 332 ? 30.833 57.736 11.233 1.00 27.52 332 SER A CA 1
ATOM 2692 C C . SER A 1 332 ? 29.991 59.013 10.965 1.00 27.52 332 SER A C 1
ATOM 2694 O O . SER A 1 332 ? 30.077 59.586 9.888 1.00 27.52 332 SER A O 1
ATOM 2696 N N . SER A 1 333 ? 28.912 59.292 11.708 1.00 27.53 333 SER A N 1
ATOM 2697 C CA . SER A 1 333 ? 28.809 60.063 12.966 1.00 27.53 333 SER A CA 1
ATOM 2698 C C . SER A 1 333 ? 28.672 61.595 12.804 1.00 27.53 333 SER A C 1
ATOM 2700 O O . SER A 1 333 ? 29.660 62.277 12.572 1.00 27.53 333 SER A O 1
ATOM 2702 N N . ILE A 1 334 ? 27.461 62.081 13.129 1.00 27.59 334 ILE A N 1
ATOM 2703 C CA . ILE A 1 334 ? 27.157 63.225 14.024 1.00 27.59 334 ILE A CA 1
ATOM 2704 C C . ILE A 1 334 ? 27.075 64.669 13.443 1.00 27.59 334 ILE A C 1
ATOM 2706 O O . ILE A 1 334 ? 28.038 65.236 12.945 1.00 27.59 334 ILE A O 1
ATOM 2710 N N . ASP A 1 335 ? 25.881 65.241 13.680 1.00 25.84 335 ASP A N 1
ATOM 2711 C CA . ASP A 1 335 ? 25.496 66.637 13.973 1.00 25.84 335 ASP A CA 1
ATOM 2712 C C . ASP A 1 335 ? 25.138 67.692 12.896 1.00 25.84 335 ASP A C 1
ATOM 2714 O O . ASP A 1 335 ? 25.971 68.344 12.280 1.00 25.84 335 ASP A O 1
ATOM 2718 N N . ASN A 1 336 ? 23.822 67.968 12.901 1.00 27.03 336 ASN A N 1
ATOM 2719 C CA . ASN A 1 336 ? 23.172 69.260 13.180 1.00 27.03 336 ASN A CA 1
ATOM 2720 C C . ASN A 1 336 ? 22.968 70.318 12.071 1.00 27.03 336 ASN A C 1
ATOM 2722 O O . ASN A 1 336 ? 23.827 71.150 11.813 1.00 27.03 336 ASN A O 1
ATOM 2726 N N . LEU A 1 337 ? 21.678 70.398 11.681 1.00 25.97 337 LEU A N 1
ATOM 2727 C CA . LEU A 1 337 ? 20.804 71.597 11.671 1.00 25.97 337 LEU A CA 1
ATOM 2728 C C . LEU A 1 337 ? 21.021 72.691 10.582 1.00 25.97 337 LEU A C 1
ATOM 2730 O O . LEU A 1 337 ? 22.141 72.961 10.178 1.00 25.97 337 LEU A O 1
ATOM 2734 N N . PRO A 1 338 ? 19.978 73.476 10.217 1.00 45.22 338 PRO A N 1
ATOM 2735 C CA . PRO A 1 338 ? 18.715 73.078 9.578 1.00 45.22 338 PRO A CA 1
ATOM 2736 C C . PRO A 1 338 ? 18.279 74.101 8.486 1.00 45.22 338 PRO A C 1
ATOM 2738 O O . PRO A 1 338 ? 19.033 74.994 8.115 1.00 45.22 338 PRO A O 1
ATOM 2741 N N . SER A 1 339 ? 16.990 74.048 8.112 1.00 27.30 339 SER A N 1
ATOM 2742 C CA . SER A 1 339 ? 16.153 75.117 7.513 1.00 27.30 339 SER A CA 1
ATOM 2743 C C . SER A 1 339 ? 16.325 75.354 6.001 1.00 27.30 339 SER A C 1
ATOM 2745 O O . SER A 1 339 ? 17.431 75.398 5.497 1.00 27.30 339 SER A O 1
ATOM 2747 N N . THR A 1 340 ? 15.290 75.504 5.170 1.00 27.38 340 THR A N 1
ATOM 2748 C CA . THR A 1 340 ? 13.841 75.631 5.386 1.00 27.38 340 THR A CA 1
ATOM 2749 C C . THR A 1 340 ? 13.121 75.444 4.044 1.00 27.38 340 THR A C 1
ATOM 2751 O O . THR A 1 340 ? 13.576 75.950 3.031 1.00 27.38 340 THR A O 1
ATOM 2754 N N . MET A 1 341 ? 11.983 74.751 4.109 1.00 27.80 341 MET A N 1
ATOM 2755 C CA . MET A 1 341 ? 10.679 75.036 3.490 1.00 27.80 341 MET A CA 1
ATOM 2756 C C . MET A 1 341 ? 10.485 75.520 2.029 1.00 27.80 341 MET A C 1
ATOM 2758 O O . MET A 1 341 ? 11.067 76.497 1.579 1.00 27.80 341 MET A O 1
ATOM 2762 N N . LEU A 1 342 ? 9.382 74.969 1.478 1.00 27.09 342 LEU A N 1
ATOM 2763 C CA . LEU A 1 342 ? 8.340 75.594 0.629 1.00 27.09 342 LEU A CA 1
ATOM 2764 C C . LEU A 1 342 ? 8.610 75.701 -0.891 1.00 27.09 342 LEU A C 1
ATOM 2766 O O . LEU A 1 342 ? 9.246 76.639 -1.341 1.00 27.09 342 LEU A O 1
ATOM 2770 N N . GLN A 1 343 ? 8.009 74.824 -1.717 1.00 27.34 343 GLN A N 1
ATOM 2771 C CA . GLN A 1 343 ? 6.654 74.988 -2.298 1.00 27.34 343 GLN A CA 1
ATOM 2772 C C . GLN A 1 343 ? 6.371 74.035 -3.484 1.00 27.34 343 GLN A C 1
ATOM 2774 O O . GLN A 1 343 ? 7.103 73.995 -4.463 1.00 27.34 343 GLN A O 1
ATOM 2779 N N . ASN A 1 344 ? 5.251 73.312 -3.359 1.00 26.70 344 ASN A N 1
ATOM 2780 C CA . ASN A 1 344 ? 4.208 72.990 -4.347 1.00 26.70 344 ASN A CA 1
ATOM 2781 C C . ASN A 1 344 ? 4.500 73.076 -5.860 1.00 26.70 344 ASN A C 1
ATOM 2783 O O . ASN A 1 344 ? 4.760 74.151 -6.388 1.00 26.70 344 ASN A O 1
ATOM 2787 N N . SER A 1 345 ? 4.164 71.997 -6.578 1.00 26.03 345 SER A N 1
ATOM 2788 C CA . SER A 1 345 ? 2.959 71.854 -7.440 1.00 26.03 345 SER A CA 1
ATOM 2789 C C . SER A 1 345 ? 3.259 70.976 -8.671 1.00 26.03 345 SER A C 1
ATOM 2791 O O . SER A 1 345 ? 4.179 71.252 -9.424 1.00 26.03 345 SER A O 1
ATOM 2793 N N . THR A 1 346 ? 2.733 69.750 -8.733 1.00 28.22 346 THR A N 1
ATOM 2794 C CA . THR A 1 346 ? 1.466 69.306 -9.362 1.00 28.22 346 THR A CA 1
ATOM 2795 C C . THR A 1 346 ? 1.614 68.916 -10.848 1.00 28.22 346 THR A C 1
ATOM 2797 O O . THR A 1 346 ? 2.101 69.696 -11.654 1.00 28.22 346 THR A O 1
ATOM 2800 N N . ILE A 1 347 ? 1.020 67.752 -11.170 1.00 28.12 347 ILE A N 1
ATOM 2801 C CA . ILE A 1 347 ? 0.417 67.295 -12.449 1.00 28.12 347 ILE A CA 1
ATOM 2802 C C . ILE A 1 347 ? 1.142 66.142 -13.194 1.00 28.12 347 ILE A C 1
ATOM 2804 O O . ILE A 1 347 ? 2.081 66.351 -13.950 1.00 28.12 347 ILE A O 1
ATOM 2808 N N . LEU A 1 348 ? 0.604 64.925 -12.959 1.00 26.58 348 LEU A N 1
ATOM 2809 C CA . LEU A 1 348 ? 0.142 63.877 -13.910 1.00 26.58 348 LEU A CA 1
ATOM 2810 C C . LEU A 1 348 ? 0.962 63.662 -15.196 1.00 26.58 348 LEU A C 1
ATOM 2812 O O . LEU A 1 348 ? 0.988 64.518 -16.068 1.00 26.58 348 LEU A O 1
ATOM 2816 N N . SER A 1 349 ? 1.551 62.497 -15.473 1.00 27.56 349 SER A N 1
ATOM 2817 C CA . SER A 1 349 ? 0.951 61.210 -15.920 1.00 27.56 349 SER A CA 1
ATOM 2818 C C . SER A 1 349 ? 2.054 60.553 -16.796 1.00 27.56 349 SER A C 1
ATOM 2820 O O . SER A 1 349 ? 2.895 61.274 -17.315 1.00 27.56 349 SER A O 1
ATOM 2822 N N . ALA A 1 350 ? 2.231 59.253 -17.014 1.00 26.36 350 ALA A N 1
ATOM 2823 C CA . ALA A 1 350 ? 1.381 58.087 -16.918 1.00 26.36 350 ALA A CA 1
ATOM 2824 C C . ALA A 1 350 ? 2.232 56.865 -16.517 1.00 26.36 350 ALA A C 1
ATOM 2826 O O . ALA A 1 350 ? 3.380 56.698 -16.929 1.00 26.36 350 ALA A O 1
ATOM 2827 N N . SER A 1 351 ? 1.626 56.005 -15.709 1.00 28.44 351 SER A N 1
ATOM 2828 C CA . SER A 1 351 ? 2.103 54.688 -15.313 1.00 28.44 351 SER A CA 1
ATOM 2829 C C . SER A 1 351 ? 2.102 53.716 -16.493 1.00 28.44 351 SER A C 1
ATOM 2831 O O . SER A 1 351 ? 1.046 53.458 -17.067 1.00 28.44 351 SER A O 1
ATOM 2833 N N . THR A 1 352 ? 3.244 53.088 -16.772 1.00 27.47 352 THR A N 1
ATOM 2834 C CA . THR A 1 352 ? 3.271 51.760 -17.404 1.00 27.47 352 THR A CA 1
ATOM 2835 C C . THR A 1 352 ? 3.742 50.776 -16.341 1.00 27.47 352 THR A C 1
ATOM 2837 O O . THR A 1 352 ? 4.906 50.396 -16.293 1.00 27.47 352 THR A O 1
ATOM 2840 N N . LEU A 1 353 ? 2.842 50.426 -15.418 1.00 31.41 353 LEU A N 1
ATOM 2841 C CA . LEU A 1 353 ? 3.024 49.236 -14.596 1.00 31.41 353 LEU A CA 1
ATOM 2842 C C . LEU A 1 353 ? 2.610 48.066 -15.491 1.00 31.41 353 LEU A C 1
ATOM 2844 O O . LEU A 1 353 ? 1.421 47.786 -15.648 1.00 31.41 353 LEU A O 1
ATOM 2848 N N . ALA A 1 354 ? 3.585 47.441 -16.146 1.00 27.95 354 ALA A N 1
ATOM 2849 C CA . ALA A 1 354 ? 3.381 46.158 -16.796 1.00 27.95 354 ALA A CA 1
ATOM 2850 C C . ALA A 1 354 ? 3.076 45.138 -15.692 1.00 27.95 354 ALA A C 1
ATOM 2852 O O . ALA A 1 354 ? 3.970 44.579 -15.063 1.00 27.95 354 ALA A O 1
ATOM 2853 N N . THR A 1 355 ? 1.791 44.952 -15.405 1.00 29.72 355 THR A N 1
ATOM 2854 C CA . THR A 1 355 ? 1.306 43.785 -14.680 1.00 29.72 355 THR A CA 1
ATOM 2855 C C . THR A 1 355 ? 1.536 42.604 -15.607 1.00 29.72 355 THR A C 1
ATOM 2857 O O . THR A 1 355 ? 0.794 42.388 -16.563 1.00 29.72 355 THR A O 1
ATOM 2860 N N . VAL A 1 356 ? 2.619 41.870 -15.366 1.00 28.52 356 VAL A N 1
ATOM 2861 C CA . VAL A 1 356 ? 2.845 40.572 -15.992 1.00 28.52 356 VAL A CA 1
ATOM 2862 C C . VAL A 1 356 ? 1.777 39.633 -15.426 1.00 28.52 356 VAL A C 1
ATOM 2864 O O . VAL A 1 356 ? 1.956 39.006 -14.387 1.00 28.52 356 VAL A O 1
ATOM 2867 N N . LYS A 1 357 ? 0.611 39.590 -16.078 1.00 30.27 357 LYS A N 1
ATOM 2868 C CA . LYS A 1 357 ? -0.368 38.519 -15.895 1.00 30.27 357 LYS A CA 1
ATOM 2869 C C . LYS A 1 357 ? 0.221 37.257 -16.519 1.00 30.27 357 LYS A C 1
ATOM 2871 O O . LYS A 1 357 ? -0.005 36.982 -17.694 1.00 30.27 357 LYS A O 1
ATOM 2876 N N . VAL A 1 358 ? 0.976 36.492 -15.736 1.00 35.09 358 VAL A N 1
ATOM 2877 C CA . VAL A 1 358 ? 1.215 35.075 -16.030 1.00 35.09 358 VAL A CA 1
ATOM 2878 C C . VAL A 1 358 ? -0.040 34.311 -15.598 1.00 35.09 358 VAL A C 1
ATOM 2880 O O . VAL A 1 358 ? -0.051 33.621 -14.590 1.00 35.09 358 VAL A O 1
ATOM 2883 N N . GLU A 1 359 ? -1.147 34.500 -16.316 1.00 36.97 359 GLU A N 1
ATOM 2884 C CA . GLU A 1 359 ? -2.236 33.524 -16.288 1.00 36.97 359 GLU A CA 1
ATOM 2885 C C . GLU A 1 359 ? -1.907 32.510 -17.385 1.00 36.97 359 GLU A C 1
ATOM 2887 O O . GLU A 1 359 ? -1.937 32.834 -18.573 1.00 36.97 359 GLU A O 1
ATOM 2892 N N . SER A 1 360 ? -1.547 31.290 -16.991 1.00 41.09 360 SER A N 1
ATOM 2893 C CA . SER A 1 360 ? -1.411 30.134 -17.878 1.00 41.09 360 SER A CA 1
ATOM 2894 C C . SER A 1 360 ? -2.797 29.736 -18.402 1.00 41.09 360 SER A C 1
ATOM 2896 O O . SER A 1 360 ? -3.405 28.758 -17.977 1.00 41.09 360 SER A O 1
ATOM 2898 N N . GLN A 1 361 ? -3.356 30.545 -19.304 1.00 46.25 361 GLN A N 1
ATOM 2899 C CA . GLN A 1 361 ? -4.662 30.284 -19.897 1.00 46.25 361 GLN A CA 1
ATOM 2900 C C . GLN A 1 361 ? -4.537 29.139 -20.905 1.00 46.25 361 GLN A C 1
ATOM 2902 O O . GLN A 1 361 ? -4.175 29.330 -22.065 1.00 46.25 361 GLN A O 1
ATOM 2907 N N . ILE A 1 362 ? -4.849 27.929 -20.447 1.00 55.38 362 ILE A N 1
ATOM 2908 C CA . ILE A 1 362 ? -5.188 26.806 -21.321 1.00 55.38 362 ILE A CA 1
ATOM 2909 C C . ILE A 1 362 ? -6.340 27.263 -22.233 1.00 55.38 362 ILE A C 1
ATOM 2911 O O . ILE A 1 362 ? -7.263 27.924 -21.743 1.00 55.38 362 ILE A O 1
ATOM 2915 N N . PRO A 1 363 ? -6.329 26.947 -23.542 1.00 59.16 363 PRO A N 1
ATOM 2916 C CA . PRO A 1 363 ? -7.406 27.351 -24.435 1.00 59.16 363 PRO A CA 1
ATOM 2917 C C . PRO A 1 363 ? -8.740 26.807 -23.918 1.00 59.16 363 PRO A C 1
ATOM 2919 O O . PRO A 1 363 ? -8.948 25.593 -23.867 1.00 59.16 363 PRO A O 1
ATOM 2922 N N . SER A 1 364 ? -9.660 27.701 -23.554 1.00 67.69 364 SER A N 1
ATOM 2923 C CA . SER A 1 364 ? -10.998 27.353 -23.053 1.00 67.69 364 SER A CA 1
ATOM 2924 C C . SER A 1 364 ? -11.773 26.425 -24.001 1.00 67.69 364 SER A C 1
ATOM 2926 O O . SER A 1 364 ? -12.650 25.684 -23.564 1.00 67.69 364 SER A O 1
ATOM 2928 N N . SER A 1 365 ? -11.415 26.404 -25.288 1.00 74.94 365 SER A N 1
ATOM 2929 C CA . SER A 1 365 ? -11.968 25.498 -26.295 1.00 74.94 365 SER A CA 1
ATOM 2930 C C . SER A 1 365 ? -11.680 24.016 -26.028 1.00 74.94 365 SER A C 1
ATOM 2932 O O . SER A 1 365 ? -12.563 23.197 -26.261 1.00 74.94 365 SER A O 1
ATOM 2934 N N . SER A 1 366 ? -10.499 23.653 -25.511 1.00 76.31 366 SER A N 1
ATOM 2935 C CA . SER A 1 366 ? -10.140 22.243 -25.269 1.00 76.31 366 SER A CA 1
ATOM 2936 C C . SER A 1 366 ? -10.958 21.639 -24.126 1.00 76.31 366 SER A C 1
ATOM 2938 O O . SER A 1 366 ? -11.480 20.534 -24.247 1.00 76.31 366 SER A O 1
ATOM 2940 N N . ILE A 1 367 ? -11.117 22.395 -23.036 1.00 79.12 367 ILE A N 1
ATOM 2941 C CA . ILE A 1 367 ? -11.891 21.975 -21.859 1.00 79.12 367 ILE A CA 1
ATOM 2942 C C . ILE A 1 367 ? -13.379 21.864 -22.211 1.00 79.12 367 ILE A C 1
ATOM 2944 O O . ILE A 1 367 ? -14.034 20.894 -21.842 1.00 79.12 367 ILE A O 1
ATOM 2948 N N . ASN A 1 368 ? -13.913 22.822 -22.975 1.00 81.88 368 ASN A N 1
ATOM 2949 C CA . ASN A 1 368 ? -15.310 22.779 -23.409 1.00 81.88 368 ASN A CA 1
ATOM 2950 C C . ASN A 1 368 ? -15.605 21.553 -24.286 1.00 81.88 368 ASN A C 1
ATOM 2952 O O . ASN A 1 368 ? -16.648 20.927 -24.114 1.00 81.88 368 ASN A O 1
ATOM 2956 N N . ASN A 1 369 ? -14.683 21.175 -25.176 1.00 82.12 369 ASN A N 1
ATOM 2957 C CA . ASN A 1 369 ? -14.829 19.959 -25.975 1.00 82.12 369 ASN A CA 1
ATOM 2958 C C . ASN A 1 369 ? -14.845 18.701 -25.095 1.00 82.12 369 ASN A C 1
ATOM 2960 O O . ASN A 1 369 ? -15.694 17.833 -25.289 1.00 82.12 369 ASN A O 1
ATOM 2964 N N . GLU A 1 370 ? -13.955 18.618 -24.101 1.00 83.12 370 GLU A N 1
ATOM 2965 C CA . GLU A 1 370 ? -13.922 17.503 -23.148 1.00 83.12 370 GLU A CA 1
ATOM 2966 C C . GLU A 1 370 ? -15.238 17.379 -22.366 1.00 83.12 370 GLU A C 1
ATOM 2968 O O . GLU A 1 370 ? -15.789 16.284 -22.256 1.00 83.12 370 GLU A O 1
ATOM 2973 N N . ILE A 1 371 ? -15.806 18.499 -21.912 1.00 84.25 371 ILE A N 1
ATOM 2974 C CA . ILE A 1 371 ? -17.106 18.535 -21.223 1.00 84.25 371 ILE A CA 1
ATOM 2975 C C . ILE A 1 371 ? -18.233 18.018 -22.118 1.00 84.25 371 ILE A C 1
ATOM 2977 O O . ILE A 1 371 ? -19.038 17.195 -21.678 1.00 84.25 371 ILE A O 1
ATOM 2981 N N . GLU A 1 372 ? -18.315 18.495 -23.362 1.00 84.94 372 GLU A N 1
ATOM 2982 C CA . GLU A 1 372 ? -19.358 18.057 -24.294 1.00 84.94 372 GLU A CA 1
ATOM 2983 C C . GLU A 1 372 ? -19.240 16.559 -24.593 1.00 84.94 372 GLU A C 1
ATOM 2985 O O . GLU A 1 372 ? -20.241 15.843 -24.570 1.00 84.94 372 GLU A O 1
ATOM 2990 N N . ILE A 1 373 ? -18.018 16.048 -24.754 1.00 84.00 373 ILE A N 1
ATOM 2991 C CA . ILE A 1 373 ? -17.764 14.615 -24.923 1.00 84.00 373 ILE A CA 1
ATOM 2992 C C . ILE A 1 373 ? -18.238 13.822 -23.694 1.00 84.00 373 ILE A C 1
ATOM 2994 O O . ILE A 1 373 ? -18.963 12.836 -23.847 1.00 84.00 373 ILE A O 1
ATOM 2998 N N . ILE A 1 374 ? -17.917 14.260 -22.474 1.00 86.69 374 ILE A N 1
ATOM 2999 C CA . ILE A 1 374 ? -18.364 13.591 -21.239 1.00 86.69 374 ILE A CA 1
ATOM 3000 C C . ILE A 1 374 ? -19.890 13.558 -21.156 1.00 86.69 374 ILE A C 1
ATOM 3002 O O . ILE A 1 374 ? -20.456 12.507 -20.857 1.00 86.69 374 ILE A O 1
ATOM 3006 N N . LYS A 1 375 ? -20.578 14.663 -21.477 1.00 88.12 375 LYS A N 1
ATOM 3007 C CA . LYS A 1 375 ? -22.050 14.706 -21.492 1.00 88.12 375 LYS A CA 1
ATOM 3008 C C . LYS A 1 375 ? -22.640 13.649 -22.421 1.00 88.12 375 LYS A C 1
ATOM 3010 O O . LYS A 1 375 ? -23.619 13.006 -22.052 1.00 88.12 375 LYS A O 1
ATOM 3015 N N . THR A 1 376 ? -22.028 13.418 -23.586 1.00 89.81 376 THR A N 1
ATOM 3016 C CA . THR A 1 376 ? -22.485 12.363 -24.509 1.00 89.81 376 THR A CA 1
ATOM 3017 C C . THR A 1 376 ? -22.272 10.948 -23.970 1.00 89.81 376 THR A C 1
ATOM 3019 O O . THR A 1 376 ? -22.924 10.025 -24.445 1.00 89.81 376 THR A O 1
ATOM 3022 N N . CYS A 1 377 ? -21.406 10.751 -22.972 1.00 90.31 377 CYS A N 1
ATOM 3023 C CA . CYS A 1 377 ? -21.169 9.453 -22.331 1.00 90.31 377 CYS A CA 1
ATOM 3024 C C . CYS A 1 377 ? -22.172 9.144 -21.200 1.00 90.31 377 CYS A C 1
ATOM 3026 O O . CYS A 1 377 ? -22.204 8.022 -20.692 1.00 90.31 377 CYS A O 1
ATOM 3028 N N . ILE A 1 378 ? -22.996 10.114 -20.786 1.00 88.12 378 ILE A N 1
ATOM 3029 C CA . ILE A 1 378 ? -23.978 9.968 -19.702 1.00 88.12 378 ILE A CA 1
ATOM 3030 C C . ILE A 1 378 ? -25.338 9.598 -20.309 1.00 88.12 378 ILE A C 1
ATOM 3032 O O . ILE A 1 378 ? -26.164 10.462 -20.597 1.00 88.12 378 ILE A O 1
ATOM 3036 N N . ILE A 1 379 ? -25.561 8.302 -20.542 1.00 82.00 379 ILE A N 1
ATOM 3037 C CA . ILE A 1 379 ? -26.743 7.786 -21.261 1.00 82.00 379 ILE A CA 1
ATOM 3038 C C . ILE A 1 379 ? -27.540 6.778 -20.417 1.00 82.00 379 ILE A C 1
ATOM 3040 O O . ILE A 1 379 ? -28.767 6.724 -20.505 1.00 82.00 379 ILE A O 1
ATOM 3044 N N . ASN A 1 380 ? -26.869 5.988 -19.579 1.00 74.88 380 ASN A N 1
ATOM 3045 C CA . ASN A 1 380 ? -27.431 4.816 -18.914 1.00 74.88 380 ASN A CA 1
ATOM 3046 C C . ASN A 1 380 ? -27.544 5.008 -17.395 1.00 74.88 380 ASN A C 1
ATOM 3048 O O . ASN A 1 380 ? -26.857 5.826 -16.794 1.00 74.88 380 ASN A O 1
ATOM 3052 N N . ARG A 1 381 ? -28.427 4.234 -16.755 1.00 87.31 381 ARG A N 1
ATOM 3053 C CA . ARG A 1 381 ? -28.518 4.137 -15.290 1.00 87.31 381 ARG A CA 1
ATOM 3054 C C . ARG A 1 381 ? -28.197 2.715 -14.845 1.00 87.31 381 ARG A C 1
ATOM 3056 O O . ARG A 1 381 ? -29.106 1.898 -14.726 1.00 87.31 381 ARG A O 1
ATOM 3063 N N . PHE A 1 382 ? -26.918 2.441 -14.621 1.00 94.19 382 PHE A N 1
ATOM 3064 C CA . PHE A 1 382 ? -26.432 1.235 -13.971 1.00 94.19 382 PHE A CA 1
ATOM 3065 C C . PHE A 1 382 ? -27.030 1.093 -12.573 1.00 94.19 382 PHE A C 1
ATOM 3067 O O . PHE A 1 382 ? -27.148 2.060 -11.810 1.00 94.19 382 PHE A O 1
ATOM 3074 N N . GLN A 1 383 ? -27.371 -0.146 -12.246 1.00 95.44 383 GLN A N 1
ATOM 3075 C CA . GLN A 1 383 ? -27.901 -0.567 -10.957 1.00 95.44 383 GLN A CA 1
ATOM 3076 C C . GLN A 1 383 ? -26.991 -1.624 -10.331 1.00 95.44 383 GLN A C 1
ATOM 3078 O O . GLN A 1 383 ? -26.083 -2.163 -10.968 1.00 95.44 383 GLN A O 1
ATOM 3083 N N . LEU A 1 384 ? -27.250 -1.970 -9.068 1.00 93.62 384 LEU A N 1
ATOM 3084 C CA . LEU A 1 384 ? -26.484 -3.002 -8.361 1.00 93.62 384 LEU A CA 1
ATOM 3085 C C . LEU A 1 384 ? -26.394 -4.323 -9.143 1.00 93.62 384 LEU A C 1
ATOM 3087 O O . LEU A 1 384 ? -25.358 -4.986 -9.124 1.00 93.62 384 LEU A O 1
ATOM 3091 N N . GLU A 1 385 ? -27.464 -4.694 -9.844 1.00 93.75 385 GLU A N 1
ATOM 3092 C CA . GLU A 1 385 ? -27.526 -5.902 -10.669 1.00 93.75 385 GLU A CA 1
ATOM 3093 C C . GLU A 1 385 ? -26.447 -5.927 -11.757 1.00 93.75 385 GLU A C 1
ATOM 3095 O O . GLU A 1 385 ? -25.903 -6.990 -12.050 1.00 93.75 385 GLU A O 1
ATOM 3100 N N . ASP A 1 386 ? -26.090 -4.773 -12.323 1.00 93.44 386 ASP A N 1
ATOM 3101 C CA . ASP A 1 386 ? -25.071 -4.670 -13.369 1.00 93.44 386 ASP A CA 1
ATOM 3102 C C . ASP A 1 386 ? -23.671 -4.909 -12.801 1.00 93.44 386 ASP A C 1
ATOM 3104 O O . ASP A 1 386 ? -22.888 -5.663 -13.379 1.00 93.44 386 ASP A O 1
ATOM 3108 N N . LEU A 1 387 ? -23.386 -4.374 -11.610 1.00 92.81 387 LEU A N 1
ATOM 3109 C CA . LEU A 1 387 ? -22.154 -4.674 -10.874 1.00 92.81 387 LEU A CA 1
ATOM 3110 C C . LEU A 1 387 ? -22.074 -6.163 -10.501 1.00 92.81 387 LEU A C 1
ATOM 3112 O O . LEU A 1 387 ? -21.012 -6.788 -10.597 1.00 92.81 387 LEU A O 1
ATOM 3116 N N . VAL A 1 388 ? -23.197 -6.755 -10.081 1.00 89.75 388 VAL A N 1
ATOM 3117 C CA . VAL A 1 388 ? -23.271 -8.183 -9.757 1.00 89.75 388 VAL A CA 1
ATOM 3118 C C . VAL A 1 388 ? -22.957 -9.022 -10.997 1.00 89.75 388 VAL A C 1
ATOM 3120 O O . VAL A 1 388 ? -22.010 -9.815 -10.935 1.00 89.75 388 VAL A O 1
ATOM 3123 N N . LYS A 1 389 ? -23.647 -8.768 -12.118 1.00 89.19 389 LYS A N 1
ATOM 3124 C CA . LYS A 1 389 ? -23.442 -9.434 -13.416 1.00 89.19 389 LYS A CA 1
ATOM 3125 C C . LYS A 1 389 ? -22.009 -9.291 -13.920 1.00 89.19 389 LYS A C 1
ATOM 3127 O O . LYS A 1 389 ? -21.400 -10.293 -14.302 1.00 89.19 389 LYS A O 1
ATOM 3132 N N . ALA A 1 390 ? -21.453 -8.076 -13.875 1.00 89.06 390 ALA A N 1
ATOM 3133 C CA . ALA A 1 390 ? -20.077 -7.803 -14.285 1.00 89.06 390 ALA A CA 1
ATOM 3134 C C . ALA A 1 390 ? -19.103 -8.732 -13.552 1.00 89.06 390 ALA A C 1
ATOM 3136 O O . ALA A 1 390 ? -18.251 -9.361 -14.173 1.00 89.06 390 ALA A O 1
ATOM 3137 N N . GLY A 1 391 ? -19.289 -8.888 -12.240 1.00 84.12 391 GLY A N 1
ATOM 3138 C CA . GLY A 1 391 ? -18.456 -9.735 -11.395 1.00 84.12 391 GLY A CA 1
ATOM 3139 C C . GLY A 1 391 ? -18.608 -11.246 -11.538 1.00 84.12 391 GLY A C 1
ATOM 3140 O O . GLY A 1 391 ? -17.693 -11.979 -11.160 1.00 84.12 391 GLY A O 1
ATOM 3141 N N . GLU A 1 392 ? -19.766 -11.711 -11.998 1.00 77.81 392 GLU A N 1
ATOM 3142 C CA . GLU A 1 392 ? -20.089 -13.139 -12.073 1.00 77.81 392 GLU A CA 1
ATOM 3143 C C . GLU A 1 392 ? -19.674 -13.770 -13.400 1.00 77.81 392 GLU A C 1
ATOM 3145 O O . GLU A 1 392 ? -19.257 -14.925 -13.407 1.00 77.81 392 GLU A O 1
ATOM 3150 N N . LEU A 1 393 ? -19.784 -13.046 -14.519 1.00 56.75 393 LEU A N 1
ATOM 3151 C CA . LEU A 1 393 ? -19.944 -13.732 -15.804 1.00 56.75 393 LEU A CA 1
ATOM 3152 C C . LEU A 1 393 ? -19.020 -13.298 -16.943 1.00 56.75 393 LEU A C 1
ATOM 3154 O O . LEU A 1 393 ? -18.808 -14.097 -17.851 1.00 56.75 393 LEU A O 1
ATOM 3158 N N . MET A 1 394 ? -18.452 -12.091 -16.968 1.00 59.56 394 MET A N 1
ATOM 3159 C CA . MET A 1 394 ? -17.994 -11.590 -18.274 1.00 59.56 394 MET A CA 1
ATOM 3160 C C . MET A 1 394 ? -16.616 -12.069 -18.767 1.00 59.56 394 MET A C 1
ATOM 3162 O O . MET A 1 394 ? -16.413 -12.120 -19.982 1.00 59.56 394 MET A O 1
ATOM 3166 N N . TYR A 1 395 ? -15.676 -12.451 -17.891 1.00 61.91 395 TYR A N 1
ATOM 3167 C CA . TYR A 1 395 ? -14.257 -12.521 -18.298 1.00 61.91 395 TYR A CA 1
ATOM 3168 C C . TYR A 1 395 ? -13.430 -13.688 -17.752 1.00 61.91 395 TYR A C 1
ATOM 3170 O O . TYR A 1 395 ? -12.215 -13.688 -17.913 1.00 61.91 395 TYR A O 1
ATOM 3178 N N . ILE A 1 396 ? -14.053 -14.717 -17.171 1.00 63.28 396 ILE A N 1
ATOM 3179 C CA . ILE A 1 396 ? -13.332 -15.839 -16.529 1.00 63.28 396 ILE A CA 1
ATOM 3180 C C . ILE A 1 396 ? -12.336 -16.532 -17.487 1.00 63.28 396 ILE A C 1
ATOM 3182 O O . ILE A 1 396 ? -11.314 -17.036 -17.038 1.00 63.28 396 ILE A O 1
ATOM 3186 N N . ASN A 1 397 ? -12.569 -16.458 -18.805 1.00 76.44 397 ASN A N 1
ATOM 3187 C CA . ASN A 1 397 ? -11.722 -17.075 -19.833 1.00 76.44 397 ASN A CA 1
ATOM 3188 C C . ASN A 1 397 ? -11.010 -16.065 -20.761 1.00 76.44 397 ASN A C 1
ATOM 3190 O O . ASN A 1 397 ? -10.565 -16.440 -21.845 1.00 76.44 397 ASN A O 1
ATOM 3194 N N . LYS A 1 398 ? -10.948 -14.772 -20.407 1.00 81.94 398 LYS A N 1
ATOM 3195 C CA . LYS A 1 398 ? -10.305 -13.729 -21.229 1.00 81.94 398 LYS A CA 1
ATOM 3196 C C . LYS A 1 398 ? -9.321 -12.918 -20.395 1.00 81.94 398 LYS A C 1
ATOM 3198 O O . LYS A 1 398 ? -9.645 -12.487 -19.295 1.00 81.94 398 LYS A O 1
ATOM 3203 N N . THR A 1 399 ? -8.135 -12.667 -20.940 1.00 86.38 399 THR A N 1
ATOM 3204 C CA . THR A 1 399 ? -7.172 -11.743 -20.327 1.00 86.38 399 THR A CA 1
ATOM 3205 C C . THR A 1 399 ? -7.658 -10.297 -20.477 1.00 86.38 399 THR A C 1
ATOM 3207 O O . THR A 1 399 ? -8.384 -9.985 -21.422 1.00 86.38 399 THR A O 1
ATOM 3210 N N . LEU A 1 400 ? -7.229 -9.394 -19.585 1.00 84.75 400 LEU A N 1
ATOM 3211 C CA . LEU A 1 400 ? -7.533 -7.956 -19.694 1.00 84.75 400 LEU A CA 1
ATOM 3212 C C . LEU A 1 400 ? -7.102 -7.380 -21.043 1.00 84.75 400 LEU A C 1
ATOM 3214 O O . LEU A 1 400 ? -7.850 -6.633 -21.664 1.00 84.75 400 LEU A O 1
ATOM 3218 N N . LYS A 1 401 ? -5.949 -7.829 -21.545 1.00 89.00 401 LYS A N 1
ATOM 3219 C CA . LYS A 1 401 ? -5.451 -7.489 -22.876 1.00 89.00 401 LYS A CA 1
ATOM 3220 C C . LYS A 1 401 ? -6.455 -7.842 -23.980 1.00 89.00 401 LYS A C 1
ATOM 3222 O O . LYS A 1 401 ? -6.762 -6.982 -24.796 1.00 89.00 401 LYS A O 1
ATOM 3227 N N . ASN A 1 402 ? -7.004 -9.062 -23.967 1.00 91.00 402 ASN A N 1
ATOM 3228 C CA . ASN A 1 402 ? -7.976 -9.515 -24.970 1.00 91.00 402 ASN A CA 1
ATOM 3229 C C . ASN A 1 402 ? -9.282 -8.707 -24.918 1.00 91.00 402 ASN A C 1
ATOM 3231 O O . ASN A 1 402 ? -9.956 -8.547 -25.934 1.00 91.00 402 ASN A O 1
ATOM 3235 N N . ILE A 1 403 ? -9.672 -8.243 -23.729 1.00 90.19 403 ILE A N 1
ATOM 3236 C CA . ILE A 1 403 ? -10.858 -7.399 -23.547 1.00 90.19 403 ILE A CA 1
ATOM 3237 C C . ILE A 1 403 ? -10.603 -6.025 -24.157 1.00 90.19 403 ILE A C 1
ATOM 3239 O O . ILE A 1 403 ? -11.394 -5.579 -24.983 1.00 90.19 403 ILE A O 1
ATOM 3243 N N . SER A 1 404 ? -9.485 -5.394 -23.801 1.00 91.81 404 SER A N 1
ATOM 3244 C CA . SER A 1 404 ? -9.096 -4.091 -24.335 1.00 91.81 404 SER A CA 1
ATOM 3245 C C . SER A 1 404 ? -8.913 -4.121 -25.856 1.00 91.81 404 SER A C 1
ATOM 3247 O O . SER A 1 404 ? -9.424 -3.237 -26.537 1.00 91.81 404 SER A O 1
ATOM 3249 N N . ASP A 1 405 ? -8.285 -5.168 -26.409 1.00 92.25 405 ASP A N 1
ATOM 3250 C CA . ASP A 1 405 ? -8.145 -5.352 -27.863 1.00 92.25 405 ASP A CA 1
ATOM 3251 C C . ASP A 1 405 ? -9.517 -5.379 -28.554 1.00 92.25 405 ASP A C 1
ATOM 3253 O O . ASP A 1 405 ? -9.716 -4.704 -29.564 1.00 92.25 405 ASP A O 1
ATOM 3257 N N . LYS A 1 406 ? -10.488 -6.104 -27.981 1.00 93.81 406 LYS A N 1
ATOM 3258 C CA . LYS A 1 406 ? -11.849 -6.167 -28.524 1.00 93.81 406 LYS A CA 1
ATOM 3259 C C . LYS A 1 406 ? -12.550 -4.805 -28.471 1.00 93.81 406 LYS A C 1
ATOM 3261 O O . LYS A 1 406 ? -13.123 -4.385 -29.470 1.00 93.81 406 LYS A O 1
ATOM 3266 N N . ILE A 1 407 ? -12.497 -4.116 -27.329 1.00 94.62 407 ILE A N 1
ATOM 3267 C CA . ILE A 1 407 ? -13.112 -2.787 -27.163 1.00 94.62 407 ILE A CA 1
ATOM 3268 C C . ILE A 1 407 ? -12.546 -1.806 -28.202 1.00 94.62 407 ILE A C 1
ATOM 3270 O O . ILE A 1 407 ? -13.285 -1.054 -28.835 1.00 94.62 407 ILE A O 1
ATOM 3274 N N . LEU A 1 408 ? -11.231 -1.841 -28.425 1.00 93.56 408 LEU A N 1
ATOM 3275 C CA . LEU A 1 408 ? -10.563 -0.989 -29.408 1.00 93.56 408 LEU A CA 1
ATOM 3276 C C . LEU A 1 408 ? -10.901 -1.363 -30.854 1.00 93.56 408 LEU A C 1
ATOM 3278 O O . LEU A 1 408 ? -11.021 -0.477 -31.701 1.00 93.56 408 LEU A O 1
ATOM 3282 N N . GLU A 1 409 ? -11.079 -2.651 -31.149 1.00 93.38 409 GLU A N 1
ATOM 3283 C CA . GLU A 1 409 ? -11.558 -3.121 -32.449 1.00 93.38 409 GLU A CA 1
ATOM 3284 C C . GLU A 1 409 ? -12.981 -2.611 -32.736 1.00 93.38 409 GLU A C 1
ATOM 3286 O O . GLU A 1 409 ? -13.257 -2.104 -33.829 1.00 93.38 409 GLU A O 1
ATOM 3291 N N . ASP A 1 410 ? -13.871 -2.693 -31.748 1.00 94.00 410 ASP A N 1
ATOM 3292 C CA . ASP A 1 410 ? -15.258 -2.237 -31.854 1.00 94.00 410 ASP A CA 1
ATOM 3293 C C . ASP A 1 410 ? -15.331 -0.702 -31.990 1.00 94.00 410 ASP A C 1
ATOM 3295 O O . ASP A 1 410 ? -16.048 -0.184 -32.857 1.00 94.00 410 ASP A O 1
ATOM 3299 N N . TYR A 1 411 ? -14.496 0.038 -31.252 1.00 92.00 411 TYR A N 1
ATOM 3300 C CA . TYR A 1 411 ? -14.318 1.481 -31.444 1.00 92.00 411 TYR A CA 1
ATOM 3301 C C . TYR A 1 411 ? -13.760 1.818 -32.832 1.00 92.00 411 TYR A C 1
ATOM 3303 O O . TYR A 1 411 ? -14.225 2.747 -33.497 1.00 92.00 411 TYR A O 1
ATOM 3311 N N . CYS A 1 412 ? -12.793 1.044 -33.333 1.00 88.31 412 CYS A N 1
ATOM 3312 C CA . CYS A 1 412 ? -12.250 1.239 -34.673 1.00 88.31 412 CYS A CA 1
ATOM 3313 C C . CYS A 1 412 ? -13.319 1.139 -35.761 1.00 88.31 412 CYS A C 1
ATOM 3315 O O . CYS A 1 412 ? -13.228 1.882 -36.743 1.00 88.31 412 CYS A O 1
ATOM 3317 N N . LYS A 1 413 ? -14.294 0.242 -35.593 1.00 91.12 413 LYS A N 1
ATOM 3318 C CA . LYS A 1 413 ? -15.394 0.029 -36.540 1.00 91.12 413 LYS A CA 1
ATOM 3319 C C . LYS A 1 413 ? -16.465 1.112 -36.436 1.00 91.12 413 LYS A C 1
ATOM 3321 O O . LYS A 1 413 ? -16.909 1.610 -37.464 1.00 91.12 413 LYS A O 1
ATOM 3326 N N . SER A 1 414 ? -16.874 1.462 -35.217 1.00 92.12 414 SER A N 1
ATOM 3327 C CA . SER A 1 414 ? -17.997 2.378 -34.972 1.00 92.12 414 SER A CA 1
ATOM 3328 C C . SER A 1 414 ? -17.615 3.855 -35.046 1.00 92.12 414 SER A C 1
ATOM 3330 O O . SER A 1 414 ? -18.422 4.668 -35.487 1.00 92.12 414 SER A O 1
ATOM 3332 N N . LYS A 1 415 ? -16.391 4.201 -34.622 1.00 87.81 415 LYS A N 1
ATOM 3333 C CA . LYS A 1 415 ? -15.951 5.579 -34.336 1.00 87.81 415 LYS A CA 1
ATOM 3334 C C . LYS A 1 415 ? -16.836 6.306 -33.316 1.00 87.81 415 LYS A C 1
ATOM 3336 O O . LYS A 1 415 ? -16.838 7.532 -33.281 1.00 87.81 415 LYS A O 1
ATOM 3341 N N . ASP A 1 416 ? -17.569 5.565 -32.490 1.00 89.81 416 ASP A N 1
ATOM 3342 C CA . ASP A 1 416 ? -18.424 6.125 -31.448 1.00 89.81 416 ASP A CA 1
ATOM 3343 C C . ASP A 1 416 ? -17.662 6.153 -30.119 1.00 89.81 416 ASP A C 1
ATOM 3345 O O . ASP A 1 416 ? -17.403 5.120 -29.497 1.00 89.81 416 ASP A O 1
ATOM 3349 N N . TYR A 1 417 ? -17.269 7.356 -29.702 1.00 87.50 417 TYR A N 1
ATOM 3350 C CA . TYR A 1 417 ? -16.527 7.557 -28.462 1.00 87.50 417 TYR A CA 1
ATOM 3351 C C . TYR A 1 417 ? -17.378 7.259 -27.220 1.00 87.50 417 TYR A C 1
ATOM 3353 O O . TYR A 1 417 ? -16.875 6.685 -26.257 1.00 87.50 417 TYR A O 1
ATOM 3361 N N . SER A 1 418 ? -18.675 7.582 -27.244 1.00 90.25 418 SER A N 1
ATOM 3362 C CA . SER A 1 418 ? -19.576 7.297 -26.122 1.00 90.25 418 SER A CA 1
ATOM 3363 C C . SER A 1 418 ? -19.751 5.791 -25.938 1.00 90.25 418 SER A C 1
ATOM 3365 O O . SER A 1 418 ? -19.667 5.286 -24.814 1.00 90.25 418 SER A O 1
ATOM 3367 N N . ALA A 1 419 ? -19.910 5.049 -27.038 1.00 91.69 419 ALA A N 1
ATOM 3368 C CA . ALA A 1 419 ? -19.933 3.589 -27.001 1.00 91.69 419 ALA A CA 1
ATOM 3369 C C . ALA A 1 419 ? -18.618 3.018 -26.446 1.00 91.69 419 ALA A C 1
ATOM 3371 O O . ALA A 1 419 ? -18.649 2.193 -25.536 1.00 91.69 419 ALA A O 1
ATOM 3372 N N . PHE A 1 420 ? -17.469 3.526 -26.908 1.00 93.00 420 PHE A N 1
ATOM 3373 C CA . PHE A 1 420 ? -16.153 3.119 -26.406 1.00 93.00 420 PHE A CA 1
ATOM 3374 C C . PHE A 1 420 ? -16.003 3.307 -24.890 1.00 93.00 420 PHE A C 1
ATOM 3376 O O . PHE A 1 420 ? -15.566 2.385 -24.197 1.00 93.00 420 PHE A O 1
ATOM 3383 N N . ILE A 1 421 ? -16.387 4.472 -24.355 1.00 92.81 421 ILE A N 1
ATOM 3384 C CA . ILE A 1 421 ? -16.329 4.719 -22.909 1.00 92.81 421 ILE A CA 1
ATOM 3385 C C . ILE A 1 421 ? -17.253 3.762 -22.159 1.00 92.81 421 ILE A C 1
ATOM 3387 O O . ILE A 1 421 ? -16.816 3.142 -21.191 1.00 92.81 421 ILE A O 1
ATOM 3391 N N . ASN A 1 422 ? -18.493 3.593 -22.621 1.00 91.62 422 ASN A N 1
ATOM 3392 C CA . ASN A 1 422 ? -19.461 2.691 -21.996 1.00 91.62 422 ASN A CA 1
ATOM 3393 C C . ASN A 1 422 ? -18.982 1.229 -21.977 1.00 91.62 422 ASN A C 1
ATOM 3395 O O . ASN A 1 422 ? -19.125 0.549 -20.956 1.00 91.62 422 ASN A O 1
ATOM 3399 N N . ASP A 1 423 ? -18.343 0.767 -23.052 1.00 92.88 423 ASP A N 1
ATOM 3400 C CA . ASP A 1 423 ? -17.770 -0.579 -23.140 1.00 92.88 423 ASP A CA 1
ATOM 3401 C C . ASP A 1 423 ? -16.623 -0.795 -22.135 1.00 92.88 423 ASP A C 1
ATOM 3403 O O . ASP A 1 423 ? -16.419 -1.913 -21.651 1.00 92.88 423 ASP A O 1
ATOM 3407 N N . CYS A 1 424 ? -15.917 0.271 -21.739 1.00 93.94 424 CYS A N 1
ATOM 3408 C CA . CYS A 1 424 ? -14.875 0.222 -20.709 1.00 93.94 424 CYS A CA 1
ATOM 3409 C C . CYS A 1 424 ? -15.429 0.137 -19.274 1.00 93.94 424 CYS A C 1
ATOM 3411 O O . CYS A 1 424 ? -14.741 -0.370 -18.383 1.00 93.94 424 CYS A O 1
ATOM 3413 N N . LEU A 1 425 ? -16.666 0.583 -19.022 1.00 93.81 425 LEU A N 1
ATOM 3414 C CA . LEU A 1 425 ? -17.221 0.654 -17.662 1.00 93.81 425 LEU A CA 1
ATOM 3415 C C . LEU A 1 425 ? -17.500 -0.726 -17.056 1.00 93.81 425 LEU A C 1
ATOM 3417 O O . LEU A 1 425 ? -17.329 -0.927 -15.853 1.00 93.81 425 LEU A O 1
ATOM 3421 N N . THR A 1 426 ? -17.888 -1.705 -17.875 1.00 91.81 426 THR A N 1
ATOM 3422 C CA . THR A 1 426 ? -18.176 -3.063 -17.383 1.00 91.81 426 THR A CA 1
ATOM 3423 C C . THR A 1 426 ? -16.917 -3.795 -16.888 1.00 91.81 426 THR A C 1
ATOM 3425 O O . THR A 1 426 ? -16.950 -4.334 -15.777 1.00 91.81 426 THR A O 1
ATOM 3428 N N . PRO A 1 427 ? -15.788 -3.802 -17.630 1.00 92.56 427 PRO A N 1
ATOM 3429 C CA . PRO A 1 427 ? -14.498 -4.249 -17.101 1.00 92.56 427 PRO A CA 1
ATOM 3430 C C . PRO A 1 427 ? -14.097 -3.549 -15.798 1.00 92.56 427 PRO A C 1
ATOM 3432 O O . PRO A 1 427 ? -13.667 -4.219 -14.861 1.00 92.56 427 PRO A O 1
ATOM 3435 N N . ILE A 1 428 ? -14.294 -2.231 -15.695 1.00 92.81 428 ILE A N 1
ATOM 3436 C CA . ILE A 1 428 ? -13.976 -1.470 -14.477 1.00 92.81 428 ILE A CA 1
ATOM 3437 C C . ILE A 1 428 ? -14.829 -1.946 -13.295 1.00 92.81 428 ILE A C 1
ATOM 3439 O O . ILE A 1 428 ? -14.286 -2.252 -12.236 1.00 92.81 428 ILE A O 1
ATOM 3443 N N . MET A 1 429 ? -16.145 -2.100 -13.472 1.00 93.00 429 MET A N 1
ATOM 3444 C CA . MET A 1 429 ? -17.031 -2.659 -12.442 1.00 93.00 429 MET A CA 1
ATOM 3445 C C . MET A 1 429 ? -16.609 -4.072 -12.010 1.00 93.00 429 MET A C 1
ATOM 3447 O O . MET A 1 429 ? -16.615 -4.384 -10.817 1.00 93.00 429 MET A O 1
ATOM 3451 N N . TYR A 1 430 ? -16.203 -4.922 -12.958 1.00 91.50 430 TYR A N 1
ATOM 3452 C CA . TYR A 1 430 ? -15.674 -6.257 -12.666 1.00 91.50 430 TYR A CA 1
ATOM 3453 C C . TYR A 1 430 ? -14.414 -6.195 -11.787 1.00 91.50 430 TYR A C 1
ATOM 3455 O O . TYR A 1 430 ? -14.353 -6.871 -10.753 1.00 91.50 430 TYR A O 1
ATOM 3463 N N . LEU A 1 431 ? -13.441 -5.357 -12.159 1.00 89.75 431 LEU A N 1
ATOM 3464 C CA . LEU A 1 431 ? -12.197 -5.173 -11.409 1.00 89.75 431 LEU A CA 1
ATOM 3465 C C . LEU A 1 431 ? -12.465 -4.611 -10.008 1.00 89.75 431 LEU A C 1
ATOM 3467 O O . LEU A 1 431 ? -11.936 -5.137 -9.027 1.00 89.75 431 LEU A O 1
ATOM 3471 N N . LEU A 1 432 ? -13.354 -3.620 -9.896 1.00 89.50 432 LEU A N 1
ATOM 3472 C CA . LEU A 1 432 ? -13.788 -3.053 -8.619 1.00 89.50 432 LEU A CA 1
ATOM 3473 C C . LEU A 1 432 ? -14.413 -4.108 -7.704 1.00 89.50 432 LEU A C 1
ATOM 3475 O O . LEU A 1 432 ? -14.035 -4.211 -6.536 1.00 89.50 432 LEU A O 1
ATOM 3479 N N . LYS A 1 433 ? -15.326 -4.943 -8.220 1.00 89.12 433 LYS A N 1
ATOM 3480 C CA . LYS A 1 433 ? -15.964 -6.008 -7.427 1.00 89.12 433 LYS A CA 1
ATOM 3481 C C . LYS A 1 433 ? -14.946 -7.038 -6.932 1.00 89.12 433 LYS A C 1
ATOM 3483 O O . LYS A 1 433 ? -15.088 -7.553 -5.825 1.00 89.12 433 LYS A O 1
ATOM 3488 N N . ARG A 1 434 ? -13.912 -7.328 -7.730 1.00 85.19 434 ARG A N 1
ATOM 3489 C CA . ARG A 1 434 ? -12.804 -8.224 -7.351 1.00 85.19 434 ARG A CA 1
ATOM 3490 C C . ARG A 1 434 ? -11.701 -7.538 -6.558 1.00 85.19 434 ARG A C 1
ATOM 3492 O O . ARG A 1 434 ? -10.712 -8.186 -6.219 1.00 85.19 434 ARG A O 1
ATOM 3499 N N . THR A 1 435 ? -11.864 -6.258 -6.228 1.00 82.50 435 THR A N 1
ATOM 3500 C CA . THR A 1 435 ? -10.857 -5.453 -5.530 1.00 82.50 435 THR A CA 1
ATOM 3501 C C . THR A 1 435 ? -9.497 -5.484 -6.233 1.00 82.50 435 THR A C 1
ATOM 3503 O O . THR A 1 435 ? -8.467 -5.511 -5.577 1.00 82.50 435 THR A O 1
ATOM 3506 N N . GLN A 1 436 ? -9.471 -5.543 -7.564 1.00 82.38 436 GLN A N 1
ATOM 3507 C CA . GLN A 1 436 ? -8.237 -5.532 -8.355 1.00 82.38 436 GLN A CA 1
ATOM 3508 C C . GLN A 1 436 ? -7.788 -4.093 -8.643 1.00 82.38 436 GLN A C 1
ATOM 3510 O O . GLN A 1 436 ? -8.585 -3.161 -8.537 1.00 82.38 436 GLN A O 1
ATOM 3515 N N . ASN A 1 437 ? -6.501 -3.907 -8.960 1.00 76.50 437 ASN A N 1
ATOM 3516 C CA . ASN A 1 437 ? -5.980 -2.594 -9.335 1.00 76.50 437 ASN A CA 1
ATOM 3517 C C . ASN A 1 437 ? -6.583 -2.170 -10.685 1.00 76.50 437 ASN A C 1
ATOM 3519 O O . ASN A 1 437 ? -6.602 -2.955 -11.633 1.00 76.50 437 ASN A O 1
ATOM 3523 N N . LEU A 1 438 ? -7.107 -0.947 -10.752 1.00 84.94 438 LEU A N 1
ATOM 3524 C CA . LEU A 1 438 ? -7.699 -0.401 -11.970 1.00 84.94 438 LEU A CA 1
ATOM 3525 C C . LEU A 1 438 ? -6.626 0.117 -12.931 1.00 84.94 438 LEU A C 1
ATOM 3527 O O . LEU A 1 438 ? -6.811 0.028 -14.146 1.00 84.94 438 LEU A O 1
ATOM 3531 N N . ASP A 1 439 ? -5.487 0.566 -12.402 1.00 79.75 439 ASP A N 1
ATOM 3532 C CA . ASP A 1 439 ? -4.399 1.143 -13.190 1.00 79.75 439 ASP A CA 1
ATOM 3533 C C . ASP A 1 439 ? -3.857 0.180 -14.238 1.00 79.75 439 ASP A C 1
ATOM 3535 O O . ASP A 1 439 ? -3.566 0.602 -15.352 1.00 79.75 439 ASP A O 1
ATOM 3539 N N . ASP A 1 440 ? -3.745 -1.111 -13.927 1.00 81.44 440 ASP A N 1
ATOM 3540 C CA . ASP A 1 440 ? -3.182 -2.093 -14.860 1.00 81.44 440 ASP A CA 1
ATOM 3541 C C . ASP A 1 440 ? -4.040 -2.215 -16.126 1.00 81.44 440 ASP A C 1
ATOM 3543 O O . ASP A 1 440 ? -3.526 -2.280 -17.249 1.00 81.44 440 ASP A O 1
ATOM 3547 N N . PHE A 1 441 ? -5.366 -2.190 -15.958 1.00 88.06 441 PHE A N 1
ATOM 3548 C CA . PHE A 1 441 ? -6.306 -2.208 -17.072 1.00 88.06 441 PHE A CA 1
ATOM 3549 C C . PHE A 1 441 ? -6.267 -0.898 -17.855 1.00 88.06 441 PHE A C 1
ATOM 3551 O O . PHE A 1 441 ? -6.145 -0.935 -19.081 1.00 88.06 441 PHE A O 1
ATOM 3558 N N . ILE A 1 442 ? -6.309 0.246 -17.163 1.00 87.62 442 ILE A N 1
ATOM 3559 C CA . ILE A 1 442 ? -6.286 1.564 -17.806 1.00 87.62 442 ILE A CA 1
ATOM 3560 C C . ILE A 1 442 ? -4.972 1.773 -18.566 1.00 87.62 442 ILE A C 1
ATOM 3562 O O . ILE A 1 442 ? -5.008 2.111 -19.744 1.00 87.62 442 ILE A O 1
ATOM 3566 N N . LYS A 1 443 ? -3.813 1.471 -17.971 1.00 85.38 443 LYS A N 1
ATOM 3567 C CA . LYS A 1 443 ? -2.503 1.533 -18.642 1.00 85.38 443 LYS A CA 1
ATOM 3568 C C . LYS A 1 443 ? -2.466 0.646 -19.883 1.00 85.38 443 LYS A C 1
ATOM 3570 O O . LYS A 1 443 ? -2.033 1.096 -20.942 1.00 85.38 443 LYS A O 1
ATOM 3575 N N . THR A 1 444 ? -2.959 -0.591 -19.781 1.00 88.31 444 THR A N 1
ATOM 3576 C CA . THR A 1 444 ? -3.025 -1.515 -20.926 1.00 88.31 444 THR A CA 1
ATOM 3577 C C . THR A 1 444 ? -3.890 -0.944 -22.052 1.00 88.31 444 THR A C 1
ATOM 3579 O O . THR A 1 444 ? -3.452 -0.912 -23.205 1.00 88.31 444 THR A O 1
ATOM 3582 N N . LEU A 1 445 ? -5.082 -0.444 -21.712 1.00 90.62 445 LEU A N 1
ATOM 3583 C CA . LEU A 1 445 ? -6.013 0.178 -22.651 1.00 90.62 445 LEU A CA 1
ATOM 3584 C C . LEU A 1 445 ? -5.388 1.403 -23.334 1.00 90.62 445 LEU A C 1
ATOM 3586 O O . LEU A 1 445 ? -5.433 1.500 -24.558 1.00 90.62 445 LEU A O 1
ATOM 3590 N N . LEU A 1 446 ? -4.754 2.300 -22.571 1.00 86.75 446 LEU A N 1
ATOM 3591 C CA . LEU A 1 446 ? -4.096 3.508 -23.082 1.00 86.75 446 LEU A CA 1
ATOM 3592 C C . LEU A 1 446 ? -2.946 3.176 -24.037 1.00 86.75 446 LEU A C 1
ATOM 3594 O O . LEU A 1 446 ? -2.867 3.737 -25.129 1.00 86.75 446 LEU A O 1
ATOM 3598 N N . ILE A 1 447 ? -2.081 2.224 -23.672 1.00 87.69 447 ILE A N 1
ATOM 3599 C CA . ILE A 1 447 ? -0.965 1.789 -24.524 1.00 87.69 447 ILE A CA 1
ATOM 3600 C C . ILE A 1 447 ? -1.487 1.246 -25.858 1.00 87.69 447 ILE A C 1
ATOM 3602 O O . ILE A 1 447 ? -0.941 1.560 -26.920 1.00 87.69 447 ILE A O 1
ATOM 3606 N N . GLN A 1 448 ? -2.536 0.423 -25.828 1.00 88.00 448 GLN A N 1
ATOM 3607 C CA . GLN A 1 448 ? -3.127 -0.132 -27.045 1.00 88.00 448 GLN A CA 1
ATOM 3608 C C . GLN A 1 448 ? -3.853 0.937 -27.870 1.00 88.00 448 GLN A C 1
ATOM 3610 O O . GLN A 1 448 ? -3.703 0.954 -29.092 1.00 88.00 448 GLN A O 1
ATOM 3615 N N . PHE A 1 449 ? -4.565 1.863 -27.226 1.00 87.81 449 PHE A N 1
ATOM 3616 C CA . PHE A 1 449 ? -5.220 2.995 -27.879 1.00 87.81 449 PHE A CA 1
ATOM 3617 C C . PHE A 1 449 ? -4.206 3.884 -28.616 1.00 87.81 449 PHE A C 1
ATOM 3619 O O . PHE A 1 449 ? -4.407 4.225 -29.782 1.00 87.81 449 PHE A O 1
ATOM 3626 N N . GLU A 1 450 ? -3.059 4.176 -28.001 1.00 85.25 450 GLU A N 1
ATOM 3627 C CA . GLU A 1 450 ? -1.977 4.940 -28.633 1.00 85.25 450 GLU A CA 1
ATOM 3628 C C . GLU A 1 450 ? -1.300 4.174 -29.782 1.00 85.25 450 GLU A C 1
ATOM 3630 O O . GLU A 1 450 ? -1.039 4.732 -30.852 1.00 85.25 450 GLU A O 1
ATOM 3635 N N . ARG A 1 451 ? -1.070 2.862 -29.633 1.00 86.38 451 ARG A N 1
ATOM 3636 C CA . ARG A 1 451 ? -0.579 2.012 -30.738 1.00 86.38 451 ARG A CA 1
ATOM 3637 C C . ARG A 1 451 ? -1.549 1.998 -31.921 1.00 86.38 451 ARG A C 1
ATOM 3639 O O . ARG A 1 451 ? -1.125 2.076 -33.077 1.00 86.38 451 ARG A O 1
ATOM 3646 N N . MET A 1 452 ? -2.845 1.930 -31.640 1.00 85.00 452 MET A N 1
ATOM 3647 C CA . MET A 1 452 ? -3.908 1.985 -32.638 1.00 85.00 452 MET A CA 1
ATOM 3648 C C . MET A 1 452 ? -3.923 3.338 -33.367 1.00 85.00 452 MET A C 1
ATOM 3650 O O . MET A 1 452 ? -3.979 3.359 -34.597 1.00 85.00 452 MET A O 1
ATOM 3654 N N . LYS A 1 453 ? -3.792 4.465 -32.651 1.00 82.19 453 LYS A N 1
ATOM 3655 C CA . LYS A 1 453 ? -3.670 5.800 -33.271 1.00 82.19 453 LYS A CA 1
ATOM 3656 C C . LYS A 1 453 ? -2.481 5.897 -34.229 1.00 82.19 453 LYS A C 1
ATOM 3658 O O . LYS A 1 453 ? -2.614 6.469 -35.308 1.00 82.19 453 LYS A O 1
ATOM 3663 N N . ARG A 1 454 ? -1.327 5.328 -33.857 1.00 83.31 454 ARG A N 1
ATOM 3664 C CA . ARG A 1 454 ? -0.103 5.350 -34.683 1.00 83.31 454 ARG A CA 1
ATOM 3665 C C . ARG A 1 454 ? -0.224 4.508 -35.953 1.00 83.31 454 ARG A C 1
ATOM 3667 O O . ARG A 1 454 ? 0.310 4.886 -36.994 1.00 83.31 454 ARG A O 1
ATOM 3674 N N . THR A 1 455 ? -0.897 3.362 -35.868 1.00 84.44 455 THR A N 1
ATOM 3675 C CA . THR A 1 455 ? -1.045 2.419 -36.992 1.00 84.44 455 THR A CA 1
ATOM 3676 C C . THR A 1 455 ? -2.120 2.860 -37.985 1.00 84.44 455 THR A C 1
ATOM 3678 O O . THR A 1 455 ? -1.931 2.724 -39.192 1.00 84.44 455 THR A O 1
ATOM 3681 N N . ASN A 1 456 ? -3.206 3.473 -37.511 1.00 78.00 456 ASN A N 1
ATOM 3682 C CA . ASN A 1 456 ? -4.296 3.958 -38.354 1.00 78.00 456 ASN A CA 1
ATOM 3683 C C . ASN A 1 456 ? -4.189 5.466 -38.637 1.00 78.00 456 ASN A C 1
ATOM 3685 O O . ASN A 1 456 ? -4.954 6.262 -38.094 1.00 78.00 456 ASN A O 1
ATOM 3689 N N . ARG A 1 457 ? -3.308 5.856 -39.574 1.00 65.25 457 ARG A N 1
ATOM 3690 C CA . ARG A 1 457 ? -3.111 7.265 -39.997 1.00 65.25 457 ARG A CA 1
ATOM 3691 C C . ARG A 1 457 ? -4.391 7.996 -40.440 1.00 65.25 457 ARG A C 1
ATOM 3693 O O . ARG A 1 457 ? -4.451 9.217 -40.374 1.00 65.25 457 ARG A O 1
ATOM 3700 N N . GLN A 1 458 ? -5.422 7.273 -40.891 1.00 60.03 458 GLN A N 1
ATOM 3701 C CA . GLN A 1 458 ? -6.722 7.865 -41.249 1.00 60.03 458 GLN A CA 1
ATOM 3702 C C . GLN A 1 458 ? -7.561 8.293 -40.034 1.00 60.03 458 GLN A C 1
ATOM 3704 O O . GLN A 1 458 ? -8.406 9.172 -40.169 1.00 60.03 458 GLN A O 1
ATOM 3709 N N . ILE A 1 459 ? -7.336 7.701 -38.856 1.00 61.16 459 ILE A N 1
ATOM 3710 C CA . ILE A 1 459 ? -7.979 8.131 -37.604 1.00 61.16 459 ILE A CA 1
ATOM 3711 C C . ILE A 1 459 ? -7.338 9.443 -37.134 1.00 61.16 459 ILE A C 1
ATOM 3713 O O . ILE A 1 459 ? -8.046 10.361 -36.734 1.00 61.16 459 ILE A O 1
ATOM 3717 N N . THR A 1 460 ? -6.018 9.564 -37.295 1.00 52.56 460 THR A N 1
ATOM 3718 C CA . THR A 1 460 ? -5.191 10.677 -36.809 1.00 52.56 460 THR A CA 1
ATOM 3719 C C . THR A 1 460 ? -5.648 12.054 -37.319 1.00 52.56 460 THR A C 1
ATOM 3721 O O . THR A 1 460 ? -5.645 13.011 -36.556 1.00 52.56 460 THR A O 1
ATOM 3724 N N . ILE A 1 461 ? -6.148 12.155 -38.559 1.00 51.34 461 ILE A N 1
ATOM 3725 C CA . ILE A 1 461 ? -6.460 13.444 -39.217 1.00 51.34 461 ILE A CA 1
ATOM 3726 C C . ILE A 1 461 ? -7.723 14.137 -38.658 1.00 51.34 461 ILE A C 1
ATOM 3728 O O . ILE A 1 461 ? -7.851 15.351 -38.784 1.00 51.34 461 ILE A O 1
ATOM 3732 N N . ARG A 1 462 ? -8.661 13.409 -38.028 1.00 51.16 462 ARG A N 1
ATOM 3733 C CA . ARG A 1 462 ? -9.819 14.028 -37.336 1.00 51.16 462 ARG A CA 1
ATOM 3734 C C . ARG A 1 462 ? -9.640 14.121 -35.822 1.00 51.16 462 ARG A C 1
ATOM 3736 O O . ARG A 1 462 ? -10.229 14.992 -35.200 1.00 51.16 462 ARG A O 1
ATOM 3743 N N . THR A 1 463 ? -8.820 13.253 -35.233 1.00 51.16 463 THR A N 1
ATOM 3744 C CA . THR A 1 463 ? -8.708 13.135 -33.774 1.00 51.16 463 THR A CA 1
ATOM 3745 C C . THR A 1 463 ? -7.640 14.028 -33.138 1.00 51.16 463 THR A C 1
ATOM 3747 O O . THR A 1 463 ? -7.672 14.197 -31.925 1.00 51.16 463 THR A O 1
ATOM 3750 N N . GLU A 1 464 ? -6.710 14.618 -33.902 1.00 50.81 464 GLU A N 1
ATOM 3751 C CA . GLU A 1 464 ? -5.678 15.525 -33.351 1.00 50.81 464 GLU A CA 1
ATOM 3752 C C . GLU A 1 464 ? -6.258 16.759 -32.629 1.00 50.81 464 GLU A C 1
ATOM 3754 O O . GLU A 1 464 ? -5.597 17.323 -31.763 1.00 50.81 464 GLU A O 1
ATOM 3759 N N . THR A 1 465 ? -7.508 17.141 -32.913 1.00 49.56 465 THR A N 1
ATOM 3760 C CA . THR A 1 465 ? -8.226 18.232 -32.226 1.00 49.56 465 THR A CA 1
ATOM 3761 C C . THR A 1 465 ? -9.243 17.765 -31.175 1.00 49.56 465 THR A C 1
ATOM 3763 O O . THR A 1 465 ? -9.848 18.606 -30.514 1.00 49.56 465 THR A O 1
ATOM 3766 N N . GLU A 1 466 ? -9.463 16.454 -31.017 1.00 53.62 466 GLU A N 1
ATOM 3767 C CA . GLU A 1 466 ? -10.621 15.903 -30.285 1.00 53.62 466 GLU A CA 1
ATOM 3768 C C . GLU A 1 466 ? -10.282 14.809 -29.263 1.00 53.62 466 GLU A C 1
ATOM 3770 O O . GLU A 1 466 ? -11.181 14.325 -28.578 1.00 53.62 466 GLU A O 1
ATOM 3775 N N . THR A 1 467 ? -9.023 14.379 -29.123 1.00 56.66 467 THR A N 1
ATOM 3776 C CA . THR A 1 467 ? -8.718 13.340 -28.129 1.00 56.66 467 THR A CA 1
ATOM 3777 C C . THR A 1 467 ? -8.709 13.931 -26.734 1.00 56.66 467 THR A C 1
ATOM 3779 O O . THR A 1 467 ? -7.698 14.457 -26.276 1.00 56.66 467 THR A O 1
ATOM 3782 N N . THR A 1 468 ? -9.837 13.790 -26.051 1.00 61.72 468 THR A N 1
ATOM 3783 C CA . THR A 1 468 ? -9.910 13.839 -24.597 1.00 61.72 468 THR A CA 1
ATOM 3784 C C . THR A 1 468 ? -8.872 12.900 -24.007 1.00 61.72 468 THR A C 1
ATOM 3786 O O . THR A 1 468 ? -8.734 11.741 -24.416 1.00 61.72 468 THR A O 1
ATOM 3789 N N . ASN A 1 469 ? -8.107 13.424 -23.059 1.00 76.31 469 ASN A N 1
ATOM 3790 C CA . ASN A 1 469 ? -7.110 12.660 -22.336 1.00 76.31 469 ASN A CA 1
ATOM 3791 C C . ASN A 1 469 ? -7.830 11.631 -21.460 1.00 76.31 469 ASN A C 1
ATOM 3793 O O . ASN A 1 469 ? -8.409 11.960 -20.428 1.00 76.31 469 ASN A O 1
ATOM 3797 N N . LEU A 1 470 ? -7.815 10.377 -21.909 1.00 83.88 470 LEU A N 1
ATOM 3798 C CA . LEU A 1 470 ? -8.377 9.252 -21.175 1.00 83.88 470 LEU A CA 1
ATOM 3799 C C . LEU A 1 470 ? -7.645 9.100 -19.831 1.00 83.88 470 LEU A C 1
ATOM 3801 O O . LEU A 1 470 ? -6.438 8.867 -19.806 1.00 83.88 470 LEU A O 1
ATOM 3805 N N . SER A 1 471 ? -8.379 9.197 -18.724 1.00 84.50 471 SER A N 1
ATOM 3806 C CA . SER A 1 471 ? -7.871 8.999 -17.361 1.00 84.50 471 SER A CA 1
ATOM 3807 C C . SER A 1 471 ? -8.785 8.061 -16.580 1.00 84.50 471 SER A C 1
ATOM 3809 O O . SER A 1 471 ? -9.968 7.918 -16.910 1.00 84.50 471 SER A O 1
ATOM 3811 N N . LEU A 1 472 ? -8.258 7.423 -15.531 1.00 85.06 472 LEU A N 1
ATOM 3812 C CA . LEU A 1 472 ? -9.080 6.590 -14.656 1.00 85.06 472 LEU A CA 1
ATOM 3813 C C . LEU A 1 472 ? -10.197 7.429 -14.014 1.00 85.06 472 LEU A C 1
ATOM 3815 O O . LEU A 1 472 ? -11.358 7.023 -14.051 1.00 85.06 472 LEU A O 1
ATOM 3819 N N . ARG A 1 473 ? -9.875 8.636 -13.537 1.00 84.19 473 ARG A N 1
ATOM 3820 C CA . ARG A 1 473 ? -10.848 9.633 -13.054 1.00 84.19 473 ARG A CA 1
ATOM 3821 C C . ARG A 1 473 ? -12.012 9.875 -14.001 1.00 84.19 473 ARG A C 1
ATOM 3823 O O . ARG A 1 473 ? -13.158 9.867 -13.561 1.00 84.19 473 ARG A O 1
ATOM 3830 N N . MET A 1 474 ? -11.747 10.048 -15.295 1.00 87.56 474 MET A N 1
ATOM 3831 C CA . MET A 1 474 ? -12.816 10.243 -16.271 1.00 87.56 474 MET A CA 1
ATOM 3832 C C . MET A 1 474 ? -13.754 9.035 -16.308 1.00 87.56 474 MET A C 1
ATOM 3834 O O . MET A 1 474 ? -14.972 9.204 -16.250 1.00 87.56 474 MET A O 1
ATOM 3838 N N . PHE A 1 475 ? -13.213 7.814 -16.353 1.00 90.69 475 PHE A N 1
ATOM 3839 C CA . PHE A 1 475 ? -14.042 6.609 -16.335 1.00 90.69 475 PHE A CA 1
ATOM 3840 C C . PHE A 1 475 ? -14.851 6.473 -15.041 1.00 90.69 475 PHE A C 1
ATOM 3842 O O . PHE A 1 475 ? -16.015 6.079 -15.098 1.00 90.69 475 PHE A O 1
ATOM 3849 N N . LEU A 1 476 ? -14.267 6.815 -13.888 1.00 88.94 476 LEU A N 1
ATOM 3850 C CA . LEU A 1 476 ? -14.959 6.782 -12.599 1.00 88.94 476 LEU A CA 1
ATOM 3851 C C . LEU A 1 476 ? -16.081 7.821 -12.525 1.00 88.94 476 LEU A C 1
ATOM 3853 O O . LEU A 1 476 ? -17.196 7.467 -12.147 1.00 88.94 476 LEU A O 1
ATOM 3857 N N . HIS A 1 477 ? -15.832 9.057 -12.960 1.00 87.69 477 HIS A N 1
ATOM 3858 C CA . HIS A 1 477 ? -16.853 10.102 -13.015 1.00 87.69 477 HIS A CA 1
ATOM 3859 C C . HIS A 1 477 ? -18.001 9.694 -13.950 1.00 87.69 477 HIS A C 1
ATOM 3861 O O . HIS A 1 477 ? -19.168 9.742 -13.559 1.00 87.69 477 HIS A O 1
ATOM 3867 N N . VAL A 1 478 ? -17.701 9.197 -15.158 1.00 91.56 478 VAL A N 1
ATOM 3868 C CA . VAL A 1 478 ? -18.738 8.711 -16.084 1.00 91.56 478 VAL A CA 1
ATOM 3869 C C . VAL A 1 478 ? -19.509 7.537 -15.473 1.00 91.56 478 VAL A C 1
ATOM 3871 O O . VAL A 1 478 ? -20.737 7.501 -15.565 1.00 91.56 478 VAL A O 1
ATOM 3874 N N . LEU A 1 479 ? -18.833 6.600 -14.804 1.00 92.88 479 LEU A N 1
ATOM 3875 C CA . LEU A 1 479 ? -19.481 5.488 -14.111 1.00 92.88 479 LEU A CA 1
ATOM 3876 C C . LEU A 1 479 ? -20.413 5.977 -12.998 1.00 92.88 479 LEU A C 1
ATOM 3878 O O . LEU A 1 479 ? -21.552 5.516 -12.919 1.00 92.88 479 LEU A O 1
ATOM 3882 N N . PHE A 1 480 ? -19.972 6.923 -12.166 1.00 90.06 480 PHE A N 1
ATOM 3883 C CA . PHE A 1 480 ? -20.799 7.515 -11.118 1.00 90.06 480 PHE A CA 1
ATOM 3884 C C . PHE A 1 480 ? -22.014 8.219 -11.704 1.00 90.06 480 PHE A C 1
ATOM 3886 O O . PHE A 1 480 ? -23.137 7.951 -11.277 1.00 90.06 480 PHE A O 1
ATOM 3893 N N . MET A 1 481 ? -21.826 9.050 -12.727 1.00 89.56 481 MET A N 1
ATOM 3894 C CA . MET A 1 481 ? -22.922 9.773 -13.371 1.00 89.56 481 MET A CA 1
ATOM 3895 C C . MET A 1 481 ? -23.944 8.836 -14.009 1.00 89.56 481 MET A C 1
ATOM 3897 O O . MET A 1 481 ? -25.145 9.096 -13.910 1.00 89.56 481 MET A O 1
ATOM 3901 N N . ASN A 1 482 ? -23.487 7.706 -14.549 1.00 92.56 482 ASN A N 1
ATOM 3902 C CA . ASN A 1 482 ? -24.344 6.646 -15.067 1.00 92.56 482 ASN A CA 1
ATOM 3903 C C . ASN A 1 482 ? -24.843 5.665 -13.989 1.00 92.56 482 ASN A C 1
ATOM 3905 O O . ASN A 1 482 ? -25.482 4.688 -14.339 1.00 92.56 482 ASN A O 1
ATOM 3909 N N . SER A 1 483 ? -24.583 5.857 -12.695 1.00 93.00 483 SER A N 1
ATOM 3910 C CA . SER A 1 483 ? -25.029 4.936 -11.634 1.00 93.00 483 SER A CA 1
ATOM 3911 C C . SER A 1 483 ? -26.165 5.529 -10.802 1.00 93.00 483 SER A C 1
ATOM 3913 O O . SER A 1 483 ? -26.208 6.741 -10.574 1.00 93.00 483 SER A O 1
ATOM 3915 N N . ASP A 1 484 ? -27.070 4.685 -10.297 1.00 91.75 484 ASP A N 1
ATOM 3916 C CA . ASP A 1 484 ? -28.014 5.104 -9.254 1.00 91.75 484 ASP A CA 1
ATOM 3917 C C . ASP A 1 484 ? -27.302 5.406 -7.916 1.00 91.75 484 ASP A C 1
ATOM 3919 O O . ASP A 1 484 ? -26.142 5.048 -7.708 1.00 91.75 484 ASP A O 1
ATOM 3923 N N . LEU A 1 485 ? -27.993 6.078 -6.987 1.00 86.50 485 LEU A N 1
ATOM 3924 C CA . LEU A 1 485 ? -27.410 6.483 -5.700 1.00 86.50 485 LEU A CA 1
ATOM 3925 C C . LEU A 1 485 ? -26.884 5.294 -4.879 1.00 86.50 485 LEU A C 1
ATOM 3927 O O . LEU A 1 485 ? -25.892 5.421 -4.163 1.00 86.50 485 LEU A O 1
ATOM 3931 N N . PHE A 1 486 ? -27.547 4.140 -4.946 1.00 88.69 486 PHE A N 1
ATOM 3932 C CA . PHE A 1 486 ? -27.132 2.972 -4.179 1.00 88.69 486 PHE A CA 1
ATOM 3933 C C . PHE A 1 486 ? -25.845 2.379 -4.757 1.00 88.69 486 PHE A C 1
ATOM 3935 O O . PHE A 1 486 ? -24.882 2.153 -4.021 1.00 88.69 486 PHE A O 1
ATOM 3942 N N . LEU A 1 487 ? -25.798 2.181 -6.074 1.00 91.12 487 LEU A N 1
ATOM 3943 C CA . LEU A 1 487 ? -24.626 1.686 -6.775 1.00 91.12 487 LEU A CA 1
ATOM 3944 C C . LEU A 1 487 ? -23.448 2.656 -6.635 1.00 91.12 487 LEU A C 1
ATOM 3946 O O . LEU A 1 487 ? -22.349 2.190 -6.349 1.00 91.12 487 LEU A O 1
ATOM 3950 N N . ARG A 1 488 ? -23.659 3.978 -6.736 1.00 89.88 488 ARG A N 1
ATOM 3951 C CA . ARG A 1 488 ? -22.607 4.986 -6.489 1.00 89.88 488 ARG A CA 1
ATOM 3952 C C . ARG A 1 488 ? -21.927 4.765 -5.147 1.00 89.88 488 ARG A C 1
ATOM 3954 O O . ARG A 1 488 ? -20.707 4.685 -5.097 1.00 89.88 488 ARG A O 1
ATOM 3961 N N . ARG A 1 489 ? -22.698 4.571 -4.073 1.00 86.38 489 ARG A N 1
ATOM 3962 C CA . ARG A 1 489 ? -22.158 4.301 -2.728 1.00 86.38 489 ARG A CA 1
ATOM 3963 C C . ARG A 1 489 ? -21.379 2.993 -2.652 1.00 86.38 489 ARG A C 1
ATOM 3965 O O . ARG A 1 489 ? -20.344 2.933 -1.991 1.00 86.38 489 ARG A O 1
ATOM 3972 N N . VAL A 1 490 ? -21.856 1.946 -3.327 1.00 88.12 490 VAL A N 1
ATOM 3973 C CA . VAL A 1 490 ? -21.149 0.658 -3.396 1.00 88.12 490 VAL A CA 1
ATOM 3974 C C . VAL A 1 490 ? -19.834 0.808 -4.158 1.00 88.12 490 VAL A C 1
ATOM 3976 O O . VAL A 1 490 ? -18.792 0.408 -3.648 1.00 88.12 490 VAL A O 1
ATOM 3979 N N . ILE A 1 491 ? -19.865 1.424 -5.340 1.00 90.06 491 ILE A N 1
ATOM 3980 C CA . ILE A 1 491 ? -18.687 1.714 -6.162 1.00 90.06 491 ILE A CA 1
ATOM 3981 C C . ILE A 1 491 ? -17.701 2.579 -5.373 1.00 90.06 491 ILE A C 1
ATOM 3983 O O . ILE A 1 491 ? -16.524 2.246 -5.325 1.00 90.06 491 ILE A O 1
ATOM 3987 N N . MET A 1 492 ? -18.177 3.608 -4.672 1.00 86.38 492 MET A N 1
ATOM 3988 C CA . MET A 1 492 ? -17.364 4.473 -3.819 1.00 86.38 492 MET A CA 1
ATOM 3989 C C . MET A 1 492 ? -16.631 3.675 -2.736 1.00 86.38 492 MET A C 1
ATOM 3991 O O . MET A 1 492 ? -15.426 3.823 -2.559 1.00 86.38 492 MET A O 1
ATOM 3995 N N . SER A 1 493 ? -17.331 2.754 -2.067 1.00 83.12 493 SER A N 1
ATOM 3996 C CA . SER A 1 493 ? -16.737 1.839 -1.084 1.00 83.12 493 SER A CA 1
ATOM 3997 C C . SER A 1 493 ? -15.744 0.837 -1.686 1.00 83.12 493 SER A C 1
ATOM 3999 O O . SER A 1 493 ? -14.881 0.326 -0.969 1.00 83.12 493 SER A O 1
ATOM 4001 N N . LEU A 1 494 ? -15.860 0.518 -2.976 1.00 85.50 494 LEU A N 1
ATOM 4002 C CA . LEU A 1 494 ? -14.944 -0.382 -3.679 1.00 85.50 494 LEU A CA 1
ATOM 4003 C C . LEU A 1 494 ? -13.719 0.348 -4.237 1.00 85.50 494 LEU A C 1
ATOM 4005 O O . LEU A 1 494 ? -12.619 -0.181 -4.126 1.00 85.50 494 LEU A O 1
ATOM 4009 N N . ILE A 1 495 ? -13.884 1.549 -4.796 1.00 83.75 495 ILE A N 1
ATOM 4010 C CA . ILE A 1 495 ? -12.775 2.391 -5.272 1.00 83.75 495 ILE A CA 1
ATOM 4011 C C . ILE A 1 495 ? -11.922 2.796 -4.094 1.00 83.75 495 ILE A C 1
ATOM 4013 O O . ILE A 1 495 ? -10.700 2.633 -4.161 1.00 83.75 495 ILE A O 1
ATOM 4017 N N . SER A 1 496 ? -12.586 3.232 -3.010 1.00 70.69 496 SER A N 1
ATOM 4018 C CA . SER A 1 496 ? -11.892 3.674 -1.819 1.00 70.69 496 SER A CA 1
ATOM 4019 C C . SER A 1 496 ? -10.871 2.632 -1.438 1.00 70.69 496 SER A C 1
ATOM 4021 O O . SER A 1 496 ? -9.745 3.062 -1.237 1.00 70.69 496 SER A O 1
ATOM 4023 N N . LYS A 1 497 ? -11.209 1.315 -1.472 1.00 67.00 497 LYS A N 1
ATOM 4024 C CA . LYS A 1 497 ? -10.410 0.118 -1.076 1.00 67.00 497 LYS A CA 1
ATOM 4025 C C . LYS A 1 497 ? -8.995 -0.023 -1.641 1.00 67.00 497 LYS A C 1
ATOM 4027 O O . LYS A 1 497 ? -8.245 -0.813 -1.067 1.00 67.00 497 LYS A O 1
ATOM 4032 N N . ARG A 1 498 ? -8.611 0.684 -2.703 1.00 68.56 498 ARG A N 1
ATOM 4033 C CA . ARG A 1 498 ? -7.232 0.640 -3.237 1.00 68.56 498 ARG A CA 1
ATOM 4034 C C . ARG A 1 498 ? -6.768 1.929 -3.913 1.00 68.56 498 ARG A C 1
ATOM 4036 O O . ARG A 1 498 ? -5.589 2.029 -4.230 1.00 68.56 498 ARG A O 1
ATOM 4043 N N . ASN A 1 499 ? -7.670 2.882 -4.131 1.00 74.19 499 ASN A N 1
ATOM 4044 C CA . ASN A 1 499 ? -7.404 4.062 -4.940 1.00 74.19 499 ASN A CA 1
ATOM 4045 C C . ASN A 1 499 ? -7.851 5.323 -4.194 1.00 74.19 499 ASN A C 1
ATOM 4047 O O . ASN A 1 499 ? -8.768 5.250 -3.363 1.00 74.19 499 ASN A O 1
ATOM 4051 N N . PRO A 1 500 ? -7.244 6.477 -4.498 1.00 79.31 500 PRO A N 1
ATOM 4052 C CA . PRO A 1 500 ? -7.771 7.752 -4.069 1.00 79.31 500 PRO A CA 1
ATOM 4053 C C . PRO A 1 500 ? -9.199 7.929 -4.576 1.00 79.31 500 PRO A C 1
ATOM 4055 O O . PRO A 1 500 ? -9.585 7.442 -5.640 1.00 79.31 500 PRO A O 1
ATOM 4058 N N . VAL A 1 501 ? -9.996 8.605 -3.766 1.00 81.62 501 VAL A N 1
ATOM 4059 C CA . VAL A 1 501 ? -11.399 8.857 -4.033 1.00 81.62 501 VAL A CA 1
ATOM 4060 C C . VAL A 1 501 ? -11.578 10.316 -4.393 1.00 81.62 501 VAL A C 1
ATOM 4062 O O . VAL A 1 501 ? -11.179 11.173 -3.601 1.00 81.62 501 VAL A O 1
ATOM 4065 N N . PRO A 1 502 ? -12.220 10.620 -5.521 1.00 85.00 502 PRO A N 1
ATOM 4066 C CA . PRO A 1 502 ? -12.460 11.998 -5.881 1.00 85.00 502 PRO A CA 1
ATOM 4067 C C . PRO A 1 502 ? -13.403 12.652 -4.862 1.00 85.00 502 PRO A C 1
ATOM 4069 O O . PRO A 1 502 ? -14.411 12.092 -4.435 1.00 85.00 502 PRO A O 1
ATOM 4072 N N . PHE A 1 503 ? -13.026 13.839 -4.410 1.00 86.44 503 PHE A N 1
ATOM 4073 C CA . PHE A 1 503 ? -13.732 14.648 -3.418 1.00 86.44 503 PHE A CA 1
ATOM 4074 C C . PHE A 1 503 ? -14.376 15.873 -4.046 1.00 86.44 503 PHE A C 1
ATOM 4076 O O . PHE A 1 503 ? -15.514 16.216 -3.718 1.00 86.44 503 PHE A O 1
ATOM 4083 N N . LEU A 1 504 ? -13.645 16.500 -4.967 1.00 87.94 504 LEU A N 1
ATOM 4084 C CA . LEU A 1 504 ? -14.168 17.513 -5.867 1.00 87.94 504 LEU A CA 1
ATOM 4085 C C . LEU A 1 504 ? -13.983 17.047 -7.301 1.00 87.94 504 LEU A C 1
ATOM 4087 O O . LEU A 1 504 ? -12.854 16.786 -7.723 1.00 87.94 504 LEU A O 1
ATOM 4091 N N . GLU A 1 505 ? -15.087 17.010 -8.036 1.00 85.94 505 GLU A N 1
ATOM 4092 C CA . GLU A 1 505 ? -15.119 16.659 -9.449 1.00 85.94 505 GLU A CA 1
ATOM 4093 C C . GLU A 1 505 ? -15.637 17.809 -10.306 1.00 85.94 505 GLU A C 1
ATOM 4095 O O . GLU A 1 505 ? -16.303 18.727 -9.815 1.00 85.94 505 GLU A O 1
ATOM 4100 N N . PRO A 1 506 ? -15.349 17.764 -11.610 1.00 85.12 506 PRO A N 1
ATOM 4101 C CA . PRO A 1 506 ? -15.989 18.637 -12.564 1.00 85.12 506 PRO A CA 1
ATOM 4102 C C . PRO A 1 506 ? -17.508 18.499 -12.584 1.00 85.12 506 PRO A C 1
ATOM 4104 O O . PRO A 1 506 ? -18.026 17.404 -12.788 1.00 85.12 506 PRO A O 1
ATOM 4107 N N . ASN A 1 507 ? -18.241 19.608 -12.504 1.00 85.62 507 ASN A N 1
ATOM 4108 C CA . ASN A 1 507 ? -19.684 19.581 -12.705 1.00 85.62 507 ASN A CA 1
ATOM 4109 C C . ASN A 1 507 ? -20.012 19.555 -14.206 1.00 85.62 507 ASN A C 1
ATOM 4111 O O . ASN A 1 507 ? -20.274 20.588 -14.827 1.00 85.62 507 ASN A O 1
ATOM 4115 N N . ALA A 1 508 ? -20.007 18.360 -14.800 1.00 75.00 508 ALA A N 1
ATOM 4116 C CA . ALA A 1 508 ? -20.258 18.187 -16.231 1.00 75.00 508 ALA A CA 1
ATOM 4117 C C . ALA A 1 508 ? -21.656 18.674 -16.669 1.00 75.00 508 ALA A C 1
ATOM 4119 O O . ALA A 1 508 ? -21.843 19.017 -17.835 1.00 75.00 508 ALA A O 1
ATOM 4120 N N . LEU A 1 509 ? -22.638 18.744 -15.761 1.00 77.44 509 LEU A N 1
ATOM 4121 C CA . LEU A 1 509 ? -24.001 19.185 -16.080 1.00 77.44 509 LEU A CA 1
ATOM 4122 C C . LEU A 1 509 ? -24.175 20.711 -16.010 1.00 77.44 509 LEU A C 1
ATOM 4124 O O . LEU A 1 509 ? -24.933 21.262 -16.806 1.00 77.44 509 LEU A O 1
ATOM 4128 N N . ASN A 1 510 ? -23.465 21.392 -15.105 1.00 78.31 510 ASN A N 1
ATOM 4129 C CA . ASN A 1 510 ? -23.653 22.816 -14.801 1.00 78.31 510 ASN A CA 1
ATOM 4130 C C . ASN A 1 510 ? -22.368 23.658 -14.903 1.00 78.31 510 ASN A C 1
ATOM 4132 O O . ASN A 1 510 ? -22.279 24.720 -14.292 1.00 78.31 510 ASN A O 1
ATOM 4136 N N . TRP A 1 511 ? -21.396 23.243 -15.719 1.00 70.06 511 TRP A N 1
ATOM 4137 C CA . TRP A 1 511 ? -20.105 23.933 -15.870 1.00 70.06 511 TRP A CA 1
ATOM 4138 C C . TRP A 1 511 ? -20.198 25.429 -16.231 1.00 70.06 511 TRP A C 1
ATOM 4140 O O . TRP A 1 511 ? -19.320 26.215 -15.891 1.00 70.06 511 TRP A O 1
ATOM 4150 N N . SER A 1 512 ? -21.269 25.849 -16.915 1.00 65.56 512 SER A N 1
ATOM 4151 C CA . SER A 1 512 ? -21.496 27.252 -17.296 1.00 65.56 512 SER A CA 1
ATOM 4152 C C . SER A 1 512 ? -21.983 28.145 -16.146 1.00 65.56 512 SER A C 1
ATOM 4154 O O . SER A 1 512 ? -22.191 29.341 -16.348 1.00 65.56 512 SER A O 1
ATOM 4156 N N . GLN A 1 513 ? -22.248 27.576 -14.969 1.00 62.47 513 GLN A N 1
ATOM 4157 C CA . GLN A 1 513 ? -22.648 28.309 -13.769 1.00 62.47 513 GLN A CA 1
ATOM 4158 C C . GLN A 1 513 ? -21.400 28.667 -12.943 1.00 62.47 513 GLN A C 1
ATOM 4160 O O . GLN A 1 513 ? -20.345 28.066 -13.110 1.00 62.47 513 GLN A O 1
ATOM 4165 N N . ASN A 1 514 ? -21.504 29.629 -12.019 1.00 68.62 514 ASN A N 1
ATOM 4166 C CA . ASN A 1 514 ? -20.395 30.088 -11.157 1.00 68.62 514 ASN A CA 1
ATOM 4167 C C . ASN A 1 514 ? -19.764 28.987 -10.259 1.00 68.62 514 ASN A C 1
ATOM 4169 O O . ASN A 1 514 ? -18.894 29.290 -9.441 1.00 68.62 514 ASN A O 1
ATOM 4173 N N . GLU A 1 515 ? -20.204 27.732 -10.374 1.00 73.19 515 GLU A N 1
ATOM 4174 C CA . GLU A 1 515 ? -19.739 26.572 -9.614 1.00 73.19 515 GLU A CA 1
ATOM 4175 C C . GLU A 1 515 ? -19.302 25.446 -10.569 1.00 73.19 515 GLU A C 1
ATOM 4177 O O . GLU A 1 515 ? -20.030 24.475 -10.763 1.00 73.19 515 GLU A O 1
ATOM 4182 N N . PRO A 1 516 ? -18.111 25.566 -11.184 1.00 79.75 516 PRO A N 1
ATOM 4183 C CA . PRO A 1 516 ? -17.608 24.565 -12.126 1.00 79.75 516 PRO A CA 1
ATOM 4184 C C . PRO A 1 516 ? -17.304 23.213 -11.466 1.00 79.75 516 PRO A C 1
ATOM 4186 O O . PRO A 1 516 ? -17.212 22.207 -12.153 1.00 79.75 516 PRO A O 1
ATOM 4189 N N . TYR A 1 517 ? -17.189 23.152 -10.140 1.00 85.88 517 TYR A N 1
ATOM 4190 C CA . TYR A 1 517 ? -16.867 21.925 -9.413 1.00 85.88 517 TYR A CA 1
ATOM 4191 C C . TYR A 1 517 ? -18.002 21.533 -8.476 1.00 85.88 517 TYR A C 1
ATOM 4193 O O . TYR A 1 517 ? -18.631 22.397 -7.860 1.00 85.88 517 TYR A O 1
ATOM 4201 N N . GLU A 1 518 ? -18.229 20.231 -8.335 1.00 85.69 518 GLU A N 1
ATOM 4202 C CA . GLU A 1 518 ? -19.187 19.666 -7.392 1.00 85.69 518 GLU A CA 1
ATOM 4203 C C . GLU A 1 518 ? -18.511 18.812 -6.320 1.00 85.69 518 GLU A C 1
ATOM 4205 O O . GLU A 1 518 ? -17.465 18.197 -6.529 1.00 85.69 518 GLU A O 1
ATOM 4210 N N . PHE A 1 519 ? -19.125 18.806 -5.138 1.00 83.56 519 PHE A N 1
ATOM 4211 C CA . PHE A 1 519 ? -18.718 17.973 -4.017 1.00 83.56 519 PHE A CA 1
ATOM 4212 C C . PHE A 1 519 ? -19.354 16.595 -4.132 1.00 83.56 519 PHE A C 1
ATOM 4214 O O . PHE A 1 519 ? -20.582 16.484 -4.198 1.00 83.56 519 PHE A O 1
ATOM 4221 N N . ILE A 1 520 ? -18.544 15.540 -4.064 1.00 83.31 520 ILE A N 1
ATOM 4222 C CA . ILE A 1 520 ? -19.073 14.178 -4.116 1.00 83.31 520 ILE A CA 1
ATOM 4223 C C . ILE A 1 520 ? -19.583 13.774 -2.737 1.00 83.31 520 ILE A C 1
ATOM 4225 O O . ILE A 1 520 ? -18.853 13.238 -1.907 1.00 83.31 520 ILE A O 1
ATOM 4229 N N . SER A 1 521 ? -20.873 13.995 -2.482 1.00 74.75 521 SER A N 1
ATOM 4230 C CA . SER A 1 521 ? -21.474 13.748 -1.165 1.00 74.75 521 SER A CA 1
ATOM 4231 C C . SER A 1 521 ? -21.342 12.311 -0.666 1.00 74.75 521 SER A C 1
ATOM 4233 O O . SER A 1 521 ? -21.301 12.080 0.543 1.00 74.75 521 SER A O 1
ATOM 4235 N N . ASP A 1 522 ? -21.255 11.342 -1.579 1.00 78.12 522 ASP A N 1
ATOM 4236 C CA . ASP A 1 522 ? -21.124 9.930 -1.220 1.00 78.12 522 ASP A CA 1
ATOM 4237 C C . ASP A 1 522 ? -19.788 9.611 -0.530 1.00 78.12 522 ASP A C 1
ATOM 4239 O O . ASP A 1 522 ? -19.676 8.581 0.140 1.00 78.12 522 ASP A O 1
ATOM 4243 N N . ILE A 1 523 ? -18.805 10.514 -0.599 1.00 77.12 523 ILE A N 1
ATOM 4244 C CA . ILE A 1 523 ? -17.521 10.352 0.080 1.00 77.12 523 ILE A CA 1
ATOM 4245 C C . ILE A 1 523 ? -17.661 10.256 1.604 1.00 77.12 523 ILE A C 1
ATOM 4247 O O . ILE A 1 523 ? -16.882 9.568 2.260 1.00 77.12 523 ILE A O 1
ATOM 4251 N N . ILE A 1 524 ? -18.714 10.857 2.171 1.00 71.31 524 ILE A N 1
ATOM 4252 C CA . ILE A 1 524 ? -19.031 10.799 3.606 1.00 71.31 524 ILE A CA 1
ATOM 4253 C C . ILE A 1 524 ? -19.181 9.343 4.080 1.00 71.31 524 ILE A C 1
ATOM 4255 O O . ILE A 1 524 ? -18.866 9.030 5.226 1.00 71.31 524 ILE A O 1
ATOM 4259 N N . HIS A 1 525 ? -19.620 8.430 3.205 1.00 67.31 525 HIS A N 1
ATOM 4260 C CA . HIS A 1 525 ? -19.815 7.018 3.551 1.00 67.31 525 HIS A CA 1
ATOM 4261 C C . HIS A 1 525 ? -18.516 6.242 3.761 1.00 67.31 525 HIS A C 1
ATOM 4263 O O . HIS A 1 525 ? -18.520 5.221 4.449 1.00 67.31 525 HIS A O 1
ATOM 4269 N N . VAL A 1 526 ? -17.424 6.703 3.159 1.00 70.94 526 VAL A N 1
ATOM 4270 C CA . VAL A 1 526 ? -16.102 6.070 3.257 1.00 70.94 526 VAL A CA 1
ATOM 4271 C C . VAL A 1 526 ? -15.124 6.900 4.084 1.00 70.94 526 VAL A C 1
ATOM 4273 O O . VAL A 1 526 ? -14.062 6.406 4.460 1.00 70.94 526 VAL A O 1
ATOM 4276 N N . TRP A 1 527 ? -15.499 8.134 4.422 1.00 74.88 527 TRP A N 1
ATOM 4277 C CA . TRP A 1 527 ? -14.672 9.039 5.195 1.00 74.88 527 TRP A CA 1
ATOM 4278 C C . TRP A 1 527 ? -14.498 8.576 6.637 1.00 74.88 527 TRP A C 1
ATOM 4280 O O . TRP A 1 527 ? -15.444 8.503 7.425 1.00 74.88 527 TRP A O 1
ATOM 4290 N N . ASN A 1 528 ? -13.250 8.316 7.023 1.00 74.50 528 ASN A N 1
ATOM 4291 C CA . ASN A 1 528 ? -12.924 7.991 8.400 1.00 74.50 528 ASN A CA 1
ATOM 4292 C C . ASN A 1 528 ? -12.623 9.258 9.210 1.00 74.50 528 ASN A C 1
ATOM 4294 O O . ASN A 1 528 ? -11.466 9.658 9.332 1.00 74.50 528 ASN A O 1
ATOM 4298 N N . TYR A 1 529 ? -13.656 9.832 9.826 1.00 73.00 529 TYR A N 1
ATOM 4299 C CA . TYR A 1 529 ? -13.541 11.009 10.698 1.00 73.00 529 TYR A CA 1
ATOM 4300 C C . TYR A 1 529 ? -12.765 10.760 12.003 1.00 73.00 529 TYR A C 1
ATOM 4302 O O . TYR A 1 529 ? -12.496 11.701 12.740 1.00 73.00 529 TYR A O 1
ATOM 4310 N N . SER A 1 530 ? -12.408 9.509 12.326 1.00 75.94 530 SER A N 1
ATOM 4311 C CA . SER A 1 530 ? -11.556 9.233 13.494 1.00 75.94 530 SER A CA 1
ATOM 4312 C C . SER A 1 530 ? -10.076 9.522 13.243 1.00 75.94 530 SER A C 1
ATOM 4314 O O . SER A 1 530 ? -9.293 9.542 14.192 1.00 75.94 530 SER A O 1
ATOM 4316 N N . ARG A 1 531 ? -9.685 9.712 11.977 1.00 83.06 531 ARG A N 1
ATOM 4317 C CA . ARG A 1 531 ? -8.320 10.051 11.583 1.00 83.06 531 ARG A CA 1
ATOM 4318 C C . ARG A 1 531 ? -8.240 11.510 11.147 1.00 83.06 531 ARG A C 1
ATOM 4320 O O . ARG A 1 531 ? -9.181 11.985 10.510 1.00 83.06 531 ARG A O 1
ATOM 4327 N N . PRO A 1 532 ? -7.116 12.186 11.421 1.00 87.19 532 PRO A N 1
ATOM 4328 C CA . PRO A 1 532 ? -6.898 13.540 10.948 1.00 87.19 532 PRO A CA 1
ATOM 4329 C C . PRO A 1 532 ? -6.875 13.586 9.427 1.00 87.19 532 PRO A C 1
ATOM 4331 O O . PRO A 1 532 ? -6.403 12.648 8.779 1.00 87.19 532 PRO A O 1
ATOM 4334 N N . THR A 1 533 ? -7.364 14.684 8.872 1.00 89.25 533 THR A N 1
ATOM 4335 C CA . THR A 1 533 ? -7.456 14.901 7.429 1.00 89.25 533 THR A CA 1
ATOM 4336 C C . THR A 1 533 ? -6.573 16.062 7.012 1.00 89.25 533 THR A C 1
ATOM 4338 O O . THR A 1 533 ? -6.674 17.163 7.550 1.00 89.25 533 THR A O 1
ATOM 4341 N N . VAL A 1 534 ? -5.688 15.823 6.052 1.00 92.81 534 VAL A N 1
ATOM 4342 C CA . VAL A 1 534 ? -4.715 16.822 5.608 1.00 92.81 534 VAL A CA 1
ATOM 4343 C C . VAL A 1 534 ? -4.929 17.123 4.137 1.00 92.81 534 VAL A C 1
ATOM 4345 O O . VAL A 1 534 ? -4.919 16.204 3.327 1.00 92.81 534 VAL A O 1
ATOM 4348 N N . LEU A 1 535 ? -5.097 18.398 3.788 1.00 95.25 535 LEU A N 1
ATOM 4349 C CA . LEU A 1 535 ? -5.156 18.844 2.398 1.00 95.25 535 LEU A CA 1
ATOM 4350 C C . LEU A 1 535 ? -3.775 19.289 1.923 1.00 95.25 535 LEU A C 1
ATOM 4352 O O . LEU A 1 535 ? -3.193 20.213 2.487 1.00 95.25 535 LEU A O 1
ATOM 4356 N N . SER A 1 536 ? -3.273 18.667 0.864 1.00 95.75 536 SER A N 1
ATOM 4357 C CA . SER A 1 536 ? -2.050 19.068 0.180 1.00 95.75 536 SER A CA 1
ATOM 4358 C C . SER A 1 536 ? -2.367 19.862 -1.087 1.00 95.75 536 SER A C 1
ATOM 4360 O O . SER A 1 536 ? -3.132 19.417 -1.951 1.00 95.75 536 SER A O 1
ATOM 4362 N N . PHE A 1 537 ? -1.779 21.054 -1.211 1.00 95.44 537 PHE A N 1
ATOM 4363 C CA . PHE A 1 537 ? -1.910 21.881 -2.408 1.00 95.44 537 PHE A CA 1
ATOM 4364 C C . PHE A 1 537 ? -0.658 22.671 -2.750 1.00 95.44 537 PHE A C 1
ATOM 4366 O O . PHE A 1 537 ? 0.154 22.985 -1.886 1.00 95.44 537 PHE A O 1
ATOM 4373 N N . GLY A 1 538 ? -0.496 22.958 -4.043 1.00 93.19 538 GLY A N 1
ATOM 4374 C CA . GLY A 1 538 ? 0.587 23.785 -4.565 1.00 93.19 538 GLY A CA 1
ATOM 4375 C C . GLY A 1 538 ? 0.160 25.239 -4.748 1.00 93.19 538 GLY A C 1
ATOM 4376 O O . GLY A 1 538 ? -0.984 25.506 -5.118 1.00 93.19 538 GLY A O 1
ATOM 4377 N N . ILE A 1 539 ? 1.091 26.164 -4.526 1.00 93.06 539 ILE A N 1
ATOM 4378 C CA . ILE A 1 539 ? 0.980 27.569 -4.924 1.00 93.06 539 ILE A CA 1
ATOM 4379 C C . ILE A 1 539 ? 1.933 27.779 -6.102 1.00 93.06 539 ILE A C 1
ATOM 4381 O O . ILE A 1 539 ? 3.144 27.604 -5.967 1.00 93.06 539 ILE A O 1
ATOM 4385 N N . GLY A 1 540 ? 1.383 28.129 -7.265 1.00 89.31 540 GLY A N 1
ATOM 4386 C CA . GLY A 1 540 ? 2.146 28.210 -8.509 1.00 89.31 540 GLY A CA 1
ATOM 4387 C C . GLY A 1 540 ? 2.481 26.837 -9.120 1.00 89.31 540 GLY A C 1
ATOM 4388 O O . GLY A 1 540 ? 1.864 25.822 -8.772 1.00 89.31 540 GLY A O 1
ATOM 4389 N N . PRO A 1 541 ? 3.443 26.777 -10.059 1.00 83.75 541 PRO A N 1
ATOM 4390 C CA . PRO A 1 541 ? 3.786 25.569 -10.805 1.00 83.75 541 PRO A CA 1
ATOM 4391 C C . PRO A 1 541 ? 4.607 24.590 -9.949 1.00 83.75 541 PRO A C 1
ATOM 4393 O O . PRO A 1 541 ? 5.812 24.449 -10.114 1.00 83.75 541 PRO A O 1
ATOM 4396 N N . CYS A 1 542 ? 3.945 23.881 -9.038 1.00 84.44 542 CYS A N 1
ATOM 4397 C CA . CYS A 1 542 ? 4.579 22.857 -8.207 1.00 84.44 542 CYS A CA 1
ATOM 4398 C C . CYS A 1 542 ? 4.538 21.487 -8.894 1.00 84.44 542 CYS A C 1
ATOM 4400 O O . CYS A 1 542 ? 3.493 20.829 -8.925 1.00 84.44 542 CYS A O 1
ATOM 4402 N N . GLN A 1 543 ? 5.670 21.038 -9.435 1.00 85.94 543 GLN A N 1
ATOM 4403 C CA . GLN A 1 543 ? 5.796 19.703 -10.027 1.00 85.94 543 GLN A CA 1
ATOM 4404 C C . GLN A 1 543 ? 6.154 18.642 -8.971 1.00 85.94 543 GLN A C 1
ATOM 4406 O O . GLN A 1 543 ? 6.688 18.946 -7.904 1.00 85.94 543 GLN A O 1
ATOM 4411 N N . GLY A 1 544 ? 5.803 17.378 -9.235 1.00 86.69 544 GLY A N 1
ATOM 4412 C CA . GLY A 1 544 ? 6.153 16.246 -8.363 1.00 86.69 544 GLY A CA 1
ATOM 4413 C C . GLY A 1 544 ? 5.482 16.242 -6.981 1.00 86.69 544 GLY A C 1
ATOM 4414 O O . GLY A 1 544 ? 5.941 15.534 -6.085 1.00 86.69 544 GLY A O 1
ATOM 4415 N N . LYS A 1 545 ? 4.414 17.030 -6.774 1.00 90.44 545 LYS A N 1
ATOM 4416 C CA . LYS A 1 545 ? 3.641 17.034 -5.520 1.00 90.44 545 LYS A CA 1
ATOM 4417 C C . LYS A 1 545 ? 3.006 15.667 -5.264 1.00 90.44 545 LYS A C 1
ATOM 4419 O O . LYS A 1 545 ? 3.259 15.074 -4.224 1.00 90.44 545 LYS A O 1
ATOM 4424 N N . SER A 1 546 ? 2.226 15.161 -6.216 1.00 90.75 546 SER A N 1
ATOM 4425 C CA . SER A 1 546 ? 1.525 13.879 -6.077 1.00 90.75 546 SER A CA 1
ATOM 4426 C C . SER A 1 546 ? 2.515 12.720 -5.917 1.00 90.75 546 SER A C 1
ATOM 4428 O O . SER A 1 546 ? 2.333 11.904 -5.021 1.00 90.75 546 SER A O 1
ATOM 4430 N N . SER A 1 547 ? 3.634 12.734 -6.654 1.00 90.31 547 SER A N 1
ATOM 4431 C CA . SER A 1 547 ? 4.742 11.782 -6.483 1.00 90.31 547 SER A CA 1
ATOM 4432 C C . SER A 1 547 ? 5.342 11.823 -5.073 1.00 90.31 547 SER A C 1
ATOM 4434 O O . SER A 1 547 ? 5.525 10.780 -4.448 1.00 90.31 547 SER A O 1
ATOM 4436 N N . LEU A 1 548 ? 5.580 13.019 -4.516 1.00 90.31 548 LEU A N 1
ATOM 4437 C CA . LEU A 1 548 ? 6.030 13.150 -3.127 1.00 90.31 548 LEU A CA 1
ATOM 4438 C C . LEU A 1 548 ? 4.998 12.568 -2.155 1.00 90.31 548 LEU A C 1
ATOM 4440 O O . LEU A 1 548 ? 5.375 11.863 -1.227 1.00 90.31 548 LEU A O 1
ATOM 4444 N N . LEU A 1 549 ? 3.708 12.867 -2.328 1.00 90.94 549 LEU A N 1
ATOM 4445 C CA . LEU A 1 549 ? 2.673 12.343 -1.433 1.00 90.94 549 LEU A CA 1
ATOM 4446 C C . LEU A 1 549 ? 2.573 10.819 -1.517 1.00 90.94 549 LEU A C 1
ATOM 4448 O O . LEU A 1 549 ? 2.441 10.158 -0.486 1.00 90.94 549 LEU A O 1
ATOM 4452 N N . ASN A 1 550 ? 2.686 10.266 -2.724 1.00 89.06 550 ASN A N 1
ATOM 4453 C CA . ASN A 1 550 ? 2.748 8.830 -2.952 1.00 89.06 550 ASN A CA 1
ATOM 4454 C C . ASN A 1 550 ? 3.934 8.204 -2.220 1.00 89.06 550 ASN A C 1
ATOM 4456 O O . ASN A 1 550 ? 3.782 7.139 -1.642 1.00 89.06 550 ASN A O 1
ATOM 4460 N N . GLN A 1 551 ? 5.077 8.879 -2.134 1.00 86.94 551 GLN A N 1
ATOM 4461 C CA . GLN A 1 551 ? 6.233 8.392 -1.375 1.00 86.94 551 GLN A CA 1
ATOM 4462 C C . GLN A 1 551 ? 6.061 8.560 0.139 1.00 86.94 551 GLN A C 1
ATOM 4464 O O . GLN A 1 551 ? 6.143 7.580 0.881 1.00 86.94 551 GLN A O 1
ATOM 4469 N N . LEU A 1 552 ? 5.761 9.780 0.599 1.00 87.69 552 LEU A N 1
ATOM 4470 C CA . LEU A 1 552 ? 5.598 10.115 2.018 1.00 87.69 552 LEU A CA 1
ATOM 4471 C C . LEU A 1 552 ? 4.551 9.231 2.682 1.00 87.69 552 LEU A C 1
ATOM 4473 O O . LEU A 1 552 ? 4.745 8.718 3.786 1.00 87.69 552 LEU A O 1
ATOM 4477 N N . PHE A 1 553 ? 3.423 9.055 2.003 1.00 86.06 553 PHE A N 1
ATOM 4478 C CA . PHE A 1 553 ? 2.279 8.376 2.573 1.00 86.06 553 PHE A CA 1
ATOM 4479 C C . PHE A 1 553 ? 2.086 6.980 2.004 1.00 86.06 553 PHE A C 1
ATOM 4481 O O . PHE A 1 553 ? 1.311 6.247 2.593 1.00 86.06 553 PHE A O 1
ATOM 4488 N N . GLN A 1 554 ? 2.841 6.533 0.994 1.00 83.94 554 GLN A N 1
ATOM 4489 C CA . GLN A 1 554 ? 2.631 5.277 0.240 1.00 83.94 554 GLN A CA 1
ATOM 4490 C C . GLN A 1 554 ? 1.361 5.298 -0.639 1.00 83.94 554 GLN A C 1
ATOM 4492 O O . GLN A 1 554 ? 0.791 4.243 -0.923 1.00 83.94 554 GLN A O 1
ATOM 4497 N N . SER A 1 555 ? 0.812 6.480 -0.924 1.00 84.81 555 SER A N 1
ATOM 4498 C CA . SER A 1 555 ? -0.458 6.677 -1.640 1.00 84.81 555 SER A CA 1
ATOM 4499 C C . SER A 1 555 ? -0.363 6.321 -3.130 1.00 84.81 555 SER A C 1
ATOM 4501 O O . SER A 1 555 ? 0.715 6.022 -3.637 1.00 84.81 555 SER A O 1
ATOM 4503 N N . THR A 1 556 ? -1.502 6.337 -3.825 1.00 83.88 556 THR A N 1
ATOM 4504 C CA . THR A 1 556 ? -1.616 6.031 -5.265 1.00 83.88 556 THR A CA 1
ATOM 4505 C C . THR A 1 556 ? -2.304 7.156 -6.051 1.00 83.88 556 THR A C 1
ATOM 4507 O O . THR A 1 556 ? -3.117 6.907 -6.936 1.00 83.88 556 THR A O 1
ATOM 4510 N N . PHE A 1 557 ? -2.015 8.417 -5.714 1.00 86.44 557 PHE A N 1
ATOM 4511 C CA . PHE A 1 557 ? -2.476 9.580 -6.479 1.00 86.44 557 PHE A CA 1
ATOM 4512 C C . PHE A 1 557 ? -1.931 9.560 -7.909 1.00 86.44 557 PHE A C 1
ATOM 4514 O O . PHE A 1 557 ? -0.761 9.254 -8.130 1.00 86.44 557 PHE A O 1
ATOM 4521 N N . GLU A 1 558 ? -2.767 9.923 -8.881 1.00 82.81 558 GLU A N 1
ATOM 4522 C CA . GLU A 1 558 ? -2.356 10.031 -10.283 1.00 82.81 558 GLU A CA 1
ATOM 4523 C C . GLU A 1 558 ? -1.344 11.184 -10.472 1.00 82.81 558 GLU A C 1
ATOM 4525 O O . GLU A 1 558 ? -1.585 12.301 -10.026 1.00 82.81 558 GLU A O 1
ATOM 4530 N N . GLU A 1 559 ? -0.199 10.941 -11.125 1.00 80.00 559 GLU A N 1
ATOM 4531 C CA . GLU A 1 559 ? 0.938 11.887 -11.090 1.00 80.00 559 GLU A CA 1
ATOM 4532 C C . GLU A 1 559 ? 0.978 12.946 -12.210 1.00 80.00 559 GLU A C 1
ATOM 4534 O O . GLU A 1 559 ? 1.744 13.898 -12.077 1.00 80.00 559 GLU A O 1
ATOM 4539 N N . LYS A 1 560 ? 0.140 12.823 -13.254 1.00 70.19 560 LYS A N 1
ATOM 4540 C CA . LYS A 1 560 ? -0.378 13.873 -14.174 1.00 70.19 560 LYS A CA 1
ATOM 4541 C C . LYS A 1 560 ? -0.690 13.316 -15.566 1.00 70.19 560 LYS A C 1
ATOM 4543 O O . LYS A 1 560 ? 0.077 12.532 -16.119 1.00 70.19 560 LYS A O 1
ATOM 4548 N N . ILE A 1 561 ? -1.740 13.867 -16.184 1.00 63.97 561 ILE A N 1
ATOM 4549 C CA . ILE A 1 561 ? -1.906 13.962 -17.642 1.00 63.97 561 ILE A CA 1
ATOM 4550 C C . ILE A 1 561 ? -2.209 15.436 -17.948 1.00 63.97 561 ILE A C 1
ATOM 4552 O O . ILE A 1 561 ? -3.285 15.935 -17.611 1.00 63.97 561 ILE A O 1
ATOM 4556 N N . ASP A 1 562 ? -1.240 16.168 -18.506 1.00 65.81 562 ASP A N 1
ATOM 4557 C CA . ASP A 1 562 ? -1.371 17.617 -18.701 1.00 65.81 562 ASP A CA 1
ATOM 4558 C C . ASP A 1 562 ? -2.561 17.960 -19.631 1.00 65.81 562 ASP A C 1
ATOM 4560 O O . ASP A 1 562 ? -2.794 17.299 -20.643 1.00 65.81 562 ASP A O 1
ATOM 4564 N N . ASN A 1 563 ? -3.299 19.025 -19.285 1.00 74.44 563 ASN A N 1
ATOM 4565 C CA . ASN A 1 563 ? -4.427 19.629 -20.026 1.00 74.44 563 ASN A CA 1
ATOM 4566 C C . ASN A 1 563 ? -5.809 18.949 -19.970 1.00 74.44 563 ASN A C 1
ATOM 4568 O O . ASN A 1 563 ? -6.655 19.283 -20.796 1.00 74.44 563 ASN A O 1
ATOM 4572 N N . SER A 1 564 ? -6.091 18.070 -19.003 1.00 82.75 564 SER A N 1
ATOM 4573 C CA . SER A 1 564 ? -7.474 17.610 -18.772 1.00 82.75 564 SER A CA 1
ATOM 4574 C C . SER A 1 564 ? -8.171 18.378 -17.651 1.00 82.75 564 SER A C 1
ATOM 4576 O O . SER A 1 564 ? -7.574 18.735 -16.630 1.00 82.75 564 SER A O 1
ATOM 4578 N N . LEU A 1 565 ? -9.472 18.576 -17.847 1.00 84.62 565 LEU A N 1
ATOM 4579 C CA . LEU A 1 565 ? -10.432 19.043 -16.857 1.00 84.62 565 LEU A CA 1
ATOM 4580 C C . LEU A 1 565 ? -10.322 18.303 -15.507 1.00 84.62 565 LEU A C 1
ATOM 4582 O O . LEU A 1 565 ? -10.489 18.902 -14.446 1.00 84.62 565 LEU A O 1
ATOM 4586 N N . TYR A 1 566 ? -10.019 17.004 -15.537 1.00 83.50 566 TYR A N 1
ATOM 4587 C CA . TYR A 1 566 ? -9.953 16.157 -14.345 1.00 83.50 566 TYR A CA 1
ATOM 4588 C C . TYR A 1 566 ? -8.702 16.354 -13.492 1.00 83.50 566 TYR A C 1
ATOM 4590 O O . TYR A 1 566 ? -8.602 15.718 -12.451 1.00 83.50 566 TYR A O 1
ATOM 4598 N N . PHE A 1 567 ? -7.763 17.209 -13.903 1.00 81.62 567 PHE A N 1
ATOM 4599 C CA . PHE A 1 567 ? -6.553 17.523 -13.135 1.00 81.62 567 PHE A CA 1
ATOM 4600 C C . PHE A 1 567 ? -6.449 19.010 -12.782 1.00 81.62 567 PHE A C 1
ATOM 4602 O O . PHE A 1 567 ? -5.401 19.463 -12.326 1.00 81.62 567 PHE A O 1
ATOM 4609 N N . GLN A 1 568 ? -7.516 19.787 -12.985 1.00 82.25 568 GLN A N 1
ATOM 4610 C CA . GLN A 1 568 ? -7.559 21.208 -12.640 1.00 82.25 568 GLN A CA 1
ATOM 4611 C C . GLN A 1 568 ? -8.514 21.439 -11.477 1.00 82.25 568 GLN A C 1
ATOM 4613 O O . GLN A 1 568 ? -9.705 21.181 -11.598 1.00 82.25 568 GLN A O 1
ATOM 4618 N N . GLN A 1 569 ? -7.995 21.918 -10.343 1.00 82.62 569 GLN A N 1
ATOM 4619 C CA . GLN A 1 569 ? -8.753 22.266 -9.126 1.00 82.62 569 GLN A CA 1
ATOM 4620 C C . GLN A 1 569 ? -9.610 21.128 -8.534 1.00 82.62 569 GLN A C 1
ATOM 4622 O O . GLN A 1 569 ? -10.355 21.338 -7.579 1.00 82.62 569 GLN A O 1
ATOM 4627 N N . THR A 1 570 ? -9.486 19.913 -9.063 1.00 86.31 570 THR A N 1
ATOM 4628 C CA . THR A 1 570 ? -10.051 18.690 -8.488 1.00 86.31 570 THR A CA 1
ATOM 4629 C C . THR A 1 570 ? -9.238 18.234 -7.283 1.00 86.31 570 THR A C 1
ATOM 4631 O O . THR A 1 570 ? -8.054 18.565 -7.150 1.00 86.31 570 THR A O 1
ATOM 4634 N N . ILE A 1 571 ? -9.862 17.437 -6.423 1.00 88.50 571 ILE A N 1
ATOM 4635 C CA . ILE A 1 571 ? -9.238 16.936 -5.200 1.00 88.50 571 ILE A CA 1
ATOM 4636 C C . ILE A 1 571 ? -9.526 15.454 -5.086 1.00 88.50 571 ILE A C 1
ATOM 4638 O O . ILE A 1 571 ? -10.688 15.071 -5.161 1.00 88.50 571 ILE A O 1
ATOM 4642 N N . ASP A 1 572 ? -8.488 14.665 -4.844 1.00 88.88 572 ASP A N 1
ATOM 4643 C CA . ASP A 1 572 ? -8.607 13.257 -4.475 1.00 88.88 572 ASP A CA 1
ATOM 4644 C C . ASP A 1 572 ? -8.295 13.061 -3.006 1.00 88.88 572 ASP A C 1
ATOM 4646 O O . ASP A 1 572 ? -7.499 13.792 -2.430 1.00 88.88 572 ASP A O 1
ATOM 4650 N N . ILE A 1 573 ? -8.870 12.025 -2.410 1.00 86.88 573 ILE A N 1
ATOM 4651 C CA . ILE A 1 573 ? -8.668 11.659 -1.017 1.00 86.88 573 ILE A CA 1
ATOM 4652 C C . ILE A 1 573 ? -8.237 10.214 -0.921 1.00 86.88 573 ILE A C 1
ATOM 4654 O O . ILE A 1 573 ? -8.968 9.296 -1.281 1.00 86.88 573 ILE A O 1
ATOM 4658 N N . ASP A 1 574 ? -7.064 10.011 -0.348 1.00 87.06 574 ASP A N 1
ATOM 4659 C CA . ASP A 1 574 ? -6.601 8.714 0.098 1.00 87.06 574 ASP A CA 1
ATOM 4660 C C . ASP A 1 574 ? -6.924 8.566 1.596 1.00 87.06 574 ASP A C 1
ATOM 4662 O O . ASP A 1 574 ? -6.390 9.268 2.462 1.00 87.06 574 ASP A O 1
ATOM 4666 N N . PHE A 1 575 ? -7.805 7.613 1.912 1.00 74.38 575 PHE A N 1
ATOM 4667 C CA . PHE A 1 575 ? -8.230 7.290 3.283 1.00 74.38 575 PHE A CA 1
ATOM 4668 C C . PHE A 1 575 ? -7.180 6.540 4.112 1.00 74.38 575 PHE A C 1
ATOM 4670 O O . PHE A 1 575 ? -7.481 5.972 5.168 1.00 74.38 575 PHE A O 1
ATOM 4677 N N . GLY A 1 576 ? -5.941 6.483 3.632 1.00 67.19 576 GLY A N 1
ATOM 4678 C CA . GLY A 1 576 ? -4.828 5.910 4.359 1.00 67.19 576 GLY A CA 1
ATOM 4679 C C . GLY A 1 576 ? -5.035 4.436 4.691 1.00 67.19 576 GLY A C 1
ATOM 4680 O O . GLY A 1 576 ? -4.666 4.029 5.789 1.00 67.19 576 GLY A O 1
ATOM 4681 N N . TYR A 1 577 ? -5.678 3.683 3.793 1.00 63.28 577 TYR A N 1
ATOM 4682 C CA . TYR A 1 577 ? -6.035 2.261 3.878 1.00 63.28 577 TYR A CA 1
ATOM 4683 C C . TYR A 1 577 ? -6.180 1.647 5.287 1.00 63.28 577 TYR A C 1
ATOM 4685 O O . TYR A 1 577 ? -5.198 1.383 5.978 1.00 63.28 577 TYR A O 1
ATOM 4693 N N . CYS A 1 578 ? -7.400 1.253 5.680 1.00 45.50 578 CYS A N 1
ATOM 4694 C CA . CYS A 1 578 ? -7.707 0.596 6.967 1.00 45.50 578 CYS A CA 1
ATOM 4695 C C . CYS A 1 578 ? -6.922 -0.707 7.275 1.00 45.50 578 CYS A C 1
ATOM 4697 O O . CYS A 1 578 ? -7.032 -1.219 8.390 1.00 45.50 578 CYS A O 1
ATOM 4699 N N . PHE A 1 579 ? -6.149 -1.246 6.323 1.00 49.91 579 PHE A N 1
ATOM 4700 C CA . PHE A 1 579 ? -5.315 -2.447 6.477 1.00 49.91 579 PHE A CA 1
ATOM 4701 C C . PHE A 1 579 ? -3.832 -2.153 6.740 1.00 49.91 579 PHE A C 1
ATOM 4703 O O . PHE A 1 579 ? -3.113 -3.070 7.130 1.00 49.91 579 PHE A O 1
ATOM 4710 N N . ASN A 1 580 ? -3.375 -0.903 6.584 1.00 58.53 580 ASN A N 1
ATOM 4711 C CA . ASN A 1 580 ? -2.036 -0.502 7.002 1.00 58.53 580 ASN A CA 1
ATOM 4712 C C . ASN A 1 580 ? -2.129 0.243 8.346 1.00 58.53 580 ASN A C 1
ATOM 4714 O O . ASN A 1 580 ? -2.380 1.453 8.365 1.00 58.53 580 ASN A O 1
ATOM 4718 N N . PRO A 1 581 ? -1.942 -0.441 9.494 1.00 60.09 581 PRO A N 1
ATOM 4719 C CA . PRO A 1 581 ? -1.976 0.210 10.803 1.00 60.09 581 PRO A CA 1
ATOM 4720 C C . PRO A 1 581 ? -0.900 1.298 10.953 1.00 60.09 581 PRO A C 1
ATOM 4722 O O . PRO A 1 581 ? -1.013 2.119 11.857 1.00 60.09 581 PRO A O 1
ATOM 4725 N N . LYS A 1 582 ? 0.101 1.348 10.056 1.00 61.19 582 LYS A N 1
ATOM 4726 C CA . LYS A 1 582 ? 1.148 2.378 10.038 1.00 61.19 582 LYS A CA 1
ATOM 4727 C C . LYS A 1 582 ? 0.683 3.730 9.478 1.00 61.19 582 LYS A C 1
ATOM 4729 O O . LYS A 1 582 ? 1.438 4.696 9.558 1.00 61.19 582 LYS A O 1
ATOM 4734 N N . ARG A 1 583 ? -0.521 3.833 8.896 1.00 72.25 583 ARG A N 1
ATOM 4735 C CA . ARG A 1 583 ? -1.086 5.121 8.460 1.00 72.25 583 ARG A CA 1
ATOM 4736 C C . ARG A 1 583 ? -2.036 5.684 9.509 1.00 72.25 583 ARG A C 1
ATOM 4738 O O . ARG A 1 583 ? -3.093 5.116 9.781 1.00 72.25 583 ARG A O 1
ATOM 4745 N N . SER A 1 584 ? -1.658 6.824 10.072 1.00 79.62 584 SER A N 1
ATOM 4746 C CA . SER A 1 584 ? -2.406 7.537 11.111 1.00 79.62 584 SER A CA 1
ATOM 4747 C C . SER A 1 584 ? -3.272 8.681 10.577 1.00 79.62 584 SER A C 1
ATOM 4749 O O . SER A 1 584 ? -4.082 9.196 11.341 1.00 79.62 584 SER A O 1
ATOM 4751 N N . LEU A 1 585 ? -3.160 9.045 9.293 1.00 86.25 585 LEU A N 1
ATOM 4752 C CA . LEU A 1 585 ? -3.873 10.173 8.683 1.00 86.25 585 LEU A CA 1
ATOM 4753 C C . LEU A 1 585 ? -4.533 9.823 7.349 1.00 86.25 585 LEU A C 1
ATOM 4755 O O . LEU A 1 585 ? -4.115 8.882 6.671 1.00 86.25 585 LEU A O 1
ATOM 4759 N N . ASN A 1 586 ? -5.555 10.601 6.998 1.00 87.62 586 ASN A N 1
ATOM 4760 C CA . ASN A 1 586 ? -6.122 10.673 5.658 1.00 87.62 586 ASN A CA 1
ATOM 4761 C C . ASN A 1 586 ? -5.481 11.865 4.946 1.00 87.62 586 ASN A C 1
ATOM 4763 O O . ASN A 1 586 ? -5.364 12.944 5.536 1.00 87.62 586 ASN A O 1
ATOM 4767 N N . ILE A 1 587 ? -5.104 11.693 3.685 1.00 91.06 587 ILE A N 1
ATOM 4768 C CA . ILE A 1 587 ? -4.520 12.773 2.896 1.00 91.06 587 ILE A CA 1
ATOM 4769 C C . ILE A 1 587 ? -5.378 13.059 1.675 1.00 91.06 587 ILE A C 1
ATOM 4771 O O . ILE A 1 587 ? -5.860 12.146 1.014 1.00 91.06 587 ILE A O 1
ATOM 4775 N N . ALA A 1 588 ? -5.573 14.340 1.400 1.00 92.69 588 ALA A N 1
ATOM 4776 C CA . ALA A 1 588 ? -6.208 14.839 0.206 1.00 92.69 588 ALA A CA 1
ATOM 4777 C C . ALA A 1 588 ? -5.168 15.529 -0.668 1.00 92.69 588 ALA A C 1
ATOM 4779 O O . ALA A 1 588 ? -4.394 16.349 -0.177 1.00 92.69 588 ALA A O 1
ATOM 4780 N N . ASP A 1 589 ? -5.166 15.206 -1.950 1.00 93.75 589 ASP A N 1
ATOM 4781 C CA . ASP A 1 589 ? -4.276 15.787 -2.935 1.00 93.75 589 ASP A CA 1
ATOM 4782 C C . ASP A 1 589 ? -5.057 16.646 -3.924 1.00 93.75 589 ASP A C 1
ATOM 4784 O O . ASP A 1 589 ? -6.054 16.205 -4.499 1.00 93.75 589 ASP A O 1
ATOM 4788 N N . THR A 1 590 ? -4.599 17.874 -4.141 1.00 92.44 590 THR A N 1
ATOM 4789 C CA . THR A 1 590 ? -5.202 18.782 -5.126 1.00 92.44 590 THR A CA 1
ATOM 4790 C C . THR A 1 590 ? -4.449 18.732 -6.437 1.00 92.44 590 THR A C 1
ATOM 4792 O O . THR A 1 590 ? -3.221 18.758 -6.470 1.00 92.44 590 THR A O 1
ATOM 4795 N N . HIS A 1 591 ? -5.172 18.674 -7.544 1.00 86.94 591 HIS A N 1
ATOM 4796 C CA . HIS A 1 591 ? -4.553 18.613 -8.863 1.00 86.94 591 HIS A CA 1
ATOM 4797 C C . HIS A 1 591 ? -4.564 19.993 -9.499 1.00 86.94 591 HIS A C 1
ATOM 4799 O O . HIS A 1 591 ? -5.570 20.706 -9.458 1.00 86.94 591 HIS A O 1
ATOM 4805 N N . GLY A 1 592 ? -3.419 20.378 -10.060 1.00 84.06 592 GLY A N 1
ATOM 4806 C CA . GLY A 1 592 ? -3.201 21.734 -10.552 1.00 84.06 592 GLY A CA 1
ATOM 4807 C C . GLY A 1 592 ? -3.115 22.770 -9.427 1.00 84.06 592 GLY A C 1
ATOM 4808 O O . GLY A 1 592 ? -2.841 22.448 -8.271 1.00 84.06 592 GLY A O 1
ATOM 4809 N N . GLU A 1 593 ? -3.316 24.036 -9.788 1.00 84.88 593 GLU A N 1
ATOM 4810 C CA . GLU A 1 593 ? -3.336 25.147 -8.837 1.00 84.88 593 GLU A CA 1
ATOM 4811 C C . GLU A 1 593 ? -4.725 25.275 -8.204 1.00 84.88 593 GLU A C 1
ATOM 4813 O O . GLU A 1 593 ? -5.728 25.395 -8.910 1.00 84.88 593 GLU A O 1
ATOM 4818 N N . LEU A 1 594 ? -4.793 25.267 -6.870 1.00 87.69 594 LEU A N 1
ATOM 4819 C CA . LEU A 1 594 ? -6.055 25.365 -6.144 1.00 87.69 594 LEU A CA 1
ATOM 4820 C C . LEU A 1 594 ? -6.444 26.830 -5.921 1.00 87.69 594 LEU A C 1
ATOM 4822 O O . LEU A 1 594 ? -5.840 27.525 -5.113 1.00 87.69 594 LEU A O 1
ATOM 4826 N N . HIS A 1 595 ? -7.505 27.292 -6.581 1.00 88.94 595 HIS A N 1
ATOM 4827 C CA . HIS A 1 595 ? -7.934 28.685 -6.477 1.00 88.94 595 HIS A CA 1
ATOM 4828 C C . HIS A 1 595 ? -8.348 29.077 -5.041 1.00 88.94 595 HIS A C 1
ATOM 4830 O O . HIS A 1 595 ? -9.079 28.352 -4.363 1.00 88.94 595 HIS A O 1
ATOM 4836 N N . LYS A 1 596 ? -7.983 30.287 -4.598 1.00 89.62 596 LYS A N 1
ATOM 4837 C CA . LYS A 1 596 ? -8.261 30.826 -3.244 1.00 89.62 596 LYS A CA 1
ATOM 4838 C C . LYS A 1 596 ? -9.721 30.725 -2.800 1.00 89.62 596 LYS A C 1
ATOM 4840 O O . LYS A 1 596 ? -10.009 30.444 -1.639 1.00 89.62 596 LYS A O 1
ATOM 4845 N N . LEU A 1 597 ? -10.664 30.973 -3.714 1.00 87.00 597 LEU A N 1
ATOM 4846 C CA . LEU A 1 597 ? -12.095 30.848 -3.402 1.00 87.00 597 LEU A CA 1
ATOM 4847 C C . LEU A 1 597 ? -12.467 29.412 -3.025 1.00 87.00 597 LEU A C 1
ATOM 4849 O O . LEU A 1 597 ? -13.302 29.214 -2.146 1.00 87.00 597 LEU A O 1
ATOM 4853 N N . LEU A 1 598 ? -11.838 28.429 -3.668 1.00 87.31 598 LEU A N 1
ATOM 4854 C CA . LEU A 1 598 ? -12.055 27.024 -3.369 1.00 87.31 598 LEU A CA 1
ATOM 4855 C C . LEU A 1 598 ? -11.395 26.652 -2.039 1.00 87.31 598 LEU A C 1
ATOM 4857 O O . LEU A 1 598 ? -12.055 26.039 -1.208 1.00 87.31 598 LEU A O 1
ATOM 4861 N N . VAL A 1 599 ? -10.176 27.140 -1.767 1.00 90.38 599 VAL A N 1
ATOM 4862 C CA . VAL A 1 599 ? -9.533 27.009 -0.444 1.00 90.38 599 VAL A CA 1
ATOM 4863 C C . VAL A 1 599 ? -10.480 27.469 0.664 1.00 90.38 599 VAL A C 1
ATOM 4865 O O . VAL A 1 599 ? -10.790 26.683 1.554 1.00 90.38 599 VAL A O 1
ATOM 4868 N N . ARG A 1 600 ? -11.044 28.684 0.565 1.00 88.50 600 ARG A N 1
ATOM 4869 C CA . ARG A 1 600 ? -11.998 29.223 1.558 1.00 88.50 600 ARG A CA 1
ATOM 4870 C C . ARG A 1 600 ? -13.217 28.329 1.792 1.00 88.50 600 ARG A C 1
ATOM 4872 O O . ARG A 1 600 ? -13.705 28.262 2.915 1.00 88.50 600 ARG A O 1
ATOM 4879 N N . LYS A 1 601 ? -13.729 27.661 0.754 1.00 86.75 601 LYS A N 1
ATOM 4880 C CA . LYS A 1 601 ? -14.858 26.725 0.897 1.00 86.75 601 LYS A CA 1
ATOM 4881 C C . LYS A 1 601 ? -14.442 25.453 1.645 1.00 86.75 601 LYS A C 1
ATOM 4883 O O . LYS A 1 601 ? -15.248 24.877 2.369 1.00 86.75 601 LYS A O 1
ATOM 4888 N N . LEU A 1 602 ? -13.191 25.032 1.485 1.00 88.25 602 LEU A N 1
ATOM 4889 C CA . LEU A 1 602 ? -12.685 23.750 1.964 1.00 88.25 602 LEU A CA 1
ATOM 4890 C C . LEU A 1 602 ? -12.019 23.800 3.336 1.00 88.25 602 LEU A C 1
ATOM 4892 O O . LEU A 1 602 ? -11.943 22.767 3.997 1.00 88.25 602 LEU A O 1
ATOM 4896 N N . VAL A 1 603 ? -11.558 24.969 3.791 1.00 89.81 603 VAL A N 1
ATOM 4897 C CA . VAL A 1 603 ? -10.749 25.067 5.018 1.00 89.81 603 VAL A CA 1
ATOM 4898 C C . VAL A 1 603 ? -11.420 24.500 6.270 1.00 89.81 603 VAL A C 1
ATOM 4900 O O . VAL A 1 603 ? -10.740 24.024 7.172 1.00 89.81 603 VAL A O 1
ATOM 4903 N N . SER A 1 604 ? -12.753 24.521 6.327 1.00 86.19 604 SER A N 1
ATOM 4904 C CA . SER A 1 604 ? -13.512 23.994 7.468 1.00 86.19 604 SER A CA 1
ATOM 4905 C C . SER A 1 604 ? -13.531 22.463 7.543 1.00 86.19 604 SER A C 1
ATOM 4907 O O . SER A 1 604 ? -13.829 21.913 8.601 1.00 86.19 604 SER A O 1
ATOM 4909 N N . ILE A 1 605 ? -13.215 21.781 6.439 1.00 88.25 605 ILE A N 1
ATOM 4910 C CA . ILE A 1 605 ? -13.334 20.325 6.305 1.00 88.25 605 ILE A CA 1
ATOM 4911 C C . ILE A 1 605 ? -12.068 19.617 6.793 1.00 88.25 605 ILE A C 1
ATOM 4913 O O . ILE A 1 605 ? -12.160 18.529 7.354 1.00 88.25 605 ILE A O 1
ATOM 4917 N N . PHE A 1 606 ? -10.900 20.232 6.598 1.00 90.81 606 PHE A N 1
ATOM 4918 C CA . PHE A 1 606 ? -9.606 19.610 6.868 1.00 90.81 606 PHE A CA 1
ATOM 4919 C C . PHE A 1 606 ? -9.050 19.981 8.248 1.00 90.81 606 PHE A C 1
ATOM 4921 O O . PHE A 1 606 ? -9.342 21.042 8.805 1.00 90.81 606 PHE A O 1
ATOM 4928 N N . ASP A 1 607 ? -8.243 19.092 8.822 1.00 90.75 607 ASP A N 1
ATOM 4929 C CA . ASP A 1 607 ? -7.559 19.278 10.109 1.00 90.75 607 ASP A CA 1
ATOM 4930 C C . ASP A 1 607 ? -6.186 19.940 9.960 1.00 90.75 607 ASP A C 1
ATOM 4932 O O . ASP A 1 607 ? -5.697 20.580 10.896 1.00 90.75 607 ASP A O 1
ATOM 4936 N N . GLY A 1 608 ? -5.589 19.833 8.773 1.00 92.81 608 GLY A N 1
ATOM 4937 C CA . GLY A 1 608 ? -4.344 20.508 8.452 1.00 92.81 608 GLY A CA 1
ATOM 4938 C C . GLY A 1 608 ? -4.086 20.681 6.960 1.00 92.81 608 GLY A C 1
ATOM 4939 O O . GLY A 1 608 ? -4.810 20.149 6.117 1.00 92.81 608 GLY A O 1
ATOM 4940 N N . PHE A 1 609 ? -3.029 21.430 6.654 1.00 95.06 609 PHE A N 1
ATOM 4941 C CA . PHE A 1 609 ? -2.672 21.850 5.304 1.00 95.06 609 PHE A CA 1
ATOM 4942 C C . PHE A 1 609 ? -1.174 21.660 5.045 1.00 95.06 609 PHE A C 1
ATOM 4944 O O . PHE A 1 609 ? -0.341 22.143 5.816 1.00 95.06 609 PHE A O 1
ATOM 4951 N N . LEU A 1 610 ? -0.845 20.978 3.944 1.00 95.81 610 LEU A N 1
ATOM 4952 C CA . LEU A 1 610 ? 0.506 20.894 3.383 1.00 95.81 610 LEU A CA 1
ATOM 4953 C C . LEU A 1 610 ? 0.572 21.798 2.152 1.00 95.81 610 LEU A C 1
ATOM 4955 O O . LEU A 1 610 ? -0.107 21.557 1.155 1.00 95.81 610 LEU A O 1
ATOM 4959 N N . ILE A 1 611 ? 1.372 22.852 2.231 1.00 95.56 611 ILE A N 1
ATOM 4960 C CA . ILE A 1 611 ? 1.434 23.914 1.230 1.00 95.56 611 ILE A CA 1
ATOM 4961 C C . ILE A 1 611 ? 2.754 23.779 0.491 1.00 95.56 611 ILE A C 1
ATOM 4963 O O . ILE A 1 611 ? 3.813 24.008 1.063 1.00 95.56 611 ILE A O 1
ATOM 4967 N N . HIS A 1 612 ? 2.703 23.394 -0.774 1.00 95.00 612 HIS A N 1
ATOM 4968 C CA . HIS A 1 612 ? 3.884 23.214 -1.605 1.00 95.00 612 HIS A CA 1
ATOM 4969 C C . HIS A 1 612 ? 4.149 24.500 -2.381 1.00 95.00 612 HIS A C 1
ATOM 4971 O O . HIS A 1 612 ? 3.228 25.065 -2.973 1.00 95.00 612 HIS A O 1
ATOM 4977 N N . ILE A 1 613 ? 5.396 24.960 -2.392 1.00 93.19 613 ILE A N 1
ATOM 4978 C CA . ILE A 1 613 ? 5.813 26.089 -3.221 1.00 93.19 613 ILE A CA 1
ATOM 4979 C C . ILE A 1 613 ? 7.258 25.894 -3.676 1.00 93.19 613 ILE A C 1
ATOM 4981 O O . ILE A 1 613 ? 8.124 25.546 -2.877 1.00 93.19 613 ILE A O 1
ATOM 4985 N N . ASP A 1 614 ? 7.511 26.079 -4.967 1.00 91.00 614 ASP A N 1
ATOM 4986 C CA . ASP A 1 614 ? 8.860 26.061 -5.536 1.00 91.00 614 ASP A CA 1
ATOM 4987 C C . ASP A 1 614 ? 9.694 27.246 -5.015 1.00 91.00 614 ASP A C 1
ATOM 4989 O O . ASP A 1 614 ? 9.160 28.344 -4.833 1.00 91.00 614 ASP A O 1
ATOM 4993 N N . GLN A 1 615 ? 10.990 27.042 -4.749 1.00 88.81 615 GLN A N 1
ATOM 4994 C CA . GLN A 1 615 ? 11.861 28.089 -4.202 1.00 88.81 615 GLN A CA 1
ATOM 4995 C C . GLN A 1 615 ? 11.940 29.319 -5.119 1.00 88.81 615 GLN A C 1
ATOM 4997 O O . GLN A 1 615 ? 11.884 30.454 -4.630 1.00 88.81 615 GLN A O 1
ATOM 5002 N N . ILE A 1 616 ? 12.073 29.109 -6.431 1.00 88.50 616 ILE A N 1
ATOM 5003 C CA . ILE A 1 616 ? 12.178 30.192 -7.415 1.00 88.50 616 ILE A CA 1
ATOM 5004 C C . ILE A 1 616 ? 10.860 30.962 -7.420 1.00 88.50 616 ILE A C 1
ATOM 5006 O O . ILE A 1 616 ? 10.858 32.180 -7.237 1.00 88.50 616 ILE A O 1
ATOM 5010 N N . TYR A 1 617 ? 9.735 30.251 -7.502 1.00 90.81 617 TYR A N 1
ATOM 5011 C CA . TYR A 1 617 ? 8.410 30.868 -7.480 1.00 90.81 617 TYR A CA 1
ATOM 5012 C C . TYR A 1 617 ? 8.136 31.637 -6.176 1.00 90.81 617 TYR A C 1
ATOM 5014 O O . TYR A 1 617 ? 7.628 32.758 -6.204 1.00 90.81 617 TYR A O 1
ATOM 5022 N N . LEU A 1 618 ? 8.517 31.083 -5.020 1.00 89.75 618 LEU A N 1
ATOM 5023 C CA . LEU A 1 618 ? 8.372 31.739 -3.717 1.00 89.75 618 LEU A CA 1
ATOM 5024 C C . LEU A 1 618 ? 9.123 33.072 -3.658 1.00 89.75 618 LEU A C 1
ATOM 5026 O O . LEU A 1 618 ? 8.609 34.036 -3.087 1.00 89.75 618 LEU A O 1
ATOM 5030 N N . SER A 1 619 ? 10.319 33.137 -4.247 1.00 85.25 619 SER A N 1
ATOM 5031 C CA . SER A 1 619 ? 11.141 34.350 -4.237 1.00 85.25 619 SER A CA 1
ATOM 5032 C C . SER A 1 619 ? 10.485 35.524 -4.980 1.00 85.25 619 SER A C 1
ATOM 5034 O O . SER A 1 619 ? 10.656 36.677 -4.582 1.00 85.25 619 SER A O 1
ATOM 5036 N N . GLU A 1 620 ? 9.672 35.232 -5.997 1.00 88.69 620 GLU A N 1
ATOM 5037 C CA . GLU A 1 620 ? 8.967 36.223 -6.816 1.00 88.69 620 GLU A CA 1
ATOM 5038 C C . GLU A 1 620 ? 7.543 36.510 -6.305 1.00 88.69 620 GLU A C 1
ATOM 5040 O O . GLU A 1 620 ? 7.018 37.613 -6.479 1.00 88.69 620 GLU A O 1
ATOM 5045 N N . HIS A 1 621 ? 6.918 35.538 -5.632 1.00 90.56 621 HIS A N 1
ATOM 5046 C CA . HIS A 1 621 ? 5.491 35.554 -5.288 1.00 90.56 621 HIS A CA 1
ATOM 5047 C C . HIS A 1 621 ? 5.210 35.409 -3.790 1.00 90.56 621 HIS A C 1
ATOM 5049 O O . HIS A 1 621 ? 4.186 34.875 -3.368 1.00 90.56 621 HIS A O 1
ATOM 5055 N N . LEU A 1 622 ? 6.088 35.947 -2.955 1.00 85.31 622 LEU A N 1
ATOM 5056 C CA . LEU A 1 622 ? 5.993 35.841 -1.501 1.00 85.31 622 LEU A CA 1
ATOM 5057 C C . LEU A 1 622 ? 4.681 36.390 -0.908 1.00 85.31 622 LEU A C 1
ATOM 5059 O O . LEU A 1 622 ? 4.117 35.791 0.006 1.00 85.31 622 LEU A O 1
ATOM 5063 N N . LEU A 1 623 ? 4.156 37.496 -1.449 1.00 86.56 623 LEU A N 1
ATOM 5064 C CA . LEU A 1 623 ? 2.860 38.047 -1.024 1.00 86.56 623 LEU A CA 1
ATOM 5065 C C . LEU A 1 623 ? 1.703 37.084 -1.308 1.00 86.56 623 LEU A C 1
ATOM 5067 O O . LEU A 1 623 ? 0.772 37.002 -0.514 1.00 86.56 623 LEU A O 1
ATOM 5071 N N . LEU A 1 624 ? 1.784 36.313 -2.395 1.00 90.94 624 LEU A N 1
ATOM 5072 C CA . LEU A 1 624 ? 0.760 35.331 -2.730 1.00 90.94 624 LEU A CA 1
ATOM 5073 C C . LEU A 1 624 ? 0.702 34.219 -1.676 1.00 90.94 624 LEU A C 1
ATOM 5075 O O . LEU A 1 624 ? -0.392 33.832 -1.278 1.00 90.94 624 LEU A O 1
ATOM 5079 N N . LEU A 1 625 ? 1.852 33.745 -1.179 1.00 90.81 625 LEU A N 1
ATOM 5080 C CA . LEU A 1 625 ? 1.894 32.786 -0.069 1.00 90.81 625 LEU A CA 1
ATOM 5081 C C . LEU A 1 625 ? 1.207 33.353 1.181 1.00 90.81 625 LEU A C 1
ATOM 5083 O O . LEU A 1 625 ? 0.387 32.660 1.779 1.00 90.81 625 LEU A O 1
ATOM 5087 N N . VAL A 1 626 ? 1.500 34.606 1.551 1.00 87.94 626 VAL A N 1
ATOM 5088 C CA . VAL A 1 626 ? 0.854 35.271 2.700 1.00 87.94 626 VAL A CA 1
ATOM 5089 C C . VAL A 1 626 ? -0.660 35.315 2.510 1.00 87.94 626 VAL A C 1
ATOM 5091 O O . VAL A 1 626 ? -1.393 34.918 3.410 1.00 87.94 626 VAL A O 1
ATOM 5094 N N . GLU A 1 627 ? -1.128 35.694 1.321 1.00 90.88 627 GLU A N 1
ATOM 5095 C CA . GLU A 1 627 ? -2.558 35.715 1.012 1.00 90.88 627 GLU A CA 1
ATOM 5096 C C . GLU A 1 627 ? -3.215 34.338 1.152 1.00 90.88 627 GLU A C 1
ATOM 5098 O O . GLU A 1 627 ? -4.359 34.281 1.581 1.00 90.88 627 GLU A O 1
ATOM 5103 N N . TYR A 1 628 ? -2.539 33.233 0.803 1.00 93.12 628 TYR A N 1
ATOM 5104 C CA . TYR A 1 628 ? -3.063 31.881 1.044 1.00 93.12 628 TYR A CA 1
ATOM 5105 C C . TYR A 1 628 ? -3.067 31.527 2.534 1.00 93.12 628 TYR A C 1
ATOM 5107 O O . TYR A 1 628 ? -4.056 30.970 3.006 1.00 93.12 628 TYR A O 1
ATOM 5115 N N . LEU A 1 629 ? -2.005 31.860 3.275 1.00 90.62 629 LEU A N 1
ATOM 5116 C CA . LEU A 1 629 ? -1.909 31.598 4.715 1.00 90.62 629 LEU A CA 1
ATOM 5117 C C . LEU A 1 629 ? -3.000 32.332 5.507 1.00 90.62 629 LEU A C 1
ATOM 5119 O O . LEU A 1 629 ? -3.576 31.747 6.418 1.00 90.62 629 LEU A O 1
ATOM 5123 N N . GLU A 1 630 ? -3.359 33.556 5.112 1.00 89.69 630 GLU A N 1
ATOM 5124 C CA . GLU A 1 630 ? -4.477 34.314 5.696 1.00 89.69 630 GLU A CA 1
ATOM 5125 C C . GLU A 1 630 ? -5.852 33.653 5.487 1.00 89.69 630 GLU A C 1
ATOM 5127 O O . GLU A 1 630 ? -6.808 33.968 6.196 1.00 89.69 630 GLU A O 1
ATOM 5132 N N . LEU A 1 631 ? -5.990 32.746 4.511 1.00 92.38 631 LEU A N 1
ATOM 5133 C CA . LEU A 1 631 ? -7.234 31.994 4.302 1.00 92.38 631 LEU A CA 1
ATOM 5134 C C . LEU A 1 631 ? -7.363 30.800 5.242 1.00 92.38 631 LEU A C 1
ATOM 5136 O O . LEU A 1 631 ? -8.468 30.271 5.387 1.00 92.38 631 LEU A O 1
ATOM 5140 N N . LEU A 1 632 ? -6.248 30.333 5.806 1.00 92.06 632 LEU A N 1
ATOM 5141 C CA . LEU A 1 632 ? -6.196 29.105 6.581 1.00 92.06 632 LEU A CA 1
ATOM 5142 C C . LEU A 1 632 ? -6.465 29.394 8.066 1.00 92.06 632 LEU A C 1
ATOM 5144 O O . LEU A 1 632 ? -5.887 30.328 8.619 1.00 92.06 632 LEU A O 1
ATOM 5148 N N . PRO A 1 633 ? -7.299 28.587 8.747 1.00 89.06 633 PRO A N 1
ATOM 5149 C CA . PRO A 1 633 ? -7.586 28.792 10.159 1.00 89.06 633 PRO A CA 1
ATOM 5150 C C . PRO A 1 633 ? -6.328 28.607 11.012 1.00 89.06 633 PRO A C 1
ATOM 5152 O O . PRO A 1 633 ? -5.597 27.622 10.858 1.00 89.06 633 PRO A O 1
ATOM 5155 N N . GLU A 1 634 ? -6.080 29.541 11.929 1.00 84.81 634 GLU A N 1
ATOM 5156 C CA . GLU A 1 634 ? -4.880 29.557 12.774 1.00 84.81 634 GLU A CA 1
ATOM 5157 C C . GLU A 1 634 ? -4.782 28.336 13.697 1.00 84.81 634 GLU A C 1
ATOM 5159 O O . GLU A 1 634 ? -3.690 27.908 14.077 1.00 84.81 634 GLU A O 1
ATOM 5164 N N . GLU A 1 635 ? -5.926 27.769 14.072 1.00 83.75 635 GLU A N 1
ATOM 5165 C CA . GLU A 1 635 ? -6.032 26.621 14.960 1.00 83.75 635 GLU A CA 1
ATOM 5166 C C . GLU A 1 635 ? -5.736 25.279 14.273 1.00 83.75 635 GLU A C 1
ATOM 5168 O O . GLU A 1 635 ? -5.649 24.250 14.948 1.00 83.75 635 GLU A O 1
ATOM 5173 N N . LYS A 1 636 ? -5.573 25.267 12.949 1.00 89.06 636 LYS A N 1
ATOM 5174 C CA . LYS A 1 636 ? -5.302 24.060 12.161 1.00 89.06 636 LYS A CA 1
ATOM 5175 C C . LYS A 1 636 ? -3.800 23.862 11.961 1.00 89.06 636 LYS A C 1
ATOM 5177 O O . LYS A 1 636 ? -3.018 24.805 12.051 1.00 89.06 636 LYS A O 1
ATOM 5182 N N . PHE A 1 637 ? -3.388 22.623 11.701 1.00 91.75 637 PHE A N 1
ATOM 5183 C CA . PHE A 1 637 ? -1.988 22.323 11.390 1.00 91.75 637 PHE A CA 1
ATOM 5184 C C . PHE A 1 637 ? -1.614 22.924 10.025 1.00 91.75 637 PHE A C 1
ATOM 5186 O O . PHE A 1 637 ? -2.341 22.728 9.053 1.00 91.75 637 PHE A O 1
ATOM 5193 N N . GLN A 1 638 ? -0.496 23.647 9.934 1.00 93.19 638 GLN A N 1
ATOM 5194 C CA . GLN A 1 638 ? -0.049 24.281 8.690 1.00 93.19 638 GLN A CA 1
ATOM 5195 C C . GLN A 1 638 ? 1.446 24.025 8.482 1.00 93.19 638 GLN A C 1
ATOM 5197 O O . GLN A 1 638 ? 2.266 24.365 9.336 1.00 93.19 638 GLN A O 1
ATOM 5202 N N . MET A 1 639 ? 1.819 23.452 7.338 1.00 94.06 639 MET A N 1
ATOM 5203 C CA . MET A 1 639 ? 3.221 23.252 6.973 1.00 94.06 639 MET A CA 1
ATOM 5204 C C . MET A 1 639 ? 3.477 23.678 5.529 1.00 94.06 639 MET A C 1
ATOM 5206 O O . MET A 1 639 ? 2.830 23.189 4.608 1.00 94.06 639 MET A O 1
ATOM 5210 N N . VAL A 1 640 ? 4.442 24.576 5.340 1.00 93.69 640 VAL A N 1
ATOM 5211 C CA . VAL A 1 640 ? 4.936 25.033 4.039 1.00 93.69 640 VAL A CA 1
ATOM 5212 C C . VAL A 1 640 ? 6.165 24.213 3.664 1.00 93.69 640 VAL A C 1
ATOM 5214 O O . VAL A 1 640 ? 7.181 24.259 4.356 1.00 93.69 640 VAL A O 1
ATOM 5217 N N . LEU A 1 641 ? 6.064 23.478 2.563 1.00 93.69 641 LEU A N 1
ATOM 5218 C CA . LEU A 1 641 ? 7.136 22.709 1.948 1.00 93.69 641 LEU A CA 1
ATOM 5219 C C . LEU A 1 641 ? 7.749 23.544 0.819 1.00 93.69 641 LEU A C 1
ATOM 5221 O O . LEU A 1 641 ? 7.130 23.711 -0.235 1.00 93.69 641 LEU A O 1
ATOM 5225 N N . VAL A 1 642 ? 8.952 24.074 1.047 1.00 91.38 642 VAL A N 1
ATOM 5226 C CA . VAL A 1 642 ? 9.702 24.833 0.034 1.00 91.38 642 VAL A CA 1
ATOM 5227 C C . VAL A 1 642 ? 10.491 23.840 -0.816 1.00 91.38 642 VAL A C 1
ATOM 5229 O O . VAL A 1 642 ? 11.341 23.131 -0.288 1.00 91.38 642 VAL A O 1
ATOM 5232 N N . ARG A 1 643 ? 10.162 23.745 -2.103 1.00 89.62 643 ARG A N 1
ATOM 5233 C CA . ARG A 1 643 ? 10.629 22.702 -3.029 1.00 89.62 643 ARG A CA 1
ATOM 5234 C C . ARG A 1 643 ? 11.841 23.148 -3.845 1.00 89.62 643 ARG A C 1
ATOM 5236 O O . ARG A 1 643 ? 12.027 24.343 -4.059 1.00 89.62 643 ARG A O 1
ATOM 5243 N N . ASP A 1 644 ? 12.589 22.157 -4.330 1.00 85.75 644 ASP A N 1
ATOM 5244 C CA . ASP A 1 644 ? 13.645 22.285 -5.344 1.00 85.75 644 ASP A CA 1
ATOM 5245 C C . ASP A 1 644 ? 14.770 23.253 -4.957 1.00 85.75 644 ASP A C 1
ATOM 5247 O O . ASP A 1 644 ? 15.257 24.054 -5.755 1.00 85.75 644 ASP A O 1
ATOM 5251 N N . ILE A 1 645 ? 15.205 23.145 -3.701 1.00 83.56 645 ILE A N 1
ATOM 5252 C CA . ILE A 1 645 ? 16.253 23.998 -3.146 1.00 83.56 645 ILE A CA 1
ATOM 5253 C C . ILE A 1 645 ? 17.633 23.597 -3.704 1.00 83.56 645 ILE A C 1
ATOM 5255 O O . ILE A 1 645 ? 17.921 22.408 -3.839 1.00 83.56 645 ILE A O 1
ATOM 5259 N N . SER A 1 646 ? 18.459 24.584 -4.096 1.00 80.00 646 SER A N 1
ATOM 5260 C CA . SER A 1 646 ? 19.765 24.356 -4.749 1.00 80.00 646 SER A CA 1
ATOM 5261 C C . SER A 1 646 ? 21.002 24.593 -3.849 1.00 80.00 646 SER A C 1
ATOM 5263 O O . SER A 1 646 ? 21.247 25.729 -3.427 1.00 80.00 646 SER A O 1
ATOM 5265 N N . ASN A 1 647 ? 21.858 23.564 -3.715 1.00 68.81 647 ASN A N 1
ATOM 5266 C CA . ASN A 1 647 ? 22.964 23.311 -2.751 1.00 68.81 647 ASN A CA 1
ATOM 5267 C C . ASN A 1 647 ? 24.032 24.386 -2.417 1.00 68.81 647 ASN A C 1
ATOM 5269 O O . ASN A 1 647 ? 25.000 24.063 -1.728 1.00 68.81 647 ASN A O 1
ATOM 5273 N N . LYS A 1 648 ? 23.981 25.641 -2.894 1.00 58.03 648 LYS A N 1
ATOM 5274 C CA . LYS A 1 648 ? 25.115 26.593 -2.714 1.00 58.03 648 LYS A CA 1
ATOM 5275 C C . LYS A 1 648 ? 24.808 27.947 -2.061 1.00 58.03 648 LYS A C 1
ATOM 5277 O O . LYS A 1 648 ? 25.752 28.643 -1.696 1.00 58.03 648 LYS A O 1
ATOM 5282 N N . SER A 1 649 ? 23.545 28.316 -1.840 1.00 56.88 649 SER A N 1
ATOM 5283 C CA . SER A 1 649 ? 23.158 29.550 -1.112 1.00 56.88 649 SER A CA 1
ATOM 5284 C C . SER A 1 649 ? 22.001 29.331 -0.123 1.00 56.88 649 SER A C 1
ATOM 5286 O O . SER A 1 649 ? 21.266 30.262 0.216 1.00 56.88 649 SER A O 1
ATOM 5288 N N . GLU A 1 650 ? 21.809 28.081 0.294 1.00 61.59 650 GLU A N 1
ATOM 5289 C CA . GLU A 1 650 ? 20.553 27.548 0.837 1.00 61.59 650 GLU A CA 1
ATOM 5290 C C . GLU A 1 650 ? 20.216 28.045 2.228 1.00 61.59 650 GLU A C 1
ATOM 5292 O O . GLU A 1 650 ? 19.099 28.496 2.468 1.00 61.59 650 GLU A O 1
ATOM 5297 N N . GLU A 1 651 ? 21.183 28.013 3.139 1.00 68.19 651 GLU A N 1
ATOM 5298 C CA . GLU A 1 651 ? 20.921 28.303 4.545 1.00 68.19 651 GLU A CA 1
ATOM 5299 C C . GLU A 1 651 ? 20.523 29.770 4.734 1.00 68.19 651 GLU A C 1
ATOM 5301 O O . GLU A 1 651 ? 19.572 30.086 5.442 1.00 68.19 651 GLU A O 1
ATOM 5306 N N . GLN A 1 652 ? 21.173 30.682 4.009 1.00 70.94 652 GLN A N 1
ATOM 5307 C CA . GLN A 1 652 ? 20.883 32.108 4.104 1.00 70.94 652 GLN A CA 1
ATOM 5308 C C . GLN A 1 652 ? 19.571 32.488 3.406 1.00 70.94 652 GLN A C 1
ATOM 5310 O O . GLN A 1 652 ? 18.833 33.333 3.915 1.00 70.94 652 GLN A O 1
ATOM 5315 N N . CYS A 1 653 ? 19.240 31.847 2.279 1.00 68.19 653 CYS A N 1
ATOM 5316 C CA . CYS A 1 653 ? 17.957 32.050 1.608 1.00 68.19 653 CYS A CA 1
ATOM 5317 C C . CYS A 1 653 ? 16.802 31.520 2.469 1.00 68.19 653 CYS A C 1
ATOM 5319 O O . CYS A 1 653 ? 15.833 32.241 2.694 1.00 68.19 653 CYS A O 1
ATOM 5321 N N . LEU A 1 654 ? 16.945 30.325 3.048 1.00 72.44 654 LEU A N 1
ATOM 5322 C CA . LEU A 1 654 ? 15.958 29.746 3.957 1.00 72.44 654 LEU A CA 1
ATOM 5323 C C . LEU A 1 654 ? 15.807 30.538 5.247 1.00 72.44 654 LEU A C 1
ATOM 5325 O O . LEU A 1 654 ? 14.682 30.765 5.675 1.00 72.44 654 LEU A O 1
ATOM 5329 N N . LEU A 1 655 ? 16.902 31.012 5.845 1.00 79.94 655 LEU A N 1
ATOM 5330 C CA . LEU A 1 655 ? 16.846 31.910 6.999 1.00 79.94 655 LEU A CA 1
ATOM 5331 C C . LEU A 1 655 ? 16.142 33.223 6.649 1.00 79.94 655 LEU A C 1
ATOM 5333 O O . LEU A 1 655 ? 15.374 33.729 7.461 1.00 79.94 655 LEU A O 1
ATOM 5337 N N . THR A 1 656 ? 16.348 33.749 5.439 1.00 74.56 656 THR A N 1
ATOM 5338 C CA . THR A 1 656 ? 15.670 34.966 4.969 1.00 74.56 656 THR A CA 1
ATOM 5339 C C . THR A 1 656 ? 14.181 34.720 4.745 1.00 74.56 656 THR A C 1
ATOM 5341 O O . THR A 1 656 ? 13.359 35.494 5.225 1.00 74.56 656 THR A O 1
ATOM 5344 N N . ILE A 1 657 ? 13.819 33.622 4.078 1.00 73.19 657 ILE A N 1
ATOM 5345 C CA . ILE A 1 657 ? 12.430 33.206 3.850 1.00 73.19 657 ILE A CA 1
ATOM 5346 C C . ILE A 1 657 ? 11.733 32.960 5.188 1.00 73.19 657 ILE A C 1
ATOM 5348 O O . ILE A 1 657 ? 10.648 33.482 5.420 1.00 73.19 657 ILE A O 1
ATOM 5352 N N . LYS A 1 658 ? 12.372 32.221 6.095 1.00 80.62 658 LYS A N 1
ATOM 5353 C CA . LYS A 1 658 ? 11.850 31.915 7.425 1.00 80.62 658 LYS A CA 1
ATOM 5354 C C . LYS A 1 658 ? 11.679 33.178 8.256 1.00 80.62 658 LYS A C 1
ATOM 5356 O O . LYS A 1 658 ? 10.585 33.412 8.748 1.00 80.62 658 LYS A O 1
ATOM 5361 N N . SER A 1 659 ? 12.703 34.028 8.339 1.00 82.69 659 SER A N 1
ATOM 5362 C CA . SER A 1 659 ? 12.627 35.309 9.049 1.00 82.69 659 SER A CA 1
ATOM 5363 C C . SER A 1 659 ? 11.539 36.208 8.470 1.00 82.69 659 SER A C 1
ATOM 5365 O O . SER A 1 659 ? 10.791 36.828 9.225 1.00 82.69 659 SER A O 1
ATOM 5367 N N . PHE A 1 660 ? 11.405 36.261 7.145 1.00 74.38 660 PHE A N 1
ATOM 5368 C CA . PHE A 1 660 ? 10.366 37.049 6.498 1.00 74.38 660 PHE A CA 1
ATOM 5369 C C . PHE A 1 660 ? 8.973 36.494 6.792 1.00 74.38 660 PHE A C 1
ATOM 5371 O O . PHE A 1 660 ? 8.090 37.261 7.165 1.00 74.38 660 PHE A O 1
ATOM 5378 N N . ILE A 1 661 ? 8.769 35.181 6.650 1.00 72.88 661 ILE A N 1
ATOM 5379 C CA . ILE A 1 661 ? 7.483 34.540 6.932 1.00 72.88 661 ILE A CA 1
ATOM 5380 C C . ILE A 1 661 ? 7.139 34.691 8.412 1.00 72.88 661 ILE A C 1
ATOM 5382 O O . ILE A 1 661 ? 6.004 35.015 8.716 1.00 72.88 661 ILE A O 1
ATOM 5386 N N . GLU A 1 662 ? 8.094 34.545 9.329 1.00 78.00 662 GLU A N 1
ATOM 5387 C CA . GLU A 1 662 ? 7.896 34.783 10.763 1.00 78.00 662 GLU A CA 1
ATOM 5388 C C . GLU A 1 662 ? 7.553 36.252 11.053 1.00 78.00 662 GLU A C 1
ATOM 5390 O O . GLU A 1 662 ? 6.659 36.533 11.850 1.00 78.00 662 GLU A O 1
ATOM 5395 N N . THR A 1 663 ? 8.202 37.197 10.367 1.00 80.25 663 THR A N 1
ATOM 5396 C CA . THR A 1 663 ? 7.905 38.632 10.492 1.00 80.25 663 THR A CA 1
ATOM 5397 C C . THR A 1 663 ? 6.500 38.933 9.980 1.00 80.25 663 THR A C 1
ATOM 5399 O O . THR A 1 663 ? 5.699 39.521 10.703 1.00 80.25 663 THR A O 1
ATOM 5402 N N . LYS A 1 664 ? 6.144 38.470 8.777 1.00 69.50 664 LYS A N 1
ATOM 5403 C CA . LYS A 1 664 ? 4.793 38.637 8.228 1.00 69.50 664 LYS A CA 1
ATOM 5404 C C . LYS A 1 664 ? 3.744 37.888 9.029 1.00 69.50 664 LYS A C 1
ATOM 5406 O O . LYS A 1 664 ? 2.664 38.421 9.242 1.00 69.50 664 LYS A O 1
ATOM 5411 N N . ALA A 1 665 ? 4.075 36.723 9.565 1.00 68.44 665 ALA A N 1
ATOM 5412 C CA . ALA A 1 665 ? 3.213 36.019 10.495 1.00 68.44 665 ALA A CA 1
ATOM 5413 C C . ALA A 1 665 ? 2.961 36.849 11.751 1.00 68.44 665 ALA A C 1
ATOM 5415 O O . ALA A 1 665 ? 1.816 36.991 12.159 1.00 68.44 665 ALA A O 1
ATOM 5416 N N . SER A 1 666 ? 3.988 37.485 12.311 1.00 76.44 666 SER A N 1
ATOM 5417 C CA . SER A 1 666 ? 3.808 38.375 13.458 1.00 76.44 666 SER A CA 1
ATOM 5418 C C . SER A 1 666 ? 2.997 39.637 13.126 1.00 76.44 666 SER A C 1
ATOM 5420 O O . SER A 1 666 ? 2.172 40.048 13.936 1.00 76.44 666 SER A O 1
ATOM 5422 N N . GLU A 1 667 ? 3.171 40.220 11.934 1.00 76.44 667 GLU A N 1
ATOM 5423 C CA . GLU A 1 667 ? 2.422 41.403 11.479 1.00 76.44 667 GLU A CA 1
ATOM 5424 C C . GLU A 1 667 ? 0.938 41.096 11.230 1.00 76.44 667 GLU A C 1
ATOM 5426 O O . GLU A 1 667 ? 0.077 41.925 11.519 1.00 76.44 667 GLU A O 1
ATOM 5431 N N . HIS A 1 668 ? 0.642 39.899 10.721 1.00 67.56 668 HIS A N 1
ATOM 5432 C CA . HIS A 1 668 ? -0.703 39.462 10.347 1.00 67.56 668 HIS A CA 1
ATOM 5433 C C . HIS A 1 668 ? -1.363 38.555 11.403 1.00 67.56 668 HIS A C 1
ATOM 5435 O O . HIS A 1 668 ? -2.421 37.992 11.144 1.00 67.56 668 HIS A O 1
ATOM 5441 N N . ASN A 1 669 ? -0.763 38.424 12.595 1.00 67.31 669 ASN A N 1
ATOM 5442 C CA . ASN A 1 669 ? -1.172 37.491 13.657 1.00 67.31 669 ASN A CA 1
ATOM 5443 C C . ASN A 1 669 ? -1.287 36.019 13.209 1.00 67.31 669 ASN A C 1
ATOM 5445 O O . ASN A 1 669 ? -1.989 35.239 13.846 1.00 67.31 669 ASN A O 1
ATOM 5449 N N . LEU A 1 670 ? -0.579 35.609 12.151 1.00 68.38 670 LEU A N 1
ATOM 5450 C CA . LEU A 1 670 ? -0.602 34.223 11.695 1.00 68.38 670 LEU A CA 1
ATOM 5451 C C . LEU A 1 670 ? -0.058 33.284 12.783 1.00 68.38 670 LEU A C 1
ATOM 5453 O O . LEU A 1 670 ? 0.815 33.620 13.590 1.00 68.38 670 LEU A O 1
ATOM 5457 N N . SER A 1 671 ? -0.612 32.077 12.780 1.00 62.84 671 SER A N 1
ATOM 5458 C CA . SER A 1 671 ? -0.460 31.072 13.824 1.00 62.84 671 SER A CA 1
ATOM 5459 C C . SER A 1 671 ? 0.991 30.764 14.211 1.00 62.84 671 SER A C 1
ATOM 5461 O O . SER A 1 671 ? 1.847 30.513 13.363 1.00 62.84 671 SER A O 1
ATOM 5463 N N . LYS A 1 672 ? 1.235 30.592 15.520 1.00 65.88 672 LYS A N 1
ATOM 5464 C CA . LYS A 1 672 ? 2.458 29.960 16.067 1.00 65.88 672 LYS A CA 1
ATOM 5465 C C . LYS A 1 672 ? 2.682 28.520 15.569 1.00 65.88 672 LYS A C 1
ATOM 5467 O O . LYS A 1 672 ? 3.708 27.926 15.885 1.00 65.88 672 LYS A O 1
ATOM 5472 N N . ARG A 1 673 ? 1.708 27.952 14.854 1.00 71.94 673 ARG A N 1
ATOM 5473 C CA . ARG A 1 673 ? 1.661 26.564 14.372 1.00 71.94 673 ARG A CA 1
ATOM 5474 C C . ARG A 1 673 ? 2.069 26.427 12.906 1.00 71.94 673 ARG A C 1
ATOM 5476 O O . ARG A 1 673 ? 1.926 25.350 12.336 1.00 71.94 673 ARG A O 1
ATOM 5483 N N . LEU A 1 674 ? 2.557 27.506 12.294 1.00 82.88 674 LEU A N 1
ATOM 5484 C CA . LEU A 1 674 ? 3.143 27.461 10.963 1.00 82.88 674 LEU A CA 1
ATOM 5485 C C . LEU A 1 674 ? 4.519 26.790 11.021 1.00 82.88 674 LEU A C 1
ATOM 5487 O O . LEU A 1 674 ? 5.425 27.234 11.729 1.00 82.88 674 LEU A O 1
ATOM 5491 N N . HIS A 1 675 ? 4.686 25.726 10.246 1.00 85.69 675 HIS A N 1
ATOM 5492 C CA . HIS A 1 675 ? 5.963 25.050 10.065 1.00 85.69 675 HIS A CA 1
ATOM 5493 C C . HIS A 1 675 ? 6.490 25.299 8.656 1.00 85.69 675 HIS A C 1
ATOM 5495 O O . HIS A 1 675 ? 5.730 25.261 7.698 1.00 85.69 675 HIS A O 1
ATOM 5501 N N . ILE A 1 676 ? 7.790 25.542 8.522 1.00 84.69 676 ILE A N 1
ATOM 5502 C CA . ILE A 1 676 ? 8.449 25.697 7.223 1.00 84.69 676 ILE A CA 1
ATOM 5503 C C . ILE A 1 676 ? 9.489 24.595 7.128 1.00 84.69 676 ILE A C 1
ATOM 5505 O O . ILE A 1 676 ? 10.333 24.485 8.022 1.00 84.69 676 ILE A O 1
ATOM 5509 N N . TYR A 1 677 ? 9.411 23.799 6.068 1.00 87.31 677 TYR A N 1
ATOM 5510 C CA . TYR A 1 677 ? 10.314 22.686 5.829 1.00 87.31 677 TYR A CA 1
ATOM 5511 C C . TYR A 1 677 ? 10.958 22.818 4.439 1.00 87.31 677 TYR A C 1
ATOM 5513 O O . TYR A 1 677 ? 10.239 22.839 3.433 1.00 87.31 677 TYR A O 1
ATOM 5521 N N . PRO A 1 678 ? 12.291 22.945 4.363 1.00 85.25 678 PRO A N 1
ATOM 5522 C CA . PRO A 1 678 ? 13.014 22.924 3.100 1.00 85.25 678 PRO A CA 1
ATOM 5523 C C . PRO A 1 678 ? 13.107 21.508 2.537 1.00 85.25 678 PRO A C 1
ATOM 5525 O O . PRO A 1 678 ? 13.434 20.579 3.268 1.00 85.25 678 PRO A O 1
ATOM 5528 N N . LEU A 1 679 ? 12.866 21.344 1.240 1.00 85.56 679 LEU A N 1
ATOM 5529 C CA . LEU A 1 679 ? 13.026 20.071 0.554 1.00 85.56 679 LEU A CA 1
ATOM 5530 C C . LEU A 1 679 ? 13.983 20.214 -0.630 1.00 85.56 679 LEU A C 1
ATOM 5532 O O . LEU A 1 679 ? 13.743 21.002 -1.550 1.00 85.56 679 LEU A O 1
ATOM 5536 N N . GLU A 1 680 ? 15.056 19.427 -0.601 1.00 82.38 680 GLU A N 1
ATOM 5537 C CA . GLU A 1 680 ? 15.980 19.281 -1.726 1.00 82.38 680 GLU A CA 1
ATOM 5538 C C . GLU A 1 680 ? 15.257 18.692 -2.946 1.00 82.38 680 GLU A C 1
ATOM 5540 O O . GLU A 1 680 ? 14.196 18.070 -2.829 1.00 82.38 680 GLU A O 1
ATOM 5545 N N . ASN A 1 681 ? 15.819 18.912 -4.135 1.00 78.88 681 ASN A N 1
ATOM 5546 C CA . ASN A 1 681 ? 15.233 18.445 -5.387 1.00 78.88 681 ASN A CA 1
ATOM 5547 C C . ASN A 1 681 ? 15.031 16.915 -5.372 1.00 78.88 681 ASN A C 1
ATOM 5549 O O . ASN A 1 681 ? 15.986 16.140 -5.383 1.00 78.88 681 ASN A O 1
ATOM 5553 N N . VAL A 1 682 ? 13.764 16.492 -5.393 1.00 69.88 682 VAL A N 1
ATOM 5554 C CA . VAL A 1 682 ? 13.336 15.084 -5.271 1.00 69.88 682 VAL A CA 1
ATOM 5555 C C . VAL A 1 682 ? 13.335 14.365 -6.629 1.00 69.88 682 VAL A C 1
ATOM 5557 O O . VAL A 1 682 ? 12.848 13.247 -6.746 1.00 69.88 682 VAL A O 1
ATOM 5560 N N . SER A 1 683 ? 13.852 14.982 -7.696 1.00 68.75 683 SER A N 1
ATOM 5561 C CA . SER A 1 683 ? 13.794 14.402 -9.047 1.00 68.75 683 SER A CA 1
ATOM 5562 C C . SER A 1 683 ? 14.563 13.083 -9.204 1.00 68.75 683 SER A C 1
ATOM 5564 O O . SER A 1 683 ? 14.235 12.318 -10.109 1.00 68.75 683 SER A O 1
ATOM 5566 N N . ASN A 1 684 ? 15.527 12.770 -8.326 1.00 66.94 684 ASN A N 1
ATOM 5567 C CA . ASN A 1 684 ? 16.284 11.515 -8.364 1.00 66.94 684 ASN A CA 1
ATOM 5568 C C . ASN A 1 684 ? 15.980 10.611 -7.157 1.00 66.94 684 ASN A C 1
ATOM 5570 O O . ASN A 1 684 ? 16.762 10.488 -6.219 1.00 66.94 684 ASN A O 1
ATOM 5574 N N . ILE A 1 685 ? 14.811 9.976 -7.194 1.00 57.84 685 ILE A N 1
ATOM 5575 C CA . ILE A 1 685 ? 14.187 9.224 -6.087 1.00 57.84 685 ILE A CA 1
ATOM 5576 C C . ILE A 1 685 ? 15.040 8.046 -5.575 1.00 57.84 685 ILE A C 1
ATOM 5578 O O . ILE A 1 685 ? 14.863 7.608 -4.441 1.00 57.84 685 ILE A O 1
ATOM 5582 N N . ASN A 1 686 ? 15.993 7.557 -6.371 1.00 68.44 686 ASN A N 1
ATOM 5583 C CA . ASN A 1 686 ? 16.860 6.444 -5.981 1.00 68.44 686 ASN A CA 1
ATOM 5584 C C . ASN A 1 686 ? 18.020 6.871 -5.064 1.00 68.44 686 ASN A C 1
ATOM 5586 O O . ASN A 1 686 ? 18.731 6.014 -4.539 1.00 68.44 686 ASN A O 1
ATOM 5590 N N . ASP A 1 687 ? 18.226 8.173 -4.837 1.00 73.69 687 ASP A N 1
ATOM 5591 C CA . ASP A 1 687 ? 19.225 8.629 -3.874 1.00 73.69 687 ASP A CA 1
ATOM 5592 C C . ASP A 1 687 ? 18.758 8.330 -2.441 1.00 73.69 687 ASP A C 1
ATOM 5594 O O . ASP A 1 687 ? 17.771 8.871 -1.936 1.00 73.69 687 ASP A O 1
ATOM 5598 N N . ARG A 1 688 ? 19.511 7.480 -1.739 1.00 74.38 688 ARG A N 1
ATOM 5599 C CA . ARG A 1 688 ? 19.235 7.103 -0.349 1.00 74.38 688 ARG A CA 1
ATOM 5600 C C . ARG A 1 688 ? 19.137 8.305 0.595 1.00 74.38 688 ARG A C 1
ATOM 5602 O O . ARG A 1 688 ? 18.403 8.231 1.580 1.00 74.38 688 ARG A O 1
ATOM 5609 N N . LYS A 1 689 ? 19.850 9.404 0.322 1.00 76.44 689 LYS A N 1
ATOM 5610 C CA . LYS A 1 689 ? 19.734 10.635 1.122 1.00 76.44 689 LYS A CA 1
ATOM 5611 C C . LYS A 1 689 ? 18.340 11.246 1.015 1.00 76.44 689 LYS A C 1
ATOM 5613 O O . LYS A 1 689 ? 17.807 11.706 2.020 1.00 76.44 689 LYS A O 1
ATOM 5618 N N . ILE A 1 690 ? 17.747 11.191 -0.175 1.00 74.00 690 ILE A N 1
ATOM 5619 C CA . ILE A 1 690 ? 16.389 11.669 -0.439 1.00 74.00 690 ILE A CA 1
ATOM 5620 C C . ILE A 1 690 ? 15.365 10.756 0.247 1.00 74.00 690 ILE A C 1
ATOM 5622 O O . ILE A 1 690 ? 14.403 11.241 0.830 1.00 74.00 690 ILE A O 1
ATOM 5626 N N . ILE A 1 691 ? 15.591 9.440 0.269 1.00 76.06 691 ILE A N 1
ATOM 5627 C CA . ILE A 1 691 ? 14.710 8.509 0.995 1.00 76.06 691 ILE A CA 1
ATOM 5628 C C . ILE A 1 691 ? 14.701 8.812 2.501 1.00 76.06 691 ILE A C 1
ATOM 5630 O O . ILE A 1 691 ? 13.629 8.921 3.093 1.00 76.06 691 ILE A O 1
ATOM 5634 N N . LEU A 1 692 ? 15.877 8.990 3.114 1.00 77.38 692 LEU A N 1
ATOM 5635 C CA . LEU A 1 692 ? 15.978 9.322 4.541 1.00 77.38 692 LEU A CA 1
ATOM 5636 C C . LEU A 1 692 ? 15.323 10.674 4.859 1.00 77.38 692 LEU A C 1
ATOM 5638 O O . LEU A 1 692 ? 14.591 10.774 5.839 1.00 77.38 692 LEU A O 1
ATOM 5642 N N . SER A 1 693 ? 15.506 11.691 4.008 1.00 80.00 693 SER A N 1
ATOM 5643 C CA . SER A 1 693 ? 14.866 12.996 4.215 1.00 80.00 693 SER A CA 1
ATOM 5644 C C . SER A 1 693 ? 13.340 12.941 4.065 1.00 80.00 693 SER A C 1
ATOM 5646 O O . SER A 1 693 ? 12.622 13.637 4.784 1.00 80.00 693 SER A O 1
ATOM 5648 N N . ILE A 1 694 ? 12.818 12.076 3.189 1.00 82.75 694 ILE A N 1
ATOM 5649 C CA . ILE A 1 694 ? 11.379 11.805 3.061 1.00 82.75 694 ILE A CA 1
ATOM 5650 C C . ILE A 1 694 ? 10.835 11.118 4.322 1.00 82.75 694 ILE A C 1
ATOM 5652 O O . ILE A 1 694 ? 9.758 11.486 4.795 1.00 82.75 694 ILE A O 1
ATOM 5656 N N . GLU A 1 695 ? 11.549 10.139 4.884 1.00 84.00 695 GLU A N 1
ATOM 5657 C CA . GLU A 1 695 ? 11.148 9.484 6.138 1.00 84.00 695 GLU A CA 1
ATOM 5658 C C . GLU A 1 695 ? 11.152 10.465 7.319 1.00 84.00 695 GLU A C 1
ATOM 5660 O O . GLU A 1 695 ? 10.172 10.519 8.067 1.00 84.00 695 GLU A O 1
ATOM 5665 N N . ASP A 1 696 ? 12.187 11.301 7.430 1.00 85.62 696 ASP A N 1
ATOM 5666 C CA . ASP A 1 696 ? 12.279 12.350 8.448 1.00 85.62 696 ASP A CA 1
ATOM 5667 C C . ASP A 1 696 ? 11.131 13.362 8.318 1.00 85.62 696 ASP A C 1
ATOM 5669 O O . ASP A 1 696 ? 10.462 13.684 9.304 1.00 85.62 696 ASP A O 1
ATOM 5673 N N . LEU A 1 697 ? 10.837 13.820 7.094 1.00 86.69 697 LEU A N 1
ATOM 5674 C CA . LEU A 1 697 ? 9.706 14.708 6.821 1.00 86.69 697 LEU A CA 1
ATOM 5675 C C . LEU A 1 697 ? 8.374 14.056 7.212 1.00 86.69 697 LEU A C 1
ATOM 5677 O O . LEU A 1 697 ? 7.509 14.700 7.811 1.00 86.69 697 LEU A O 1
ATOM 5681 N N . ARG A 1 698 ? 8.189 12.772 6.894 1.00 87.75 698 ARG A N 1
ATOM 5682 C CA . ARG A 1 698 ? 6.981 12.031 7.268 1.00 87.75 698 ARG A CA 1
ATOM 5683 C C . ARG A 1 698 ? 6.819 11.991 8.787 1.00 87.75 698 ARG A C 1
ATOM 5685 O O . ARG A 1 698 ? 5.745 12.337 9.282 1.00 87.75 698 ARG A O 1
ATOM 5692 N N . GLU A 1 699 ? 7.851 11.586 9.522 1.00 87.44 699 GLU A N 1
ATOM 5693 C CA . GLU A 1 699 ? 7.814 11.529 10.988 1.00 87.44 699 GLU A CA 1
ATOM 5694 C C . GLU A 1 699 ? 7.597 12.914 11.609 1.00 87.44 699 GLU A C 1
ATOM 5696 O O . GLU A 1 699 ? 6.836 13.053 12.574 1.00 87.44 699 GLU A O 1
ATOM 5701 N N . GLU A 1 700 ? 8.173 13.963 11.019 1.00 88.31 700 GLU A N 1
ATOM 5702 C CA . GLU A 1 700 ? 7.948 15.341 11.442 1.00 88.31 700 GLU A CA 1
ATOM 5703 C C . GLU A 1 700 ? 6.483 15.767 11.258 1.00 88.31 700 GLU A C 1
ATOM 5705 O O . GLU A 1 700 ? 5.880 16.295 12.201 1.00 88.31 700 GLU A O 1
ATOM 5710 N N . ILE A 1 701 ? 5.881 15.500 10.091 1.00 88.81 701 ILE A N 1
ATOM 5711 C CA . ILE A 1 701 ? 4.458 15.775 9.828 1.00 88.81 701 ILE A CA 1
ATOM 5712 C C . ILE A 1 701 ? 3.587 15.045 10.854 1.00 88.81 701 ILE A C 1
ATOM 5714 O O . ILE A 1 701 ? 2.728 15.664 11.487 1.00 88.81 701 ILE A O 1
ATOM 5718 N N . LEU A 1 702 ? 3.819 13.745 11.059 1.00 87.94 702 LEU A N 1
ATOM 5719 C CA . LEU A 1 702 ? 3.031 12.930 11.985 1.00 87.94 702 LEU A CA 1
ATOM 5720 C C . LEU A 1 702 ? 3.149 13.424 13.427 1.00 87.94 702 LEU A C 1
ATOM 5722 O O . LEU A 1 702 ? 2.140 13.571 14.121 1.00 87.94 702 LEU A O 1
ATOM 5726 N N . THR A 1 703 ? 4.369 13.704 13.879 1.00 88.31 703 THR A N 1
ATOM 5727 C CA . THR A 1 703 ? 4.641 14.155 15.245 1.00 88.31 703 THR A CA 1
ATOM 5728 C C . THR A 1 703 ? 3.993 15.507 15.514 1.00 88.31 703 THR A C 1
ATOM 5730 O O . THR A 1 703 ? 3.279 15.670 16.508 1.00 88.31 703 THR A O 1
ATOM 5733 N N . LYS A 1 704 ? 4.194 16.479 14.618 1.00 86.88 704 LYS A N 1
ATOM 5734 C CA . LYS A 1 704 ? 3.648 17.831 14.780 1.00 86.88 704 LYS A CA 1
ATOM 5735 C C . LYS A 1 704 ? 2.129 17.834 14.713 1.00 86.88 704 LYS A C 1
ATOM 5737 O O . LYS A 1 704 ? 1.487 18.405 15.590 1.00 86.88 704 LYS A O 1
ATOM 5742 N N . MET A 1 705 ? 1.549 17.119 13.756 1.00 85.44 705 MET A N 1
ATOM 5743 C CA . MET A 1 705 ? 0.100 17.025 13.632 1.00 85.44 705 MET A CA 1
ATOM 5744 C C . MET A 1 705 ? -0.537 16.354 14.860 1.00 85.44 705 MET A C 1
ATOM 5746 O O . MET A 1 705 ? -1.519 16.864 15.396 1.00 85.44 705 MET A O 1
ATOM 5750 N N . ASN A 1 706 ? 0.035 15.258 15.372 1.00 84.38 706 ASN A N 1
ATOM 5751 C CA . ASN A 1 706 ? -0.469 14.604 16.586 1.00 84.38 706 ASN A CA 1
ATOM 5752 C C . ASN A 1 706 ? -0.403 15.522 17.816 1.00 84.38 706 ASN A C 1
ATOM 5754 O O . ASN A 1 706 ? -1.330 15.531 18.631 1.00 84.38 706 ASN A O 1
ATOM 5758 N N . ASN A 1 707 ? 0.667 16.311 17.943 1.00 86.19 707 ASN A N 1
ATOM 5759 C CA . ASN A 1 707 ? 0.790 17.304 19.007 1.00 86.19 707 ASN A CA 1
ATOM 5760 C C . ASN A 1 707 ? -0.295 18.380 18.893 1.00 86.19 707 ASN A C 1
ATOM 5762 O O . ASN A 1 707 ? -0.961 18.674 19.886 1.00 86.19 707 ASN A O 1
ATOM 5766 N N . GLU A 1 708 ? -0.534 18.908 17.693 1.00 82.06 708 GLU A N 1
ATOM 5767 C CA . GLU A 1 708 ? -1.569 19.921 17.469 1.00 82.06 708 GLU A CA 1
ATOM 5768 C C . GLU A 1 708 ? -2.976 19.394 17.750 1.00 82.06 708 GLU A C 1
ATOM 5770 O O . GLU A 1 708 ? -3.774 20.043 18.426 1.00 82.06 708 GLU A O 1
ATOM 5775 N N . ILE A 1 709 ? -3.275 18.167 17.331 1.00 79.88 709 ILE A N 1
ATOM 5776 C CA . ILE A 1 709 ? -4.577 17.539 17.579 1.00 79.88 709 ILE A CA 1
ATOM 5777 C C . ILE A 1 709 ? -4.798 17.287 19.062 1.00 79.88 709 ILE A C 1
ATOM 5779 O O . ILE A 1 709 ? -5.905 17.489 19.569 1.00 79.88 709 ILE A O 1
ATOM 5783 N N . LYS A 1 710 ? -3.751 16.884 19.784 1.00 85.12 710 LYS A N 1
ATOM 5784 C CA . LYS A 1 710 ? -3.807 16.748 21.237 1.00 85.12 710 LYS A CA 1
ATOM 5785 C C . LYS A 1 710 ? -4.114 18.093 21.895 1.00 85.12 710 LYS A C 1
ATOM 5787 O O . LYS A 1 710 ? -5.039 18.162 22.701 1.00 85.12 710 LYS A O 1
ATOM 5792 N N . ILE A 1 711 ? -3.422 19.162 21.493 1.00 81.81 711 ILE A N 1
ATOM 5793 C CA . ILE A 1 711 ? -3.672 20.521 21.994 1.00 81.81 711 ILE A CA 1
ATOM 5794 C C . ILE A 1 711 ? -5.119 20.942 21.704 1.00 81.81 711 ILE A C 1
ATOM 5796 O O . ILE A 1 711 ? -5.808 21.425 22.600 1.00 81.81 711 ILE A O 1
ATOM 5800 N N . MET A 1 712 ? -5.612 20.718 20.486 1.00 74.56 712 MET A N 1
ATOM 5801 C CA . MET A 1 712 ? -6.987 21.049 20.098 1.00 74.56 712 MET A CA 1
ATOM 5802 C C . MET A 1 712 ? -8.023 20.260 20.895 1.00 74.56 712 MET A C 1
ATOM 5804 O O . MET A 1 712 ? -9.009 20.823 21.371 1.00 74.56 712 MET A O 1
ATOM 5808 N N . THR A 1 713 ? -7.774 18.971 21.109 1.00 78.69 713 THR A N 1
ATOM 5809 C CA . THR A 1 713 ? -8.632 18.110 21.927 1.00 78.69 713 THR A CA 1
ATOM 5810 C C . THR A 1 713 ? -8.678 18.599 23.374 1.00 78.69 713 THR A C 1
ATOM 5812 O O . THR A 1 713 ? -9.748 18.622 23.985 1.00 78.69 713 THR A O 1
ATOM 5815 N N . ASP A 1 714 ? -7.544 19.026 23.927 1.00 79.75 714 ASP A N 1
ATOM 5816 C CA . ASP A 1 714 ? -7.450 19.533 25.296 1.00 79.75 714 ASP A CA 1
ATOM 5817 C C . ASP A 1 714 ? -8.107 20.916 25.445 1.00 79.75 714 ASP A C 1
ATOM 5819 O O . ASP A 1 714 ? -8.814 21.157 26.432 1.00 79.75 714 ASP A O 1
ATOM 5823 N N . ILE A 1 715 ? -7.974 21.797 24.444 1.00 75.56 715 ILE A N 1
ATOM 5824 C CA . ILE A 1 715 ? -8.705 23.073 24.371 1.00 75.56 715 ILE A CA 1
ATOM 5825 C C . ILE A 1 715 ? -10.210 22.807 24.321 1.00 75.56 715 ILE A C 1
ATOM 5827 O O . ILE A 1 715 ? -10.957 23.387 25.109 1.00 75.56 715 ILE A O 1
ATOM 5831 N N . HIS A 1 716 ? -10.662 21.896 23.457 1.00 74.25 716 HIS A N 1
ATOM 5832 C CA . HIS A 1 716 ? -12.080 21.584 23.309 1.00 74.25 716 HIS A CA 1
ATOM 5833 C C . HIS A 1 716 ? -12.666 20.960 24.582 1.00 74.25 716 HIS A C 1
ATOM 5835 O O . HIS A 1 716 ? -13.714 21.390 25.061 1.00 74.25 716 HIS A O 1
ATOM 5841 N N . LYS A 1 717 ? -11.954 20.019 25.218 1.00 75.50 717 LYS A N 1
ATOM 5842 C CA . LYS A 1 717 ? -12.331 19.475 26.535 1.00 75.50 717 LYS A CA 1
ATOM 5843 C C . LYS A 1 717 ? -12.412 20.566 27.602 1.00 75.50 717 LYS A C 1
ATOM 5845 O O . LYS A 1 717 ? -13.331 20.552 28.424 1.00 75.50 717 LYS A O 1
ATOM 5850 N N . SER A 1 718 ? -11.481 21.518 27.590 1.00 74.12 718 SER A N 1
ATOM 5851 C CA . SER A 1 718 ? -11.474 22.649 28.523 1.00 74.12 718 SER A CA 1
ATOM 5852 C C . SER A 1 718 ? -12.654 23.592 28.280 1.00 74.12 718 SER A C 1
ATOM 5854 O O . SER A 1 718 ? -13.295 24.011 29.242 1.00 74.12 718 SER A O 1
ATOM 5856 N N . GLN A 1 719 ? -12.999 23.867 27.018 1.00 70.81 719 GLN A N 1
ATOM 5857 C CA . GLN A 1 719 ? -14.174 24.656 26.636 1.00 70.81 719 GLN A CA 1
ATOM 5858 C C . GLN A 1 719 ? -15.479 23.963 27.034 1.00 70.81 719 GLN A C 1
ATOM 5860 O O . GLN A 1 719 ? -16.306 24.591 27.688 1.00 70.81 719 GLN A O 1
ATOM 5865 N N . ILE A 1 720 ? -15.639 22.665 26.748 1.00 73.56 720 ILE A N 1
ATOM 5866 C CA . ILE A 1 720 ? -16.803 21.880 27.196 1.00 73.56 720 ILE A CA 1
ATOM 5867 C C . ILE A 1 720 ? -16.914 21.926 28.723 1.00 73.56 720 ILE A C 1
ATOM 5869 O O . ILE A 1 720 ? -17.996 22.148 29.265 1.00 73.56 720 ILE A O 1
ATOM 5873 N N . THR A 1 721 ? -15.796 21.767 29.437 1.00 77.06 721 THR A N 1
ATOM 5874 C CA . THR A 1 721 ? -15.767 21.851 30.906 1.00 77.06 721 THR A CA 1
ATOM 5875 C C . THR A 1 721 ? -16.169 23.244 31.398 1.00 77.06 721 THR A C 1
ATOM 5877 O O . THR A 1 721 ? -16.879 23.363 32.398 1.00 77.06 721 THR A O 1
ATOM 5880 N N . LEU A 1 722 ? -15.736 24.303 30.709 1.00 70.50 722 LEU A N 1
ATOM 5881 C CA . LEU A 1 722 ? -16.089 25.685 31.023 1.00 70.50 722 LEU A CA 1
ATOM 5882 C C . LEU A 1 722 ? -17.579 25.954 30.779 1.00 70.50 722 LEU A C 1
ATOM 5884 O O . LEU A 1 722 ? -18.228 26.514 31.657 1.00 70.50 722 LEU A O 1
ATOM 5888 N N . GLU A 1 723 ? -18.128 25.530 29.640 1.00 70.19 723 GLU A N 1
ATOM 5889 C CA . GLU A 1 723 ? -19.554 25.668 29.320 1.00 70.19 723 GLU A CA 1
ATOM 5890 C C . GLU A 1 723 ? -20.415 24.870 30.301 1.00 70.19 723 GLU A C 1
ATOM 5892 O O . GLU A 1 723 ? -21.325 25.427 30.907 1.00 70.19 723 GLU A O 1
ATOM 5897 N N . THR A 1 724 ? -20.032 23.632 30.621 1.00 73.25 724 THR A N 1
ATOM 5898 C CA . THR A 1 724 ? -20.710 22.829 31.656 1.00 73.25 724 THR A CA 1
ATOM 5899 C C . THR A 1 724 ? -20.673 23.527 33.026 1.00 73.25 724 THR A C 1
ATOM 5901 O O . THR A 1 724 ? -21.644 23.502 33.786 1.00 73.25 724 THR A O 1
ATOM 5904 N N . ARG A 1 725 ? -19.558 24.190 33.377 1.00 66.50 725 ARG A N 1
ATOM 5905 C CA . ARG A 1 725 ? -19.456 24.997 34.608 1.00 66.50 725 ARG A CA 1
ATOM 5906 C C . ARG A 1 725 ? -20.331 26.246 34.549 1.00 66.50 725 ARG A C 1
ATOM 5908 O O . ARG A 1 725 ? -20.956 26.559 35.558 1.00 66.50 725 ARG A O 1
ATOM 5915 N N . LYS A 1 726 ? -20.395 26.945 33.412 1.00 66.75 726 LYS A N 1
ATOM 5916 C CA . LYS A 1 726 ? -21.292 28.094 33.215 1.00 66.75 726 LYS A CA 1
ATOM 5917 C C . LYS A 1 726 ? -22.747 27.669 33.359 1.00 66.75 726 LYS A C 1
ATOM 5919 O O . LYS A 1 726 ? -23.465 28.300 34.123 1.00 66.75 726 LYS A O 1
ATOM 5924 N N . GLU A 1 727 ? -23.158 26.580 32.716 1.00 68.88 727 GLU A N 1
ATOM 5925 C CA . GLU A 1 727 ? -24.507 26.018 32.840 1.00 68.88 727 GLU A CA 1
ATOM 5926 C C . GLU A 1 727 ? -24.835 25.659 34.290 1.00 68.88 727 GLU A C 1
ATOM 5928 O O . GLU A 1 727 ? -25.902 26.017 34.788 1.00 68.88 727 GLU A O 1
ATOM 5933 N N . LYS A 1 728 ? -23.895 25.033 35.010 1.00 74.31 728 LYS A N 1
ATOM 5934 C CA . LYS A 1 728 ? -24.055 24.741 36.438 1.00 74.31 728 LYS A CA 1
ATOM 5935 C C . LYS A 1 728 ? -24.197 26.012 37.279 1.00 74.31 728 LYS A C 1
ATOM 5937 O O . LYS A 1 728 ? -25.073 26.070 38.133 1.00 74.31 728 LYS A O 1
ATOM 5942 N N . ILE A 1 729 ? -23.378 27.033 37.029 1.00 65.69 729 ILE A N 1
ATOM 5943 C CA . ILE A 1 729 ? -23.467 28.327 37.721 1.00 65.69 729 ILE A CA 1
ATOM 5944 C C . ILE A 1 729 ? -24.811 28.999 37.420 1.00 65.69 729 ILE A C 1
ATOM 5946 O O . ILE A 1 729 ? -25.467 29.469 38.342 1.00 65.69 729 ILE A O 1
ATOM 5950 N N . VAL A 1 730 ? -25.257 29.009 36.161 1.00 60.75 730 VAL A N 1
ATOM 5951 C CA . VAL A 1 730 ? -26.569 29.539 35.762 1.00 60.75 730 VAL A CA 1
ATOM 5952 C C . VAL A 1 730 ? -27.688 28.781 36.472 1.00 60.75 730 VAL A C 1
ATOM 5954 O O . VAL A 1 730 ? -28.592 29.407 37.020 1.00 60.75 730 VAL A O 1
ATOM 5957 N N . PHE A 1 731 ? -27.611 27.452 36.527 1.00 71.50 731 PHE A N 1
ATOM 5958 C CA . PHE A 1 731 ? -28.565 26.614 37.246 1.00 71.50 731 PHE A CA 1
ATOM 5959 C C . PHE A 1 731 ? -28.581 26.910 38.755 1.00 71.50 731 PHE A C 1
ATOM 5961 O O . PHE A 1 731 ? -29.653 27.072 39.340 1.00 71.50 731 PHE A O 1
ATOM 5968 N N . ASP A 1 732 ? -27.415 27.037 39.390 1.00 64.44 732 ASP A N 1
ATOM 5969 C CA . ASP A 1 732 ? -27.285 27.345 40.818 1.00 64.44 732 ASP A CA 1
ATOM 5970 C C . ASP A 1 732 ? -27.790 28.762 41.139 1.00 64.44 732 ASP A C 1
ATOM 5972 O O . ASP A 1 732 ? -28.515 28.954 42.117 1.00 64.44 732 ASP A O 1
ATOM 5976 N N . ILE A 1 733 ? -27.503 29.740 40.274 1.00 55.00 733 ILE A N 1
ATOM 5977 C CA . ILE A 1 733 ? -28.050 31.100 40.340 1.00 55.00 733 ILE A CA 1
ATOM 5978 C C . ILE A 1 733 ? -29.577 31.057 40.217 1.00 55.00 733 ILE A C 1
ATOM 5980 O O . ILE A 1 733 ? -30.274 31.593 41.075 1.00 55.00 733 ILE A O 1
ATOM 5984 N N . GLN A 1 734 ? -30.129 30.369 39.214 1.00 59.38 734 GLN A N 1
ATOM 5985 C CA . GLN A 1 734 ? -31.580 30.212 39.049 1.00 59.38 734 GLN A CA 1
ATOM 5986 C C . GLN A 1 734 ? -32.233 29.527 40.256 1.00 59.38 734 GLN A C 1
ATOM 5988 O O . GLN A 1 734 ? -33.350 29.879 40.638 1.00 59.38 734 GLN A O 1
ATOM 5993 N N . LYS A 1 735 ? -31.551 28.562 40.879 1.00 68.56 735 LYS A N 1
ATOM 5994 C CA . LYS A 1 735 ? -32.014 27.872 42.087 1.00 68.56 735 LYS A CA 1
ATOM 5995 C C . LYS A 1 735 ? -32.014 28.794 43.308 1.00 68.56 735 LYS A C 1
ATOM 5997 O O . LYS A 1 735 ? -32.977 28.762 44.072 1.00 68.56 735 LYS A O 1
ATOM 6002 N N . LEU A 1 736 ? -30.979 29.618 43.477 1.00 59.16 736 LEU A N 1
ATOM 6003 C CA . LEU A 1 736 ? -30.902 30.637 44.528 1.00 59.16 736 LEU A CA 1
ATOM 6004 C C . LEU A 1 736 ? -31.985 31.704 44.339 1.00 59.16 736 LEU A C 1
ATOM 6006 O O . LEU A 1 736 ? -32.768 31.935 45.256 1.00 59.16 736 LEU A O 1
ATOM 6010 N N . PHE A 1 737 ? -32.136 32.239 43.125 1.00 53.06 737 PHE A N 1
ATOM 6011 C CA . PHE A 1 737 ? -33.198 33.193 42.808 1.00 53.06 737 PHE A CA 1
ATOM 6012 C C . PHE A 1 737 ? -34.593 32.590 42.969 1.00 53.06 737 PHE A C 1
ATOM 6014 O O . PHE A 1 737 ? -35.467 33.267 43.485 1.00 53.06 737 PHE A O 1
ATOM 6021 N N . LYS A 1 738 ? -34.834 31.317 42.619 1.00 60.72 738 LYS A N 1
ATOM 6022 C CA . LYS A 1 738 ? -36.116 30.654 42.928 1.00 60.72 738 LYS A CA 1
ATOM 6023 C C . LYS A 1 738 ? -36.364 30.551 44.431 1.00 60.72 738 LYS A C 1
ATOM 6025 O O . LYS A 1 738 ? -37.505 30.685 44.855 1.00 60.72 738 LYS A O 1
ATOM 6030 N N . LYS A 1 739 ? -35.327 30.322 45.237 1.00 56.81 739 LYS A N 1
ATOM 6031 C CA . LYS A 1 739 ? -35.444 30.216 46.696 1.00 56.81 739 LYS A CA 1
ATOM 6032 C C . LYS A 1 739 ? -35.762 31.573 47.336 1.00 56.81 739 LYS A C 1
ATOM 6034 O O . LYS A 1 739 ? -36.666 31.646 48.165 1.00 56.81 739 LYS A O 1
ATOM 6039 N N . ASP A 1 740 ? -35.110 32.637 46.873 1.00 55.53 740 ASP A N 1
ATOM 6040 C CA . ASP A 1 740 ? -35.353 34.005 47.342 1.00 55.53 740 ASP A CA 1
ATOM 6041 C C . ASP A 1 740 ? -36.661 34.584 46.791 1.00 55.53 740 ASP A C 1
ATOM 6043 O O . ASP A 1 740 ? -37.382 35.257 47.517 1.00 55.53 740 ASP A O 1
ATOM 6047 N N . TYR A 1 741 ? -37.037 34.266 45.549 1.00 49.62 741 TYR A N 1
ATOM 6048 C CA . TYR A 1 741 ? -38.305 34.688 44.948 1.00 49.62 741 TYR A CA 1
ATOM 6049 C C . TYR A 1 741 ? -39.500 33.981 45.594 1.00 49.62 741 TYR A C 1
ATOM 6051 O O . TYR A 1 741 ? -40.511 34.622 45.849 1.00 49.62 741 TYR A O 1
ATOM 6059 N N . VAL A 1 742 ? -39.384 32.689 45.934 1.00 52.88 742 VAL A N 1
ATOM 6060 C CA . VAL A 1 742 ? -40.404 31.985 46.729 1.00 52.88 742 VAL A CA 1
ATOM 6061 C C . VAL A 1 742 ? -40.491 32.584 48.129 1.00 52.88 742 VAL A C 1
ATOM 6063 O O . VAL A 1 742 ? -41.598 32.882 48.553 1.00 52.88 742 VAL A O 1
ATOM 6066 N N . SER A 1 743 ? -39.360 32.858 48.795 1.00 55.62 743 SER A N 1
ATOM 6067 C CA . SER A 1 743 ? -39.338 33.538 50.100 1.00 55.62 743 SER A CA 1
ATOM 6068 C C . SER A 1 743 ? -39.991 34.926 50.044 1.00 55.62 743 SER A C 1
ATOM 6070 O O . SER A 1 743 ? -40.782 35.273 50.922 1.00 55.62 743 SER A O 1
ATOM 6072 N N . TYR A 1 744 ? -39.702 35.710 49.003 1.00 48.78 744 TYR A N 1
ATOM 6073 C CA . TYR A 1 744 ? -40.256 37.046 48.784 1.00 48.78 744 TYR A CA 1
ATOM 6074 C C . TYR A 1 744 ? -41.747 37.005 48.429 1.00 48.78 744 TYR A C 1
ATOM 6076 O O . TYR A 1 744 ? -42.502 37.847 48.903 1.00 48.78 744 TYR A O 1
ATOM 6084 N N . LEU A 1 745 ? -42.194 36.007 47.658 1.00 48.00 745 LEU A N 1
ATOM 6085 C CA . LEU A 1 745 ? -43.610 35.767 47.369 1.00 48.00 745 LEU A CA 1
ATOM 6086 C C . LEU A 1 745 ? -44.382 35.343 48.620 1.00 48.00 745 LEU A C 1
ATOM 6088 O O . LEU A 1 745 ? -45.451 35.890 48.854 1.00 48.00 745 LEU A O 1
ATOM 6092 N N . THR A 1 746 ? -43.835 34.463 49.467 1.00 54.75 746 THR A N 1
ATOM 6093 C CA . THR A 1 746 ? -44.452 34.147 50.769 1.00 54.75 746 THR A CA 1
ATOM 6094 C C . THR A 1 746 ? -44.538 35.376 51.670 1.00 54.75 746 THR A C 1
ATOM 6096 O O . THR A 1 746 ? -45.567 35.600 52.296 1.00 54.75 746 THR A O 1
ATOM 6099 N N . HIS A 1 747 ? -43.510 36.229 51.684 1.00 57.47 747 HIS A N 1
ATOM 6100 C CA . HIS A 1 747 ? -43.531 37.448 52.493 1.00 57.47 747 HIS A CA 1
ATOM 6101 C C . HIS A 1 747 ? -44.501 38.506 51.937 1.00 57.47 747 HIS A C 1
ATOM 6103 O O . HIS A 1 747 ? -45.180 39.194 52.695 1.00 57.47 747 HIS A O 1
ATOM 6109 N N . MET A 1 748 ? -44.616 38.605 50.609 1.00 46.19 748 MET A N 1
ATOM 6110 C CA . MET A 1 748 ? -45.633 39.415 49.940 1.00 46.19 748 MET A CA 1
ATOM 6111 C C . MET A 1 748 ? -47.041 38.880 50.202 1.00 46.19 748 MET A C 1
ATOM 6113 O O . MET A 1 748 ? -47.924 39.683 50.473 1.00 46.19 748 MET A O 1
ATOM 6117 N N . ASP A 1 749 ? -47.269 37.567 50.192 1.00 51.47 749 ASP A N 1
ATOM 6118 C CA . ASP A 1 749 ? -48.571 36.974 50.521 1.00 51.47 749 ASP A CA 1
ATOM 6119 C C . ASP A 1 749 ? -48.967 37.230 51.984 1.00 51.47 749 ASP A C 1
ATOM 6121 O O . ASP A 1 749 ? -50.126 37.559 52.252 1.00 51.47 749 ASP A O 1
ATOM 6125 N N . ASP A 1 750 ? -48.007 37.202 52.914 1.00 62.41 750 ASP A N 1
ATOM 6126 C CA . ASP A 1 750 ? -48.216 37.557 54.324 1.00 62.41 750 ASP A CA 1
ATOM 6127 C C . ASP A 1 750 ? -48.566 39.045 54.524 1.00 62.41 750 ASP A C 1
ATOM 6129 O O . ASP A 1 750 ? -49.275 39.398 55.468 1.00 62.41 750 ASP A O 1
ATOM 6133 N N . ILE A 1 751 ? -48.119 39.932 53.625 1.00 57.12 751 ILE A N 1
ATOM 6134 C CA . ILE A 1 751 ? -48.463 41.367 53.622 1.00 57.12 751 ILE A CA 1
ATOM 6135 C C . ILE A 1 751 ? -49.785 41.622 52.875 1.00 57.12 751 ILE A C 1
ATOM 6137 O O . ILE A 1 751 ? -50.620 42.427 53.308 1.00 57.12 751 ILE A O 1
ATOM 6141 N N . ILE A 1 752 ? -50.005 40.921 51.762 1.00 51.59 752 ILE A N 1
ATOM 6142 C CA . ILE A 1 752 ? -51.162 41.076 50.879 1.00 51.59 752 ILE A CA 1
ATOM 6143 C C . ILE A 1 752 ? -52.414 40.495 51.532 1.00 51.59 752 ILE A C 1
ATOM 6145 O O . ILE A 1 752 ? -53.469 41.116 51.429 1.00 51.59 752 ILE A O 1
ATOM 6149 N N . GLN A 1 753 ? -52.349 39.368 52.246 1.00 62.12 753 GLN A N 1
ATOM 6150 C CA . GLN A 1 753 ? -53.537 38.756 52.857 1.00 62.12 753 GLN A CA 1
ATOM 6151 C C . GLN A 1 753 ? -54.239 39.639 53.902 1.00 62.12 753 GLN A C 1
ATOM 6153 O O . GLN A 1 753 ? -55.458 39.819 53.817 1.00 62.12 753 GLN A O 1
ATOM 6158 N N . PRO A 1 754 ? -53.532 40.283 54.846 1.00 65.50 754 PRO A N 1
ATOM 6159 C CA . PRO A 1 754 ? -54.137 41.253 55.755 1.00 65.50 754 PRO A CA 1
ATOM 6160 C C . PRO A 1 754 ? -54.738 42.462 55.027 1.00 65.50 754 PRO A C 1
ATOM 6162 O O . PRO A 1 754 ? -55.797 42.952 55.425 1.00 65.50 754 PRO A O 1
ATOM 6165 N N . MET A 1 755 ? -54.102 42.942 53.950 1.00 52.75 755 MET A N 1
ATOM 6166 C CA . MET A 1 755 ? -54.640 44.030 53.123 1.00 52.75 755 MET A CA 1
ATOM 6167 C C . MET A 1 755 ? -55.890 43.600 52.352 1.00 52.75 755 MET A C 1
ATOM 6169 O O . MET A 1 755 ? -56.870 44.343 52.321 1.00 52.75 755 MET A O 1
ATOM 6173 N N . LYS A 1 756 ? -55.893 42.387 51.795 1.00 52.44 756 LYS A N 1
ATOM 6174 C CA . LYS A 1 756 ? -57.019 41.777 51.082 1.00 52.44 756 LYS A CA 1
ATOM 6175 C C . LYS A 1 756 ? -58.201 41.577 52.028 1.00 52.44 756 LYS A C 1
ATOM 6177 O O . LYS A 1 756 ? -59.305 41.987 51.695 1.00 52.44 756 LYS A O 1
ATOM 6182 N N . ASN A 1 757 ? -57.962 41.098 53.248 1.00 65.19 757 ASN A N 1
ATOM 6183 C CA . ASN A 1 757 ? -58.984 40.961 54.288 1.00 65.19 757 ASN A CA 1
ATOM 6184 C C . ASN A 1 757 ? -59.523 42.320 54.775 1.00 65.19 757 ASN A C 1
ATOM 6186 O O . ASN A 1 757 ? -60.733 42.471 54.948 1.00 65.19 757 ASN A O 1
ATOM 6190 N N . LYS A 1 758 ? -58.669 43.346 54.910 1.00 59.00 758 LYS A N 1
ATOM 6191 C CA . LYS A 1 758 ? -59.102 44.724 55.220 1.00 59.00 758 LYS A CA 1
ATOM 6192 C C . LYS A 1 758 ? -59.887 45.379 54.076 1.00 59.00 758 LYS A C 1
ATOM 6194 O O . LYS A 1 758 ? -60.809 46.149 54.342 1.00 59.00 758 LYS A O 1
ATOM 6199 N N . LEU A 1 759 ? -59.553 45.083 52.819 1.00 50.19 759 LEU A N 1
ATOM 6200 C CA . LEU A 1 759 ? -60.270 45.565 51.632 1.00 50.19 759 LEU A CA 1
ATOM 6201 C C . LEU A 1 759 ? -61.615 44.847 51.440 1.00 50.19 759 LEU A C 1
ATOM 6203 O O . LEU A 1 759 ? -62.620 45.512 51.185 1.00 50.19 759 LEU A O 1
ATOM 6207 N N . LEU A 1 760 ? -61.665 43.528 51.655 1.00 53.41 760 LEU A N 1
ATOM 6208 C CA . LEU A 1 760 ? -62.896 42.728 51.631 1.00 53.41 760 LEU A CA 1
ATOM 6209 C C . LEU A 1 760 ? -63.877 43.124 52.743 1.00 53.41 760 LEU A C 1
ATOM 6211 O O . LEU A 1 760 ? -65.085 43.103 52.520 1.00 53.41 760 LEU A O 1
ATOM 6215 N N . GLN A 1 761 ? -63.385 43.551 53.911 1.00 55.16 761 GLN A N 1
ATOM 6216 C CA . GLN A 1 761 ? -64.240 44.098 54.970 1.00 55.16 761 GLN A CA 1
ATOM 6217 C C . GLN A 1 761 ? -64.731 45.527 54.685 1.00 55.16 761 GLN A C 1
ATOM 6219 O O . GLN A 1 761 ? -65.766 45.922 55.216 1.00 55.16 761 GLN A O 1
ATOM 6224 N N . ARG A 1 762 ? -64.034 46.307 53.843 1.00 52.25 762 ARG A N 1
ATOM 6225 C CA . ARG A 1 762 ? -64.380 47.716 53.578 1.00 52.25 762 ARG A CA 1
ATOM 6226 C C . ARG A 1 762 ? -65.245 47.966 52.344 1.00 52.25 762 ARG A C 1
ATOM 6228 O O . ARG A 1 762 ? -65.834 49.035 52.276 1.00 52.25 762 ARG A O 1
ATOM 6235 N N . ASN A 1 763 ? -65.365 47.041 51.388 1.00 55.16 763 ASN A N 1
ATOM 6236 C CA . ASN A 1 763 ? -66.059 47.328 50.121 1.00 55.16 763 ASN A CA 1
ATOM 6237 C C . ASN A 1 763 ? -66.939 46.180 49.602 1.00 55.16 763 ASN A C 1
ATOM 6239 O O . ASN A 1 763 ? -66.782 45.711 48.476 1.00 55.16 763 ASN A O 1
ATOM 6243 N N . LYS A 1 764 ? -67.955 45.792 50.379 1.00 50.56 764 LYS A N 1
ATOM 6244 C CA . LYS A 1 764 ? -68.963 44.802 49.952 1.00 50.56 764 LYS A CA 1
ATOM 6245 C C . LYS A 1 764 ? -69.962 45.313 48.891 1.00 50.56 764 LYS A C 1
ATOM 6247 O O . LYS A 1 764 ? -70.789 44.538 48.437 1.00 50.56 764 LYS A O 1
ATOM 6252 N N . HIS A 1 765 ? -69.872 46.580 48.464 1.00 52.09 765 HIS A N 1
ATOM 6253 C CA . HIS A 1 765 ? -70.796 47.180 47.483 1.00 52.09 765 HIS A CA 1
ATOM 6254 C C . HIS A 1 765 ? -70.168 47.681 46.167 1.00 52.09 765 HIS A C 1
ATOM 6256 O O . HIS A 1 765 ? -70.905 48.098 45.281 1.00 52.09 765 HIS A O 1
ATOM 6262 N N . LYS A 1 766 ? -68.838 47.623 45.986 1.00 53.19 766 LYS A N 1
ATOM 6263 C CA . LYS A 1 766 ? -68.166 48.064 44.736 1.00 53.19 766 LYS A CA 1
ATOM 6264 C C . LYS A 1 766 ? -67.582 46.930 43.880 1.00 53.19 766 LYS A C 1
ATOM 6266 O O . LYS A 1 766 ? -67.068 47.191 42.796 1.00 53.19 766 LYS A O 1
ATOM 6271 N N . HIS A 1 767 ? -67.675 45.680 44.335 1.00 53.38 767 HIS A N 1
ATOM 6272 C CA . HIS A 1 767 ? -67.051 44.535 43.663 1.00 53.38 767 HIS A CA 1
ATOM 6273 C C . HIS A 1 767 ? -67.739 44.114 42.349 1.00 53.38 767 HIS A C 1
ATOM 6275 O O . HIS A 1 767 ? -67.054 43.632 41.447 1.00 53.38 767 HIS A O 1
ATOM 6281 N N . ASP A 1 768 ? -69.037 44.383 42.182 1.00 52.31 768 ASP A N 1
ATOM 6282 C CA . ASP A 1 768 ? -69.779 43.953 40.984 1.00 52.31 768 ASP A CA 1
ATOM 6283 C C . ASP A 1 768 ? -69.494 44.809 39.737 1.00 52.31 768 ASP A C 1
ATOM 6285 O O . ASP A 1 768 ? -69.614 44.330 38.610 1.00 52.31 768 ASP A O 1
ATOM 6289 N N . GLN A 1 769 ? -69.051 46.060 39.904 1.00 52.34 769 GLN A N 1
ATOM 6290 C CA . GLN A 1 769 ? -68.715 46.930 38.766 1.00 52.34 769 GLN A CA 1
ATOM 6291 C C . GLN A 1 769 ? -67.329 46.627 38.180 1.00 52.34 769 GLN A C 1
ATOM 6293 O O . GLN A 1 769 ? -67.148 46.697 36.968 1.00 52.34 769 GLN A O 1
ATOM 6298 N N . ILE A 1 770 ? -66.363 46.222 39.011 1.00 53.28 770 ILE A N 1
ATOM 6299 C CA . ILE A 1 770 ? -65.001 45.894 38.553 1.00 53.28 770 ILE A CA 1
ATOM 6300 C C . ILE A 1 770 ? -64.983 44.549 37.812 1.00 53.28 770 ILE A C 1
ATOM 6302 O O . ILE A 1 770 ? -64.289 44.415 36.805 1.00 53.28 770 ILE A O 1
ATOM 6306 N N . PHE A 1 771 ? -65.790 43.574 38.244 1.00 54.19 771 PHE A N 1
ATOM 6307 C CA . PHE A 1 771 ? -65.896 42.289 37.548 1.00 54.19 771 PHE A CA 1
ATOM 6308 C C . PHE A 1 771 ? -66.522 42.411 36.151 1.00 54.19 771 PHE A C 1
ATOM 6310 O O . PHE A 1 771 ? -66.098 41.695 35.246 1.00 54.19 771 PHE A O 1
ATOM 6317 N N . ARG A 1 772 ? -67.449 43.357 35.939 1.00 52.31 772 ARG A N 1
ATOM 6318 C CA . ARG A 1 772 ? -67.984 43.666 34.601 1.00 52.31 772 ARG A CA 1
ATOM 6319 C C . ARG A 1 772 ? -66.920 44.257 33.672 1.00 52.31 772 ARG A C 1
ATOM 6321 O O . ARG A 1 772 ? -66.748 43.752 32.571 1.00 52.31 772 ARG A O 1
ATOM 6328 N N . CYS A 1 773 ? -66.127 45.223 34.143 1.00 50.19 773 CYS A N 1
ATOM 6329 C CA . CYS A 1 773 ? -65.061 45.818 33.326 1.00 50.19 773 CYS A CA 1
ATOM 6330 C C . CYS A 1 773 ? -63.951 44.817 32.953 1.00 50.19 773 CYS A C 1
ATOM 6332 O O . CYS A 1 773 ? -63.409 44.889 31.855 1.00 50.19 773 CYS A O 1
ATOM 6334 N N . ILE A 1 774 ? -63.620 43.866 33.835 1.00 51.88 774 ILE A N 1
ATOM 6335 C CA . ILE A 1 774 ? -62.622 42.817 33.547 1.00 51.88 774 ILE A CA 1
ATOM 6336 C C . ILE A 1 774 ? -63.171 41.783 32.549 1.00 51.88 774 ILE A C 1
ATOM 6338 O O . ILE A 1 774 ? -62.416 41.269 31.723 1.00 51.88 774 ILE A O 1
ATOM 6342 N N . PHE A 1 775 ? -64.475 41.497 32.586 1.00 53.00 775 PHE A N 1
ATOM 6343 C CA . PHE A 1 775 ? -65.115 40.586 31.634 1.00 53.00 775 PHE A CA 1
ATOM 6344 C C . PHE A 1 775 ? -65.206 41.199 30.225 1.00 53.00 775 PHE A C 1
ATOM 6346 O O . PHE A 1 775 ? -64.880 40.528 29.247 1.00 53.00 775 PHE A O 1
ATOM 6353 N N . ASP A 1 776 ? -65.529 42.491 30.122 1.00 52.72 776 ASP A N 1
ATOM 6354 C CA . ASP A 1 776 ? -65.588 43.208 28.839 1.00 52.72 776 ASP A CA 1
ATOM 6355 C C . ASP A 1 776 ? -64.195 43.440 28.225 1.00 52.72 776 ASP A C 1
ATOM 6357 O O . ASP A 1 776 ? -64.038 43.425 27.003 1.00 52.72 776 ASP A O 1
ATOM 6361 N N . PHE A 1 777 ? -63.150 43.579 29.048 1.00 49.62 777 PHE A N 1
ATOM 6362 C CA . PHE A 1 777 ? -61.767 43.672 28.563 1.00 49.62 777 PHE A CA 1
ATOM 6363 C C . PHE A 1 777 ? -61.259 42.337 27.992 1.00 49.62 777 PHE A C 1
ATOM 6365 O O . PHE A 1 777 ? -60.501 42.322 27.028 1.00 49.62 777 PHE A O 1
ATOM 6372 N N . LYS A 1 778 ? -61.713 41.202 28.541 1.00 48.00 778 LYS A N 1
ATOM 6373 C CA . LYS A 1 778 ? -61.303 39.863 28.090 1.00 48.00 778 LYS A CA 1
ATOM 6374 C C . LYS A 1 778 ? -61.962 39.439 26.770 1.00 48.00 778 LYS A C 1
ATOM 6376 O O . LYS A 1 778 ? -61.379 38.643 26.044 1.00 48.00 778 LYS A O 1
ATOM 6381 N N . ASN A 1 779 ? -63.131 39.989 26.441 1.00 53.34 779 ASN A N 1
ATOM 6382 C CA . ASN A 1 779 ? -63.826 39.706 25.179 1.00 53.34 779 ASN A CA 1
ATOM 6383 C C . ASN A 1 779 ? -63.368 40.588 24.006 1.00 53.34 779 ASN A C 1
ATOM 6385 O O . ASN A 1 779 ? -63.655 40.251 22.866 1.00 53.34 779 ASN A O 1
ATOM 6389 N N . ASN A 1 780 ? -62.642 41.680 24.265 1.00 52.03 780 ASN A N 1
ATOM 6390 C CA . ASN A 1 780 ? -62.121 42.574 23.222 1.00 52.03 780 ASN A CA 1
ATOM 6391 C C . ASN A 1 780 ? -60.655 42.293 22.834 1.00 52.03 780 ASN A C 1
ATOM 6393 O O . ASN A 1 780 ? -60.092 43.026 22.026 1.00 52.03 780 ASN A O 1
ATOM 6397 N N . VAL A 1 781 ? -60.022 41.264 23.412 1.00 53.28 781 VAL A N 1
ATOM 6398 C CA . VAL A 1 781 ? -58.611 40.895 23.155 1.00 53.28 781 VAL A CA 1
ATOM 6399 C C . VAL A 1 781 ? -58.488 39.457 22.612 1.00 53.28 781 VAL A C 1
ATOM 6401 O O . VAL A 1 781 ? -57.461 38.812 22.783 1.00 53.28 781 VAL A O 1
ATOM 6404 N N . ASN A 1 782 ? -59.519 38.951 21.928 1.00 43.97 782 ASN A N 1
ATOM 6405 C CA . ASN A 1 782 ? -59.431 37.737 21.106 1.00 43.97 782 ASN A CA 1
ATOM 6406 C C . ASN A 1 782 ? -59.740 38.052 19.648 1.00 43.97 782 ASN A C 1
ATOM 6408 O O . ASN A 1 782 ? -60.790 38.693 19.414 1.00 43.97 782 ASN A O 1
#